Protein AF-0000000086902675 (afdb_homodimer)

Foldseek 3Di:
DDPPPPDVPDDPPPPPPPPPDDPDDPPPPPPPPPPPPPDPPPDDDDDDDDDDDDDDDDDPCPPPPVPPPCPDPFDDDDLVVVCVVLVCLHVAAFAADPLLLVCLVQQDFDWDDPDVQWIWTGQLALWIKIWGAAQQAIEIEFQAQFLVSSLVVVVRVCVVCPPPPDGAHQEYEYQAQDRRRFQNQQNRDDPPRYAYEFAPVRLVVVQLLADLCNFLLLLLVCLLQLVPFDPSHARGNLLHRGHDDDLPTGRHGDHGPHHDHDQKDWDATNNAIKMWGQQFDLHNRGIKIARLVQLEIELEALFGLEADPLDARSDDARGDLVSSLVSLVVNLVSQGQWYHYTRGDIDGGSVVSNVRSVLNSCVSVQLLVQLVVVVVVVDFLVVSLVPDDDPPVSCPDSRHHHAAHDSSSSSNNSCCNVPNDGRNDPQPPDDDDLLVVLVVQQVVLPHLSSLLVVLVVCVVVLVLVVSLSSLVSSCVNPVPDPSSLSSNLSSLSSVLSHDNHSSSNSNSNVVSCVSVVNDDRDRDLVRVLVSLVPHDPVSVQQNQFSFFQQVLLQPAFFWEWEQAPPPSAIWIWTRDRRGIDIDSDTPDDGQKYKYAHPVLVSCCLSVVDPPVRCVVVVRIDMDHDPVSVNSVVVRGHSPPD/DDDPVPDVPDDPVPPPPPPPPDPDDPPPPPPPPPPPPPPPDDDDDDDDDDDDDDDDCCPPDPPPPPPPPCPPPFFDDDLVVVCVVLVCLHVAANAADPLLLVCLVQQPFDWDDPDVQWIWTGQLALWIKIWGAAQQAIEIEFQAQFLVSSLVVVVRVCVVVPPPPDGAHQEYEYQAQDRRRFQNQQNRDDPPRYAYEFAPVRLVVVQLLADLCNFLLLLLVCLLQLVPFDPSHARGNLLHRGHDDDLPTGRHGDHGPHHDHDQKDWDATNNAIKMWGQQFDLHNRGIKIARLVQLEIELEALFGLEADPLDARSDDARGDLVSSLVSLVVNLVSQGQWYHYTRGDIDGGSVVSNVRSVLNSCVSVQLLVQLVVVVVVVDFLVRSLVVDDDPPVSDPDSRHHHAAHDSSSSSNNSCCNVPNDGRNDPVPPDDDPLLVVLVVQQVVLPHLSSLLVVLVVCVVVLVLVVSLSSLVSSCVNPVPDPSSLSSNLSSLSSVLNHDNHSSSNSNSNVVSCVSVVNDDRDRDLVRVLVSLVPHDPVSVQQNQFSFFQLVLLQPAFFWEWEQAPPPSAIWIWTRDRRGIDIDSDTPDDGQKYKYAHPVLVSCCLSVVDPPVRCVVVVRIDMDHDPVSVNSVVVRGHSRPD

Solvent-accessible surface area (backbone atoms only — not comparable to full-atom values): 68294 Å² total; per-residue (Å²): 142,90,72,91,89,64,80,89,76,72,75,88,78,65,73,77,65,69,81,72,71,86,89,76,81,78,77,77,75,73,78,76,70,82,72,77,68,75,77,79,76,71,83,70,86,75,86,81,88,82,87,88,78,79,85,76,86,72,78,75,83,61,71,74,68,76,69,71,72,76,54,58,104,79,56,79,76,52,62,70,54,49,45,60,76,46,24,68,45,64,76,44,65,47,57,67,37,65,70,46,61,57,54,53,65,70,29,58,66,47,78,42,76,79,48,94,48,30,34,37,38,33,34,74,29,38,28,27,30,36,42,36,54,40,84,69,18,24,34,35,39,26,25,20,52,12,24,61,52,26,42,52,52,49,47,53,50,52,60,70,42,61,85,56,71,91,71,48,44,33,25,36,35,39,34,36,59,55,52,42,27,35,15,5,34,50,58,63,59,40,88,95,56,36,44,27,36,28,35,47,56,21,47,58,57,54,68,42,81,67,54,83,50,43,41,31,38,48,38,30,41,43,24,29,37,28,61,82,46,54,73,73,63,50,86,45,28,48,49,25,45,34,58,73,76,50,99,77,55,44,80,22,65,64,78,62,75,39,73,42,85,64,60,64,45,78,46,78,47,22,81,37,69,36,32,42,30,60,39,29,26,75,38,82,35,17,30,28,41,40,28,71,96,71,30,33,31,36,50,29,66,68,51,50,75,16,22,66,57,43,40,50,83,35,39,31,56,56,42,52,59,66,49,26,36,52,31,38,53,51,56,42,71,66,58,32,42,32,42,37,35,29,50,31,68,72,43,68,40,37,68,56,48,38,51,50,40,49,52,54,31,47,51,52,49,34,51,50,24,52,46,40,31,40,35,20,67,65,50,36,53,67,58,46,33,71,64,64,68,70,57,68,81,52,52,70,30,77,47,40,34,48,30,52,10,45,65,44,56,34,34,45,28,53,47,31,56,57,30,26,83,59,54,74,51,71,70,65,70,66,68,71,47,73,64,55,47,27,51,49,48,24,58,42,33,69,29,67,70,46,32,53,50,52,22,51,50,26,46,74,69,64,38,27,61,60,14,23,46,42,17,45,30,48,22,67,77,37,72,81,39,63,55,32,46,50,48,27,33,41,22,27,34,47,43,23,31,70,35,44,21,24,27,58,21,22,30,25,44,37,48,25,36,42,74,73,63,76,52,76,80,68,76,50,71,65,57,48,50,55,53,56,71,69,49,50,72,69,56,55,56,68,45,47,39,41,26,52,38,48,80,66,22,46,84,40,72,48,32,38,33,38,38,30,68,90,70,76,41,55,43,17,38,36,35,54,49,44,37,47,52,70,35,72,62,62,93,56,84,56,58,29,39,38,39,35,40,71,68,49,50,47,34,40,61,71,59,75,37,50,68,66,57,33,40,74,71,57,48,33,44,73,49,64,56,64,65,58,51,52,52,55,54,69,15,38,57,61,65,80,80,143,80,75,87,79,68,73,81,76,64,68,82,77,66,68,74,65,68,77,75,68,85,89,75,80,78,76,78,76,72,78,77,73,80,72,79,71,78,78,80,79,79,83,76,85,83,85,90,81,92,80,78,90,85,86,93,79,78,67,78,74,64,73,73,69,77,65,68,69,73,53,61,103,80,61,80,76,52,61,67,53,49,46,60,76,46,25,68,43,64,77,44,64,48,57,66,37,66,70,46,60,59,53,54,66,71,29,56,66,47,77,42,76,79,48,94,48,32,34,36,37,33,34,74,28,37,27,27,30,36,41,36,55,39,85,68,18,23,34,35,38,28,25,20,52,11,24,62,50,27,40,53,53,49,48,53,51,50,59,70,41,59,85,55,71,92,70,48,46,32,24,37,36,39,34,35,58,54,53,42,28,35,15,5,35,50,59,63,59,39,89,94,56,37,43,26,36,28,33,47,57,19,48,58,58,55,67,42,82,65,54,84,50,44,38,30,38,50,40,32,41,40,23,29,35,28,62,82,46,54,74,73,60,50,85,46,27,49,49,25,45,35,58,73,75,50,98,75,54,43,80,22,65,64,78,62,76,41,73,43,83,64,60,64,46,79,45,77,47,21,80,37,69,36,32,41,29,60,38,28,26,76,38,80,35,18,30,27,41,39,28,72,95,70,31,33,31,36,50,28,65,67,52,50,74,17,24,67,56,43,41,51,84,34,39,30,55,58,42,53,58,67,49,26,38,52,32,36,53,50,54,42,71,67,57,31,42,32,41,37,36,30,48,30,71,74,44,68,41,37,69,56,48,38,51,50,39,47,52,54,33,47,51,52,50,35,50,50,23,52,46,39,31,43,34,20,69,65,49,38,51,68,56,45,32,72,62,63,67,71,56,68,80,52,50,69,31,77,46,40,34,46,30,53,11,45,65,44,56,34,34,46,27,53,48,31,56,56,29,27,83,59,54,76,49,69,69,65,70,66,69,71,48,74,65,54,47,26,50,48,49,23,59,43,32,70,30,67,69,45,32,51,50,52,22,52,50,27,47,75,70,64,37,27,62,60,14,24,46,43,16,45,30,47,21,66,77,38,72,82,38,65,54,32,46,49,47,26,33,41,21,27,32,47,43,22,31,70,36,45,19,23,26,59,21,21,30,24,45,37,49,24,35,42,76,74,62,76,53,77,81,66,80,50,72,66,55,47,50,56,53,55,70,67,48,50,72,69,55,53,58,68,46,47,39,42,26,51,38,48,79,67,20,46,84,41,71,48,34,38,33,37,37,29,68,89,69,77,40,54,44,17,39,37,35,54,48,43,38,46,51,72,36,72,63,63,94,55,87,56,58,28,39,37,39,33,39,71,68,50,49,48,33,40,61,71,60,75,37,51,70,67,58,32,39,74,70,57,46,33,45,72,49,65,57,64,65,57,50,52,52,57,54,68,16,38,57,63,63,82,82

pLDDT: mean 85.51, std 23.43, range [15.74, 98.88]

Radius of gyration: 34.94 Å; Cα contacts (8 Å, |Δi|>4): 2402; chains: 2; bounding box: 115×110×99 Å

Structure (mmCIF, N/CA/C/O backbone):
data_AF-0000000086902675-model_v1
#
loop_
_entity.id
_entity.type
_entity.pdbx_description
1 polymer 'Alkyl/aryl-sulfatase BDS1'
#
loop_
_atom_site.group_PDB
_atom_site.id
_atom_site.type_symbol
_atom_site.label_atom_id
_atom_site.label_alt_id
_atom_site.label_comp_id
_atom_site.label_asym_id
_atom_site.label_entity_id
_atom_site.label_seq_id
_atom_site.pdbx_PDB_ins_code
_atom_site.Cartn_x
_atom_site.Cartn_y
_atom_site.Cartn_z
_atom_site.occupancy
_atom_site.B_iso_or_equiv
_atom_site.auth_seq_id
_atom_site.auth_comp_id
_atom_site.auth_asym_id
_atom_site.auth_atom_id
_atom_site.pdbx_PDB_model_num
ATOM 1 N N . MET A 1 1 ? -70.5 -9.328 -27.344 1 18.97 1 MET A N 1
ATOM 2 C CA . MET A 1 1 ? -69.812 -8.055 -27.469 1 18.97 1 MET A CA 1
ATOM 3 C C . MET A 1 1 ? -69 -7.707 -26.203 1 18.97 1 MET A C 1
ATOM 5 O O . MET A 1 1 ? -69.5 -8.023 -25.094 1 18.97 1 MET A O 1
ATOM 9 N N . TRP A 1 2 ? -67.562 -6.906 -26.312 1 21.91 2 TRP A N 1
ATOM 10 C CA . TRP A 1 2 ? -66.188 -7.176 -25.969 1 21.91 2 TRP A CA 1
ATOM 11 C C . TRP A 1 2 ? -65.75 -6.418 -24.703 1 21.91 2 TRP A C 1
ATOM 13 O O . TRP A 1 2 ? -65.812 -5.188 -24.672 1 21.91 2 TRP A O 1
ATOM 23 N N . GLY A 1 3 ? -66.062 -6.621 -23.516 1 25.75 3 GLY A N 1
ATOM 24 C CA . GLY A 1 3 ? -65.938 -5.984 -22.219 1 25.75 3 GLY A CA 1
ATOM 25 C C . GLY A 1 3 ? -64.5 -5.652 -21.828 1 25.75 3 GLY A C 1
ATOM 26 O O . GLY A 1 3 ? -63.594 -6.23 -22.375 1 25.75 3 GLY A O 1
ATOM 27 N N . PRO A 1 4 ? -64.125 -4.465 -21.203 1 28.08 4 PRO A N 1
ATOM 28 C CA . PRO A 1 4 ? -62.906 -3.623 -21.234 1 28.08 4 PRO A CA 1
ATOM 29 C C . PRO A 1 4 ? -61.656 -4.355 -20.734 1 28.08 4 PRO A C 1
ATOM 31 O O . PRO A 1 4 ? -60.656 -3.721 -20.406 1 28.08 4 PRO A O 1
ATOM 34 N N . THR A 1 5 ? -61.406 -5.656 -20.578 1 27.52 5 THR A N 1
ATOM 35 C CA . THR A 1 5 ? -60.531 -6.672 -20.016 1 27.52 5 THR A CA 1
ATOM 36 C C . THR A 1 5 ? -59.125 -6.598 -20.625 1 27.52 5 THR A C 1
ATOM 38 O O . THR A 1 5 ? -58.312 -7.477 -20.406 1 27.52 5 THR A O 1
ATOM 41 N N . LEU A 1 6 ? -58.688 -5.469 -21.672 1 25.8 6 LEU A N 1
ATOM 42 C CA . LEU A 1 6 ? -57.781 -5.5 -22.812 1 25.8 6 LEU A CA 1
ATOM 43 C C . LEU A 1 6 ? -56.406 -4.938 -22.438 1 25.8 6 LEU A C 1
ATOM 45 O O . LEU A 1 6 ? -55.469 -5.004 -23.234 1 25.8 6 LEU A O 1
ATOM 49 N N . TYR A 1 7 ? -56.25 -3.936 -21.609 1 28.42 7 TYR A N 1
ATOM 50 C CA . TYR A 1 7 ? -55.062 -3.084 -21.703 1 28.42 7 TYR A CA 1
ATOM 51 C C . TYR A 1 7 ? -53.812 -3.814 -21.203 1 28.42 7 TYR A C 1
ATOM 53 O O . TYR A 1 7 ? -52.719 -3.275 -21.25 1 28.42 7 TYR A O 1
ATOM 61 N N . THR A 1 8 ? -53.719 -4.875 -20.453 1 29.58 8 THR A N 1
ATOM 62 C CA . THR A 1 8 ? -52.656 -5.68 -19.891 1 29.58 8 THR A CA 1
ATOM 63 C C . THR A 1 8 ? -51.75 -6.234 -20.984 1 29.58 8 THR A C 1
ATOM 65 O O . THR A 1 8 ? -50.812 -6.977 -20.719 1 29.58 8 THR A O 1
ATOM 68 N N . ARG A 1 9 ? -52.188 -6.391 -22.359 1 28.28 9 ARG A N 1
ATOM 69 C CA . ARG A 1 9 ? -51.75 -7.18 -23.516 1 28.28 9 ARG A CA 1
ATOM 70 C C . ARG A 1 9 ? -50.75 -6.418 -24.359 1 28.28 9 ARG A C 1
ATOM 72 O O . ARG A 1 9 ? -50.438 -6.816 -25.484 1 28.28 9 ARG A O 1
ATOM 79 N N . LEU A 1 10 ? -50.5 -4.914 -24.188 1 27.81 10 LEU A N 1
ATOM 80 C CA . LEU A 1 10 ? -49.562 -4.309 -25.125 1 27.81 10 LEU A CA 1
ATOM 81 C C . LEU A 1 10 ? -48.125 -4.531 -24.672 1 27.81 10 LEU A C 1
ATOM 83 O O . LEU A 1 10 ? -47.844 -4.672 -23.484 1 27.81 10 LEU A O 1
ATOM 87 N N . PRO A 1 11 ? -47 -4.785 -25.578 1 33.06 11 PRO A N 1
ATOM 88 C CA . PRO A 1 11 ? -45.594 -5.203 -25.422 1 33.06 11 PRO A CA 1
ATOM 89 C C . PRO A 1 11 ? -44.75 -4.172 -24.688 1 33.06 11 PRO A C 1
ATOM 91 O O . PRO A 1 11 ? -45.094 -2.984 -24.672 1 33.06 11 PRO A O 1
ATOM 94 N N . PRO A 1 12 ? -43.844 -4.438 -23.625 1 30.53 12 PRO A N 1
ATOM 95 C CA . PRO A 1 12 ? -43.156 -3.699 -22.578 1 30.53 12 PRO A CA 1
ATOM 96 C C . PRO A 1 12 ? -42.406 -2.482 -23.109 1 30.53 12 PRO A C 1
ATOM 98 O O . PRO A 1 12 ? -41.75 -1.76 -22.344 1 30.53 12 PRO A O 1
ATOM 101 N N . THR A 1 13 ? -42.312 -2.219 -24.469 1 30.75 13 THR A N 1
ATOM 102 C CA . THR A 1 13 ? -41.562 -1.153 -25.125 1 30.75 13 THR A CA 1
ATOM 103 C C . THR A 1 13 ? -42.094 0.217 -24.719 1 30.75 13 THR A C 1
ATOM 105 O O . THR A 1 13 ? -41.375 1.214 -24.781 1 30.75 13 THR A O 1
ATOM 108 N N . LEU A 1 14 ? -43.406 0.31 -24.594 1 28.14 14 LEU A N 1
ATOM 109 C CA . LEU A 1 14 ? -44.031 1.62 -24.75 1 28.14 14 LEU A CA 1
ATOM 110 C C . LEU A 1 14 ? -43.938 2.42 -23.453 1 28.14 14 LEU A C 1
ATOM 112 O O . LEU A 1 14 ? -44.406 3.559 -23.391 1 28.14 14 LEU A O 1
ATOM 116 N N . ARG A 1 15 ? -43.875 1.756 -22.359 1 30.16 15 ARG A N 1
ATOM 117 C CA . ARG A 1 15 ? -44.125 2.527 -21.141 1 30.16 15 ARG A CA 1
ATOM 118 C C . ARG A 1 15 ? -43.062 3.572 -20.906 1 30.16 15 ARG A C 1
ATOM 120 O O . ARG A 1 15 ? -43.219 4.469 -20.078 1 30.16 15 ARG A O 1
ATOM 127 N N . GLN A 1 16 ? -41.844 3.393 -21.375 1 27.77 16 GLN A N 1
ATOM 128 C CA . GLN A 1 16 ? -40.688 4.176 -20.969 1 27.77 16 GLN A CA 1
ATOM 129 C C . GLN A 1 16 ? -40.719 5.578 -21.562 1 27.77 16 GLN A C 1
ATOM 131 O O . GLN A 1 16 ? -39.812 6.375 -21.344 1 27.77 16 GLN A O 1
ATOM 136 N N . LEU A 1 17 ? -41.719 5.832 -22.453 1 25.52 17 LEU A N 1
ATOM 137 C CA . LEU A 1 17 ? -41.531 7.035 -23.266 1 25.52 17 LEU A CA 1
ATOM 138 C C . LEU A 1 17 ? -41.844 8.281 -22.453 1 25.52 17 LEU A C 1
ATOM 140 O O . LEU A 1 17 ? -41.656 9.406 -22.922 1 25.52 17 LEU A O 1
ATOM 144 N N . SER A 1 18 ? -42.75 8.117 -21.422 1 25.17 18 SER A N 1
ATOM 145 C CA . SER A 1 18 ? -43.531 9.344 -21.203 1 25.17 18 SER A CA 1
ATOM 146 C C . SER A 1 18 ? -42.688 10.375 -20.438 1 25.17 18 SER A C 1
ATOM 148 O O . SER A 1 18 ? -43.219 11.422 -20.031 1 25.17 18 SER A O 1
ATOM 150 N N . LEU A 1 19 ? -41.594 10.023 -19.797 1 27.08 19 LEU A N 1
ATOM 151 C CA . LEU A 1 19 ? -41.094 10.852 -18.703 1 27.08 19 LEU A CA 1
ATOM 152 C C . LEU A 1 19 ? -40.531 12.164 -19.234 1 27.08 19 LEU A C 1
ATOM 154 O O . LEU A 1 19 ? -39.906 12.922 -18.5 1 27.08 19 LEU A O 1
ATOM 158 N N . PHE A 1 20 ? -40.625 12.414 -20.578 1 25 20 PHE A N 1
ATOM 159 C CA . PHE A 1 20 ? -39.75 13.508 -21.031 1 25 20 PHE A CA 1
ATOM 160 C C . PHE A 1 20 ? -40.375 14.859 -20.672 1 25 20 PHE A C 1
ATOM 162 O O . PHE A 1 20 ? -39.844 15.906 -21.047 1 25 20 PHE A O 1
ATOM 169 N N . ALA A 1 21 ? -41.75 14.914 -20.422 1 22.11 21 ALA A N 1
ATOM 170 C CA . ALA A 1 21 ? -42.188 16.281 -20.688 1 22.11 21 ALA A CA 1
ATOM 171 C C . ALA A 1 21 ? -41.656 17.234 -19.594 1 22.11 21 ALA A C 1
ATOM 173 O O . ALA A 1 21 ? -41.156 18.312 -19.906 1 22.11 21 ALA A O 1
ATOM 174 N N . PHE A 1 22 ? -42.469 17.391 -18.359 1 24.23 22 PHE A N 1
ATOM 175 C CA . PHE A 1 22 ? -42.5 18.625 -17.562 1 24.23 22 PHE A CA 1
ATOM 176 C C . PHE A 1 22 ? -41.375 18.641 -16.562 1 24.23 22 PHE A C 1
ATOM 178 O O . PHE A 1 22 ? -41.156 17.672 -15.82 1 24.23 22 PHE A O 1
ATOM 185 N N . PRO A 1 23 ? -40.344 19.672 -16.562 1 23.61 23 PRO A N 1
ATOM 186 C CA . PRO A 1 23 ? -39 19.703 -15.984 1 23.61 23 PRO A CA 1
ATOM 187 C C . PRO A 1 23 ? -39.031 19.609 -14.461 1 23.61 23 PRO A C 1
ATOM 189 O O . PRO A 1 23 ? -38.125 18.984 -13.875 1 23.61 23 PRO A O 1
ATOM 192 N N . GLY A 1 24 ? -39.719 20.516 -13.711 1 24.84 24 GLY A N 1
ATOM 193 C CA . GLY A 1 24 ? -39.25 21.141 -12.5 1 24.84 24 GLY A CA 1
ATOM 194 C C . GLY A 1 24 ? -39.406 20.266 -11.266 1 24.84 24 GLY A C 1
ATOM 195 O O . GLY A 1 24 ? -38.75 20.516 -10.242 1 24.84 24 GLY A O 1
ATOM 196 N N . LEU A 1 25 ? -40.562 19.625 -11 1 23.2 25 LEU A N 1
ATOM 197 C CA . LEU A 1 25 ? -41 19.391 -9.633 1 23.2 25 LEU A CA 1
ATOM 198 C C . LEU A 1 25 ? -40.281 18.172 -9.047 1 23.2 25 LEU A C 1
ATOM 200 O O . LEU A 1 25 ? -40.469 17.047 -9.523 1 23.2 25 LEU A O 1
ATOM 204 N N . ARG A 1 26 ? -39.125 18.359 -8.414 1 23.3 26 ARG A N 1
ATOM 205 C CA . ARG A 1 26 ? -38.281 17.328 -7.793 1 23.3 26 ARG A CA 1
ATOM 206 C C . ARG A 1 26 ? -39.031 16.625 -6.672 1 23.3 26 ARG A C 1
ATOM 208 O O . ARG A 1 26 ? -39.406 17.25 -5.664 1 23.3 26 ARG A O 1
ATOM 215 N N . VAL A 1 27 ? -40.094 15.789 -6.938 1 23.06 27 VAL A N 1
ATOM 216 C CA . VAL A 1 27 ? -40.812 15.234 -5.797 1 23.06 27 VAL A CA 1
ATOM 217 C C . VAL A 1 27 ? -39.906 14.289 -5.02 1 23.06 27 VAL A C 1
ATOM 219 O O . VAL A 1 27 ? -39.375 13.312 -5.578 1 23.06 27 VAL A O 1
ATOM 222 N N . PHE A 1 28 ? -39.25 14.805 -3.943 1 22.06 28 PHE A N 1
ATOM 223 C CA . PHE A 1 28 ? -38.438 14.07 -2.967 1 22.06 28 PHE A CA 1
ATOM 224 C C . PHE A 1 28 ? -39.281 12.984 -2.295 1 22.06 28 PHE A C 1
ATOM 226 O O . PHE A 1 28 ? -40.312 13.273 -1.7 1 22.06 28 PHE A O 1
ATOM 233 N N . ILE A 1 29 ? -39.5 11.867 -2.947 1 22.81 29 ILE A N 1
ATOM 234 C CA . ILE A 1 29 ? -40.344 10.859 -2.297 1 22.81 29 ILE A CA 1
ATOM 235 C C . ILE A 1 29 ? -39.594 10.273 -1.1 1 22.81 29 ILE A C 1
ATOM 237 O O . ILE A 1 29 ? -38.531 9.641 -1.261 1 22.81 29 ILE A O 1
ATOM 241 N N . PRO A 1 30 ? -39.688 10.922 0.057 1 23.75 30 PRO A N 1
ATOM 242 C CA . PRO A 1 30 ? -39.062 10.438 1.289 1 23.75 30 PRO A CA 1
ATOM 243 C C . PRO A 1 30 ? -39.469 9 1.629 1 23.75 30 PRO A C 1
ATOM 245 O O . PRO A 1 30 ? -40.562 8.578 1.314 1 23.75 30 PRO A O 1
ATOM 248 N N . LEU A 1 31 ? -38.531 8.125 1.389 1 21.66 31 LEU A N 1
ATOM 249 C CA . LEU A 1 31 ? -38.781 6.715 1.675 1 21.66 31 LEU A CA 1
ATOM 250 C C . LEU A 1 31 ? -39.25 6.52 3.107 1 21.66 31 LEU A C 1
ATOM 252 O O . LEU A 1 31 ? -38.656 7.062 4.047 1 21.66 31 LEU A O 1
ATOM 256 N N . PRO A 1 32 ? -40.531 6.25 3.299 1 22.83 32 PRO A N 1
ATOM 257 C CA . PRO A 1 32 ? -41.25 6.172 4.57 1 22.83 32 PRO A CA 1
ATOM 258 C C . PRO A 1 32 ? -40.688 5.117 5.512 1 22.83 32 PRO A C 1
ATOM 260 O O . PRO A 1 32 ? -40.375 3.994 5.086 1 22.83 32 PRO A O 1
ATOM 263 N N . PHE A 1 33 ? -39.594 5.445 6.262 1 20.42 33 PHE A N 1
ATOM 264 C CA . PHE A 1 33 ? -39.125 4.496 7.254 1 20.42 33 PHE A CA 1
ATOM 265 C C . PHE A 1 33 ? -40.25 4.023 8.156 1 20.42 33 PHE A C 1
ATOM 267 O O . PHE A 1 33 ? -41.094 4.824 8.586 1 20.42 33 PHE A O 1
ATOM 274 N N . PRO A 1 34 ? -40.719 2.83 7.93 1 19.61 34 PRO A N 1
ATOM 275 C CA . PRO A 1 34 ? -41.875 2.326 8.664 1 19.61 34 PRO A CA 1
ATOM 276 C C . PRO A 1 34 ? -41.688 2.396 10.18 1 19.61 34 PRO A C 1
ATOM 278 O O . PRO A 1 34 ? -40.625 1.987 10.695 1 19.61 34 PRO A O 1
ATOM 281 N N . ALA A 1 35 ? -42.062 3.502 10.734 1 19.97 35 ALA A N 1
ATOM 282 C CA . ALA A 1 35 ? -42.062 3.811 12.156 1 19.97 35 ALA A CA 1
ATOM 283 C C . ALA A 1 35 ? -42.781 2.729 12.961 1 19.97 35 ALA A C 1
ATOM 285 O O . ALA A 1 35 ? -43.969 2.49 12.75 1 19.97 35 ALA A O 1
ATOM 286 N N . ARG A 1 36 ? -42.062 1.574 13.203 1 18.42 36 ARG A N 1
ATOM 287 C CA . ARG A 1 36 ? -42.781 0.591 14.016 1 18.42 36 ARG A CA 1
ATOM 288 C C . ARG A 1 36 ? -43.344 1.228 15.281 1 18.42 36 ARG A C 1
ATOM 290 O O . ARG A 1 36 ? -42.625 1.969 15.969 1 18.42 36 ARG A O 1
ATOM 297 N N . SER A 1 37 ? -44.562 1.528 15.328 1 18.53 37 SER A N 1
ATOM 298 C CA . SER A 1 37 ? -45.438 2.123 16.344 1 18.53 37 SER A CA 1
ATOM 299 C C . SER A 1 37 ? -45.375 1.349 17.656 1 18.53 37 SER A C 1
ATOM 301 O O . SER A 1 37 ? -46.188 1.553 18.547 1 18.53 37 SER A O 1
ATOM 303 N N . HIS A 1 38 ? -44.125 0.997 18.078 1 18.36 38 HIS A N 1
ATOM 304 C CA . HIS A 1 38 ? -44.406 0.145 19.234 1 18.36 38 HIS A CA 1
ATOM 305 C C . HIS A 1 38 ? -45.188 0.891 20.312 1 18.36 38 HIS A C 1
ATOM 307 O O . HIS A 1 38 ? -44.969 2.09 20.516 1 18.36 38 HIS A O 1
ATOM 313 N N . PRO A 1 39 ? -46.281 0.366 20.719 1 18.16 39 PRO A N 1
ATOM 314 C CA . PRO A 1 39 ? -47.312 0.862 21.625 1 18.16 39 PRO A CA 1
ATOM 315 C C . PRO A 1 39 ? -46.781 1.092 23.047 1 18.16 39 PRO A C 1
ATOM 317 O O . PRO A 1 39 ? -45.969 0.316 23.531 1 18.16 39 PRO A O 1
ATOM 320 N N . LEU A 1 40 ? -46.5 2.346 23.344 1 18.42 40 LEU A N 1
ATOM 321 C CA . LEU A 1 40 ? -46.094 2.906 24.625 1 18.42 40 LEU A CA 1
ATOM 322 C C . LEU A 1 40 ? -47.031 2.504 25.734 1 18.42 40 LEU A C 1
ATOM 324 O O . LEU A 1 40 ? -48.219 2.906 25.734 1 18.42 40 LEU A O 1
ATOM 328 N N . SER A 1 41 ? -47 1.204 26.156 1 16.7 41 SER A N 1
ATOM 329 C CA . SER A 1 41 ? -47.969 0.889 27.203 1 16.7 41 SER A CA 1
ATOM 330 C C . SER A 1 41 ? -47.75 1.76 28.438 1 16.7 41 SER A C 1
ATOM 332 O O . SER A 1 41 ? -46.625 2.088 28.766 1 16.7 41 SER A O 1
ATOM 334 N N . LEU A 1 42 ? -48.75 2.396 28.906 1 18.03 42 LEU A N 1
ATOM 335 C CA . LEU A 1 42 ? -49.125 3.42 29.891 1 18.03 42 LEU A CA 1
ATOM 336 C C . LEU A 1 42 ? -48.906 2.904 31.312 1 18.03 42 LEU A C 1
ATOM 338 O O . LEU A 1 42 ? -49.219 3.602 32.281 1 18.03 42 LEU A O 1
ATOM 342 N N . CYS A 1 43 ? -47.875 2.021 31.562 1 16.7 43 CYS A N 1
ATOM 343 C CA . CYS A 1 43 ? -48.219 1.467 32.844 1 16.7 43 CYS A CA 1
ATOM 344 C C . CYS A 1 43 ? -48.25 2.553 33.938 1 16.7 43 CYS A C 1
ATOM 346 O O . CYS A 1 43 ? -47.406 3.451 33.938 1 16.7 43 CYS A O 1
ATOM 348 N N . THR A 1 44 ? -49.312 2.613 34.719 1 17.19 44 THR A N 1
ATOM 349 C CA . THR A 1 44 ? -50 3.451 35.688 1 17.19 44 THR A CA 1
ATOM 350 C C . THR A 1 44 ? -49.281 3.463 37 1 17.19 44 THR A C 1
ATOM 352 O O . THR A 1 44 ? -49.469 4.359 37.844 1 17.19 44 THR A O 1
ATOM 355 N N . GLY A 1 45 ? -48.312 2.578 37.344 1 16.52 45 GLY A N 1
ATOM 356 C CA . GLY A 1 45 ? -48.562 2.24 38.719 1 16.52 45 GLY A CA 1
ATOM 357 C C . GLY A 1 45 ? -48.281 3.383 39.688 1 16.52 45 GLY A C 1
ATOM 358 O O . GLY A 1 45 ? -47.5 4.289 39.344 1 16.52 45 GLY A O 1
ATOM 359 N N . THR A 1 46 ? -49 3.467 40.844 1 16.62 46 THR A N 1
ATOM 360 C CA . THR A 1 46 ? -49.531 4.324 41.906 1 16.62 46 THR A CA 1
ATOM 361 C C . THR A 1 46 ? -48.469 4.551 43 1 16.62 46 THR A C 1
ATOM 363 O O . THR A 1 46 ? -48.406 5.629 43.594 1 16.62 46 THR A O 1
ATOM 366 N N . GLN A 1 47 ? -47.5 3.666 43.312 1 16.28 47 GLN A N 1
ATOM 367 C CA . GLN A 1 47 ? -47.656 3.486 44.75 1 16.28 47 GLN A CA 1
ATOM 368 C C . GLN A 1 47 ? -47.156 4.715 45.5 1 16.28 47 GLN A C 1
ATOM 370 O O . GLN A 1 47 ? -46.344 5.488 45 1 16.28 47 GLN A O 1
ATOM 375 N N . PRO A 1 48 ? -47.312 4.719 46.938 1 17.53 48 PRO A N 1
ATOM 376 C CA . PRO A 1 48 ? -47.656 5.539 48.125 1 17.53 48 PRO A CA 1
ATOM 377 C C . PRO A 1 48 ? -46.406 6.098 48.812 1 17.53 48 PRO A C 1
ATOM 379 O O . PRO A 1 48 ? -46.438 7.219 49.312 1 17.53 48 PRO A O 1
ATOM 382 N N . GLY A 1 49 ? -45.219 5.41 48.906 1 15.98 49 GLY A N 1
ATOM 383 C CA . GLY A 1 49 ? -44.875 5.242 50.312 1 15.98 49 GLY A CA 1
ATOM 384 C C . GLY A 1 49 ? -44.344 6.512 50.969 1 15.98 49 GLY A C 1
ATOM 385 O O . GLY A 1 49 ? -43.969 7.461 50.25 1 15.98 49 GLY A O 1
ATOM 386 N N . PHE A 1 50 ? -43.938 6.402 52.312 1 16.78 50 PHE A N 1
ATOM 387 C CA . PHE A 1 50 ? -43.938 6.984 53.656 1 16.78 50 PHE A CA 1
ATOM 388 C C . PHE A 1 50 ? -42.688 7.848 53.875 1 16.78 50 PHE A C 1
ATOM 390 O O . PHE A 1 50 ? -42.781 8.945 54.438 1 16.78 50 PHE A O 1
ATOM 397 N N . PHE A 1 51 ? -41.438 7.297 53.875 1 16.12 51 PHE A N 1
ATOM 398 C CA . PHE A 1 51 ? -40.719 7.332 55.125 1 16.12 51 PHE A CA 1
ATOM 399 C C . PHE A 1 51 ? -40.156 8.719 55.375 1 16.12 51 PHE A C 1
ATOM 401 O O . PHE A 1 51 ? -39.938 9.484 54.438 1 16.12 51 PHE A O 1
ATOM 408 N N . GLU A 1 52 ? -39.469 8.867 56.719 1 16.58 52 GLU A N 1
ATOM 409 C CA . GLU A 1 52 ? -39.219 9.555 57.969 1 16.58 52 GLU A CA 1
ATOM 410 C C . GLU A 1 52 ? -38.094 10.578 57.812 1 16.58 52 GLU A C 1
ATOM 412 O O . GLU A 1 52 ? -37.25 10.461 56.906 1 16.58 52 GLU A O 1
ATOM 417 N N . ALA A 1 53 ? -37.906 11.406 58.906 1 17.59 53 ALA A N 1
ATOM 418 C CA . ALA A 1 53 ? -37.562 12.719 59.438 1 17.59 53 ALA A CA 1
ATOM 419 C C . ALA A 1 53 ? -36.062 12.891 59.562 1 17.59 53 ALA A C 1
ATOM 421 O O . ALA A 1 53 ? -35.562 13.961 59.938 1 17.59 53 ALA A O 1
ATOM 422 N N . LEU A 1 54 ? -35.281 11.797 59.656 1 16.42 54 LEU A N 1
ATOM 423 C CA . LEU A 1 54 ? -34.375 12.039 60.75 1 16.42 54 LEU A CA 1
ATOM 424 C C . LEU A 1 54 ? -33.5 13.258 60.5 1 16.42 54 LEU A C 1
ATOM 426 O O . LEU A 1 54 ? -33.562 13.836 59.406 1 16.42 54 LEU A O 1
ATOM 430 N N . PHE A 1 55 ? -32.156 13.148 60.781 1 19.16 55 PHE A N 1
ATOM 431 C CA . PHE A 1 55 ? -31.156 13.75 61.656 1 19.16 55 PHE A CA 1
ATOM 432 C C . PHE A 1 55 ? -30.469 14.914 60.938 1 19.16 55 PHE A C 1
ATOM 434 O O . PHE A 1 55 ? -30.281 14.891 59.719 1 19.16 55 PHE A O 1
ATOM 441 N N . SER A 1 56 ? -30.234 16.094 61.719 1 17.58 56 SER A N 1
ATOM 442 C CA . SER A 1 56 ? -29.906 17.5 61.625 1 17.58 56 SER A CA 1
ATOM 443 C C . SER A 1 56 ? -28.5 17.719 61.062 1 17.58 56 SER A C 1
ATOM 445 O O . SER A 1 56 ? -28.031 18.859 61 1 17.58 56 SER A O 1
ATOM 447 N N . LEU A 1 57 ? -27.578 16.875 61.469 1 22.62 57 LEU A N 1
ATOM 448 C CA . LEU A 1 57 ? -26.234 17.375 61.75 1 22.62 57 LEU A CA 1
ATOM 449 C C . LEU A 1 57 ? -25.656 18.078 60.531 1 22.62 57 LEU A C 1
ATOM 451 O O . LEU A 1 57 ? -25.438 17.453 59.5 1 22.62 57 LEU A O 1
ATOM 455 N N . HIS A 1 58 ? -25.766 19.297 60.531 1 19 58 HIS A N 1
ATOM 456 C CA . HIS A 1 58 ? -25.422 20.297 59.531 1 19 58 HIS A CA 1
ATOM 457 C C . HIS A 1 58 ? -23.969 20.141 59.062 1 19 58 HIS A C 1
ATOM 459 O O . HIS A 1 58 ? -23.156 19.531 59.781 1 19 58 HIS A O 1
ATOM 465 N N . LYS A 1 59 ? -22.875 21.266 58.5 1 22.88 59 LYS A N 1
ATOM 466 C CA . LYS A 1 59 ? -23.469 21.797 57.281 1 22.88 59 LYS A CA 1
ATOM 467 C C . LYS A 1 59 ? -22.719 21.312 56.062 1 22.88 59 LYS A C 1
ATOM 469 O O . LYS A 1 59 ? -22.875 21.859 54.969 1 22.88 59 LYS A O 1
ATOM 474 N N . GLY A 1 60 ? -21.547 20.641 56.25 1 23.94 60 GLY A N 1
ATOM 475 C CA . GLY A 1 60 ? -20.359 20.969 55.469 1 23.94 60 GLY A CA 1
ATOM 476 C C . GLY A 1 60 ? -20.594 20.906 53.969 1 23.94 60 GLY A C 1
ATOM 477 O O . GLY A 1 60 ? -21.312 20.016 53.469 1 23.94 60 GLY A O 1
ATOM 478 N N . GLU A 1 61 ? -20.438 22.031 53.281 1 22.72 61 GLU A N 1
ATOM 479 C CA . GLU A 1 61 ? -20.938 22.188 51.906 1 22.72 61 GLU A CA 1
ATOM 480 C C . GLU A 1 61 ? -20.281 21.172 50.969 1 22.72 61 GLU A C 1
ATOM 482 O O . GLU A 1 61 ? -19.094 21.266 50.688 1 22.72 61 GLU A O 1
ATOM 487 N N . GLU A 1 62 ? -20.406 19.891 51.156 1 24.56 62 GLU A N 1
ATOM 488 C CA . GLU A 1 62 ? -19.969 18.891 50.188 1 24.56 62 GLU A CA 1
ATOM 489 C C . GLU A 1 62 ? -20.422 19.25 48.781 1 24.56 62 GLU A C 1
ATOM 491 O O . GLU A 1 62 ? -21.594 19.516 48.562 1 24.56 62 GLU A O 1
ATOM 496 N N . ALA A 1 63 ? -19.484 19.859 47.969 1 26.03 63 ALA A N 1
ATOM 497 C CA . ALA A 1 63 ? -20.047 20.125 46.656 1 26.03 63 ALA A CA 1
ATOM 498 C C . ALA A 1 63 ? -21.031 19.047 46.219 1 26.03 63 ALA A C 1
ATOM 500 O O . ALA A 1 63 ? -20.844 17.875 46.562 1 26.03 63 ALA A O 1
ATOM 501 N N . PRO A 1 64 ? -22.281 19.25 45.969 1 23.7 64 PRO A N 1
ATOM 502 C CA . PRO A 1 64 ? -23.156 18.156 45.594 1 23.7 64 PRO A CA 1
ATOM 503 C C . PRO A 1 64 ? -22.5 17.172 44.625 1 23.7 64 PRO A C 1
ATOM 505 O O . PRO A 1 64 ? -21.828 17.594 43.688 1 23.7 64 PRO A O 1
ATOM 508 N N . LEU A 1 65 ? -21.828 16.109 45.25 1 25.75 65 LEU A N 1
ATOM 509 C CA . LEU A 1 65 ? -21.766 14.992 44.312 1 25.75 65 LEU A CA 1
ATOM 510 C C . LEU A 1 65 ? -23.062 14.875 43.5 1 25.75 65 LEU A C 1
ATOM 512 O O . LEU A 1 65 ? -24.141 14.711 44.094 1 25.75 65 LEU A O 1
ATOM 516 N N . SER A 1 66 ? -23.109 15.656 42.438 1 26.03 66 SER A N 1
ATOM 517 C CA . SER A 1 66 ? -24.328 15.43 41.656 1 26.03 66 SER A CA 1
ATOM 518 C C . SER A 1 66 ? -24.844 14.008 41.844 1 26.03 66 SER A C 1
ATOM 520 O O . SER A 1 66 ? -24.109 13.039 41.625 1 26.03 66 SER A O 1
ATOM 522 N N . ARG A 1 67 ? -25.594 13.766 42.844 1 28.27 67 ARG A N 1
ATOM 523 C CA . ARG A 1 67 ? -26.438 12.586 43 1 28.27 67 ARG A CA 1
ATOM 524 C C . ARG A 1 67 ? -26.984 12.102 41.688 1 28.27 67 ARG A C 1
ATOM 526 O O . ARG A 1 67 ? -27.875 12.727 41.094 1 28.27 67 ARG A O 1
ATOM 533 N N . ARG A 1 68 ? -26.125 11.32 41.094 1 31.75 68 ARG A N 1
ATOM 534 C CA . ARG A 1 68 ? -26.75 10.492 40.062 1 31.75 68 ARG A CA 1
ATOM 535 C C . ARG A 1 68 ? -28.062 9.898 40.562 1 31.75 68 ARG A C 1
ATOM 537 O O . ARG A 1 68 ? -28.094 9.195 41.562 1 31.75 68 ARG A O 1
ATOM 544 N N . THR A 1 69 ? -29.109 10.602 40.594 1 30.22 69 THR A N 1
ATOM 545 C CA . THR A 1 69 ? -30.422 9.961 40.719 1 30.22 69 THR A CA 1
ATOM 546 C C . THR A 1 69 ? -30.359 8.508 40.281 1 30.22 69 THR A C 1
ATOM 548 O O . THR A 1 69 ? -29.719 8.195 39.25 1 30.22 69 THR A O 1
ATOM 551 N N . GLY A 1 70 ? -30.469 7.57 41.281 1 29.45 70 GLY A N 1
ATOM 552 C CA . GLY A 1 70 ? -30.5 6.117 41.188 1 29.45 70 GLY A CA 1
ATOM 553 C C . GLY A 1 70 ? -31.234 5.625 39.969 1 29.45 70 GLY A C 1
ATOM 554 O O . GLY A 1 70 ? -32.438 5.355 40 1 29.45 70 GLY A O 1
ATOM 555 N N . ALA A 1 71 ? -31 6.156 38.906 1 33.38 71 ALA A N 1
ATOM 556 C CA . ALA A 1 71 ? -31.625 5.312 37.875 1 33.38 71 ALA A CA 1
ATOM 557 C C . ALA A 1 71 ? -31.438 3.834 38.219 1 33.38 71 ALA A C 1
ATOM 559 O O . ALA A 1 71 ? -30.375 3.426 38.688 1 33.38 71 ALA A O 1
ATOM 560 N N . GLY A 1 72 ? -32.312 3.137 38.625 1 33.94 72 GLY A N 1
ATOM 561 C CA . GLY A 1 72 ? -32.281 1.701 38.875 1 33.94 72 GLY A CA 1
ATOM 562 C C . GLY A 1 72 ? -31.188 1.003 38.094 1 33.94 72 GLY A C 1
ATOM 563 O O . GLY A 1 72 ? -30.781 1.455 37.031 1 33.94 72 GLY A O 1
ATOM 564 N N . ALA A 1 73 ? -30.203 0.214 38.781 1 43.72 73 ALA A N 1
ATOM 565 C CA . ALA A 1 73 ? -28.969 -0.508 38.469 1 43.72 73 ALA A CA 1
ATOM 566 C C . ALA A 1 73 ? -28.953 -0.92 37 1 43.72 73 ALA A C 1
ATOM 568 O O . ALA A 1 73 ? -27.906 -1.287 36.438 1 43.72 73 ALA A O 1
ATOM 569 N N . GLY A 1 74 ? -30.078 -0.688 36.219 1 57.47 74 GLY A N 1
ATOM 570 C CA . GLY A 1 74 ? -30.266 -1.239 34.875 1 57.47 74 GLY A CA 1
ATOM 571 C C . GLY A 1 74 ? -30.578 -0.186 33.844 1 57.47 74 GLY A C 1
ATOM 572 O O . GLY A 1 74 ? -30.641 -0.487 32.656 1 57.47 74 GLY A O 1
ATOM 573 N N . GLU A 1 75 ? -30.828 1.093 34.25 1 78.12 75 GLU A N 1
ATOM 574 C CA . GLU A 1 75 ? -31.344 1.963 33.188 1 78.12 75 GLU A CA 1
ATOM 575 C C . GLU A 1 75 ? -30.281 2.941 32.688 1 78.12 75 GLU A C 1
ATOM 577 O O . GLU A 1 75 ? -29.547 3.514 33.5 1 78.12 75 GLU A O 1
ATOM 582 N N . LEU A 1 76 ? -30.031 3.148 31.516 1 89.88 76 LEU A N 1
ATOM 583 C CA . LEU A 1 76 ? -29.125 4.109 30.875 1 89.88 76 LEU A CA 1
ATOM 584 C C . LEU A 1 76 ? -29.547 5.539 31.203 1 89.88 76 LEU A C 1
ATOM 586 O O . LEU A 1 76 ? -30.75 5.84 31.281 1 89.88 76 LEU A O 1
ATOM 590 N N . PRO A 1 77 ? -28.594 6.402 31.5 1 94.19 77 PRO A N 1
ATOM 591 C CA . PRO A 1 77 ? -28.953 7.816 31.672 1 94.19 77 PRO A CA 1
ATOM 592 C C . PRO A 1 77 ? -29.578 8.422 30.422 1 94.19 77 PRO A C 1
ATOM 594 O O . PRO A 1 77 ? -29.516 7.832 29.344 1 94.19 77 PRO A O 1
ATOM 597 N N . THR A 1 78 ? -30.219 9.586 30.656 1 95 78 THR A N 1
ATOM 598 C CA . THR A 1 78 ? -30.734 10.328 29.516 1 95 78 THR A CA 1
ATOM 599 C C . THR A 1 78 ? -29.594 10.938 28.703 1 95 78 THR A C 1
ATOM 601 O O . THR A 1 78 ? -28.469 11.039 29.188 1 95 78 THR A O 1
ATOM 604 N N . VAL A 1 79 ? -29.891 11.289 27.516 1 96.06 79 VAL A N 1
ATOM 605 C CA . VAL A 1 79 ? -28.891 11.906 26.656 1 96.06 79 VAL A CA 1
ATOM 606 C C . VAL A 1 79 ? -28.391 13.203 27.281 1 96.06 79 VAL A C 1
ATOM 608 O O . VAL A 1 79 ? -27.188 13.484 27.25 1 96.06 79 VAL A O 1
ATOM 611 N N . ASP A 1 80 ? -29.297 13.992 27.906 1 95.12 80 ASP A N 1
ATOM 612 C CA . ASP A 1 80 ? -28.922 15.242 28.562 1 95.12 80 ASP A CA 1
ATOM 613 C C . ASP A 1 80 ? -28 14.977 29.75 1 95.12 80 ASP A C 1
ATOM 615 O O . ASP A 1 80 ? -27.031 15.727 29.969 1 95.12 80 ASP A O 1
ATOM 619 N N . ALA A 1 81 ? -28.297 13.961 30.453 1 94.75 81 ALA A N 1
ATOM 620 C CA . ALA A 1 81 ? -27.453 13.586 31.594 1 94.75 81 ALA A CA 1
ATOM 621 C C . ALA A 1 81 ? -26.062 13.148 31.109 1 94.75 81 ALA A C 1
ATOM 623 O O . ALA A 1 81 ? -25.062 13.422 31.781 1 94.75 81 ALA A O 1
ATOM 624 N N . LEU A 1 82 ? -26.109 12.445 30.031 1 95 82 LEU A N 1
ATOM 625 C CA . LEU A 1 82 ? -24.859 12.016 29.422 1 95 82 LEU A CA 1
ATOM 626 C C . LEU A 1 82 ? -24 13.219 29.031 1 95 82 LEU A C 1
ATOM 628 O O . LEU A 1 82 ? -22.797 13.25 29.312 1 95 82 LEU A O 1
ATOM 632 N N . ARG A 1 83 ? -24.562 14.219 28.438 1 94.69 83 ARG A N 1
ATOM 633 C CA . ARG A 1 83 ? -23.859 15.438 28.016 1 94.69 83 ARG A CA 1
ATOM 634 C C . ARG A 1 83 ? -23.297 16.188 29.219 1 94.69 83 ARG A C 1
ATOM 636 O O . ARG A 1 83 ? -22.172 16.703 29.156 1 94.69 83 ARG A O 1
ATOM 643 N N . ALA A 1 84 ? -24.078 16.172 30.219 1 93.88 84 ALA A N 1
ATOM 644 C CA . ALA A 1 84 ? -23.656 16.875 31.422 1 93.88 84 ALA A CA 1
ATOM 645 C C . ALA A 1 84 ? -22.5 16.156 32.094 1 93.88 84 ALA A C 1
ATOM 647 O O . ALA A 1 84 ? -21.547 16.781 32.562 1 93.88 84 ALA A O 1
ATOM 648 N N . GLU A 1 85 ? -22.609 14.867 32.188 1 93.88 85 GLU A N 1
ATOM 649 C CA . GLU A 1 85 ? -21.578 14.055 32.812 1 93.88 85 GLU A CA 1
ATOM 650 C C . GLU A 1 85 ? -20.234 14.211 32.125 1 93.88 85 GLU A C 1
ATOM 652 O O . GLU A 1 85 ? -19.188 14.258 32.781 1 93.88 85 GLU A O 1
ATOM 657 N N . PHE A 1 86 ? -20.297 14.305 30.875 1 96.19 86 PHE A N 1
ATOM 658 C CA . PHE A 1 86 ? -19.062 14.43 30.094 1 96.19 86 PHE A CA 1
ATOM 659 C C . PHE A 1 86 ? -18.969 15.805 29.438 1 96.19 86 PHE A C 1
ATOM 661 O O . PHE A 1 86 ? -18.531 15.922 28.297 1 96.19 86 PHE A O 1
ATOM 668 N N . GLY A 1 87 ? -19.312 16.797 30.109 1 93.44 87 GLY A N 1
ATOM 669 C CA . GLY A 1 87 ? -19.328 18.172 29.625 1 93.44 87 GLY A CA 1
ATOM 670 C C . GLY A 1 87 ? -17.969 18.672 29.188 1 93.44 87 GLY A C 1
ATOM 671 O O . GLY A 1 87 ? -17.875 19.562 28.344 1 93.44 87 GLY A O 1
ATOM 672 N N . GLU A 1 88 ? -16.922 18.141 29.719 1 93.81 88 GLU A N 1
ATOM 673 C CA . GLU A 1 88 ? -15.57 18.547 29.312 1 93.81 88 GLU A CA 1
ATOM 674 C C . GLU A 1 88 ? -15.32 18.25 27.844 1 93.81 88 GLU A C 1
ATOM 676 O O . GLU A 1 88 ? -14.484 18.906 27.203 1 93.81 88 GLU A O 1
ATOM 681 N N . PHE A 1 89 ? -16.109 17.344 27.281 1 94.75 89 PHE A N 1
ATOM 682 C CA . PHE A 1 89 ? -15.938 16.984 25.875 1 94.75 89 PHE A CA 1
ATOM 683 C C . PHE A 1 89 ? -17.078 17.547 25.031 1 94.75 89 PHE A C 1
ATOM 685 O O . PHE A 1 89 ? -17.047 17.453 23.812 1 94.75 89 PHE A O 1
ATOM 692 N N . ARG A 1 90 ? -18.031 18.125 25.625 1 88.12 90 ARG A N 1
ATOM 693 C CA . ARG A 1 90 ? -19.234 18.469 24.859 1 88.12 90 ARG A CA 1
ATOM 694 C C . ARG A 1 90 ? -19.594 19.938 25.047 1 88.12 90 ARG A C 1
ATOM 696 O O . ARG A 1 90 ? -19.984 20.609 24.078 1 88.12 90 ARG A O 1
ATOM 703 N N . GLU A 1 91 ? -19.547 20.484 26.172 1 80.81 91 GLU A N 1
ATOM 704 C CA . GLU A 1 91 ? -20.109 21.797 26.5 1 80.81 91 GLU A CA 1
ATOM 705 C C . GLU A 1 91 ? -19.031 22.875 26.453 1 80.81 91 GLU A C 1
ATOM 707 O O . GLU A 1 91 ? -19.344 24.062 26.375 1 80.81 91 GLU A O 1
ATOM 712 N N . ARG A 1 92 ? -17.844 22.531 26.453 1 79.75 92 ARG A N 1
ATOM 713 C CA . ARG A 1 92 ? -16.734 23.469 26.453 1 79.75 92 ARG A CA 1
ATOM 714 C C . ARG A 1 92 ? -15.797 23.188 25.281 1 79.75 92 ARG A C 1
ATOM 716 O O . ARG A 1 92 ? -15.93 22.172 24.594 1 79.75 92 ARG A O 1
ATOM 723 N N . ALA A 1 93 ? -14.93 24.188 25.062 1 89.88 93 ALA A N 1
ATOM 724 C CA . ALA A 1 93 ? -13.852 23.969 24.109 1 89.88 93 ALA A CA 1
ATOM 725 C C . ALA A 1 93 ? -13.008 22.75 24.516 1 89.88 93 ALA A C 1
ATOM 727 O O . ALA A 1 93 ? -12.703 22.562 25.688 1 89.88 93 ALA A O 1
ATOM 728 N N . ILE A 1 94 ? -12.789 21.969 23.641 1 94 94 ILE A N 1
ATOM 729 C CA . ILE A 1 94 ? -12.086 20.719 23.922 1 94 94 ILE A CA 1
ATOM 730 C C . ILE A 1 94 ? -10.617 21.016 24.219 1 94 94 ILE A C 1
ATOM 732 O O . ILE A 1 94 ? -9.984 21.812 23.531 1 94 94 ILE A O 1
ATOM 736 N N . GLU A 1 95 ? -10.086 20.438 25.25 1 94.88 95 GLU A N 1
ATOM 737 C CA . GLU A 1 95 ? -8.695 20.625 25.641 1 94.88 95 GLU A CA 1
ATOM 738 C C . GLU A 1 95 ? -7.746 20 24.625 1 94.88 95 GLU A C 1
ATOM 740 O O . GLU A 1 95 ? -8.148 19.109 23.859 1 94.88 95 GLU A O 1
ATOM 745 N N . ALA A 1 96 ? -6.531 20.516 24.594 1 96.25 96 ALA A N 1
ATOM 746 C CA . ALA A 1 96 ? -5.469 20 23.734 1 96.25 96 ALA A CA 1
ATOM 747 C C . ALA A 1 96 ? -4.176 19.797 24.516 1 96.25 96 ALA A C 1
ATOM 749 O O . ALA A 1 96 ? -3.9 20.547 25.469 1 96.25 96 ALA A O 1
ATOM 750 N N . PRO A 1 97 ? -3.408 18.812 24.188 1 97.31 97 PRO A N 1
ATOM 751 C CA . PRO A 1 97 ? -2.115 18.625 24.844 1 97.31 97 PRO A CA 1
ATOM 752 C C . PRO A 1 97 ? -1.2 19.844 24.703 1 97.31 97 PRO A C 1
ATOM 754 O O . PRO A 1 97 ? -1.179 20.484 23.656 1 97.31 97 PRO A O 1
ATOM 757 N N . PRO A 1 98 ? -0.377 20.094 25.719 1 97.12 98 PRO A N 1
ATOM 758 C CA . PRO A 1 98 ? 0.49 21.266 25.719 1 97.12 98 PRO A CA 1
ATOM 759 C C . PRO A 1 98 ? 1.451 21.297 24.531 1 97.12 98 PRO A C 1
ATOM 761 O O . PRO A 1 98 ? 1.704 22.359 23.969 1 97.12 98 PRO A O 1
ATOM 764 N N . LEU A 1 99 ? 1.929 20.172 24.203 1 96.81 99 LEU A N 1
ATOM 765 C CA . LEU A 1 99 ? 2.881 20.109 23.094 1 96.81 99 LEU A CA 1
ATOM 766 C C . LEU A 1 99 ? 2.256 20.625 21.812 1 96.81 99 LEU A C 1
ATOM 768 O O . LEU A 1 99 ? 2.912 21.312 21.031 1 96.81 99 LEU A O 1
ATOM 772 N N . LEU A 1 100 ? 1.06 20.234 21.594 1 97.25 100 LEU A N 1
ATOM 773 C CA . LEU A 1 100 ? 0.339 20.672 20.406 1 97.25 100 LEU A CA 1
ATOM 774 C C . LEU A 1 100 ? 0.09 22.172 20.438 1 97.25 100 LEU A C 1
ATOM 776 O O . LEU A 1 100 ? 0.235 22.859 19.422 1 97.25 100 LEU A O 1
ATOM 780 N N . LEU A 1 101 ? -0.262 22.703 21.562 1 96.94 101 LEU A N 1
ATOM 781 C CA . LEU A 1 101 ? -0.514 24.141 21.734 1 96.94 101 LEU A CA 1
ATOM 782 C C . LEU A 1 101 ? 0.764 24.938 21.516 1 96.94 101 LEU A C 1
ATOM 784 O O . LEU A 1 101 ? 0.738 26 20.875 1 96.94 101 LEU A O 1
ATOM 788 N N . GLN A 1 102 ? 1.812 24.406 22.016 1 97.19 102 GLN A N 1
ATOM 789 C CA . GLN A 1 102 ? 3.096 25.094 21.875 1 97.19 102 GLN A CA 1
ATOM 790 C C . GLN A 1 102 ? 3.518 25.188 20.406 1 97.19 102 GLN A C 1
ATOM 792 O O . GLN A 1 102 ? 4.145 26.172 20 1 97.19 102 GLN A O 1
ATOM 797 N N . HIS A 1 103 ? 3.166 24.219 19.672 1 97.19 103 HIS A N 1
ATOM 798 C CA . HIS A 1 103 ? 3.57 24.156 18.281 1 97.19 103 HIS A CA 1
ATOM 799 C C . HIS A 1 103 ? 2.924 25.266 17.453 1 97.19 103 HIS A C 1
ATOM 801 O O . HIS A 1 103 ? 3.387 25.594 16.359 1 97.19 103 HIS A O 1
ATOM 807 N N . LYS A 1 104 ? 1.933 25.922 17.953 1 95.06 104 LYS A N 1
ATOM 808 C CA . LYS A 1 104 ? 1.268 27.047 17.281 1 95.06 104 LYS A CA 1
ATOM 809 C C . LYS A 1 104 ? 2.24 28.188 17.031 1 95.06 104 LYS A C 1
ATOM 811 O O . LYS A 1 104 ? 2.08 28.953 16.078 1 95.06 104 LYS A O 1
ATOM 816 N N . GLU A 1 105 ? 3.197 28.25 17.875 1 95.62 105 GLU A N 1
ATOM 817 C CA . GLU A 1 105 ? 4.172 29.328 17.797 1 95.62 105 GLU A CA 1
ATOM 818 C C . GLU A 1 105 ? 4.965 29.25 16.5 1 95.62 105 GLU A C 1
ATOM 820 O O . GLU A 1 105 ? 5.457 30.266 16 1 95.62 105 GLU A O 1
ATOM 825 N N . GLU A 1 106 ? 5.051 28.109 15.961 1 96.38 106 GLU A N 1
ATOM 826 C CA . GLU A 1 106 ? 5.793 27.906 14.719 1 96.38 106 GLU A CA 1
ATOM 827 C C . GLU A 1 106 ? 5.098 28.578 13.539 1 96.38 106 GLU A C 1
ATOM 829 O O . GLU A 1 106 ? 5.715 28.812 12.5 1 96.38 106 GLU A O 1
ATOM 834 N N . PHE A 1 107 ? 3.789 28.984 13.742 1 97.12 107 PHE A N 1
ATOM 835 C CA . PHE A 1 107 ? 2.996 29.422 12.602 1 97.12 107 PHE A CA 1
ATOM 836 C C . PHE A 1 107 ? 2.629 30.891 12.727 1 97.12 107 PHE A C 1
ATOM 838 O O . PHE A 1 107 ? 1.691 31.359 12.078 1 97.12 107 PHE A O 1
ATOM 845 N N . LYS A 1 108 ? 3.311 31.578 13.562 1 96.81 108 LYS A N 1
ATOM 846 C CA . LYS A 1 108 ? 3.084 33.031 13.656 1 96.81 108 LYS A CA 1
ATOM 847 C C . LYS A 1 108 ? 3.244 33.688 12.297 1 96.81 108 LYS A C 1
ATOM 849 O O . LYS A 1 108 ? 4.262 33.531 11.625 1 96.81 108 LYS A O 1
ATOM 854 N N . LYS A 1 109 ? 2.268 34.438 11.938 1 97.25 109 LYS A N 1
ATOM 855 C CA . LYS A 1 109 ? 2.186 35.062 10.617 1 97.25 109 LYS A CA 1
ATOM 856 C C . LYS A 1 109 ? 3.182 36.188 10.477 1 97.25 109 LYS A C 1
ATOM 858 O O . LYS A 1 109 ? 3.322 37.031 11.383 1 97.25 109 LYS A O 1
ATOM 863 N N . GLY A 1 110 ? 3.883 36.25 9.227 1 97.31 110 GLY A N 1
ATOM 864 C CA . GLY A 1 110 ? 4.75 37.375 8.93 1 97.31 110 GLY A CA 1
ATOM 865 C C . GLY A 1 110 ? 5.656 37.125 7.734 1 97.31 110 GLY A C 1
ATOM 866 O O . GLY A 1 110 ? 5.855 35.969 7.328 1 97.31 110 GLY A O 1
ATOM 867 N N . LEU A 1 111 ? 6.078 38.156 7.109 1 97.88 111 LEU A N 1
ATOM 868 C CA . LEU A 1 111 ? 7.152 38.125 6.121 1 97.88 111 LEU A CA 1
ATOM 869 C C . LEU A 1 111 ? 8.508 38.312 6.785 1 97.88 111 LEU A C 1
ATOM 871 O O . LEU A 1 111 ? 8.789 39.406 7.328 1 97.88 111 LEU A O 1
ATOM 875 N N . VAL A 1 112 ? 9.336 37.344 6.703 1 97.38 112 VAL A N 1
ATOM 876 C CA . VAL A 1 112 ? 10.586 37.375 7.445 1 97.38 112 VAL A CA 1
ATOM 877 C C . VAL A 1 112 ? 11.766 37.5 6.477 1 97.38 112 VAL A C 1
ATOM 879 O O . VAL A 1 112 ? 11.891 36.688 5.539 1 97.38 112 VAL A O 1
ATOM 882 N N . LYS A 1 113 ? 12.578 38.469 6.672 1 97.5 113 LYS A N 1
ATOM 883 C CA . LYS A 1 113 ? 13.844 38.562 5.949 1 97.5 113 LYS A CA 1
ATOM 884 C C . LYS A 1 113 ? 14.898 37.656 6.582 1 97.5 113 LYS A C 1
ATOM 886 O O . LYS A 1 113 ? 15.359 37.906 7.691 1 97.5 113 LYS A O 1
ATOM 891 N N . VAL A 1 114 ? 15.336 36.688 5.898 1 97.5 114 VAL A N 1
ATOM 892 C CA . VAL A 1 114 ? 16.219 35.688 6.449 1 97.5 114 VAL A CA 1
ATOM 893 C C . VAL A 1 114 ? 17.672 36 6.102 1 97.5 114 VAL A C 1
ATOM 895 O O . VAL A 1 114 ? 18.594 35.688 6.855 1 97.5 114 VAL A O 1
ATOM 898 N N . ASP A 1 115 ? 17.859 36.531 4.945 1 95.94 115 ASP A N 1
ATOM 899 C CA . ASP A 1 115 ? 19.141 36.938 4.391 1 95.94 115 ASP A CA 1
ATOM 900 C C . ASP A 1 115 ? 18.953 38.062 3.361 1 95.94 115 ASP A C 1
ATOM 902 O O . ASP A 1 115 ? 17.828 38.469 3.072 1 95.94 115 ASP A O 1
ATOM 906 N N . GLU A 1 116 ? 20.109 38.594 2.943 1 95 116 GLU A N 1
ATOM 907 C CA . GLU A 1 116 ? 20 39.625 1.911 1 95 116 GLU A CA 1
ATOM 908 C C . GLU A 1 116 ? 19.281 39.094 0.679 1 95 116 GLU A C 1
ATOM 910 O O . GLU A 1 116 ? 19.719 38.125 0.063 1 95 116 GLU A O 1
ATOM 915 N N . GLY A 1 117 ? 18.125 39.688 0.424 1 95.56 117 GLY A N 1
ATOM 916 C CA . GLY A 1 117 ? 17.359 39.312 -0.755 1 95.56 117 GLY A CA 1
ATOM 917 C C . GLY A 1 117 ? 16.578 38.031 -0.592 1 95.56 117 GLY A C 1
ATOM 918 O O . GLY A 1 117 ? 16.109 37.469 -1.576 1 95.56 117 GLY A O 1
ATOM 919 N N . VAL A 1 118 ? 16.531 37.531 0.647 1 98.06 118 VAL A N 1
ATOM 920 C CA . VAL A 1 118 ? 15.852 36.281 0.895 1 98.06 118 VAL A CA 1
ATOM 921 C C . VAL A 1 118 ? 14.75 36.5 1.93 1 98.06 118 VAL A C 1
ATOM 923 O O . VAL A 1 118 ? 15.023 36.844 3.08 1 98.06 118 VAL A O 1
ATOM 926 N N . PHE A 1 119 ? 13.523 36.219 1.485 1 98.12 119 PHE A N 1
ATOM 927 C CA . PHE A 1 119 ? 12.367 36.406 2.348 1 98.12 119 PHE A CA 1
ATOM 928 C C . PHE A 1 119 ? 11.508 35.156 2.391 1 98.12 119 PHE A C 1
ATOM 930 O O . PHE A 1 119 ? 11.422 34.438 1.405 1 98.12 119 PHE A O 1
ATOM 937 N N . VAL A 1 120 ? 10.891 34.938 3.527 1 98.62 120 VAL A N 1
ATOM 938 C CA . VAL A 1 120 ? 9.969 33.812 3.686 1 98.62 120 VAL A CA 1
ATOM 939 C C . VAL A 1 120 ? 8.648 34.312 4.266 1 98.62 120 VAL A C 1
ATOM 941 O O . VAL A 1 120 ? 8.633 35 5.289 1 98.62 120 VAL A O 1
ATOM 944 N N . ALA A 1 121 ? 7.562 34.031 3.561 1 98.62 121 ALA A N 1
ATOM 945 C CA . ALA A 1 121 ? 6.223 34.281 4.09 1 98.62 121 ALA A CA 1
ATOM 946 C C . ALA A 1 121 ? 5.742 33.125 4.934 1 98.62 121 ALA A C 1
ATOM 948 O O . ALA A 1 121 ? 5.535 32 4.418 1 98.62 121 ALA A O 1
ATOM 949 N N . LEU A 1 122 ? 5.516 33.344 6.227 1 97.94 122 LEU A N 1
ATOM 950 C CA . LEU A 1 122 ? 5.129 32.344 7.195 1 97.94 122 LEU A CA 1
ATOM 951 C C . LEU A 1 122 ? 3.705 32.562 7.691 1 97.94 122 LEU A C 1
ATOM 953 O O . LEU A 1 122 ? 3.299 33.719 7.906 1 97.94 122 LEU A O 1
ATOM 957 N N . GLY A 1 123 ? 2.961 31.484 7.809 1 97.25 123 GLY A N 1
ATOM 958 C CA . GLY A 1 123 ? 1.716 31.547 8.555 1 97.25 123 GLY A CA 1
ATOM 959 C C . GLY A 1 123 ? 0.555 32.094 7.75 1 97.25 123 GLY A C 1
ATOM 960 O O . GLY A 1 123 ? -0.536 32.312 8.281 1 97.25 123 GLY A O 1
ATOM 961 N N . PHE A 1 124 ? 0.748 32.406 6.496 1 96.75 124 PHE A N 1
ATOM 962 C CA . PHE A 1 124 ? -0.33 32.938 5.664 1 96.75 124 PHE A CA 1
ATOM 963 C C . PHE A 1 124 ? -1.298 31.828 5.273 1 96.75 124 PHE A C 1
ATOM 965 O O . PHE A 1 124 ? -2.488 32.062 5.078 1 96.75 124 PHE A O 1
ATOM 972 N N . GLY A 1 125 ? -0.859 30.719 5.148 1 95.81 125 GLY A N 1
ATOM 973 C CA . GLY A 1 125 ? -1.582 29.5 4.812 1 95.81 125 GLY A CA 1
ATOM 974 C C . GLY A 1 125 ? -0.923 28.234 5.352 1 95.81 125 GLY A C 1
ATOM 975 O O . GLY A 1 125 ? -0.284 28.281 6.406 1 95.81 125 GLY A O 1
ATOM 976 N N . LEU A 1 126 ? -1.2 27.156 4.66 1 96.62 126 LEU A N 1
ATOM 977 C CA . LEU A 1 126 ? -0.66 25.891 5.133 1 96.62 126 LEU A CA 1
ATOM 978 C C . LEU A 1 126 ? 0.849 25.828 4.918 1 96.62 126 LEU A C 1
ATOM 980 O O . LEU A 1 126 ? 1.586 25.375 5.797 1 96.62 126 LEU A O 1
ATOM 984 N N . ALA A 1 127 ? 1.268 26.281 3.746 1 97.81 127 ALA A N 1
ATOM 985 C CA . ALA A 1 127 ? 2.678 26.188 3.379 1 97.81 127 ALA A CA 1
ATOM 986 C C . ALA A 1 127 ? 3.359 27.547 3.479 1 97.81 127 ALA A C 1
ATOM 988 O O . ALA A 1 127 ? 2.697 28.562 3.699 1 97.81 127 ALA A O 1
ATOM 989 N N . ASN A 1 128 ? 4.66 27.547 3.389 1 98.5 128 ASN A N 1
ATOM 990 C CA . ASN A 1 128 ? 5.457 28.75 3.244 1 98.5 128 ASN A CA 1
ATOM 991 C C . ASN A 1 128 ? 5.629 29.141 1.779 1 98.5 128 ASN A C 1
ATOM 993 O O . ASN A 1 128 ? 5.43 28.328 0.886 1 98.5 128 ASN A O 1
ATOM 997 N N . CYS A 1 129 ? 5.891 30.344 1.584 1 98.75 129 CYS A N 1
ATOM 998 C CA . CYS A 1 129 ? 6.289 30.906 0.297 1 98.75 129 CYS A CA 1
ATOM 999 C C . CYS A 1 129 ? 7.609 31.641 0.411 1 98.75 129 CYS A C 1
ATOM 1001 O O . CYS A 1 129 ? 7.793 32.469 1.316 1 98.75 129 CYS A O 1
ATOM 1003 N N . ILE A 1 130 ? 8.547 31.344 -0.473 1 98.88 130 ILE A N 1
ATOM 1004 C CA . ILE A 1 130 ? 9.867 31.953 -0.416 1 98.88 130 ILE A CA 1
ATOM 1005 C C . ILE A 1 130 ? 10.031 32.938 -1.572 1 98.88 130 ILE A C 1
ATOM 1007 O O . ILE A 1 130 ? 9.711 32.625 -2.719 1 98.88 130 ILE A O 1
ATOM 1011 N N . ILE A 1 131 ? 10.508 34.156 -1.285 1 98.38 131 ILE A N 1
ATOM 1012 C CA . ILE A 1 131 ? 10.75 35.188 -2.277 1 98.38 131 ILE A CA 1
ATOM 1013 C C . ILE A 1 131 ? 12.234 35.531 -2.314 1 98.38 131 ILE A C 1
ATOM 1015 O O . ILE A 1 131 ? 12.812 35.906 -1.298 1 98.38 131 ILE A O 1
ATOM 1019 N N . LEU A 1 132 ? 12.805 35.344 -3.455 1 98.06 132 LEU A N 1
ATOM 1020 C CA . LEU A 1 132 ? 14.203 35.656 -3.697 1 98.06 132 LEU A CA 1
ATOM 1021 C C . LEU A 1 132 ? 14.336 36.906 -4.562 1 98.06 132 LEU A C 1
ATOM 1023 O O . LEU A 1 132 ? 13.938 36.906 -5.73 1 98.06 132 LEU A O 1
ATOM 1027 N N . GLU A 1 133 ? 14.914 37.906 -4.027 1 96 133 GLU A N 1
ATOM 1028 C CA . GLU A 1 133 ? 15.109 39.156 -4.746 1 96 133 GLU A CA 1
ATOM 1029 C C . GLU A 1 133 ? 16.422 39.156 -5.527 1 96 133 GLU A C 1
ATOM 1031 O O . GLU A 1 133 ? 17.5 38.969 -4.945 1 96 133 GLU A O 1
ATOM 1036 N N . GLY A 1 134 ? 16.281 39.281 -6.824 1 94.25 134 GLY A N 1
ATOM 1037 C CA . GLY A 1 134 ? 17.438 39.406 -7.688 1 94.25 134 GLY A CA 1
ATOM 1038 C C . GLY A 1 134 ? 17.609 40.812 -8.242 1 94.25 134 GLY A C 1
ATOM 1039 O O . GLY A 1 134 ? 16.984 41.75 -7.762 1 94.25 134 GLY A O 1
ATOM 1040 N N . THR A 1 135 ? 18.516 40.938 -9.25 1 92.62 135 THR A N 1
ATOM 1041 C CA . THR A 1 135 ? 18.828 42.25 -9.828 1 92.62 135 THR A CA 1
ATOM 1042 C C . THR A 1 135 ? 17.797 42.625 -10.883 1 92.62 135 THR A C 1
ATOM 1044 O O . THR A 1 135 ? 17.656 43.812 -11.211 1 92.62 135 THR A O 1
ATOM 1047 N N . GLU A 1 136 ? 17.031 41.688 -11.328 1 93.38 136 GLU A N 1
ATOM 1048 C CA . GLU A 1 136 ? 16.125 41.969 -12.453 1 93.38 136 GLU A CA 1
ATOM 1049 C C . GLU A 1 136 ? 14.68 41.688 -12.07 1 93.38 136 GLU A C 1
ATOM 1051 O O . GLU A 1 136 ? 13.797 41.625 -12.938 1 93.38 136 GLU A O 1
ATOM 1056 N N . GLY A 1 137 ? 14.477 41.406 -10.844 1 95.06 137 GLY A N 1
ATOM 1057 C CA . GLY A 1 137 ? 13.164 41 -10.367 1 95.06 137 GLY A CA 1
ATOM 1058 C C . GLY A 1 137 ? 13.227 40 -9.227 1 95.06 137 GLY A C 1
ATOM 1059 O O . GLY A 1 137 ? 14.172 40.031 -8.438 1 95.06 137 GLY A O 1
ATOM 1060 N N . VAL A 1 138 ? 12.094 39.219 -9.148 1 97 138 VAL A N 1
ATOM 1061 C CA . VAL A 1 138 ? 12.078 38.281 -8.031 1 97 138 VAL A CA 1
ATOM 1062 C C . VAL A 1 138 ? 11.773 36.875 -8.539 1 97 138 VAL A C 1
ATOM 1064 O O . VAL A 1 138 ? 11.227 36.719 -9.633 1 97 138 VAL A O 1
ATOM 1067 N N . VAL A 1 139 ? 12.227 35.906 -7.773 1 98.38 139 VAL A N 1
ATOM 1068 C CA . VAL A 1 139 ? 11.859 34.5 -7.941 1 98.38 139 VAL A CA 1
ATOM 1069 C C . VAL A 1 139 ? 11.031 34.031 -6.746 1 98.38 139 VAL A C 1
ATOM 1071 O O . VAL A 1 139 ? 11.391 34.312 -5.598 1 98.38 139 VAL A O 1
ATOM 1074 N N . VAL A 1 140 ? 9.938 33.406 -7.055 1 98.75 140 VAL A N 1
ATOM 1075 C CA . VAL A 1 140 ? 9.062 32.906 -5.996 1 98.75 140 VAL A CA 1
ATOM 1076 C C . VAL A 1 140 ? 9.109 31.375 -5.977 1 98.75 140 VAL A C 1
ATOM 1078 O O . VAL A 1 140 ? 8.938 30.734 -7.016 1 98.75 140 VAL A O 1
ATOM 1081 N N . VAL A 1 141 ? 9.375 30.797 -4.801 1 98.88 141 VAL A N 1
ATOM 1082 C CA . VAL A 1 141 ? 9.352 29.344 -4.637 1 98.88 141 VAL A CA 1
ATOM 1083 C C . VAL A 1 141 ? 8.086 28.922 -3.895 1 98.88 141 VAL A C 1
ATOM 1085 O O . VAL A 1 141 ? 7.91 29.25 -2.721 1 98.88 141 VAL A O 1
ATOM 1088 N N . ASP A 1 142 ? 7.18 28.172 -4.602 1 98.62 142 ASP A N 1
ATOM 1089 C CA . ASP A 1 142 ? 5.887 27.672 -4.137 1 98.62 142 ASP A CA 1
ATOM 1090 C C . ASP A 1 142 ? 4.91 28.828 -3.92 1 98.62 142 ASP A C 1
ATOM 1092 O O . ASP A 1 142 ? 5.312 29.922 -3.525 1 98.62 142 ASP A O 1
ATOM 1096 N N . THR A 1 143 ? 3.684 28.641 -4.156 1 98 143 THR A N 1
ATOM 1097 C CA . THR A 1 143 ? 2.752 29.734 -4.355 1 98 143 THR A CA 1
ATOM 1098 C C . THR A 1 143 ? 1.488 29.531 -3.525 1 98 143 THR A C 1
ATOM 1100 O O . THR A 1 143 ? 0.39 29.891 -3.961 1 98 143 THR A O 1
ATOM 1103 N N . MET A 1 144 ? 1.568 28.859 -2.459 1 96.38 144 MET A N 1
ATOM 1104 C CA . MET A 1 144 ? 0.484 28.75 -1.488 1 96.38 144 MET A CA 1
ATOM 1105 C C . MET A 1 144 ? -0.67 27.922 -2.061 1 96.38 144 MET A C 1
ATOM 1107 O O . MET A 1 144 ? -0.529 27.297 -3.107 1 96.38 144 MET A O 1
ATOM 1111 N N . GLU A 1 145 ? -1.861 27.828 -1.289 1 93.5 145 GLU A N 1
ATOM 1112 C CA . GLU A 1 145 ? -2.936 26.891 -1.58 1 93.5 145 GLU A CA 1
ATOM 1113 C C . GLU A 1 145 ? -4.059 27.547 -2.367 1 93.5 145 GLU A C 1
ATOM 1115 O O . GLU A 1 145 ? -5.016 26.891 -2.775 1 93.5 145 GLU A O 1
ATOM 1120 N N . SER A 1 146 ? -3.992 28.875 -2.578 1 91.38 146 SER A N 1
ATOM 1121 C CA . SER A 1 146 ? -5.035 29.578 -3.322 1 91.38 146 SER A CA 1
ATOM 1122 C C . SER A 1 146 ? -4.547 30.922 -3.832 1 91.38 146 SER A C 1
ATOM 1124 O O . SER A 1 146 ? -3.547 31.453 -3.346 1 91.38 146 SER A O 1
ATOM 1126 N N . THR A 1 147 ? -5.309 31.469 -4.809 1 92.88 147 THR A N 1
ATOM 1127 C CA . THR A 1 147 ? -4.969 32.781 -5.32 1 92.88 147 THR A CA 1
ATOM 1128 C C . THR A 1 147 ? -5.172 33.875 -4.246 1 92.88 147 THR A C 1
ATOM 1130 O O . THR A 1 147 ? -4.434 34.844 -4.195 1 92.88 147 THR A O 1
ATOM 1133 N N . GLU A 1 148 ? -6.105 33.656 -3.395 1 93.12 148 GLU A N 1
ATOM 1134 C CA . GLU A 1 148 ? -6.367 34.594 -2.312 1 93.12 148 GLU A CA 1
ATOM 1135 C C . GLU A 1 148 ? -5.199 34.656 -1.331 1 93.12 148 GLU A C 1
ATOM 1137 O O . GLU A 1 148 ? -4.715 35.719 -0.995 1 93.12 148 GLU A O 1
ATOM 1142 N N . THR A 1 149 ? -4.777 33.469 -0.914 1 95.12 149 THR A N 1
ATOM 1143 C CA . THR A 1 149 ? -3.674 33.438 0.037 1 95.12 149 THR A CA 1
ATOM 1144 C C . THR A 1 149 ? -2.4 34 -0.58 1 95.12 149 THR A C 1
ATOM 1146 O O . THR A 1 149 ? -1.668 34.75 0.073 1 95.12 149 THR A O 1
ATOM 1149 N N . MET A 1 150 ? -2.166 33.656 -1.827 1 96.69 150 MET A N 1
ATOM 1150 C CA . MET A 1 150 ? -0.96 34.156 -2.488 1 96.69 150 MET A CA 1
ATOM 1151 C C . MET A 1 150 ? -1.017 35.688 -2.664 1 96.69 150 MET A C 1
ATOM 1153 O O . MET A 1 150 ? 0.008 36.344 -2.564 1 96.69 150 MET A O 1
ATOM 1157 N N . SER A 1 151 ? -2.152 36.156 -2.973 1 95.94 151 SER A N 1
ATOM 1158 C CA . SER A 1 151 ? -2.318 37.594 -3.098 1 95.94 151 SER A CA 1
ATOM 1159 C C . SER A 1 151 ? -1.985 38.312 -1.79 1 95.94 151 SER A C 1
ATOM 1161 O O . SER A 1 151 ? -1.437 39.438 -1.8 1 95.94 151 SER A O 1
ATOM 1163 N N . GLU A 1 152 ? -2.363 37.719 -0.677 1 96.44 152 GLU A N 1
ATOM 1164 C CA . GLU A 1 152 ? -2.02 38.281 0.621 1 96.44 152 GLU A CA 1
ATOM 1165 C C . GLU A 1 152 ? -0.507 38.312 0.83 1 96.44 152 GLU A C 1
ATOM 1167 O O . GLU A 1 152 ? 0.039 39.281 1.331 1 96.44 152 GLU A O 1
ATOM 1172 N N . VAL A 1 153 ? 0.144 37.25 0.483 1 97.56 153 VAL A N 1
ATOM 1173 C CA . VAL A 1 153 ? 1.599 37.188 0.576 1 97.56 153 VAL A CA 1
ATOM 1174 C C . VAL A 1 153 ? 2.227 38.25 -0.299 1 97.56 153 VAL A C 1
ATOM 1176 O O . VAL A 1 153 ? 3.145 38.969 0.133 1 97.56 153 VAL A O 1
ATOM 1179 N N . TRP A 1 154 ? 1.732 38.344 -1.489 1 96.69 154 TRP A N 1
ATOM 1180 C CA . TRP A 1 154 ? 2.283 39.312 -2.438 1 96.69 154 TRP A CA 1
ATOM 1181 C C . TRP A 1 154 ? 2.076 40.75 -1.943 1 96.69 154 TRP A C 1
ATOM 1183 O O . TRP A 1 154 ? 2.949 41.594 -2.115 1 96.69 154 TRP A O 1
ATOM 1193 N N . LYS A 1 155 ? 0.946 40.969 -1.389 1 96 155 LYS A N 1
ATOM 1194 C CA . LYS A 1 155 ? 0.688 42.281 -0.801 1 96 155 LYS A CA 1
ATOM 1195 C C . LYS A 1 155 ? 1.685 42.594 0.312 1 96 155 LYS A C 1
ATOM 1197 O O . LYS A 1 155 ? 2.197 43.719 0.401 1 96 155 LYS A O 1
ATOM 1202 N N . ALA A 1 156 ? 1.896 41.625 1.16 1 96.5 156 ALA A N 1
ATOM 1203 C CA . ALA A 1 156 ? 2.883 41.812 2.223 1 96.5 156 ALA A CA 1
ATOM 1204 C C . ALA A 1 156 ? 4.254 42.156 1.644 1 96.5 156 ALA A C 1
ATOM 1206 O O . ALA A 1 156 ? 4.961 43.031 2.176 1 96.5 156 ALA A O 1
ATOM 1207 N N . TRP A 1 157 ? 4.648 41.531 0.602 1 96.25 157 TRP A N 1
ATOM 1208 C CA . TRP A 1 157 ? 5.918 41.781 -0.071 1 96.25 157 TRP A CA 1
ATOM 1209 C C . TRP A 1 157 ? 5.953 43.188 -0.657 1 96.25 157 TRP A C 1
ATOM 1211 O O . TRP A 1 157 ? 6.93 43.938 -0.47 1 96.25 157 TRP A O 1
ATOM 1221 N N . THR A 1 158 ? 4.906 43.562 -1.398 1 94 158 THR A N 1
ATOM 1222 C CA . THR A 1 158 ? 4.852 44.875 -2.021 1 94 158 THR A CA 1
ATOM 1223 C C . THR A 1 158 ? 4.871 45.969 -0.963 1 94 158 THR A C 1
ATOM 1225 O O . THR A 1 158 ? 5.469 47.031 -1.172 1 94 158 THR A O 1
ATOM 1228 N N . ASP A 1 159 ? 4.176 45.688 0.126 1 93.75 159 ASP A N 1
ATOM 1229 C CA . ASP A 1 159 ? 4.191 46.656 1.224 1 93.75 159 ASP A CA 1
ATOM 1230 C C . ASP A 1 159 ? 5.594 46.812 1.802 1 93.75 159 ASP A C 1
ATOM 1232 O O . ASP A 1 159 ? 6.012 47.906 2.152 1 93.75 159 ASP A O 1
ATOM 1236 N N . TYR A 1 160 ? 6.234 45.75 1.977 1 92.12 160 TYR A N 1
ATOM 1237 C CA . TYR A 1 160 ? 7.598 45.75 2.49 1 92.12 160 TYR A CA 1
ATOM 1238 C C . TYR A 1 160 ? 8.531 46.531 1.551 1 92.12 160 TYR A C 1
ATOM 1240 O O . TYR A 1 160 ? 9.43 47.219 2 1 92.12 160 TYR A O 1
ATOM 1248 N N . ASN A 1 161 ? 8.352 46.375 0.347 1 87.69 161 ASN A N 1
ATOM 1249 C CA . ASN A 1 161 ? 9.25 46.938 -0.647 1 87.69 161 ASN A CA 1
ATOM 1250 C C . ASN A 1 161 ? 8.695 48.25 -1.189 1 87.69 161 ASN A C 1
ATOM 1252 O O . ASN A 1 161 ? 9.023 48.656 -2.312 1 87.69 161 ASN A O 1
ATOM 1256 N N . GLN A 1 162 ? 7.855 48.781 -0.396 1 79.75 162 GLN A N 1
ATOM 1257 C CA . GLN A 1 162 ? 7.258 50.062 -0.813 1 79.75 162 GLN A CA 1
ATOM 1258 C C . GLN A 1 162 ? 8.328 51.094 -1.178 1 79.75 162 GLN A C 1
ATOM 1260 O O . GLN A 1 162 ? 9.328 51.219 -0.467 1 79.75 162 GLN A O 1
ATOM 1265 N N . GLY A 1 163 ? 8.336 51.5 -2.291 1 70.81 163 GLY A N 1
ATOM 1266 C CA . GLY A 1 163 ? 9.305 52.5 -2.754 1 70.81 163 GLY A CA 1
ATOM 1267 C C . GLY A 1 163 ? 10.195 51.969 -3.865 1 70.81 163 GLY A C 1
ATOM 1268 O O . GLY A 1 163 ? 10.859 52.75 -4.547 1 70.81 163 GLY A O 1
ATOM 1269 N N . GLN A 1 164 ? 10.203 50.656 -3.701 1 69 164 GLN A N 1
ATOM 1270 C CA . GLN A 1 164 ? 10.953 50.062 -4.812 1 69 164 GLN A CA 1
ATOM 1271 C C . GLN A 1 164 ? 10.047 49.781 -6.004 1 69 164 GLN A C 1
ATOM 1273 O O . GLN A 1 164 ? 8.852 49.562 -5.836 1 69 164 GLN A O 1
ATOM 1278 N N . GLY A 1 165 ? 10.102 50.469 -7.105 1 67.19 165 GLY A N 1
ATOM 1279 C CA . GLY A 1 165 ? 9.352 50.25 -8.328 1 67.19 165 GLY A CA 1
ATOM 1280 C C . GLY A 1 165 ? 8.781 48.844 -8.43 1 67.19 165 GLY A C 1
ATOM 1281 O O . GLY A 1 165 ? 9.078 47.969 -7.594 1 67.19 165 GLY A O 1
ATOM 1282 N N . LYS A 1 166 ? 7.93 48.594 -9.266 1 71.5 166 LYS A N 1
ATOM 1283 C CA . LYS A 1 166 ? 7.277 47.312 -9.516 1 71.5 166 LYS A CA 1
ATOM 1284 C C . LYS A 1 166 ? 8.305 46.219 -9.836 1 71.5 166 LYS A C 1
ATOM 1286 O O . LYS A 1 166 ? 9.125 46.406 -10.742 1 71.5 166 LYS A O 1
ATOM 1291 N N . GLN A 1 167 ? 8.289 45.219 -8.93 1 86.19 167 GLN A N 1
ATOM 1292 C CA . GLN A 1 167 ? 9.172 44.094 -9.211 1 86.19 167 GLN A CA 1
ATOM 1293 C C . GLN A 1 167 ? 8.414 42.969 -9.906 1 86.19 167 GLN A C 1
ATOM 1295 O O . GLN A 1 167 ? 7.375 42.5 -9.422 1 86.19 167 GLN A O 1
ATOM 1300 N N . HIS A 1 168 ? 8.953 42.594 -11.023 1 92.06 168 HIS A N 1
ATOM 1301 C CA . HIS A 1 168 ? 8.336 41.531 -11.789 1 92.06 168 HIS A CA 1
ATOM 1302 C C . HIS A 1 168 ? 8.758 40.156 -11.266 1 92.06 168 HIS A C 1
ATOM 1304 O O . HIS A 1 168 ? 9.914 39.969 -10.875 1 92.06 168 HIS A O 1
ATOM 1310 N N . VAL A 1 169 ? 7.824 39.312 -11.258 1 97.69 169 VAL A N 1
ATOM 1311 C CA . VAL A 1 169 ? 8.156 37.906 -10.984 1 97.69 169 VAL A CA 1
ATOM 1312 C C . VAL A 1 169 ? 8.75 37.25 -12.234 1 97.69 169 VAL A C 1
ATOM 1314 O O . VAL A 1 169 ? 8.016 36.938 -13.172 1 97.69 169 VAL A O 1
ATOM 1317 N N . LYS A 1 170 ? 10 37.062 -12.188 1 97.75 170 LYS A N 1
ATOM 1318 C CA . LYS A 1 170 ? 10.688 36.531 -13.352 1 97.75 170 LYS A CA 1
ATOM 1319 C C . LYS A 1 170 ? 10.617 35 -13.367 1 97.75 170 LYS A C 1
ATOM 1321 O O . LYS A 1 170 ? 10.734 34.375 -14.43 1 97.75 170 LYS A O 1
ATOM 1326 N N . GLY A 1 171 ? 10.43 34.469 -12.141 1 98.31 171 GLY A N 1
ATOM 1327 C CA . GLY A 1 171 ? 10.375 33.031 -12.055 1 98.31 171 GLY A CA 1
ATOM 1328 C C . GLY A 1 171 ? 9.516 32.531 -10.906 1 98.31 171 GLY A C 1
ATOM 1329 O O . GLY A 1 171 ? 9.5 33.125 -9.828 1 98.31 171 GLY A O 1
ATOM 1330 N N . ILE A 1 172 ? 8.844 31.438 -11.156 1 98.75 172 ILE A N 1
ATOM 1331 C CA . ILE A 1 172 ? 8.203 30.609 -10.141 1 98.75 172 ILE A CA 1
ATOM 1332 C C . ILE A 1 172 ? 8.82 29.203 -10.148 1 98.75 172 ILE A C 1
ATOM 1334 O O . ILE A 1 172 ? 9.055 28.625 -11.211 1 98.75 172 ILE A O 1
ATOM 1338 N N . ILE A 1 173 ? 9.195 28.719 -9.016 1 98.81 173 ILE A N 1
ATOM 1339 C CA . ILE A 1 173 ? 9.68 27.344 -8.883 1 98.81 173 ILE A CA 1
ATOM 1340 C C . ILE A 1 173 ? 8.719 26.547 -8.016 1 98.81 173 ILE A C 1
ATOM 1342 O O . ILE A 1 173 ? 8.484 26.891 -6.859 1 98.81 173 ILE A O 1
ATOM 1346 N N . TYR A 1 174 ? 8.133 25.438 -8.602 1 98.69 174 TYR A N 1
ATOM 1347 C CA . TYR A 1 174 ? 7.41 24.453 -7.805 1 98.69 174 TYR A CA 1
ATOM 1348 C C . TYR A 1 174 ? 8.352 23.391 -7.254 1 98.69 174 TYR A C 1
ATOM 1350 O O . TYR A 1 174 ? 9.031 22.703 -8.016 1 98.69 174 TYR A O 1
ATOM 1358 N N . THR A 1 175 ? 8.297 23.312 -6.008 1 98.62 175 THR A N 1
ATOM 1359 C CA . THR A 1 175 ? 9.109 22.25 -5.43 1 98.62 175 THR A CA 1
ATOM 1360 C C . THR A 1 175 ? 8.477 20.891 -5.695 1 98.62 175 THR A C 1
ATOM 1362 O O . THR A 1 175 ? 9.188 19.906 -5.945 1 98.62 175 THR A O 1
ATOM 1365 N N . HIS A 1 176 ? 7.195 20.797 -5.559 1 97.81 176 HIS A N 1
ATOM 1366 C CA . HIS A 1 176 ? 6.449 19.578 -5.879 1 97.81 176 HIS A CA 1
ATOM 1367 C C . HIS A 1 176 ? 4.977 19.891 -6.133 1 97.81 176 HIS A C 1
ATOM 1369 O O . HIS A 1 176 ? 4.547 21.031 -5.98 1 97.81 176 HIS A O 1
ATOM 1375 N N . PHE A 1 177 ? 4.16 18.922 -6.43 1 95.38 177 PHE A N 1
ATOM 1376 C CA . PHE A 1 177 ? 2.885 19.156 -7.094 1 95.38 177 PHE A CA 1
ATOM 1377 C C . PHE A 1 177 ? 1.792 19.453 -6.074 1 95.38 177 PHE A C 1
ATOM 1379 O O . PHE A 1 177 ? 0.696 19.891 -6.438 1 95.38 177 PHE A O 1
ATOM 1386 N N . HIS A 1 178 ? 1.97 19.25 -4.828 1 93.75 178 HIS A N 1
ATOM 1387 C CA . HIS A 1 178 ? 0.902 19.422 -3.85 1 93.75 178 HIS A CA 1
ATOM 1388 C C . HIS A 1 178 ? 0.212 20.766 -4.023 1 93.75 178 HIS A C 1
ATOM 1390 O O . HIS A 1 178 ? 0.862 21.766 -4.348 1 93.75 178 HIS A O 1
ATOM 1396 N N . THR A 1 179 ? -1.001 20.828 -3.709 1 89.88 179 THR A N 1
ATOM 1397 C CA . THR A 1 179 ? -1.853 21.969 -4.016 1 89.88 179 THR A CA 1
ATOM 1398 C C . THR A 1 179 ? -1.467 23.172 -3.16 1 89.88 179 THR A C 1
ATOM 1400 O O . THR A 1 179 ? -1.594 24.312 -3.598 1 89.88 179 THR A O 1
ATOM 1403 N N . ASP A 1 180 ? -0.999 22.969 -2.002 1 94.19 180 ASP A N 1
ATOM 1404 C CA . ASP A 1 180 ? -0.636 24.078 -1.122 1 94.19 180 ASP A CA 1
ATOM 1405 C C . ASP A 1 180 ? 0.667 24.734 -1.574 1 94.19 180 ASP A C 1
ATOM 1407 O O . ASP A 1 180 ? 1.1 25.734 -0.994 1 94.19 180 ASP A O 1
ATOM 1411 N N . HIS A 1 181 ? 1.237 24.25 -2.65 1 96.81 181 HIS A N 1
ATOM 1412 C CA . HIS A 1 181 ? 2.451 24.844 -3.203 1 96.81 181 HIS A CA 1
ATOM 1413 C C . HIS A 1 181 ? 2.209 25.391 -4.605 1 96.81 181 HIS A C 1
ATOM 1415 O O . HIS A 1 181 ? 3.037 26.141 -5.137 1 96.81 181 HIS A O 1
ATOM 1421 N N . THR A 1 182 ? 1.087 25.047 -5.148 1 95.75 182 THR A N 1
ATOM 1422 C CA . THR A 1 182 ? 1 25.297 -6.582 1 95.75 182 THR A CA 1
ATOM 1423 C C . THR A 1 182 ? -0.262 26.094 -6.91 1 95.75 182 THR A C 1
ATOM 1425 O O . THR A 1 182 ? -0.346 26.719 -7.969 1 95.75 182 THR A O 1
ATOM 1428 N N . PHE A 1 183 ? -1.24 26.172 -6.109 1 91.75 183 PHE A N 1
ATOM 1429 C CA . PHE A 1 183 ? -2.574 26.609 -6.5 1 91.75 183 PHE A CA 1
ATOM 1430 C C . PHE A 1 183 ? -2.656 28.141 -6.512 1 91.75 183 PHE A C 1
ATOM 1432 O O . PHE A 1 183 ? -3.594 28.703 -7.074 1 91.75 183 PHE A O 1
ATOM 1439 N N . GLY A 1 184 ? -1.745 28.859 -6 1 95 184 GLY A N 1
ATOM 1440 C CA . GLY A 1 184 ? -1.829 30.312 -5.918 1 95 184 GLY A CA 1
ATOM 1441 C C . GLY A 1 184 ? -1.059 31.016 -7.016 1 95 184 GLY A C 1
ATOM 1442 O O . GLY A 1 184 ? -1.015 32.25 -7.059 1 95 184 GLY A O 1
ATOM 1443 N N . ALA A 1 185 ? -0.52 30.297 -7.938 1 97.19 185 ALA A N 1
ATOM 1444 C CA . ALA A 1 185 ? 0.466 30.812 -8.883 1 97.19 185 ALA A CA 1
ATOM 1445 C C . ALA A 1 185 ? -0.142 31.906 -9.766 1 97.19 185 ALA A C 1
ATOM 1447 O O . ALA A 1 185 ? 0.521 32.875 -10.094 1 97.19 185 ALA A O 1
ATOM 1448 N N . ALA A 1 186 ? -1.353 31.812 -10.125 1 94.81 186 ALA A N 1
ATOM 1449 C CA . ALA A 1 186 ? -1.995 32.719 -11.055 1 94.81 186 ALA A CA 1
ATOM 1450 C C . ALA A 1 186 ? -2.043 34.156 -10.477 1 94.81 186 ALA A C 1
ATOM 1452 O O . ALA A 1 186 ? -2.133 35.125 -11.227 1 94.81 186 ALA A O 1
ATOM 1453 N N . ALA A 1 187 ? -1.986 34.25 -9.203 1 95.38 187 ALA A N 1
ATOM 1454 C CA . ALA A 1 187 ? -2.066 35.531 -8.539 1 95.38 187 ALA A CA 1
ATOM 1455 C C . ALA A 1 187 ? -0.849 36.406 -8.867 1 95.38 187 ALA A C 1
ATOM 1457 O O . ALA A 1 187 ? -0.897 37.625 -8.75 1 95.38 187 ALA A O 1
ATOM 1458 N N . ILE A 1 188 ? 0.23 35.781 -9.352 1 97 188 ILE A N 1
ATOM 1459 C CA . ILE A 1 188 ? 1.454 36.562 -9.523 1 97 188 ILE A CA 1
ATOM 1460 C C . ILE A 1 188 ? 2.08 36.219 -10.875 1 97 188 ILE A C 1
ATOM 1462 O O . ILE A 1 188 ? 3.164 36.719 -11.195 1 97 188 ILE A O 1
ATOM 1466 N N . TYR A 1 189 ? 1.476 35.406 -11.633 1 97.44 189 TYR A N 1
ATOM 1467 C CA . TYR A 1 189 ? 1.981 34.969 -12.938 1 97.44 189 TYR A CA 1
ATOM 1468 C C . TYR A 1 189 ? 1.73 36.062 -13.984 1 97.44 189 TYR A C 1
ATOM 1470 O O . TYR A 1 189 ? 0.64 36.625 -14.047 1 97.44 189 TYR A O 1
ATOM 1478 N N . GLU A 1 190 ? 2.697 36.344 -14.766 1 95.44 190 GLU A N 1
ATOM 1479 C CA . GLU A 1 190 ? 2.604 37.25 -15.906 1 95.44 190 GLU A CA 1
ATOM 1480 C C . GLU A 1 190 ? 3.016 36.531 -17.203 1 95.44 190 GLU A C 1
ATOM 1482 O O . GLU A 1 190 ? 4.18 36.156 -17.359 1 95.44 190 GLU A O 1
ATOM 1487 N N . GLU A 1 191 ? 2.133 36.438 -18.109 1 94.5 191 GLU A N 1
ATOM 1488 C CA . GLU A 1 191 ? 2.402 35.781 -19.375 1 94.5 191 GLU A CA 1
ATOM 1489 C C . GLU A 1 191 ? 3.551 36.438 -20.125 1 94.5 191 GLU A C 1
ATOM 1491 O O . GLU A 1 191 ? 3.584 37.688 -20.25 1 94.5 191 GLU A O 1
ATOM 1496 N N . GLY A 1 192 ? 4.426 35.719 -20.578 1 94.38 192 GLY A N 1
ATOM 1497 C CA . GLY A 1 192 ? 5.547 36.219 -21.344 1 94.38 192 GLY A CA 1
ATOM 1498 C C . GLY A 1 192 ? 6.688 36.719 -20.484 1 94.38 192 GLY A C 1
ATOM 1499 O O . GLY A 1 192 ? 7.781 36.969 -20.984 1 94.38 192 GLY A O 1
ATOM 1500 N N . ILE A 1 193 ? 6.469 36.844 -19.266 1 96.12 193 ILE A N 1
ATOM 1501 C CA . ILE A 1 193 ? 7.488 37.406 -18.375 1 96.12 193 ILE A CA 1
ATOM 1502 C C . ILE A 1 193 ? 7.914 36.312 -17.375 1 96.12 193 ILE A C 1
ATOM 1504 O O . ILE A 1 193 ? 9.109 36.062 -17.203 1 96.12 193 ILE A O 1
ATOM 1508 N N . THR A 1 194 ? 6.953 35.688 -16.75 1 98.19 194 THR A N 1
ATOM 1509 C CA . THR A 1 194 ? 7.223 34.75 -15.672 1 98.19 194 THR A CA 1
ATOM 1510 C C . THR A 1 194 ? 7.508 33.375 -16.219 1 98.19 194 THR A C 1
ATOM 1512 O O . THR A 1 194 ? 6.684 32.781 -16.938 1 98.19 194 THR A O 1
ATOM 1515 N N . GLU A 1 195 ? 8.641 32.812 -15.914 1 98.06 195 GLU A N 1
ATOM 1516 C CA . GLU A 1 195 ? 8.938 31.406 -16.156 1 98.06 195 GLU A CA 1
ATOM 1517 C C . GLU A 1 195 ? 8.531 30.547 -14.977 1 98.06 195 GLU A C 1
ATOM 1519 O O . GLU A 1 195 ? 8.711 30.938 -13.82 1 98.06 195 GLU A O 1
ATOM 1524 N N . VAL A 1 196 ? 7.941 29.406 -15.25 1 98.62 196 VAL A N 1
ATOM 1525 C CA . VAL A 1 196 ? 7.562 28.484 -14.188 1 98.62 196 VAL A CA 1
ATOM 1526 C C . VAL A 1 196 ? 8.367 27.188 -14.312 1 98.62 196 VAL A C 1
ATOM 1528 O O . VAL A 1 196 ? 8.234 26.453 -15.289 1 98.62 196 VAL A O 1
ATOM 1531 N N . HIS A 1 197 ? 9.18 26.891 -13.266 1 98.56 197 HIS A N 1
ATOM 1532 C CA . HIS A 1 197 ? 10.109 25.766 -13.289 1 98.56 197 HIS A CA 1
ATOM 1533 C C . HIS A 1 197 ? 9.656 24.656 -12.336 1 98.56 197 HIS A C 1
ATOM 1535 O O . HIS A 1 197 ? 9.18 24.938 -11.234 1 98.56 197 HIS A O 1
ATOM 1541 N N . ALA A 1 198 ? 9.75 23.406 -12.766 1 98.38 198 ALA A N 1
ATOM 1542 C CA . ALA A 1 198 ? 9.453 22.234 -11.93 1 98.38 198 ALA A CA 1
ATOM 1543 C C . ALA A 1 198 ? 10.062 20.969 -12.523 1 98.38 198 ALA A C 1
ATOM 1545 O O . ALA A 1 198 ? 10.641 21 -13.609 1 98.38 198 ALA A O 1
ATOM 1546 N N . HIS A 1 199 ? 10.07 19.969 -11.773 1 98.25 199 HIS A N 1
ATOM 1547 C CA . HIS A 1 199 ? 10.422 18.656 -12.305 1 98.25 199 HIS A CA 1
ATOM 1548 C C . HIS A 1 199 ? 9.375 18.156 -13.289 1 98.25 199 HIS A C 1
ATOM 1550 O O . HIS A 1 199 ? 8.195 18.5 -13.172 1 98.25 199 HIS A O 1
ATOM 1556 N N . VAL A 1 200 ? 9.727 17.281 -14.18 1 97.81 200 VAL A N 1
ATOM 1557 C CA . VAL A 1 200 ? 8.812 16.719 -15.164 1 97.81 200 VAL A CA 1
ATOM 1558 C C . VAL A 1 200 ? 7.715 15.93 -14.453 1 97.81 200 VAL A C 1
ATOM 1560 O O . VAL A 1 200 ? 6.555 15.945 -14.875 1 97.81 200 VAL A O 1
ATOM 1563 N N . LEU A 1 201 ? 8.047 15.25 -13.406 1 96.25 201 LEU A N 1
ATOM 1564 C CA . LEU A 1 201 ? 7.078 14.469 -12.641 1 96.25 201 LEU A CA 1
ATOM 1565 C C . LEU A 1 201 ? 6.016 15.375 -12.023 1 96.25 201 LEU A C 1
ATOM 1567 O O . LEU A 1 201 ? 4.871 14.961 -11.844 1 96.25 201 LEU A O 1
ATOM 1571 N N . THR A 1 202 ? 6.406 16.594 -11.656 1 97.19 202 THR A N 1
ATOM 1572 C CA . THR A 1 202 ? 5.449 17.562 -11.133 1 97.19 202 THR A CA 1
ATOM 1573 C C . THR A 1 202 ? 4.379 17.891 -12.172 1 97.19 202 THR A C 1
ATOM 1575 O O . THR A 1 202 ? 3.186 17.875 -11.867 1 97.19 202 THR A O 1
ATOM 1578 N N . LYS A 1 203 ? 4.805 18.125 -13.344 1 95.31 203 LYS A N 1
ATOM 1579 C CA . LYS A 1 203 ? 3.865 18.422 -14.422 1 95.31 203 LYS A CA 1
ATOM 1580 C C . LYS A 1 203 ? 2.918 17.25 -14.664 1 95.31 203 LYS A C 1
ATOM 1582 O O . LYS A 1 203 ? 1.713 17.453 -14.844 1 95.31 203 LYS A O 1
ATOM 1587 N N . ILE A 1 204 ? 3.469 16.094 -14.648 1 91 204 ILE A N 1
ATOM 1588 C CA . ILE A 1 204 ? 2.678 14.898 -14.883 1 91 204 ILE A CA 1
ATOM 1589 C C . ILE A 1 204 ? 1.579 14.789 -13.828 1 91 204 ILE A C 1
ATOM 1591 O O . ILE A 1 204 ? 0.42 14.523 -14.148 1 91 204 ILE A O 1
ATOM 1595 N N . GLU A 1 205 ? 1.919 15.031 -12.625 1 89.69 205 GLU A N 1
ATOM 1596 C CA . GLU A 1 205 ? 0.943 14.969 -11.547 1 89.69 205 GLU A CA 1
ATOM 1597 C C . GLU A 1 205 ? -0.081 16.094 -11.656 1 89.69 205 GLU A C 1
ATOM 1599 O O . GLU A 1 205 ? -1.276 15.875 -11.453 1 89.69 205 GLU A O 1
ATOM 1604 N N . MET A 1 206 ? 0.358 17.25 -11.953 1 88.31 206 MET A N 1
ATOM 1605 C CA . MET A 1 206 ? -0.518 18.422 -12.039 1 88.31 206 MET A CA 1
ATOM 1606 C C . MET A 1 206 ? -1.5 18.266 -13.195 1 88.31 206 MET A C 1
ATOM 1608 O O . MET A 1 206 ? -2.617 18.797 -13.141 1 88.31 206 MET A O 1
ATOM 1612 N N . GLU A 1 207 ? -1.106 17.547 -14.156 1 84.31 207 GLU A N 1
ATOM 1613 C CA . GLU A 1 207 ? -1.944 17.375 -15.336 1 84.31 207 GLU A CA 1
ATOM 1614 C C . GLU A 1 207 ? -3.096 16.406 -15.055 1 84.31 207 GLU A C 1
ATOM 1616 O O . GLU A 1 207 ? -4.07 16.359 -15.812 1 84.31 207 GLU A O 1
ATOM 1621 N N . LYS A 1 208 ? -2.943 15.602 -13.969 1 75.69 208 LYS A N 1
ATOM 1622 C CA . LYS A 1 208 ? -4.043 14.719 -13.586 1 75.69 208 LYS A CA 1
ATOM 1623 C C . LYS A 1 208 ? -5.207 15.516 -13 1 75.69 208 LYS A C 1
ATOM 1625 O O . LYS A 1 208 ? -6.277 14.953 -12.742 1 75.69 208 LYS A O 1
ATOM 1630 N N . VAL A 1 209 ? -5.336 16.797 -13.172 1 60.44 209 VAL A N 1
ATOM 1631 C CA . VAL A 1 209 ? -6.285 17.781 -12.672 1 60.44 209 VAL A CA 1
ATOM 1632 C C . VAL A 1 209 ? -7.23 17.125 -11.672 1 60.44 209 VAL A C 1
ATOM 1634 O O . VAL A 1 209 ? -7.438 17.641 -10.562 1 60.44 209 VAL A O 1
ATOM 1637 N N . LEU A 1 210 ? -7.809 15.977 -12.062 1 69.62 210 LEU A N 1
ATOM 1638 C CA . LEU A 1 210 ? -8.68 15.156 -11.227 1 69.62 210 LEU A CA 1
ATOM 1639 C C . LEU A 1 210 ? -8.266 13.695 -11.289 1 69.62 210 LEU A C 1
ATOM 1641 O O . LEU A 1 210 ? -8.297 13.078 -12.352 1 69.62 210 LEU A O 1
ATOM 1645 N N . THR A 1 211 ? -7.863 13.297 -10.164 1 75.25 211 THR A N 1
ATOM 1646 C CA . THR A 1 211 ? -7.504 11.883 -10.109 1 75.25 211 THR A CA 1
ATOM 1647 C C . THR A 1 211 ? -8.75 11.016 -10 1 75.25 211 THR A C 1
ATOM 1649 O O . THR A 1 211 ? -9.836 11.516 -9.703 1 75.25 211 THR A O 1
ATOM 1652 N N . VAL A 1 212 ? -8.555 9.797 -10.188 1 83.88 212 VAL A N 1
ATOM 1653 C CA . VAL A 1 212 ? -9.672 8.859 -10.133 1 83.88 212 VAL A CA 1
ATOM 1654 C C . VAL A 1 212 ? -10.172 8.75 -8.695 1 83.88 212 VAL A C 1
ATOM 1656 O O . VAL A 1 212 ? -11.289 8.281 -8.453 1 83.88 212 VAL A O 1
ATOM 1659 N N . THR A 1 213 ? -9.383 9.203 -7.734 1 88.19 213 THR A N 1
ATOM 1660 C CA . THR A 1 213 ? -9.773 9.117 -6.332 1 88.19 213 THR A CA 1
ATOM 1661 C C . THR A 1 213 ? -10.078 10.508 -5.77 1 88.19 213 THR A C 1
ATOM 1663 O O . THR A 1 213 ? -10 10.719 -4.559 1 88.19 213 THR A O 1
ATOM 1666 N N . ALA A 1 214 ? -10.383 11.453 -6.555 1 84.81 214 ALA A N 1
ATOM 1667 C CA . ALA A 1 214 ? -10.516 12.852 -6.156 1 84.81 214 ALA A CA 1
ATOM 1668 C C . ALA A 1 214 ? -11.562 13.023 -5.059 1 84.81 214 ALA A C 1
ATOM 1670 O O . ALA A 1 214 ? -11.359 13.781 -4.113 1 84.81 214 ALA A O 1
ATOM 1671 N N . GLY A 1 215 ? -12.703 12.32 -5.156 1 84.62 215 GLY A N 1
ATOM 1672 C CA . GLY A 1 215 ? -13.758 12.445 -4.16 1 84.62 215 GLY A CA 1
ATOM 1673 C C . GLY A 1 215 ? -13.305 12.055 -2.766 1 84.62 215 GLY A C 1
ATOM 1674 O O . GLY A 1 215 ? -13.5 12.805 -1.811 1 84.62 215 GLY A O 1
ATOM 1675 N N . THR A 1 216 ? -12.711 10.945 -2.67 1 91.62 216 THR A N 1
ATOM 1676 C CA . THR A 1 216 ? -12.266 10.453 -1.37 1 91.62 216 THR A CA 1
ATOM 1677 C C . THR A 1 216 ? -11.094 11.273 -0.853 1 91.62 216 THR A C 1
ATOM 1679 O O . THR A 1 216 ? -11.008 11.57 0.342 1 91.62 216 THR A O 1
ATOM 1682 N N . THR A 1 217 ? -10.203 11.672 -1.69 1 89.31 217 THR A N 1
ATOM 1683 C CA . THR A 1 217 ? -9.055 12.469 -1.279 1 89.31 217 THR A CA 1
ATOM 1684 C C . THR A 1 217 ? -9.508 13.82 -0.729 1 89.31 217 THR A C 1
ATOM 1686 O O . THR A 1 217 ? -8.938 14.32 0.243 1 89.31 217 THR A O 1
ATOM 1689 N N . TYR A 1 218 ? -10.477 14.398 -1.338 1 86.56 218 TYR A N 1
ATOM 1690 C CA . TYR A 1 218 ? -11.023 15.664 -0.859 1 86.56 218 TYR A CA 1
ATOM 1691 C C . TYR A 1 218 ? -11.586 15.516 0.548 1 86.56 218 TYR A C 1
ATOM 1693 O O . TYR A 1 218 ? -11.211 16.266 1.455 1 86.56 218 TYR A O 1
ATOM 1701 N N . ARG A 1 219 ? -12.453 14.562 0.708 1 91.75 219 ARG A N 1
ATOM 1702 C CA . ARG A 1 219 ? -13.102 14.367 2 1 91.75 219 ARG A CA 1
ATOM 1703 C C . ARG A 1 219 ? -12.07 14.102 3.094 1 91.75 219 ARG A C 1
ATOM 1705 O O . ARG A 1 219 ? -12.141 14.688 4.176 1 91.75 219 ARG A O 1
ATOM 1712 N N . ARG A 1 220 ? -11.172 13.266 2.812 1 94.88 220 ARG A N 1
ATOM 1713 C CA . ARG A 1 220 ? -10.172 12.891 3.811 1 94.88 220 ARG A CA 1
ATOM 1714 C C . ARG A 1 220 ? -9.203 14.039 4.078 1 94.88 220 ARG A C 1
ATOM 1716 O O . ARG A 1 220 ? -8.719 14.203 5.199 1 94.88 220 ARG A O 1
ATOM 1723 N N . GLY A 1 221 ? -8.938 14.805 3 1 92.81 221 GLY A N 1
ATOM 1724 C CA . GLY A 1 221 ? -8.148 16.016 3.207 1 92.81 221 GLY A CA 1
ATOM 1725 C C . GLY A 1 221 ? -8.805 17 4.141 1 92.81 221 GLY A C 1
ATOM 1726 O O . GLY A 1 221 ? -8.148 17.578 5.016 1 92.81 221 GLY A O 1
ATOM 1727 N N . MET A 1 222 ? -10.117 17.219 4 1 92.25 222 MET A N 1
ATOM 1728 C CA . MET A 1 222 ? -10.875 18.109 4.863 1 92.25 222 MET A CA 1
ATOM 1729 C C . MET A 1 222 ? -10.852 17.625 6.309 1 92.25 222 MET A C 1
ATOM 1731 O O . MET A 1 222 ? -10.789 18.438 7.238 1 92.25 222 MET A O 1
ATOM 1735 N N . ARG A 1 223 ? -10.875 16.312 6.469 1 96.19 223 ARG A N 1
ATOM 1736 C CA . ARG A 1 223 ? -10.805 15.758 7.812 1 96.19 223 ARG A CA 1
ATOM 1737 C C . ARG A 1 223 ? -9.422 15.961 8.422 1 96.19 223 ARG A C 1
ATOM 1739 O O . ARG A 1 223 ? -9.297 16.453 9.547 1 96.19 223 ARG A O 1
ATOM 1746 N N . GLN A 1 224 ? -8.422 15.664 7.691 1 97 224 GLN A N 1
ATOM 1747 C CA . GLN A 1 224 ? -7.047 15.711 8.18 1 97 224 GLN A CA 1
ATOM 1748 C C . GLN A 1 224 ? -6.664 17.125 8.617 1 97 224 GLN A C 1
ATOM 1750 O O . GLN A 1 224 ? -6.012 17.312 9.641 1 97 224 GLN A O 1
ATOM 1755 N N . PHE A 1 225 ? -7.141 18.078 7.84 1 95.88 225 PHE A N 1
ATOM 1756 C CA . PHE A 1 225 ? -6.68 19.438 8.102 1 95.88 225 PHE A CA 1
ATOM 1757 C C . PHE A 1 225 ? -7.73 20.219 8.875 1 95.88 225 PHE A C 1
ATOM 1759 O O . PHE A 1 225 ? -7.523 21.391 9.195 1 95.88 225 PHE A O 1
ATOM 1766 N N . GLY A 1 226 ? -8.859 19.625 9.203 1 95.19 226 GLY A N 1
ATOM 1767 C CA . GLY A 1 226 ? -9.844 20.203 10.102 1 95.19 226 GLY A CA 1
ATOM 1768 C C . GLY A 1 226 ? -10.492 21.469 9.555 1 95.19 226 GLY A C 1
ATOM 1769 O O . GLY A 1 226 ? -10.656 22.453 10.273 1 95.19 226 GLY A O 1
ATOM 1770 N N . VAL A 1 227 ? -10.766 21.438 8.328 1 90.94 227 VAL A N 1
ATOM 1771 C CA . VAL A 1 227 ? -11.219 22.625 7.613 1 90.94 227 VAL A CA 1
ATOM 1772 C C . VAL A 1 227 ? -12.547 23.094 8.188 1 90.94 227 VAL A C 1
ATOM 1774 O O . VAL A 1 227 ? -12.828 24.297 8.227 1 90.94 227 VAL A O 1
ATOM 1777 N N . TYR A 1 228 ? -13.383 22.203 8.734 1 91.06 228 TYR A N 1
ATOM 1778 C CA . TYR A 1 228 ? -14.742 22.547 9.133 1 91.06 228 TYR A CA 1
ATOM 1779 C C . TYR A 1 228 ? -14.859 22.641 10.656 1 91.06 228 TYR A C 1
ATOM 1781 O O . TYR A 1 228 ? -15.953 22.844 11.188 1 91.06 228 TYR A O 1
ATOM 1789 N N . ILE A 1 229 ? -13.781 22.422 11.305 1 94.94 229 ILE A N 1
ATOM 1790 C CA . ILE A 1 229 ? -13.812 22.469 12.766 1 94.94 229 ILE A CA 1
ATOM 1791 C C . ILE A 1 229 ? -14.016 23.906 13.242 1 94.94 229 ILE A C 1
ATOM 1793 O O . ILE A 1 229 ? -13.422 24.828 12.688 1 94.94 229 ILE A O 1
ATOM 1797 N N . HIS A 1 230 ? -14.836 24.094 14.227 1 92.62 230 HIS A N 1
ATOM 1798 C CA . HIS A 1 230 ? -15.062 25.406 14.82 1 92.62 230 HIS A CA 1
ATOM 1799 C C . HIS A 1 230 ? -13.781 25.969 15.43 1 92.62 230 HIS A C 1
ATOM 1801 O O . HIS A 1 230 ? -12.984 25.219 16 1 92.62 230 HIS A O 1
ATOM 1807 N N . SER A 1 231 ? -13.641 27.25 15.398 1 92.12 231 SER A N 1
ATOM 1808 C CA . SER A 1 231 ? -12.422 27.938 15.82 1 92.12 231 SER A CA 1
ATOM 1809 C C . SER A 1 231 ? -12.109 27.641 17.281 1 92.12 231 SER A C 1
ATOM 1811 O O . SER A 1 231 ? -10.945 27.609 17.688 1 92.12 231 SER A O 1
ATOM 1813 N N . ASN A 1 232 ? -13.141 27.391 18.078 1 92.38 232 ASN A N 1
ATOM 1814 C CA . ASN A 1 232 ? -12.938 27.141 19.5 1 92.38 232 ASN A CA 1
ATOM 1815 C C . ASN A 1 232 ? -12.227 25.812 19.734 1 92.38 232 ASN A C 1
ATOM 1817 O O . ASN A 1 232 ? -11.555 25.641 20.766 1 92.38 232 ASN A O 1
ATOM 1821 N N . ASP A 1 233 ? -12.43 24.859 18.812 1 95.62 233 ASP A N 1
ATOM 1822 C CA . ASP A 1 233 ? -11.883 23.516 19 1 95.62 233 ASP A CA 1
ATOM 1823 C C . ASP A 1 233 ? -10.656 23.312 18.109 1 95.62 233 ASP A C 1
ATOM 1825 O O . ASP A 1 233 ? -9.875 22.375 18.328 1 95.62 233 ASP A O 1
ATOM 1829 N N . PHE A 1 234 ? -10.484 24.156 17.141 1 96.5 234 PHE A N 1
ATOM 1830 C CA . PHE A 1 234 ? -9.406 24 16.172 1 96.5 234 PHE A CA 1
ATOM 1831 C C . PHE A 1 234 ? -8.102 24.578 16.703 1 96.5 234 PHE A C 1
ATOM 1833 O O . PHE A 1 234 ? -8.086 25.719 17.188 1 96.5 234 PHE A O 1
ATOM 1840 N N . VAL A 1 235 ? -7 23.875 16.688 1 96.75 235 VAL A N 1
ATOM 1841 C CA . VAL A 1 235 ? -5.707 24.375 17.141 1 96.75 235 VAL A CA 1
ATOM 1842 C C . VAL A 1 235 ? -4.859 24.797 15.945 1 96.75 235 VAL A C 1
ATOM 1844 O O . VAL A 1 235 ? -4.605 25.984 15.742 1 96.75 235 VAL A O 1
ATOM 1847 N N . HIS A 1 236 ? -4.512 23.891 15.109 1 97.19 236 HIS A N 1
ATOM 1848 C CA . HIS A 1 236 ? -3.828 24.094 13.836 1 97.19 236 HIS A CA 1
ATOM 1849 C C . HIS A 1 236 ? -3.84 22.828 12.992 1 97.19 236 HIS A C 1
ATOM 1851 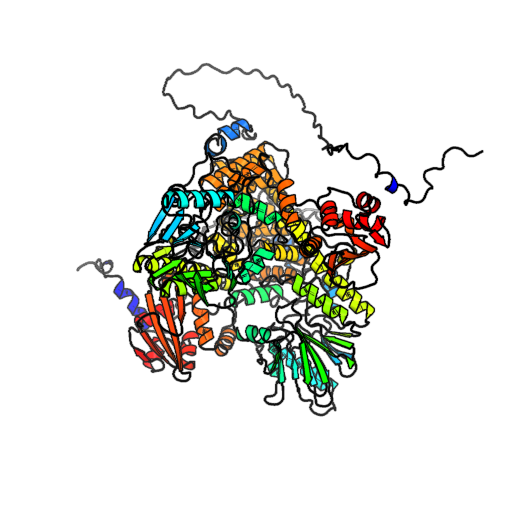O O . HIS A 1 236 ? -4.387 21.797 13.406 1 97.19 236 HIS A O 1
ATOM 1857 N N . ALA A 1 237 ? -3.195 22.859 11.812 1 96.56 237 ALA A N 1
ATOM 1858 C CA . ALA A 1 237 ? -3.258 21.766 10.852 1 96.56 237 ALA A CA 1
ATOM 1859 C C . ALA A 1 237 ? -2.031 20.859 10.961 1 96.56 237 ALA A C 1
ATOM 1861 O O . ALA A 1 237 ? -1.875 19.922 10.188 1 96.56 237 ALA A O 1
ATOM 1862 N N . GLY A 1 238 ? -1.181 21.062 11.914 1 96 238 GLY A N 1
ATOM 1863 C CA . GLY A 1 238 ? 0.006 20.25 12.117 1 96 238 GLY A CA 1
ATOM 1864 C C . GLY A 1 238 ? 1.241 20.812 11.438 1 96 238 GLY A C 1
ATOM 1865 O O . GLY A 1 238 ? 2.289 20.953 12.07 1 96 238 GLY A O 1
ATOM 1866 N N . ILE A 1 239 ? 1.071 21.266 10.148 1 96.69 239 ILE A N 1
ATOM 1867 C CA . ILE A 1 239 ? 2.221 21.734 9.383 1 96.69 239 ILE A CA 1
ATOM 1868 C C . ILE A 1 239 ? 1.987 23.172 8.938 1 96.69 239 ILE A C 1
ATOM 1870 O O . ILE A 1 239 ? 2.68 23.672 8.047 1 96.69 239 ILE A O 1
ATOM 1874 N N . GLY A 1 240 ? 1.095 23.812 9.422 1 97.31 240 GLY A N 1
ATOM 1875 C CA . GLY A 1 240 ? 0.687 25.203 9.203 1 97.31 240 GLY A CA 1
ATOM 1876 C C . GLY A 1 240 ? -0.506 25.609 10.047 1 97.31 240 GLY A C 1
ATOM 1877 O O . GLY A 1 240 ? -1.081 24.781 10.758 1 97.31 240 GLY A O 1
ATOM 1878 N N . PRO A 1 241 ? -0.845 26.859 10 1 96.38 241 PRO A N 1
ATOM 1879 C CA . PRO A 1 241 ? -1.968 27.297 10.828 1 96.38 241 PRO A CA 1
ATOM 1880 C C . PRO A 1 241 ? -3.299 26.688 10.391 1 96.38 241 PRO A C 1
ATOM 1882 O O . PRO A 1 241 ? -4.082 26.25 11.234 1 96.38 241 PRO A O 1
ATOM 1885 N N . ALA A 1 242 ? -3.568 26.656 9.164 1 94.06 242 ALA A N 1
ATOM 1886 C CA . ALA A 1 242 ? -4.809 26.109 8.625 1 94.06 242 ALA A CA 1
ATOM 1887 C C . ALA A 1 242 ? -4.734 25.969 7.109 1 94.06 242 ALA A C 1
ATOM 1889 O O . ALA A 1 242 ? -3.977 26.688 6.453 1 94.06 242 ALA A O 1
ATOM 1890 N N . LEU A 1 243 ? -5.414 24.984 6.613 1 90.56 243 LEU A N 1
ATOM 1891 C CA . LEU A 1 243 ? -5.684 24.938 5.184 1 90.56 243 LEU A CA 1
ATOM 1892 C C . LEU A 1 243 ? -6.855 25.844 4.816 1 90.56 243 LEU A C 1
ATOM 1894 O O . LEU A 1 243 ? -7.992 25.578 5.203 1 90.56 243 LEU A O 1
ATOM 1898 N N . ARG A 1 244 ? -6.512 26.812 4.082 1 82.31 244 ARG A N 1
ATOM 1899 C CA . ARG A 1 244 ? -7.527 27.797 3.744 1 82.31 244 ARG A CA 1
ATOM 1900 C C . ARG A 1 244 ? -8.203 27.469 2.42 1 82.31 244 ARG A C 1
ATOM 1902 O O . ARG A 1 244 ? -7.648 27.719 1.35 1 82.31 244 ARG A O 1
ATOM 1909 N N . TYR A 1 245 ? -9.219 26.688 2.574 1 72.56 245 TYR A N 1
ATOM 1910 C CA . TYR A 1 245 ? -10.023 26.281 1.421 1 72.56 245 TYR A CA 1
ATOM 1911 C C . TYR A 1 245 ? -11.438 26.828 1.535 1 72.56 245 TYR A C 1
ATOM 1913 O O . TYR A 1 245 ? -12.188 26.438 2.432 1 72.56 245 TYR A O 1
ATOM 1921 N N . SER A 1 246 ? -11.688 27.969 1.136 1 62.69 246 SER A N 1
ATOM 1922 C CA . SER A 1 246 ? -13.039 28.516 1.222 1 62.69 246 SER A CA 1
ATOM 1923 C C . SER A 1 246 ? -13.781 28.359 -0.098 1 62.69 246 SER A C 1
ATOM 1925 O O . SER A 1 246 ? -13.172 28.109 -1.139 1 62.69 246 SER A O 1
ATOM 1927 N N . LYS A 1 247 ? -15.039 28.219 -0.005 1 57.78 247 LYS A N 1
ATOM 1928 C CA . LYS A 1 247 ? -15.977 28.062 -1.117 1 57.78 247 LYS A CA 1
ATOM 1929 C C . LYS A 1 247 ? -15.641 29.031 -2.248 1 57.78 247 LYS A C 1
ATOM 1931 O O . LYS A 1 247 ? -15.883 28.734 -3.42 1 57.78 247 LYS A O 1
ATOM 1936 N N . GLY A 1 248 ? -14.922 29.953 -1.941 1 59.25 248 GLY A N 1
ATOM 1937 C CA . GLY A 1 248 ? -14.633 30.953 -2.941 1 59.25 248 GLY A CA 1
ATOM 1938 C C . GLY A 1 248 ? -13.164 31.016 -3.316 1 59.25 248 GLY A C 1
ATOM 1939 O O . GLY A 1 248 ? -12.766 31.844 -4.148 1 59.25 248 GLY A O 1
ATOM 1940 N N . SER A 1 249 ? -12.523 30.141 -2.826 1 65.12 249 SER A N 1
ATOM 1941 C CA . SER A 1 249 ? -11.094 30.203 -3.113 1 65.12 249 SER A CA 1
ATOM 1942 C C . SER A 1 249 ? -10.797 29.719 -4.527 1 65.12 249 SER A C 1
ATOM 1944 O O . SER A 1 249 ? -11.352 28.719 -4.977 1 65.12 249 SER A O 1
ATOM 1946 N N . GLY A 1 250 ? -10.07 30.531 -5.172 1 66.94 250 GLY A N 1
ATOM 1947 C CA . GLY A 1 250 ? -9.75 30.25 -6.562 1 66.94 250 GLY A CA 1
ATOM 1948 C C . GLY A 1 250 ? -8.586 29.281 -6.723 1 66.94 250 GLY A C 1
ATOM 1949 O O . GLY A 1 250 ? -7.617 29.344 -5.965 1 66.94 250 GLY A O 1
ATOM 1950 N N . ILE A 1 251 ? -8.789 28.328 -7.457 1 75.69 251 ILE A N 1
ATOM 1951 C CA . ILE A 1 251 ? -7.695 27.484 -7.91 1 75.69 251 ILE A CA 1
ATOM 1952 C C . ILE A 1 251 ? -6.996 28.141 -9.102 1 75.69 251 ILE A C 1
ATOM 1954 O O . ILE A 1 251 ? -7.57 28.234 -10.188 1 75.69 251 ILE A O 1
ATOM 1958 N N . GLY A 1 252 ? -5.801 28.688 -8.789 1 85.19 252 GLY A N 1
ATOM 1959 C CA . GLY A 1 252 ? -5.043 29.391 -9.812 1 85.19 252 GLY A CA 1
ATOM 1960 C C . GLY A 1 252 ? -3.732 28.719 -10.156 1 85.19 252 GLY A C 1
ATOM 1961 O O . GLY A 1 252 ? -2.668 29.328 -10.078 1 85.19 252 GLY A O 1
ATOM 1962 N N . THR A 1 253 ? -3.822 27.469 -10.625 1 87.06 253 THR A N 1
ATOM 1963 C CA . THR A 1 253 ? -2.607 26.75 -10.984 1 87.06 253 THR A CA 1
ATOM 1964 C C . THR A 1 253 ? -2.078 27.219 -12.336 1 87.06 253 THR A C 1
ATOM 1966 O O . THR A 1 253 ? -2.857 27.531 -13.242 1 87.06 253 THR A O 1
ATOM 1969 N N . VAL A 1 254 ? -0.799 27.359 -12.477 1 93.75 254 VAL A N 1
ATOM 1970 C CA . VAL A 1 254 ? -0.103 27.594 -13.734 1 93.75 254 VAL A CA 1
ATOM 1971 C C . VAL A 1 254 ? 0.842 26.438 -14.023 1 93.75 254 VAL A C 1
ATOM 1973 O O . VAL A 1 254 ? 1.7 26.109 -13.203 1 93.75 254 VAL A O 1
ATOM 1976 N N . LEU A 1 255 ? 0.669 25.797 -15.18 1 93.5 255 LEU A N 1
ATOM 1977 C CA . LEU A 1 255 ? 1.522 24.656 -15.508 1 93.5 255 LEU A CA 1
ATOM 1978 C C . LEU A 1 255 ? 2.963 25.109 -15.727 1 93.5 255 LEU A C 1
ATOM 1980 O O . LEU A 1 255 ? 3.207 26.203 -16.234 1 93.5 255 LEU A O 1
ATOM 1984 N N . PRO A 1 256 ? 3.84 24.219 -15.375 1 97.12 256 PRO A N 1
ATOM 1985 C CA . PRO A 1 256 ? 5.246 24.562 -15.594 1 97.12 256 PRO A CA 1
ATOM 1986 C C . PRO A 1 256 ? 5.566 24.828 -17.062 1 97.12 256 PRO A C 1
ATOM 1988 O O . PRO A 1 256 ? 5.121 24.094 -17.938 1 97.12 256 PRO A O 1
ATOM 1991 N N . THR A 1 257 ? 6.309 25.844 -17.312 1 97.06 257 THR A N 1
ATOM 1992 C CA . THR A 1 257 ? 6.75 26.188 -18.656 1 97.06 257 THR A CA 1
ATOM 1993 C C . THR A 1 257 ? 8.141 25.625 -18.938 1 97.06 257 THR A C 1
ATOM 1995 O O . THR A 1 257 ? 8.531 25.469 -20.094 1 97.06 257 THR A O 1
ATOM 1998 N N . HIS A 1 258 ? 8.945 25.453 -17.922 1 97.62 258 HIS A N 1
ATOM 1999 C CA . HIS A 1 258 ? 10.297 24.906 -17.984 1 97.62 258 HIS A CA 1
ATOM 2000 C C . HIS A 1 258 ? 10.445 23.672 -17.109 1 97.62 258 HIS A C 1
ATOM 2002 O O . HIS A 1 258 ? 10.195 23.734 -15.898 1 97.62 258 HIS A O 1
ATOM 2008 N N . LEU A 1 259 ? 10.945 22.562 -17.688 1 97.44 259 LEU A N 1
ATOM 2009 C CA . LEU A 1 259 ? 10.953 21.297 -16.969 1 97.44 259 LEU A CA 1
ATOM 2010 C C . LEU A 1 259 ? 12.383 20.797 -16.766 1 97.44 259 LEU A C 1
ATOM 2012 O O . LEU A 1 259 ? 13.219 20.922 -17.672 1 97.44 259 LEU A O 1
ATOM 2016 N N . MET A 1 260 ? 12.547 20.297 -15.594 1 96.81 260 MET A N 1
ATOM 2017 C CA . MET A 1 260 ? 13.75 19.531 -15.312 1 96.81 260 MET A CA 1
ATOM 2018 C C . MET A 1 260 ? 13.484 18.031 -15.453 1 96.81 260 MET A C 1
ATOM 2020 O O . MET A 1 260 ? 12.469 17.531 -14.969 1 96.81 260 MET A O 1
ATOM 2024 N N . ARG A 1 261 ? 14.336 17.156 -16.062 1 92.56 261 ARG A N 1
ATOM 2025 C CA . ARG A 1 261 ? 14.172 15.727 -16.234 1 92.56 261 ARG A CA 1
ATOM 2026 C C . ARG A 1 261 ? 15.273 14.953 -15.516 1 92.56 261 ARG A C 1
ATOM 2028 O O . ARG A 1 261 ? 15.055 13.836 -15.055 1 92.56 261 ARG A O 1
ATOM 2035 N N . GLY A 1 262 ? 16.359 15.539 -15.258 1 91.44 262 GLY A N 1
ATOM 2036 C CA . GLY A 1 262 ? 17.469 14.844 -14.625 1 91.44 262 GLY A CA 1
ATOM 2037 C C . GLY A 1 262 ? 17.594 15.133 -13.141 1 91.44 262 GLY A C 1
ATOM 2038 O O . GLY A 1 262 ? 16.609 15.523 -12.5 1 91.44 262 GLY A O 1
ATOM 2039 N N . LYS A 1 263 ? 18.672 14.789 -12.641 1 95.44 263 LYS A N 1
ATOM 2040 C CA . LYS A 1 263 ? 18.906 14.883 -11.203 1 95.44 263 LYS A CA 1
ATOM 2041 C C . LYS A 1 263 ? 19.25 16.312 -10.797 1 95.44 263 LYS A C 1
ATOM 2043 O O . LYS A 1 263 ? 19 16.719 -9.656 1 95.44 263 LYS A O 1
ATOM 2048 N N . ARG A 1 264 ? 19.844 17.094 -11.711 1 96.88 264 ARG A N 1
ATOM 2049 C CA . ARG A 1 264 ? 20.266 18.453 -11.406 1 96.88 264 ARG A CA 1
ATOM 2050 C C . ARG A 1 264 ? 20.125 19.359 -12.625 1 96.88 264 ARG A C 1
ATOM 2052 O O . ARG A 1 264 ? 20.281 18.906 -13.758 1 96.88 264 ARG A O 1
ATOM 2059 N N . LYS A 1 265 ? 19.766 20.594 -12.352 1 97.62 265 LYS A N 1
ATOM 2060 C CA . LYS A 1 265 ? 19.656 21.609 -13.398 1 97.62 265 LYS A CA 1
ATOM 2061 C C . LYS A 1 265 ? 20 23 -12.859 1 97.62 265 LYS A C 1
ATOM 2063 O O . LYS A 1 265 ? 19.422 23.438 -11.867 1 97.62 265 LYS A O 1
ATOM 2068 N N . THR A 1 266 ? 20.938 23.656 -13.469 1 97.69 266 THR A N 1
ATOM 2069 C CA . THR A 1 266 ? 21.234 25.047 -13.133 1 97.69 266 THR A CA 1
ATOM 2070 C C . THR A 1 266 ? 20.297 25.984 -13.867 1 97.69 266 THR A C 1
ATOM 2072 O O . THR A 1 266 ? 20.094 25.859 -15.078 1 97.69 266 THR A O 1
ATOM 2075 N N . VAL A 1 267 ? 19.734 26.922 -13.141 1 97.5 267 VAL A N 1
ATOM 2076 C CA . VAL A 1 267 ? 18.844 27.906 -13.758 1 97.5 267 VAL A CA 1
ATOM 2077 C C . VAL A 1 267 ? 19.281 29.312 -13.367 1 97.5 267 VAL A C 1
ATOM 2079 O O . VAL A 1 267 ? 19.859 29.516 -12.289 1 97.5 267 VAL A O 1
ATOM 2082 N N . ARG A 1 268 ? 19.094 30.219 -14.25 1 97.06 268 ARG A N 1
ATOM 2083 C CA . ARG A 1 268 ? 19.328 31.625 -14.008 1 97.06 268 ARG A CA 1
ATOM 2084 C C . ARG A 1 268 ? 18.047 32.438 -14.156 1 97.06 268 ARG A C 1
ATOM 2086 O O . ARG A 1 268 ? 17.516 32.594 -15.266 1 97.06 268 ARG A O 1
ATOM 2093 N N . LEU A 1 269 ? 17.547 32.906 -13.062 1 97.06 269 LEU A N 1
ATOM 2094 C CA . LEU A 1 269 ? 16.312 33.656 -12.992 1 97.06 269 LEU A CA 1
ATOM 2095 C C . LEU A 1 269 ? 16.5 34.938 -12.211 1 97.06 269 LEU A C 1
ATOM 2097 O O . LEU A 1 269 ? 17.109 34.938 -11.141 1 97.06 269 LEU A O 1
ATOM 2101 N N . ALA A 1 270 ? 16.016 36.062 -12.688 1 96.81 270 ALA A N 1
ATOM 2102 C CA . ALA A 1 270 ? 16.062 37.375 -12.023 1 96.81 270 ALA A CA 1
ATOM 2103 C C . ALA A 1 270 ? 17.5 37.75 -11.633 1 96.81 270 ALA A C 1
ATOM 2105 O O . ALA A 1 270 ? 17.734 38.344 -10.586 1 96.81 270 ALA A O 1
ATOM 2106 N N . GLY A 1 271 ? 18.469 37.219 -12.383 1 95.44 271 GLY A N 1
ATOM 2107 C CA . GLY A 1 271 ? 19.875 37.5 -12.109 1 95.44 271 GLY A CA 1
ATOM 2108 C C . GLY A 1 271 ? 20.484 36.594 -11.062 1 95.44 271 GLY A C 1
ATOM 2109 O O . GLY A 1 271 ? 21.641 36.75 -10.695 1 95.44 271 GLY A O 1
ATOM 2110 N N . LEU A 1 272 ? 19.766 35.656 -10.578 1 96.75 272 LEU A N 1
ATOM 2111 C CA . LEU A 1 272 ? 20.234 34.688 -9.578 1 96.75 272 LEU A CA 1
ATOM 2112 C C . LEU A 1 272 ? 20.547 33.344 -10.211 1 96.75 272 LEU A C 1
ATOM 2114 O O . LEU A 1 272 ? 19.781 32.844 -11.023 1 96.75 272 LEU A O 1
ATOM 2118 N N . GLU A 1 273 ? 21.719 32.812 -9.875 1 97.56 273 GLU A N 1
ATOM 2119 C CA . GLU A 1 273 ? 22.062 31.453 -10.266 1 97.56 273 GLU A CA 1
ATOM 2120 C C . GLU A 1 273 ? 21.672 30.469 -9.18 1 97.56 273 GLU A C 1
ATOM 2122 O O . GLU A 1 273 ? 22.062 30.609 -8.023 1 97.56 273 GLU A O 1
ATOM 2127 N N . MET A 1 274 ? 20.906 29.5 -9.547 1 97.62 274 MET A N 1
ATOM 2128 C CA . MET A 1 274 ? 20.422 28.5 -8.609 1 97.62 274 MET A CA 1
ATOM 2129 C C . MET A 1 274 ? 20.5 27.109 -9.219 1 97.62 274 MET A C 1
ATOM 2131 O O . MET A 1 274 ? 20.484 26.953 -10.438 1 97.62 274 MET A O 1
ATOM 2135 N N . GLU A 1 275 ? 20.625 26.172 -8.352 1 98.38 275 GLU A N 1
ATOM 2136 C CA . GLU A 1 275 ? 20.594 24.781 -8.781 1 98.38 275 GLU A CA 1
ATOM 2137 C C . GLU A 1 275 ? 19.344 24.078 -8.289 1 98.38 275 GLU A C 1
ATOM 2139 O O . GLU A 1 275 ? 19.031 24.094 -7.098 1 98.38 275 GLU A O 1
ATOM 2144 N N . LEU A 1 276 ? 18.578 23.531 -9.234 1 98.56 276 LEU A N 1
ATOM 2145 C CA . LEU A 1 276 ? 17.469 22.656 -8.914 1 98.56 276 LEU A CA 1
ATOM 2146 C C . LEU A 1 276 ? 17.922 21.203 -8.836 1 98.56 276 LEU A C 1
ATOM 2148 O O . LEU A 1 276 ? 18.609 20.719 -9.742 1 98.56 276 LEU A O 1
ATOM 2152 N N . ILE A 1 277 ? 17.578 20.531 -7.781 1 98.69 277 ILE A N 1
ATOM 2153 C CA . ILE A 1 277 ? 18.047 19.172 -7.559 1 98.69 277 ILE A CA 1
ATOM 2154 C C . ILE A 1 277 ? 16.875 18.266 -7.195 1 98.69 277 ILE A C 1
ATOM 2156 O O . ILE A 1 277 ? 16.109 18.578 -6.27 1 98.69 277 ILE A O 1
ATOM 2160 N N . HIS A 1 278 ? 16.688 17.172 -7.969 1 98.56 278 HIS A N 1
ATOM 2161 C CA . HIS A 1 278 ? 15.648 16.188 -7.648 1 98.56 278 HIS A CA 1
ATOM 2162 C C . HIS A 1 278 ? 15.922 15.523 -6.305 1 98.56 278 HIS A C 1
ATOM 2164 O O . HIS A 1 278 ? 17 14.953 -6.094 1 98.56 278 HIS A O 1
ATOM 2170 N N . ALA A 1 279 ? 15.008 15.609 -5.375 1 98.38 279 ALA A N 1
ATOM 2171 C CA . ALA A 1 279 ? 15.172 15.094 -4.016 1 98.38 279 ALA A CA 1
ATOM 2172 C C . ALA A 1 279 ? 13.875 14.477 -3.506 1 98.38 279 ALA A C 1
ATOM 2174 O O . ALA A 1 279 ? 13.258 15 -2.58 1 98.38 279 ALA A O 1
ATOM 2175 N N . PRO A 1 280 ? 13.531 13.266 -4.027 1 97.69 280 PRO A N 1
ATOM 2176 C CA . PRO A 1 280 ? 12.289 12.625 -3.584 1 97.69 280 PRO A CA 1
ATOM 2177 C C . PRO A 1 280 ? 12.273 12.344 -2.084 1 97.69 280 PRO A C 1
ATOM 2179 O O . PRO A 1 280 ? 13.312 12.023 -1.5 1 97.69 280 PRO A O 1
ATOM 2182 N N . GLY A 1 281 ? 11.188 12.453 -1.417 1 96.69 281 GLY A N 1
ATOM 2183 C CA . GLY A 1 281 ? 10.906 12.234 -0.008 1 96.69 281 GLY A CA 1
ATOM 2184 C C . GLY A 1 281 ? 9.43 12.367 0.33 1 96.69 281 GLY A C 1
ATOM 2185 O O . GLY A 1 281 ? 8.656 11.43 0.129 1 96.69 281 GLY A O 1
ATOM 2186 N N . GLU A 1 282 ? 9.07 13.562 0.709 1 94.69 282 GLU A N 1
ATOM 2187 C CA . GLU A 1 282 ? 7.66 13.867 0.918 1 94.69 282 GLU A CA 1
ATOM 2188 C C . GLU A 1 282 ? 6.84 13.57 -0.333 1 94.69 282 GLU A C 1
ATOM 2190 O O . GLU A 1 282 ? 5.684 13.148 -0.239 1 94.69 282 GLU A O 1
ATOM 2195 N N . SER A 1 283 ? 7.477 13.773 -1.384 1 95.06 283 SER A N 1
ATOM 2196 C CA . SER A 1 283 ? 6.871 13.477 -2.678 1 95.06 283 SER A CA 1
ATOM 2197 C C . SER A 1 283 ? 7.91 12.984 -3.68 1 95.06 283 SER A C 1
ATOM 2199 O O . SER A 1 283 ? 9.086 13.344 -3.586 1 95.06 283 SER A O 1
ATOM 2201 N N . ARG A 1 284 ? 7.473 12.234 -4.652 1 94.38 284 ARG A N 1
ATOM 2202 C CA . ARG A 1 284 ? 8.375 11.633 -5.625 1 94.38 284 ARG A CA 1
ATOM 2203 C C . ARG A 1 284 ? 8.953 12.688 -6.566 1 94.38 284 ARG A C 1
ATOM 2205 O O . ARG A 1 284 ? 10.078 12.555 -7.043 1 94.38 284 ARG A O 1
ATOM 2212 N N . ASP A 1 285 ? 8.195 13.742 -6.781 1 96.75 285 ASP A N 1
ATOM 2213 C CA . ASP A 1 285 ? 8.57 14.75 -7.77 1 96.75 285 ASP A CA 1
ATOM 2214 C C . ASP A 1 285 ? 9.359 15.891 -7.117 1 96.75 285 ASP A C 1
ATOM 2216 O O . ASP A 1 285 ? 9.742 16.844 -7.789 1 96.75 285 ASP A O 1
ATOM 2220 N N . GLN A 1 286 ? 9.664 15.812 -5.977 1 98.12 286 GLN A N 1
ATOM 2221 C CA . GLN A 1 286 ? 10.156 16.938 -5.203 1 98.12 286 GLN A CA 1
ATOM 2222 C C . GLN A 1 286 ? 11.539 17.375 -5.68 1 98.12 286 GLN A C 1
ATOM 2224 O O . GLN A 1 286 ? 12.414 16.547 -5.91 1 98.12 286 GLN A O 1
ATOM 2229 N N . VAL A 1 287 ? 11.672 18.688 -5.746 1 98.44 287 VAL A N 1
ATOM 2230 C CA . VAL A 1 287 ? 12.953 19.312 -6.039 1 98.44 287 VAL A CA 1
ATOM 2231 C C . VAL A 1 287 ? 13.352 20.234 -4.895 1 98.44 287 VAL A C 1
ATOM 2233 O O . VAL A 1 287 ? 12.484 20.844 -4.258 1 98.44 287 VAL A O 1
ATOM 2236 N N . ILE A 1 288 ? 14.625 20.281 -4.645 1 98.81 288 ILE A N 1
ATOM 2237 C CA . ILE A 1 288 ? 15.172 21.281 -3.725 1 98.81 288 ILE A CA 1
ATOM 2238 C C . ILE A 1 288 ? 15.984 22.312 -4.508 1 98.81 288 ILE A C 1
ATOM 2240 O O . ILE A 1 288 ? 16.375 22.062 -5.652 1 98.81 288 ILE A O 1
ATOM 2244 N N . VAL A 1 289 ? 16.188 23.5 -3.889 1 98.81 289 VAL A N 1
ATOM 2245 C CA . VAL A 1 289 ? 16.875 24.594 -4.547 1 98.81 289 VAL A CA 1
ATOM 2246 C C . VAL A 1 289 ? 18.125 24.953 -3.758 1 98.81 289 VAL A C 1
ATOM 2248 O O . VAL A 1 289 ? 18.047 25.266 -2.564 1 98.81 289 VAL A O 1
ATOM 2251 N N . TRP A 1 290 ? 19.297 24.922 -4.422 1 98.75 290 TRP A N 1
ATOM 2252 C CA . TRP A 1 290 ? 20.594 25.219 -3.799 1 98.75 290 TRP A CA 1
ATOM 2253 C C . TRP A 1 290 ? 21.203 26.484 -4.395 1 98.75 290 TRP A C 1
ATOM 2255 O O . TRP A 1 290 ? 21.375 26.578 -5.613 1 98.75 290 TRP A O 1
ATOM 2265 N N . ILE A 1 291 ? 21.391 27.484 -3.564 1 98.19 291 ILE A N 1
ATOM 2266 C CA . ILE A 1 291 ? 22.109 28.703 -3.939 1 98.19 291 ILE A CA 1
ATOM 2267 C C . ILE A 1 291 ? 23.484 28.703 -3.281 1 98.19 291 ILE A C 1
ATOM 2269 O O . ILE A 1 291 ? 23.656 29.219 -2.172 1 98.19 291 ILE A O 1
ATOM 2273 N N . GLN A 1 292 ? 24.453 28.297 -4.031 1 96.94 292 GLN A N 1
ATOM 2274 C CA . GLN A 1 292 ? 25.797 28.016 -3.516 1 96.94 292 GLN A CA 1
ATOM 2275 C C . GLN A 1 292 ? 26.438 29.281 -2.943 1 96.94 292 GLN A C 1
ATOM 2277 O O . GLN A 1 292 ? 27.016 29.25 -1.858 1 96.94 292 GLN A O 1
ATOM 2282 N N . LYS A 1 293 ? 26.297 30.406 -3.645 1 95.12 293 LYS A N 1
ATOM 2283 C CA . LYS A 1 293 ? 26.953 31.656 -3.25 1 95.12 293 LYS A CA 1
ATOM 2284 C C . LYS A 1 293 ? 26.5 32.094 -1.859 1 95.12 293 LYS A C 1
ATOM 2286 O O . LYS A 1 293 ? 27.266 32.719 -1.124 1 95.12 293 LYS A O 1
ATOM 2291 N N . LYS A 1 294 ? 25.312 31.719 -1.538 1 96.12 294 LYS A N 1
ATOM 2292 C CA . LYS A 1 294 ? 24.75 32.125 -0.246 1 96.12 294 LYS A CA 1
ATOM 2293 C C . LYS A 1 294 ? 24.781 30.953 0.745 1 96.12 294 LYS A C 1
ATOM 2295 O O . LYS A 1 294 ? 24.438 31.125 1.914 1 96.12 294 LYS A O 1
ATOM 2300 N N . ARG A 1 295 ? 25.203 29.75 0.271 1 98.06 295 ARG A N 1
ATOM 2301 C CA . ARG A 1 295 ? 25.078 28.531 1.049 1 98.06 295 ARG A CA 1
ATOM 2302 C C . ARG A 1 295 ? 23.672 28.375 1.626 1 98.06 295 ARG A C 1
ATOM 2304 O O . ARG A 1 295 ? 23.516 28.141 2.824 1 98.06 295 ARG A O 1
ATOM 2311 N N . LEU A 1 296 ? 22.719 28.656 0.779 1 98.56 296 LEU A N 1
ATOM 2312 C CA . LEU A 1 296 ? 21.281 28.625 1.102 1 98.56 296 LEU A CA 1
ATOM 2313 C C . LEU A 1 296 ? 20.594 27.453 0.419 1 98.56 296 LEU A C 1
ATOM 2315 O O . LEU A 1 296 ? 20.75 27.25 -0.79 1 98.56 296 LEU A O 1
ATOM 2319 N N . LEU A 1 297 ? 19.938 26.641 1.271 1 98.88 297 LEU A N 1
ATOM 2320 C CA . LEU A 1 297 ? 19.172 25.5 0.756 1 98.88 297 LEU A CA 1
ATOM 2321 C C . LEU A 1 297 ? 17.688 25.672 1.026 1 98.88 297 LEU A C 1
ATOM 2323 O O . LEU A 1 297 ? 17.281 25.938 2.16 1 98.88 297 LEU A O 1
ATOM 2327 N N . ILE A 1 298 ? 16.891 25.641 -0.012 1 98.88 298 ILE A N 1
ATOM 2328 C CA . ILE A 1 298 ? 15.461 25.453 0.135 1 98.88 298 ILE A CA 1
ATOM 2329 C C . ILE A 1 298 ? 15.133 23.953 0.034 1 98.88 298 ILE A C 1
ATOM 2331 O O . ILE A 1 298 ? 15.188 23.375 -1.051 1 98.88 298 ILE A O 1
ATOM 2335 N N . GLY A 1 299 ? 14.758 23.359 1.124 1 98.69 299 GLY A N 1
ATOM 2336 C CA . GLY A 1 299 ? 14.664 21.922 1.253 1 98.69 299 GLY A CA 1
ATOM 2337 C C . GLY A 1 299 ? 13.258 21.391 1.033 1 98.69 299 GLY A C 1
ATOM 2338 O O . GLY A 1 299 ? 13.008 20.188 1.212 1 98.69 299 GLY A O 1
ATOM 2339 N N . ALA A 1 300 ? 12.32 22.281 0.623 1 98.31 300 ALA A N 1
ATOM 2340 C CA . ALA A 1 300 ? 10.938 21.891 0.361 1 98.31 300 ALA A CA 1
ATOM 2341 C C . ALA A 1 300 ? 10.312 21.234 1.584 1 98.31 300 ALA A C 1
ATOM 2343 O O . ALA A 1 300 ? 10.383 21.766 2.693 1 98.31 300 ALA A O 1
ATOM 2344 N N . ASP A 1 301 ? 9.641 20.031 1.362 1 98.25 301 ASP A N 1
ATOM 2345 C CA . ASP A 1 301 ? 8.914 19.391 2.449 1 98.25 301 ASP A CA 1
ATOM 2346 C C . ASP A 1 301 ? 9.672 18.172 2.971 1 98.25 301 ASP A C 1
ATOM 2348 O O . ASP A 1 301 ? 9.07 17.281 3.57 1 98.25 301 ASP A O 1
ATOM 2352 N N . ASN A 1 302 ? 10.969 18.125 2.785 1 98.5 302 ASN A N 1
ATOM 2353 C CA . ASN A 1 302 ? 11.727 16.953 3.221 1 98.5 302 ASN A CA 1
ATOM 2354 C C . ASN A 1 302 ? 12.102 17.047 4.695 1 98.5 302 ASN A C 1
ATOM 2356 O O . ASN A 1 302 ? 12.695 16.125 5.246 1 98.5 302 ASN A O 1
ATOM 2360 N N . LEU A 1 303 ? 11.727 18.156 5.316 1 98.5 303 LEU A N 1
ATOM 2361 C CA . LEU A 1 303 ? 11.867 18.312 6.762 1 98.5 303 LEU A CA 1
ATOM 2362 C C . LEU A 1 303 ? 10.734 19.156 7.336 1 98.5 303 LEU A C 1
ATOM 2364 O O . LEU A 1 303 ? 10.453 20.25 6.832 1 98.5 303 LEU A O 1
ATOM 2368 N N . TYR A 1 304 ? 10.102 18.641 8.273 1 97.56 304 TYR A N 1
ATOM 2369 C CA . TYR A 1 304 ? 9.125 19.328 9.117 1 97.56 304 TYR A CA 1
ATOM 2370 C C . TYR A 1 304 ? 9.633 19.453 10.547 1 97.56 304 TYR A C 1
ATOM 2372 O O . TYR A 1 304 ? 10.461 18.641 10.992 1 97.56 304 TYR A O 1
ATOM 2380 N N . LYS A 1 305 ? 9.188 20.438 11.266 1 97.81 305 LYS A N 1
ATOM 2381 C CA . LYS A 1 305 ? 9.398 20.375 12.711 1 97.81 305 LYS A CA 1
ATOM 2382 C C . LYS A 1 305 ? 8.383 19.453 13.375 1 97.81 305 LYS A C 1
ATOM 2384 O O . LYS A 1 305 ? 7.535 19.906 14.148 1 97.81 305 LYS A O 1
ATOM 2389 N N . SER A 1 306 ? 8.398 18.25 13.062 1 98 306 SER A N 1
ATOM 2390 C CA . SER A 1 306 ? 7.586 17.109 13.492 1 98 306 SER A CA 1
ATOM 2391 C C . SER A 1 306 ? 8.094 15.805 12.891 1 98 306 SER A C 1
ATOM 2393 O O . SER A 1 306 ? 8.836 15.82 11.906 1 98 306 SER A O 1
ATOM 2395 N N . LEU A 1 307 ? 7.684 14.734 13.523 1 98.06 307 LEU A N 1
ATOM 2396 C CA . LEU A 1 307 ? 7.871 13.461 12.836 1 98.06 307 LEU A CA 1
ATOM 2397 C C . LEU A 1 307 ? 7.164 13.461 11.484 1 98.06 307 LEU A C 1
ATOM 2399 O O . LEU A 1 307 ? 6.027 13.93 11.375 1 98.06 307 LEU A O 1
ATOM 2403 N N . PRO A 1 308 ? 7.844 12.977 10.438 1 96.12 308 PRO A N 1
ATOM 2404 C CA . PRO A 1 308 ? 7.238 13.039 9.102 1 96.12 308 PRO A CA 1
ATOM 2405 C C . PRO A 1 308 ? 6.07 12.078 8.938 1 96.12 308 PRO A C 1
ATOM 2407 O O . PRO A 1 308 ? 5.973 11.086 9.664 1 96.12 308 PRO A O 1
ATOM 2410 N N . ASN A 1 309 ? 5.242 12.391 8.031 1 95.88 309 ASN A N 1
ATOM 2411 C CA . ASN A 1 309 ? 4.258 11.43 7.555 1 95.88 309 ASN A CA 1
ATOM 2412 C C . ASN A 1 309 ? 4.836 10.531 6.461 1 95.88 309 ASN A C 1
ATOM 2414 O O . ASN A 1 309 ? 4.828 10.898 5.285 1 95.88 309 ASN A O 1
ATOM 2418 N N . ILE A 1 310 ? 5.207 9.391 6.859 1 96.06 310 ILE A N 1
ATOM 2419 C CA . ILE A 1 310 ? 5.605 8.422 5.848 1 96.06 310 ILE A CA 1
ATOM 2420 C C . ILE A 1 310 ? 4.391 8 5.023 1 96.06 310 ILE A C 1
ATOM 2422 O O . ILE A 1 310 ? 4.527 7.582 3.873 1 96.06 310 ILE A O 1
ATOM 2426 N N . TYR A 1 311 ? 3.314 8.219 5.586 1 94.25 311 TYR A N 1
ATOM 2427 C CA . TYR A 1 311 ? 1.972 8.062 5.035 1 94.25 311 TYR A CA 1
ATOM 2428 C C . TYR A 1 311 ? 1.016 9.094 5.629 1 94.25 311 TYR A C 1
ATOM 2430 O O . TYR A 1 311 ? 0.958 9.258 6.852 1 94.25 311 TYR A O 1
ATOM 2438 N N . ALA A 1 312 ? 0.298 9.766 4.773 1 95.06 312 ALA A N 1
ATOM 2439 C CA . ALA A 1 312 ? -0.696 10.711 5.277 1 95.06 312 ALA A CA 1
ATOM 2440 C C . ALA A 1 312 ? -2.076 10.062 5.363 1 95.06 312 ALA A C 1
ATOM 2442 O O . ALA A 1 312 ? -2.52 9.406 4.414 1 95.06 312 ALA A O 1
ATOM 2443 N N . ILE A 1 313 ? -2.836 10.266 6.426 1 96.44 313 ILE A N 1
ATOM 2444 C CA . ILE A 1 313 ? -4.074 9.539 6.684 1 96.44 313 ILE A CA 1
ATOM 2445 C C . ILE A 1 313 ? -5.172 10.047 5.75 1 96.44 313 ILE A C 1
ATOM 2447 O O . ILE A 1 313 ? -6.234 9.43 5.641 1 96.44 313 ILE A O 1
ATOM 2451 N N . ARG A 1 314 ? -4.926 11.133 5.035 1 94.44 314 ARG A N 1
ATOM 2452 C CA . ARG A 1 314 ? -5.852 11.547 3.99 1 94.44 314 ARG A CA 1
ATOM 2453 C C . ARG A 1 314 ? -5.824 10.578 2.814 1 94.44 314 ARG A C 1
ATOM 2455 O O . ARG A 1 314 ? -6.695 10.625 1.946 1 94.44 314 ARG A O 1
ATOM 2462 N N . GLY A 1 315 ? -4.891 9.75 2.812 1 91.75 315 GLY A N 1
ATOM 2463 C CA . GLY A 1 315 ? -4.805 8.742 1.771 1 91.75 315 GLY A CA 1
ATOM 2464 C C . GLY A 1 315 ? -3.777 9.062 0.704 1 91.75 315 GLY A C 1
ATOM 2465 O O . GLY A 1 315 ? -3.977 9.977 -0.099 1 91.75 315 GLY A O 1
ATOM 2466 N N . THR A 1 316 ? -2.719 8.414 0.668 1 85.44 316 THR A N 1
ATOM 2467 C CA . THR A 1 316 ? -1.643 8.477 -0.314 1 85.44 316 THR A CA 1
ATOM 2468 C C . THR A 1 316 ? -0.936 7.129 -0.426 1 85.44 316 THR A C 1
ATOM 2470 O O . THR A 1 316 ? -1.152 6.234 0.397 1 85.44 316 THR A O 1
ATOM 2473 N N . GLU A 1 317 ? -0.245 7.027 -1.46 1 85 317 GLU A N 1
ATOM 2474 C CA . GLU A 1 317 ? 0.699 5.914 -1.466 1 85 317 GLU A CA 1
ATOM 2475 C C . GLU A 1 317 ? 1.761 6.082 -0.383 1 85 317 GLU A C 1
ATOM 2477 O O . GLU A 1 317 ? 2.053 7.203 0.037 1 85 317 GLU A O 1
ATOM 2482 N N . THR A 1 318 ? 2.262 5 0.123 1 89.5 318 THR A N 1
ATOM 2483 C CA . THR A 1 318 ? 3.369 5.059 1.069 1 89.5 318 THR A CA 1
ATOM 2484 C C . THR A 1 318 ? 4.598 5.691 0.422 1 89.5 318 THR A C 1
ATOM 2486 O O . THR A 1 318 ? 4.969 5.336 -0.698 1 89.5 318 THR A O 1
ATOM 2489 N N . ARG A 1 319 ? 5.07 6.625 1.143 1 93.88 319 ARG A N 1
ATOM 2490 C CA . ARG A 1 319 ? 6.281 7.289 0.671 1 93.88 319 ARG A CA 1
ATOM 2491 C C . ARG A 1 319 ? 7.504 6.395 0.856 1 93.88 319 ARG A C 1
ATOM 2493 O O . ARG A 1 319 ? 7.621 5.699 1.866 1 93.88 319 ARG A O 1
ATOM 2500 N N . ASP A 1 320 ? 8.422 6.418 -0.041 1 94.44 320 ASP A N 1
ATOM 2501 C CA . ASP A 1 320 ? 9.594 5.551 0.015 1 94.44 320 ASP A CA 1
ATOM 2502 C C . ASP A 1 320 ? 10.617 6.074 1.021 1 94.44 320 ASP A C 1
ATOM 2504 O O . ASP A 1 320 ? 11.258 7.094 0.781 1 94.44 320 ASP A O 1
ATOM 2508 N N . CYS A 1 321 ? 10.789 5.344 2.066 1 96.94 321 CYS A N 1
ATOM 2509 C CA . CYS A 1 321 ? 11.703 5.754 3.127 1 96.94 321 CYS A CA 1
ATOM 2510 C C . CYS A 1 321 ? 13.133 5.844 2.613 1 96.94 321 CYS A C 1
ATOM 2512 O O . CYS A 1 321 ? 13.883 6.746 3 1 96.94 321 CYS A O 1
ATOM 2514 N N . ASN A 1 322 ? 13.539 4.977 1.774 1 95.44 322 ASN A N 1
ATOM 2515 C CA . ASN A 1 322 ? 14.914 4.953 1.287 1 95.44 322 ASN A CA 1
ATOM 2516 C C . ASN A 1 322 ? 15.219 6.168 0.413 1 95.44 322 ASN A C 1
ATOM 2518 O O . ASN A 1 322 ? 16.297 6.754 0.512 1 95.44 322 ASN A O 1
ATOM 2522 N N . ASP A 1 323 ? 14.266 6.504 -0.43 1 96.62 323 ASP A N 1
ATOM 2523 C CA . ASP A 1 323 ? 14.43 7.715 -1.227 1 96.62 323 ASP A CA 1
ATOM 2524 C C . ASP A 1 323 ? 14.555 8.945 -0.333 1 96.62 323 ASP A C 1
ATOM 2526 O O . ASP A 1 323 ? 15.375 9.828 -0.589 1 96.62 323 ASP A O 1
ATOM 2530 N N . TRP A 1 324 ? 13.703 9.008 0.665 1 98.31 324 TRP A N 1
ATOM 2531 C CA . TRP A 1 324 ? 13.711 10.141 1.58 1 98.31 324 TRP A CA 1
ATOM 2532 C C . TRP A 1 324 ? 15.039 10.234 2.332 1 98.31 324 TRP A C 1
ATOM 2534 O O . TRP A 1 324 ? 15.648 11.305 2.408 1 98.31 324 TRP A O 1
ATOM 2544 N N . VAL A 1 325 ? 15.508 9.117 2.812 1 98.12 325 VAL A N 1
ATOM 2545 C CA . VAL A 1 325 ? 16.781 9.047 3.535 1 98.12 325 VAL A CA 1
ATOM 2546 C C . VAL A 1 325 ? 17.922 9.492 2.625 1 98.12 325 VAL A C 1
ATOM 2548 O O . VAL A 1 325 ? 18.766 10.281 3.033 1 98.12 325 VAL A O 1
ATOM 2551 N N . ALA A 1 326 ? 17.922 9.047 1.419 1 97.31 326 ALA A N 1
ATOM 2552 C CA . ALA A 1 326 ? 18.953 9.414 0.461 1 97.31 326 ALA A CA 1
ATOM 2553 C C . ALA A 1 326 ? 18.953 10.914 0.195 1 97.31 326 ALA A C 1
ATOM 2555 O O . ALA A 1 326 ? 20.016 11.539 0.103 1 97.31 326 ALA A O 1
ATOM 2556 N N . SER A 1 327 ? 17.766 11.438 0.049 1 98.56 327 SER A N 1
ATOM 2557 C CA . SER A 1 327 ? 17.656 12.875 -0.185 1 98.56 327 SER A CA 1
ATOM 2558 C C . SER A 1 327 ? 18.156 13.672 1.011 1 98.56 327 SER A C 1
ATOM 2560 O O . SER A 1 327 ? 18.812 14.703 0.844 1 98.56 327 SER A O 1
ATOM 2562 N N . LEU A 1 328 ? 17.828 13.219 2.189 1 98.62 328 LEU A N 1
ATOM 2563 C CA . LEU A 1 328 ? 18.312 13.891 3.395 1 98.62 328 LEU A CA 1
ATOM 2564 C C . LEU A 1 328 ? 19.828 13.797 3.508 1 98.62 328 LEU A C 1
ATOM 2566 O O . LEU A 1 328 ? 20.484 14.734 3.955 1 98.62 328 LEU A O 1
ATOM 2570 N N . ASP A 1 329 ? 20.375 12.68 3.115 1 97.5 329 ASP A N 1
ATOM 2571 C CA . ASP A 1 329 ? 21.828 12.531 3.068 1 97.5 329 ASP A CA 1
ATOM 2572 C C . ASP A 1 329 ? 22.453 13.555 2.131 1 97.5 329 ASP A C 1
ATOM 2574 O O . ASP A 1 329 ? 23.469 14.164 2.465 1 97.5 329 ASP A O 1
ATOM 2578 N N . PHE A 1 330 ? 21.844 13.688 1.061 1 97.44 330 PHE A N 1
ATOM 2579 C CA . PHE A 1 330 ? 22.359 14.656 0.096 1 97.44 330 PHE A CA 1
ATOM 2580 C C . PHE A 1 330 ? 22.266 16.078 0.646 1 97.44 330 PHE A C 1
ATOM 2582 O O . PHE A 1 330 ? 23.219 16.828 0.573 1 97.44 330 PHE A O 1
ATOM 2589 N N . MET A 1 331 ? 21.141 16.453 1.162 1 98.62 331 MET A N 1
ATOM 2590 C CA . MET A 1 331 ? 20.906 17.797 1.717 1 98.62 331 MET A CA 1
ATOM 2591 C C . MET A 1 331 ? 21.953 18.125 2.781 1 98.62 331 MET A C 1
ATOM 2593 O O . MET A 1 331 ? 22.531 19.203 2.773 1 98.62 331 MET A O 1
ATOM 2597 N N . ARG A 1 332 ? 22.172 17.203 3.697 1 97.5 332 ARG A N 1
ATOM 2598 C CA . ARG A 1 332 ? 23.109 17.5 4.77 1 97.5 332 ARG A CA 1
ATOM 2599 C C . ARG A 1 332 ? 24.547 17.594 4.238 1 97.5 332 ARG A C 1
ATOM 2601 O O . ARG A 1 332 ? 25.375 18.312 4.789 1 97.5 332 ARG A O 1
ATOM 2608 N N . SER A 1 333 ? 24.828 16.875 3.133 1 96.31 333 SER A N 1
ATOM 2609 C CA . SER A 1 333 ? 26.172 16.906 2.549 1 96.31 333 SER A CA 1
ATOM 2610 C C . SER A 1 333 ? 26.484 18.266 1.948 1 96.31 333 SER A C 1
ATOM 2612 O O . SER A 1 333 ? 27.656 18.609 1.771 1 96.31 333 SER A O 1
ATOM 2614 N N . LEU A 1 334 ? 25.469 19.047 1.628 1 97.62 334 LEU A N 1
ATOM 2615 C CA . LEU A 1 334 ? 25.656 20.359 1.054 1 97.62 334 LEU A CA 1
ATOM 2616 C C . LEU A 1 334 ? 26.172 21.344 2.105 1 97.62 334 LEU A C 1
ATOM 2618 O O . LEU A 1 334 ? 26.688 22.422 1.769 1 97.62 334 LEU A O 1
ATOM 2622 N N . ARG A 1 335 ? 26.016 21.094 3.371 1 97.94 335 ARG A N 1
ATOM 2623 C CA . ARG A 1 335 ? 26.469 21.891 4.504 1 97.94 335 ARG A CA 1
ATOM 2624 C C . ARG A 1 335 ? 25.953 23.328 4.398 1 97.94 335 ARG A C 1
ATOM 2626 O O . ARG A 1 335 ? 26.734 24.281 4.477 1 97.94 335 ARG A O 1
ATOM 2633 N N . PRO A 1 336 ? 24.641 23.469 4.293 1 98.69 336 PRO A N 1
ATOM 2634 C CA . PRO A 1 336 ? 24.109 24.828 4.18 1 98.69 336 PRO A CA 1
ATOM 2635 C C . PRO A 1 336 ? 24.234 25.625 5.477 1 98.69 336 PRO A C 1
ATOM 2637 O O . PRO A 1 336 ? 24.234 25.047 6.566 1 98.69 336 PRO A O 1
ATOM 2640 N N . GLU A 1 337 ? 24.297 26.969 5.332 1 98.56 337 GLU A N 1
ATOM 2641 C CA . GLU A 1 337 ? 24.281 27.891 6.469 1 98.56 337 GLU A CA 1
ATOM 2642 C C . GLU A 1 337 ? 22.844 28.297 6.812 1 98.56 337 GLU A C 1
ATOM 2644 O O . GLU A 1 337 ? 22.562 28.656 7.957 1 98.56 337 GLU A O 1
ATOM 2649 N N . VAL A 1 338 ? 22.016 28.312 5.805 1 98.69 338 VAL A N 1
ATOM 2650 C CA . VAL A 1 338 ? 20.594 28.641 5.957 1 98.69 338 VAL A CA 1
ATOM 2651 C C . VAL A 1 338 ? 19.75 27.578 5.277 1 98.69 338 VAL A C 1
ATOM 2653 O O . VAL A 1 338 ? 20.047 27.156 4.156 1 98.69 338 VAL A O 1
ATOM 2656 N N . LEU A 1 339 ? 18.75 27.047 5.984 1 98.81 339 LEU A N 1
ATOM 2657 C CA . LEU A 1 339 ? 17.797 26.078 5.449 1 98.81 339 LEU A CA 1
ATOM 2658 C C . LEU A 1 339 ? 16.375 26.609 5.527 1 98.81 339 LEU A C 1
ATOM 2660 O O . LEU A 1 339 ? 15.883 26.922 6.613 1 98.81 339 LEU A O 1
ATOM 2664 N N . LEU A 1 340 ? 15.789 26.797 4.371 1 98.81 340 LEU A N 1
ATOM 2665 C CA . LEU A 1 340 ? 14.383 27.172 4.277 1 98.81 340 LEU A CA 1
ATOM 2666 C C . LEU A 1 340 ? 13.523 25.984 3.895 1 98.81 340 LEU A C 1
ATOM 2668 O O . LEU A 1 340 ? 13.984 25.078 3.193 1 98.81 340 LEU A O 1
ATOM 2672 N N . LEU A 1 341 ? 12.289 25.969 4.422 1 98.56 341 LEU A N 1
ATOM 2673 C CA . LEU A 1 341 ? 11.438 24.781 4.27 1 98.56 341 LEU A CA 1
ATOM 2674 C C . LEU A 1 341 ? 10.008 25.188 3.928 1 98.56 341 LEU A C 1
ATOM 2676 O O . LEU A 1 341 ? 9.641 26.359 4.043 1 98.56 341 LEU A O 1
ATOM 2680 N N . GLY A 1 342 ? 9.258 24.203 3.475 1 98.25 342 GLY A N 1
ATOM 2681 C CA . GLY A 1 342 ? 7.918 24.453 2.973 1 98.25 342 GLY A CA 1
ATOM 2682 C C . GLY A 1 342 ? 6.898 24.656 4.078 1 98.25 342 GLY A C 1
ATOM 2683 O O . GLY A 1 342 ? 5.828 25.234 3.846 1 98.25 342 GLY A O 1
ATOM 2684 N N . HIS A 1 343 ? 7.223 24.203 5.301 1 98.19 343 HIS A N 1
ATOM 2685 C CA . HIS A 1 343 ? 6.219 24.266 6.359 1 98.19 343 HIS A CA 1
ATOM 2686 C C . HIS A 1 343 ? 6.855 24.594 7.707 1 98.19 343 HIS A C 1
ATOM 2688 O O . HIS A 1 343 ? 6.191 24.531 8.742 1 98.19 343 HIS A O 1
ATOM 2694 N N . THR A 1 344 ? 8.141 24.812 7.723 1 97.19 344 THR A N 1
ATOM 2695 C CA . THR A 1 344 ? 8.906 25 8.945 1 97.19 344 THR A CA 1
ATOM 2696 C C . THR A 1 344 ? 9.641 26.328 8.922 1 97.19 344 THR A C 1
ATOM 2698 O O . THR A 1 344 ? 10.055 26.797 7.859 1 97.19 344 THR A O 1
ATOM 2701 N N . ARG A 1 345 ? 9.828 26.969 10.039 1 97.81 345 ARG A N 1
ATOM 2702 C CA . ARG A 1 345 ? 10.586 28.219 10.141 1 97.81 345 ARG A CA 1
ATOM 2703 C C . ARG A 1 345 ? 12.031 28.016 9.688 1 97.81 345 ARG A C 1
ATOM 2705 O O . ARG A 1 345 ? 12.57 26.922 9.789 1 97.81 345 ARG A O 1
ATOM 2712 N N . PRO A 1 346 ? 12.648 29.062 9.234 1 98.25 346 PRO A N 1
ATOM 2713 C CA . PRO A 1 346 ? 14.031 28.969 8.773 1 98.25 346 PRO A CA 1
ATOM 2714 C C . PRO A 1 346 ? 14.984 28.469 9.859 1 98.25 346 PRO A C 1
ATOM 2716 O O . PRO A 1 346 ? 14.828 28.844 11.031 1 98.25 346 PRO A O 1
ATOM 2719 N N . LEU A 1 347 ? 15.898 27.672 9.453 1 98.38 347 LEU A N 1
ATOM 2720 C CA . LEU A 1 347 ? 16.984 27.266 10.328 1 98.38 347 LEU A CA 1
ATOM 2721 C C . LEU A 1 347 ? 18.297 27.938 9.922 1 98.38 347 LEU A C 1
ATOM 2723 O O . LEU A 1 347 ? 18.547 28.141 8.734 1 98.38 347 LEU A O 1
ATOM 2727 N N . ARG A 1 348 ? 19.109 28.203 10.93 1 97.94 348 ARG A N 1
ATOM 2728 C CA . ARG A 1 348 ? 20.406 28.844 10.688 1 97.94 348 ARG A CA 1
ATOM 2729 C C . ARG A 1 348 ? 21.516 28.109 11.438 1 97.94 348 ARG A C 1
ATOM 2731 O O . ARG A 1 348 ? 21.297 27.594 12.531 1 97.94 348 ARG A O 1
ATOM 2738 N N . GLY A 1 349 ? 22.688 28.156 10.828 1 98.38 349 GLY A N 1
ATOM 2739 C CA . GLY A 1 349 ? 23.875 27.547 11.406 1 98.38 349 GLY A CA 1
ATOM 2740 C C . GLY A 1 349 ? 24.156 26.172 10.852 1 98.38 349 GLY A C 1
ATOM 2741 O O . GLY A 1 349 ? 23.344 25.25 10.992 1 98.38 349 GLY A O 1
ATOM 2742 N N . GLU A 1 350 ? 25.25 26.078 10.25 1 98.31 350 GLU A N 1
ATOM 2743 C CA . GLU A 1 350 ? 25.641 24.859 9.539 1 98.31 350 GLU A CA 1
ATOM 2744 C C . GLU A 1 350 ? 25.578 23.641 10.453 1 98.31 350 GLU A C 1
ATOM 2746 O O . GLU A 1 350 ? 25 22.609 10.094 1 98.31 350 GLU A O 1
ATOM 2751 N N . ALA A 1 351 ? 26.125 23.719 11.656 1 98.19 351 ALA A N 1
ATOM 2752 C CA . ALA A 1 351 ? 26.203 22.578 12.578 1 98.19 351 ALA A CA 1
ATOM 2753 C C . ALA A 1 351 ? 24.797 22.156 13.039 1 98.19 351 ALA A C 1
ATOM 2755 O O . ALA A 1 351 ? 24.5 20.969 13.109 1 98.19 351 ALA A O 1
ATOM 2756 N N . HIS A 1 352 ? 24.016 23.141 13.344 1 98.31 352 HIS A N 1
ATOM 2757 C CA . HIS A 1 352 ? 22.641 22.875 13.781 1 98.31 352 HIS A CA 1
ATOM 2758 C C . HIS A 1 352 ? 21.844 22.203 12.672 1 98.31 352 HIS A C 1
ATOM 2760 O O . HIS A 1 352 ? 21.125 21.234 12.922 1 98.31 352 HIS A O 1
ATOM 2766 N N . ILE A 1 353 ? 21.969 22.75 11.484 1 98.69 353 ILE A N 1
ATOM 2767 C CA . ILE A 1 353 ? 21.25 22.219 10.336 1 98.69 353 ILE A CA 1
ATOM 2768 C C . ILE A 1 353 ? 21.703 20.781 10.062 1 98.69 353 ILE A C 1
ATOM 2770 O O . ILE A 1 353 ? 20.875 19.891 9.852 1 98.69 353 ILE A O 1
ATOM 2774 N N . TYR A 1 354 ? 23 20.578 10.102 1 98.38 354 TYR A N 1
ATOM 2775 C CA . TYR A 1 354 ? 23.547 19.25 9.875 1 98.38 354 TYR A CA 1
ATOM 2776 C C . TYR A 1 354 ? 23 18.25 10.898 1 98.38 354 TYR A C 1
ATOM 2778 O O . TYR A 1 354 ? 22.578 17.156 10.531 1 98.38 354 TYR A O 1
ATOM 2786 N N . ALA A 1 355 ? 22.969 18.625 12.125 1 98.12 355 ALA A N 1
ATOM 2787 C CA . ALA A 1 355 ? 22.5 17.75 13.203 1 98.12 355 ALA A CA 1
ATOM 2788 C C . ALA A 1 355 ? 21.016 17.453 13.055 1 98.12 355 ALA A C 1
ATOM 2790 O O . ALA A 1 355 ? 20.562 16.328 13.266 1 98.12 355 ALA A O 1
ATOM 2791 N N . THR A 1 356 ? 20.281 18.469 12.719 1 98.69 356 THR A N 1
ATOM 2792 C CA . THR A 1 356 ? 18.828 18.328 12.57 1 98.69 356 THR A CA 1
ATOM 2793 C C . THR A 1 356 ? 18.5 17.391 11.422 1 98.69 356 THR A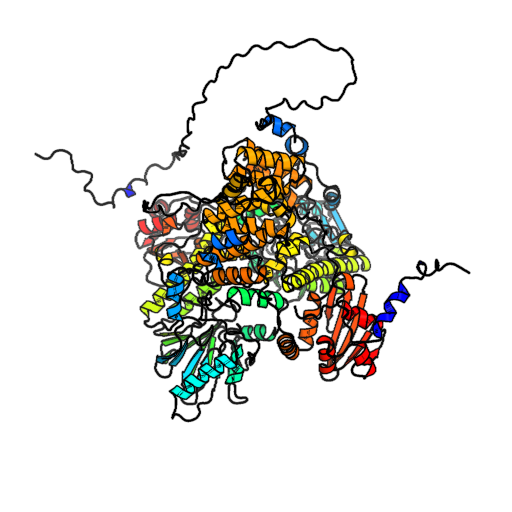 C 1
ATOM 2795 O O . THR A 1 356 ? 17.688 16.469 11.57 1 98.69 356 THR A O 1
ATOM 2798 N N . LEU A 1 357 ? 19.141 17.578 10.281 1 98.75 357 LEU A N 1
ATOM 2799 C CA . LEU A 1 357 ? 18.938 16.719 9.125 1 98.75 357 LEU A CA 1
ATOM 2800 C C . LEU A 1 357 ? 19.359 15.289 9.43 1 98.75 357 LEU A C 1
ATOM 2802 O O . LEU A 1 357 ? 18.734 14.336 8.969 1 98.75 357 LEU A O 1
ATOM 2806 N N . THR A 1 358 ? 20.406 15.133 10.195 1 98.06 358 THR A N 1
ATOM 2807 C CA . THR A 1 358 ? 20.906 13.805 10.555 1 98.06 358 THR A CA 1
ATOM 2808 C C . THR A 1 358 ? 19.891 13.07 11.438 1 98.06 358 THR A C 1
ATOM 2810 O O . THR A 1 358 ? 19.594 11.898 11.195 1 98.06 358 THR A O 1
ATOM 2813 N N . ALA A 1 359 ? 19.391 13.766 12.445 1 98.44 359 ALA A N 1
ATOM 2814 C CA . ALA A 1 359 ? 18.391 13.156 13.328 1 98.44 359 ALA A CA 1
ATOM 2815 C C . ALA A 1 359 ? 17.141 12.742 12.562 1 98.44 359 ALA A C 1
ATOM 2817 O O . ALA A 1 359 ? 16.609 11.656 12.766 1 98.44 359 ALA A O 1
ATOM 2818 N N . TYR A 1 360 ? 16.75 13.648 11.703 1 98.69 360 TYR A N 1
ATOM 2819 C CA . TYR A 1 360 ? 15.562 13.406 10.906 1 98.69 360 TYR A CA 1
ATOM 2820 C C . TYR A 1 360 ? 15.742 12.195 10 1 98.69 360 TYR A C 1
ATOM 2822 O O . TYR A 1 360 ? 14.867 11.328 9.93 1 98.69 360 TYR A O 1
ATOM 2830 N N . ARG A 1 361 ? 16.844 12.148 9.367 1 98.31 361 ARG A N 1
ATOM 2831 C CA . ARG A 1 361 ? 17.266 11.031 8.523 1 98.31 361 ARG A CA 1
ATOM 2832 C C . ARG A 1 361 ? 17.281 9.727 9.32 1 98.31 361 ARG A C 1
ATOM 2834 O O . ARG A 1 361 ? 16.734 8.711 8.867 1 98.31 361 ARG A O 1
ATOM 2841 N N . ASP A 1 362 ? 17.859 9.711 10.414 1 98.19 362 ASP A N 1
ATOM 2842 C CA . ASP A 1 362 ? 18.031 8.516 11.242 1 98.19 362 ASP A CA 1
ATOM 2843 C C . ASP A 1 362 ? 16.672 8.008 11.75 1 98.19 362 ASP A C 1
ATOM 2845 O O . ASP A 1 362 ? 16.469 6.801 11.852 1 98.19 362 ASP A O 1
ATOM 2849 N N . ALA A 1 363 ? 15.828 8.875 12.086 1 98.69 363 ALA A N 1
ATOM 2850 C CA . ALA A 1 363 ? 14.5 8.477 12.562 1 98.69 363 ALA A CA 1
ATOM 2851 C C . ALA A 1 363 ? 13.742 7.715 11.484 1 98.69 363 ALA A C 1
ATOM 2853 O O . ALA A 1 363 ? 13.156 6.664 11.75 1 98.69 363 ALA A O 1
ATOM 2854 N N . ILE A 1 364 ? 13.75 8.258 10.258 1 98.62 364 ILE A N 1
ATOM 2855 C CA . ILE A 1 364 ? 13.055 7.617 9.148 1 98.62 364 ILE A CA 1
ATOM 2856 C C . ILE A 1 364 ? 13.641 6.23 8.898 1 98.62 364 ILE A C 1
ATOM 2858 O O . ILE A 1 364 ? 12.906 5.246 8.797 1 98.62 364 ILE A O 1
ATOM 2862 N N . GLN A 1 365 ? 14.93 6.148 8.859 1 98.25 365 GLN A N 1
ATOM 2863 C CA . GLN A 1 365 ? 15.578 4.863 8.617 1 98.25 365 GLN A CA 1
ATOM 2864 C C . GLN A 1 365 ? 15.297 3.887 9.758 1 98.25 365 GLN A C 1
ATOM 2866 O O . GLN A 1 365 ? 15.055 2.701 9.523 1 98.25 365 GLN A O 1
ATOM 2871 N N . TYR A 1 366 ? 15.398 4.371 10.992 1 98.25 366 TYR A N 1
ATOM 2872 C CA . TYR A 1 366 ? 15.164 3.529 12.164 1 98.25 366 TYR A CA 1
ATOM 2873 C C . TYR A 1 366 ? 13.789 2.877 12.102 1 98.25 366 TYR A C 1
ATOM 2875 O O . TYR A 1 366 ? 13.664 1.666 12.297 1 98.25 366 TYR A O 1
ATOM 2883 N N . ILE A 1 367 ? 12.789 3.662 11.867 1 98.62 367 ILE A N 1
ATOM 2884 C CA . ILE A 1 367 ? 11.43 3.146 11.805 1 98.62 367 ILE A CA 1
ATOM 2885 C C . ILE A 1 367 ? 11.328 2.098 10.695 1 98.62 367 ILE A C 1
ATOM 2887 O O . ILE A 1 367 ? 10.773 1.015 10.914 1 98.62 367 ILE A O 1
ATOM 2891 N N . HIS A 1 368 ? 11.852 2.445 9.516 1 98.25 368 HIS A N 1
ATOM 2892 C CA . HIS A 1 368 ? 11.852 1.502 8.406 1 98.25 368 HIS A CA 1
ATOM 2893 C C . HIS A 1 368 ? 12.523 0.19 8.797 1 98.25 368 HIS A C 1
ATOM 2895 O O . HIS A 1 368 ? 11.922 -0.881 8.656 1 98.25 368 HIS A O 1
ATOM 2901 N N . ASP A 1 369 ? 13.727 0.31 9.305 1 97.56 369 ASP A N 1
ATOM 2902 C CA . ASP A 1 369 ? 14.562 -0.864 9.523 1 97.56 369 ASP A CA 1
ATOM 2903 C C . ASP A 1 369 ? 13.984 -1.754 10.617 1 97.56 369 ASP A C 1
ATOM 2905 O O . ASP A 1 369 ? 13.969 -2.979 10.484 1 97.56 369 ASP A O 1
ATOM 2909 N N . GLN A 1 370 ? 13.547 -1.161 11.672 1 97.94 370 GLN A N 1
ATOM 2910 C CA . GLN A 1 370 ? 13.016 -1.937 12.789 1 97.94 370 GLN A CA 1
ATOM 2911 C C . GLN A 1 370 ? 11.68 -2.584 12.422 1 97.94 370 GLN A C 1
ATOM 2913 O O . GLN A 1 370 ? 11.375 -3.684 12.883 1 97.94 370 GLN A O 1
ATOM 2918 N N . THR A 1 371 ? 10.883 -1.914 11.641 1 98.12 371 THR A N 1
ATOM 2919 C CA . THR A 1 371 ? 9.648 -2.525 11.148 1 98.12 371 THR A CA 1
ATOM 2920 C C . THR A 1 371 ? 9.961 -3.775 10.328 1 98.12 371 THR A C 1
ATOM 2922 O O . THR A 1 371 ? 9.383 -4.836 10.57 1 98.12 371 THR A O 1
ATOM 2925 N N . VAL A 1 372 ? 10.883 -3.65 9.398 1 96.56 372 VAL A N 1
ATOM 2926 C CA . VAL A 1 372 ? 11.25 -4.766 8.531 1 96.56 372 VAL A CA 1
ATOM 2927 C C . VAL A 1 372 ? 11.859 -5.895 9.367 1 96.56 372 VAL A C 1
ATOM 2929 O O . VAL A 1 372 ? 11.539 -7.066 9.156 1 96.56 372 VAL A O 1
ATOM 2932 N N . ARG A 1 373 ? 12.688 -5.562 10.289 1 95.88 373 ARG A N 1
ATOM 2933 C CA . ARG A 1 373 ? 13.312 -6.551 11.164 1 95.88 373 ARG A CA 1
ATOM 2934 C C . ARG A 1 373 ? 12.25 -7.379 11.891 1 95.88 373 ARG A C 1
ATOM 2936 O O . ARG A 1 373 ? 12.312 -8.609 11.883 1 95.88 373 ARG A O 1
ATOM 2943 N N . LEU A 1 374 ? 11.312 -6.672 12.484 1 96.38 374 LEU A N 1
ATOM 2944 C CA . LEU A 1 374 ? 10.305 -7.355 13.289 1 96.38 374 LEU A CA 1
ATOM 2945 C C . LEU A 1 374 ? 9.336 -8.133 12.406 1 96.38 374 LEU A C 1
ATOM 2947 O O . LEU A 1 374 ? 8.844 -9.195 12.805 1 96.38 374 LEU A O 1
ATOM 2951 N N . MET A 1 375 ? 9.039 -7.637 11.234 1 94.69 375 MET A N 1
ATOM 2952 C CA . MET A 1 375 ? 8.281 -8.406 10.25 1 94.69 375 MET A CA 1
ATOM 2953 C C . MET A 1 375 ? 8.969 -9.734 9.961 1 94.69 375 MET A C 1
ATOM 2955 O O . MET A 1 375 ? 8.312 -10.781 9.891 1 94.69 375 MET A O 1
ATOM 2959 N N . ASN A 1 376 ? 10.234 -9.648 9.758 1 92.25 376 ASN A N 1
ATOM 2960 C CA . ASN A 1 376 ? 11.023 -10.828 9.43 1 92.25 376 ASN A CA 1
ATOM 2961 C C . ASN A 1 376 ? 11.07 -11.82 10.594 1 92.25 376 ASN A C 1
ATOM 2963 O O . ASN A 1 376 ? 11.359 -13 10.398 1 92.25 376 ASN A O 1
ATOM 2967 N N . LYS A 1 377 ? 10.773 -11.344 11.719 1 91.88 377 LYS A N 1
ATOM 2968 C CA . LYS A 1 377 ? 10.727 -12.211 12.898 1 91.88 377 LYS A CA 1
ATOM 2969 C C . LYS A 1 377 ? 9.336 -12.805 13.086 1 91.88 377 LYS A C 1
ATOM 2971 O O . LYS A 1 377 ? 9.094 -13.523 14.055 1 91.88 377 LYS A O 1
ATOM 2976 N N . GLY A 1 378 ? 8.422 -12.438 12.25 1 91.12 378 GLY A N 1
ATOM 2977 C CA . GLY A 1 378 ? 7.117 -13.07 12.25 1 91.12 378 GLY A CA 1
ATOM 2978 C C . GLY A 1 378 ? 6.082 -12.312 13.055 1 91.12 378 GLY A C 1
ATOM 2979 O O . GLY A 1 378 ? 4.965 -12.789 13.258 1 91.12 378 GLY A O 1
ATOM 2980 N N . MET A 1 379 ? 6.402 -11.133 13.523 1 93.44 379 MET A N 1
ATOM 2981 C CA . MET A 1 379 ? 5.449 -10.336 14.297 1 93.44 379 MET A CA 1
ATOM 2982 C C . MET A 1 379 ? 4.352 -9.773 13.398 1 93.44 379 MET A C 1
ATOM 2984 O O . MET A 1 379 ? 4.594 -9.469 12.234 1 93.44 379 MET A O 1
ATOM 2988 N N . THR A 1 380 ? 3.156 -9.633 13.961 1 93.06 380 THR A N 1
ATOM 2989 C CA . THR A 1 380 ? 2.027 -9.102 13.211 1 93.06 380 THR A CA 1
ATOM 2990 C C . THR A 1 380 ? 2.086 -7.574 13.156 1 93.06 380 THR A C 1
ATOM 2992 O O . THR A 1 380 ? 2.803 -6.949 13.945 1 93.06 380 THR A O 1
ATOM 2995 N N . LEU A 1 381 ? 1.363 -7.008 12.25 1 96.19 381 LEU A N 1
ATOM 2996 C CA . LEU A 1 381 ? 1.389 -5.57 12 1 96.19 381 LEU A CA 1
ATOM 2997 C C . LEU A 1 381 ? 1.07 -4.785 13.266 1 96.19 381 LEU A C 1
ATOM 2999 O O . LEU A 1 381 ? 1.811 -3.873 13.641 1 96.19 381 LEU A O 1
ATOM 3003 N N . ASN A 1 382 ? -0.033 -5.137 13.938 1 95.69 382 ASN A N 1
ATOM 3004 C CA . ASN A 1 382 ? -0.431 -4.383 15.125 1 95.69 382 ASN A CA 1
ATOM 3005 C C . ASN A 1 382 ? 0.599 -4.516 16.234 1 95.69 382 ASN A C 1
ATOM 3007 O O . ASN A 1 382 ? 0.879 -3.549 16.953 1 95.69 382 ASN A O 1
ATOM 3011 N N . ASP A 1 383 ? 1.184 -5.68 16.359 1 95.5 383 ASP A N 1
ATOM 3012 C CA . ASP A 1 383 ? 2.205 -5.891 17.391 1 95.5 383 ASP A CA 1
ATOM 3013 C C . ASP A 1 383 ? 3.461 -5.078 17.078 1 95.5 383 ASP A C 1
ATOM 3015 O O . ASP A 1 383 ? 4.074 -4.508 17.984 1 95.5 383 ASP A O 1
ATOM 3019 N N . ILE A 1 384 ? 3.834 -5.012 15.859 1 97.81 384 ILE A N 1
ATOM 3020 C CA . ILE A 1 384 ? 4.992 -4.219 15.461 1 97.81 384 ILE A CA 1
ATOM 3021 C C . ILE A 1 384 ? 4.738 -2.746 15.766 1 97.81 384 ILE A C 1
ATOM 3023 O O . ILE A 1 384 ? 5.594 -2.061 16.328 1 97.81 384 ILE A O 1
ATOM 3027 N N . ALA A 1 385 ? 3.51 -2.252 15.391 1 97.5 385 ALA A N 1
ATOM 3028 C CA . ALA A 1 385 ? 3.15 -0.851 15.578 1 97.5 385 ALA A CA 1
ATOM 3029 C C . ALA A 1 385 ? 3.203 -0.47 17.062 1 97.5 385 ALA A C 1
ATOM 3031 O O . ALA A 1 385 ? 3.498 0.677 17.406 1 97.5 385 ALA A O 1
ATOM 3032 N N . GLN A 1 386 ? 2.969 -1.44 17.938 1 95.75 386 GLN A N 1
ATOM 3033 C CA . GLN A 1 386 ? 3 -1.2 19.391 1 95.75 386 GLN A CA 1
ATOM 3034 C C . GLN A 1 386 ? 4.418 -1.322 19.938 1 95.75 386 GLN A C 1
ATOM 3036 O O . GLN A 1 386 ? 4.742 -0.742 20.969 1 95.75 386 GLN A O 1
ATOM 3041 N N . THR A 1 387 ? 5.254 -2.014 19.219 1 96.44 387 THR A N 1
ATOM 3042 C CA . THR A 1 387 ? 6.578 -2.365 19.719 1 96.44 387 THR A CA 1
ATOM 3043 C C . THR A 1 387 ? 7.609 -1.322 19.312 1 96.44 387 THR A C 1
ATOM 3045 O O . THR A 1 387 ? 8.469 -0.937 20.109 1 96.44 387 THR A O 1
ATOM 3048 N N . VAL A 1 388 ? 7.574 -0.833 18.109 1 98 388 VAL A N 1
ATOM 3049 C CA . VAL A 1 388 ? 8.594 0.073 17.594 1 98 388 VAL A CA 1
ATOM 3050 C C . VAL A 1 388 ? 8.469 1.437 18.266 1 98 388 VAL A C 1
ATOM 3052 O O . VAL A 1 388 ? 7.395 2.045 18.25 1 98 388 VAL A O 1
ATOM 3055 N N . GLN A 1 389 ? 9.531 1.872 18.844 1 96.69 389 GLN A N 1
ATOM 3056 C CA . GLN A 1 389 ? 9.68 3.195 19.453 1 96.69 389 GLN A CA 1
ATOM 3057 C C . GLN A 1 389 ? 11.031 3.811 19.094 1 96.69 389 GLN A C 1
ATOM 3059 O O . GLN A 1 389 ? 12.039 3.105 19.016 1 96.69 389 GLN A O 1
ATOM 3064 N N . LEU A 1 390 ? 10.977 5.07 18.859 1 97.69 390 LEU A N 1
ATOM 3065 C CA . LEU A 1 390 ? 12.258 5.727 18.625 1 97.69 390 LEU A CA 1
ATOM 3066 C C . LEU A 1 390 ? 13.148 5.637 19.859 1 97.69 390 LEU A C 1
ATOM 3068 O O . LEU A 1 390 ? 12.664 5.691 20.984 1 97.69 390 LEU A O 1
ATOM 3072 N N . PRO A 1 391 ? 14.453 5.461 19.641 1 96.62 391 PRO A N 1
ATOM 3073 C CA . PRO A 1 391 ? 15.344 5.562 20.797 1 96.62 391 PRO A CA 1
ATOM 3074 C C . PRO A 1 391 ? 15.281 6.93 21.469 1 96.62 391 PRO A C 1
ATOM 3076 O O . PRO A 1 391 ? 14.852 7.906 20.859 1 96.62 391 PRO A O 1
ATOM 3079 N N . ARG A 1 392 ? 15.734 7.07 22.656 1 95.44 392 ARG A N 1
ATOM 3080 C CA . ARG A 1 392 ? 15.531 8.242 23.5 1 95.44 392 ARG A CA 1
ATOM 3081 C C . ARG A 1 392 ? 16.062 9.5 22.828 1 95.44 392 ARG A C 1
ATOM 3083 O O . ARG A 1 392 ? 15.398 10.539 22.828 1 95.44 392 ARG A O 1
ATOM 3090 N N . HIS A 1 393 ? 17.25 9.453 22.219 1 95.75 393 HIS A N 1
ATOM 3091 C CA . HIS A 1 393 ? 17.875 10.633 21.656 1 95.75 393 HIS A CA 1
ATOM 3092 C C . HIS A 1 393 ? 17.078 11.164 20.469 1 95.75 393 HIS A C 1
ATOM 3094 O O . HIS A 1 393 ? 17.109 12.359 20.172 1 95.75 393 HIS A O 1
ATOM 3100 N N . LEU A 1 394 ? 16.344 10.32 19.781 1 97.81 394 LEU A N 1
ATOM 3101 C CA . LEU A 1 394 ? 15.492 10.758 18.688 1 97.81 394 LEU A CA 1
ATOM 3102 C C . LEU A 1 394 ? 14.109 11.141 19.188 1 97.81 394 LEU A C 1
ATOM 3104 O O . LEU A 1 394 ? 13.516 12.117 18.719 1 97.81 394 LEU A O 1
ATOM 3108 N N . ARG A 1 395 ? 13.633 10.414 20.141 1 96.94 395 ARG A N 1
ATOM 3109 C CA . ARG A 1 395 ? 12.297 10.648 20.703 1 96.94 395 ARG A CA 1
ATOM 3110 C C . ARG A 1 395 ? 12.211 12.023 21.344 1 96.94 395 ARG A C 1
ATOM 3112 O O . ARG A 1 395 ? 11.156 12.664 21.312 1 96.94 395 ARG A O 1
ATOM 3119 N N . GLU A 1 396 ? 13.289 12.516 21.875 1 97 396 GLU A N 1
ATOM 3120 C CA . GLU A 1 396 ? 13.305 13.781 22.594 1 97 396 GLU A CA 1
ATOM 3121 C C . GLU A 1 396 ? 13.672 14.938 21.672 1 97 396 GLU A C 1
ATOM 3123 O O . GLU A 1 396 ? 13.617 16.109 22.078 1 97 396 GLU A O 1
ATOM 3128 N N . ASP A 1 397 ? 13.992 14.625 20.453 1 97.88 397 ASP A N 1
ATOM 3129 C CA . ASP A 1 397 ? 14.352 15.664 19.5 1 97.88 397 ASP A CA 1
ATOM 3130 C C . ASP A 1 397 ? 13.141 16.531 19.156 1 97.88 397 ASP A C 1
ATOM 3132 O O . ASP A 1 397 ? 12.078 16.016 18.828 1 97.88 397 ASP A O 1
ATOM 3136 N N . PRO A 1 398 ? 13.297 17.844 19.188 1 96.81 398 PRO A N 1
ATOM 3137 C CA . PRO A 1 398 ? 12.164 18.734 18.906 1 96.81 398 PRO A CA 1
ATOM 3138 C C . PRO A 1 398 ? 11.609 18.578 17.5 1 96.81 398 PRO A C 1
ATOM 3140 O O . PRO A 1 398 ? 10.453 18.906 17.234 1 96.81 398 PRO A O 1
ATOM 3143 N N . PHE A 1 399 ? 12.406 18.047 16.578 1 98.19 399 PHE A N 1
ATOM 3144 C CA . PHE A 1 399 ? 11.992 17.922 15.18 1 98.19 399 PHE A CA 1
ATOM 3145 C C . PHE A 1 399 ? 11.383 16.547 14.93 1 98.19 399 PHE A C 1
ATOM 3147 O O . PHE A 1 399 ? 11.062 16.203 13.789 1 98.19 399 PHE A O 1
ATOM 3154 N N . LEU A 1 400 ? 11.211 15.781 15.984 1 98.56 400 LEU A N 1
ATOM 3155 C CA . LEU A 1 400 ? 10.711 14.422 15.781 1 98.56 400 LEU A CA 1
ATOM 3156 C C . LEU A 1 400 ? 9.531 14.133 16.703 1 98.56 400 LEU A C 1
ATOM 3158 O O . LEU A 1 400 ? 9.203 12.969 16.938 1 98.56 400 LEU A O 1
ATOM 3162 N N . GLN A 1 401 ? 8.945 15.227 17.234 1 98.06 401 GLN A N 1
ATOM 3163 C CA . GLN A 1 401 ? 7.738 15.055 18.031 1 98.06 401 GLN A CA 1
ATOM 3164 C C . GLN A 1 401 ? 6.551 14.656 17.172 1 98.06 401 GLN A C 1
ATOM 3166 O O . GLN A 1 401 ? 6.465 15.062 16 1 98.06 401 GLN A O 1
ATOM 3171 N N . PRO A 1 402 ? 5.641 13.844 17.656 1 97.5 402 PRO A N 1
ATOM 3172 C CA . PRO A 1 402 ? 4.52 13.344 16.859 1 97.5 402 PRO A CA 1
ATOM 3173 C C . PRO A 1 402 ? 3.402 14.375 16.703 1 97.5 402 PRO A C 1
ATOM 3175 O O . PRO A 1 402 ? 2.289 14.156 17.188 1 97.5 402 PRO A O 1
ATOM 3178 N N . LEU A 1 403 ? 3.602 15.406 15.977 1 98 403 LEU A N 1
ATOM 3179 C CA . LEU A 1 403 ? 2.678 16.531 15.82 1 98 403 LEU A CA 1
ATOM 3180 C C . LEU A 1 403 ? 1.959 16.453 14.477 1 98 403 LEU A C 1
ATOM 3182 O O . LEU A 1 403 ? 0.886 17.047 14.312 1 98 403 LEU A O 1
ATOM 3186 N N . TYR A 1 404 ? 2.598 15.812 13.508 1 97.31 404 TYR A N 1
ATOM 3187 C CA . TYR A 1 404 ? 2.076 15.602 12.164 1 97.31 404 TYR A CA 1
ATOM 3188 C C . TYR A 1 404 ? 1.987 14.117 11.836 1 97.31 404 TYR A C 1
ATOM 3190 O O . TYR A 1 404 ? 0.891 13.57 11.688 1 97.31 404 TYR A O 1
ATOM 3198 N N . GLY A 1 405 ? 3.129 13.445 11.828 1 96.75 405 GLY A N 1
ATOM 3199 C CA . GLY A 1 405 ? 3.182 12 11.734 1 96.75 405 GLY A CA 1
ATOM 3200 C C . GLY A 1 405 ? 3.424 11.32 13.07 1 96.75 405 GLY A C 1
ATOM 3201 O O . GLY A 1 405 ? 3.77 11.984 14.055 1 96.75 405 GLY A O 1
ATOM 3202 N N . THR A 1 406 ? 3.109 10.047 13.125 1 97.62 406 THR A N 1
ATOM 3203 C CA . THR A 1 406 ? 3.381 9.258 14.32 1 97.62 406 THR A CA 1
ATOM 3204 C C . THR A 1 406 ? 4.113 7.969 13.961 1 97.62 406 THR A C 1
ATOM 3206 O O . THR A 1 406 ? 4.039 7.504 12.82 1 97.62 406 THR A O 1
ATOM 3209 N N . VAL A 1 407 ? 4.812 7.41 14.961 1 98.19 407 VAL A N 1
ATOM 3210 C CA . VAL A 1 407 ? 5.594 6.199 14.727 1 98.19 407 VAL A CA 1
ATOM 3211 C C . VAL A 1 407 ? 4.664 5.047 14.359 1 98.19 407 VAL A C 1
ATOM 3213 O O . VAL A 1 407 ? 4.898 4.348 13.367 1 98.19 407 VAL A O 1
ATOM 3216 N N . PRO A 1 408 ? 3.498 4.844 15.023 1 97.94 408 PRO A N 1
ATOM 3217 C CA . PRO A 1 408 ? 2.629 3.729 14.633 1 97.94 408 PRO A CA 1
ATOM 3218 C C . PRO A 1 408 ? 2.105 3.863 13.211 1 97.94 408 PRO A C 1
ATOM 3220 O O . PRO A 1 408 ? 1.988 2.863 12.492 1 97.94 408 PRO A O 1
ATOM 3223 N N . TRP A 1 409 ? 1.776 5.094 12.812 1 97.56 409 TRP A N 1
ATOM 3224 C CA . TRP A 1 409 ? 1.335 5.293 11.438 1 97.56 409 TRP A CA 1
ATOM 3225 C C . TRP A 1 409 ? 2.441 4.93 10.453 1 97.56 409 TRP A C 1
ATOM 3227 O O . TRP A 1 409 ? 2.186 4.281 9.438 1 97.56 409 TRP A O 1
ATOM 3237 N N . ALA A 1 410 ? 3.645 5.352 10.789 1 98.12 410 ALA A N 1
ATOM 3238 C CA . ALA A 1 410 ? 4.789 5.078 9.922 1 98.12 410 ALA A CA 1
ATOM 3239 C C . ALA A 1 410 ? 5.051 3.58 9.812 1 98.12 410 ALA A C 1
ATOM 3241 O O . ALA A 1 410 ? 5.324 3.07 8.719 1 98.12 410 ALA A O 1
ATOM 3242 N N . VAL A 1 411 ? 4.945 2.92 10.93 1 98.38 411 VAL A N 1
ATOM 3243 C CA . VAL A 1 411 ? 5.156 1.477 10.961 1 98.38 411 VAL A CA 1
ATOM 3244 C C . VAL A 1 411 ? 4.133 0.787 10.055 1 98.38 411 VAL A C 1
ATOM 3246 O O . VAL A 1 411 ? 4.492 -0.07 9.242 1 98.38 411 VAL A O 1
ATOM 3249 N N . ARG A 1 412 ? 2.902 1.128 10.188 1 97.56 412 ARG A N 1
ATOM 3250 C CA . ARG A 1 412 ? 1.852 0.524 9.375 1 97.56 412 ARG A CA 1
ATOM 3251 C C . ARG A 1 412 ? 2.07 0.81 7.895 1 97.56 412 ARG A C 1
ATOM 3253 O O . ARG A 1 412 ? 1.806 -0.045 7.047 1 97.56 412 ARG A O 1
ATOM 3260 N N . ALA A 1 413 ? 2.535 1.994 7.609 1 97.19 413 ALA A N 1
ATOM 3261 C CA . ALA A 1 413 ? 2.822 2.367 6.23 1 97.19 413 ALA A CA 1
ATOM 3262 C C . ALA A 1 413 ? 3.938 1.504 5.648 1 97.19 413 ALA A C 1
ATOM 3264 O O . ALA A 1 413 ? 3.811 0.976 4.539 1 97.19 413 ALA A O 1
ATOM 3265 N N . VAL A 1 414 ? 5.027 1.357 6.406 1 97.12 414 VAL A N 1
ATOM 3266 C CA . VAL A 1 414 ? 6.16 0.559 5.957 1 97.12 414 VAL A CA 1
ATOM 3267 C C . VAL A 1 414 ? 5.727 -0.893 5.766 1 97.12 414 VAL A C 1
ATOM 3269 O O . VAL A 1 414 ? 6.055 -1.518 4.754 1 97.12 414 VAL A O 1
ATOM 3272 N N . PHE A 1 415 ? 4.996 -1.422 6.688 1 96.81 415 PHE A N 1
ATOM 3273 C CA . PHE A 1 415 ? 4.52 -2.797 6.598 1 96.81 415 PHE A CA 1
ATOM 3274 C C . PHE A 1 415 ? 3.676 -2.996 5.344 1 96.81 415 PHE A C 1
ATOM 3276 O O . PHE A 1 415 ? 3.912 -3.928 4.57 1 96.81 415 PHE A O 1
ATOM 3283 N N . THR A 1 416 ? 2.725 -2.121 5.164 1 95.25 416 THR A N 1
ATOM 3284 C CA . THR A 1 416 ? 1.796 -2.252 4.047 1 95.25 416 THR A CA 1
ATOM 3285 C C . THR A 1 416 ? 2.523 -2.078 2.717 1 95.25 416 THR A C 1
ATOM 3287 O O . THR A 1 416 ? 2.168 -2.715 1.722 1 95.25 416 THR A O 1
ATOM 3290 N N . HIS A 1 417 ? 3.508 -1.298 2.764 1 94.06 417 HIS A N 1
ATOM 3291 C CA . HIS A 1 417 ? 4.32 -1.123 1.563 1 94.06 417 HIS A CA 1
ATOM 3292 C C . HIS A 1 417 ? 4.918 -2.447 1.104 1 94.06 417 HIS A C 1
ATOM 3294 O O . HIS A 1 417 ? 4.887 -2.768 -0.086 1 94.06 417 HIS A O 1
ATOM 3300 N N . TYR A 1 418 ? 5.348 -3.229 2.006 1 93.5 418 TYR A N 1
ATOM 3301 C CA . TYR A 1 418 ? 6.07 -4.449 1.658 1 93.5 418 TYR A CA 1
ATOM 3302 C C . TYR A 1 418 ? 5.121 -5.641 1.593 1 93.5 418 TYR A C 1
ATOM 3304 O O . TYR A 1 418 ? 5.32 -6.555 0.789 1 93.5 418 TYR A O 1
ATOM 3312 N N . MET A 1 419 ? 4.07 -5.598 2.457 1 95 419 MET A N 1
ATOM 3313 C CA . MET A 1 419 ? 3.334 -6.84 2.664 1 95 419 MET A CA 1
ATOM 3314 C C . MET A 1 419 ? 1.882 -6.695 2.219 1 95 419 MET A C 1
ATOM 3316 O O . MET A 1 419 ? 1.151 -7.684 2.137 1 95 419 MET A O 1
ATOM 3320 N N . GLY A 1 420 ? 1.445 -5.473 1.956 1 94.25 420 GLY A N 1
ATOM 3321 C CA . GLY A 1 420 ? 0.056 -5.262 1.585 1 94.25 420 GLY A 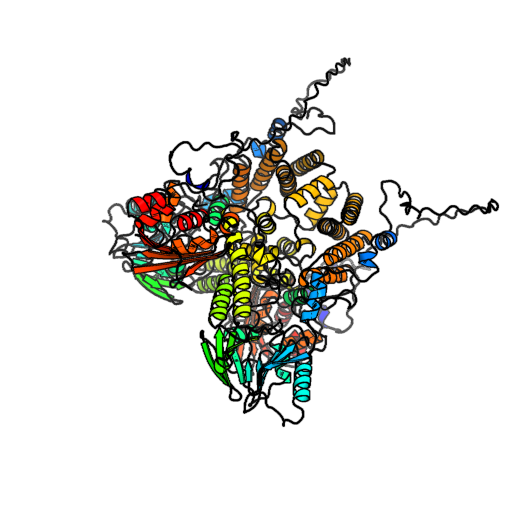CA 1
ATOM 3322 C C . GLY A 1 420 ? -0.872 -5.156 2.781 1 94.25 420 GLY A C 1
ATOM 3323 O O . GLY A 1 420 ? -0.431 -4.855 3.893 1 94.25 420 GLY A O 1
ATOM 3324 N N . TRP A 1 421 ? -2.174 -5.352 2.525 1 95.25 421 TRP A N 1
ATOM 3325 C CA . TRP A 1 421 ? -3.201 -5.027 3.51 1 95.25 421 TRP A CA 1
ATOM 3326 C C . TRP A 1 421 ? -3.236 -6.07 4.625 1 95.25 421 TRP A C 1
ATOM 3328 O O . TRP A 1 421 ? -3.611 -5.762 5.758 1 95.25 421 TRP A O 1
ATOM 3338 N N . PHE A 1 422 ? -2.854 -7.34 4.324 1 97 422 PHE A N 1
ATOM 3339 C CA . PHE A 1 422 ? -3.039 -8.438 5.266 1 97 422 PHE A CA 1
ATOM 3340 C C . PHE A 1 422 ? -1.907 -8.477 6.285 1 97 422 PHE A C 1
ATOM 3342 O O . PHE A 1 422 ? -0.734 -8.562 5.914 1 97 422 PHE A O 1
ATOM 3349 N N . SER A 1 423 ? -2.252 -8.523 7.52 1 95.31 423 SER A N 1
ATOM 3350 C CA . SER A 1 423 ? -1.276 -8.414 8.602 1 95.31 423 SER A CA 1
ATOM 3351 C C . SER A 1 423 ? -0.503 -9.711 8.781 1 95.31 423 SER A C 1
ATOM 3353 O O . SER A 1 423 ? 0.562 -9.727 9.406 1 95.31 423 SER A O 1
ATOM 3355 N N . GLY A 1 424 ? -1.077 -10.797 8.328 1 94.69 424 GLY A N 1
ATOM 3356 C CA . GLY A 1 424 ? -0.501 -12.109 8.57 1 94.69 424 GLY A CA 1
ATOM 3357 C C . GLY A 1 424 ? -1.212 -12.883 9.664 1 94.69 424 GLY A C 1
ATOM 3358 O O . GLY A 1 424 ? -1.019 -14.094 9.797 1 94.69 424 GLY A O 1
ATOM 3359 N N . ALA A 1 425 ? -2.033 -12.18 10.422 1 95.69 425 ALA A N 1
ATOM 3360 C CA . ALA A 1 425 ? -2.816 -12.852 11.453 1 95.69 425 ALA A CA 1
ATOM 3361 C C . ALA A 1 425 ? -4.031 -13.555 10.852 1 95.69 425 ALA A C 1
ATOM 3363 O O . ALA A 1 425 ? -4.875 -12.914 10.219 1 95.69 425 ALA A O 1
ATOM 3364 N N . ALA A 1 426 ? -4.184 -14.797 11.125 1 97.19 426 ALA A N 1
ATOM 3365 C CA . ALA A 1 426 ? -5.199 -15.617 10.477 1 97.19 426 ALA A CA 1
ATOM 3366 C C . ALA A 1 426 ? -6.602 -15.078 10.75 1 97.19 426 ALA A C 1
ATOM 3368 O O . ALA A 1 426 ? -7.473 -15.125 9.875 1 97.19 426 ALA A O 1
ATOM 3369 N N . GLU A 1 427 ? -6.863 -14.547 11.945 1 96.75 427 GLU A N 1
ATOM 3370 C CA . GLU A 1 427 ? -8.195 -14.086 12.336 1 96.75 427 GLU A CA 1
ATOM 3371 C C . GLU A 1 427 ? -8.586 -12.82 11.578 1 96.75 427 GLU A C 1
ATOM 3373 O O . GLU A 1 427 ? -9.742 -12.406 11.609 1 96.75 427 GLU A O 1
ATOM 3378 N N . GLU A 1 428 ? -7.676 -12.25 10.836 1 95.75 428 GLU A N 1
ATOM 3379 C CA . GLU A 1 428 ? -7.945 -11.016 10.109 1 95.75 428 GLU A CA 1
ATOM 3380 C C . GLU A 1 428 ? -8.117 -11.281 8.617 1 95.75 428 GLU A C 1
ATOM 3382 O O . GLU A 1 428 ? -8.328 -10.352 7.832 1 95.75 428 GLU A O 1
ATOM 3387 N N . LEU A 1 429 ? -8.023 -12.508 8.172 1 96.75 429 LEU A N 1
ATOM 3388 C CA . LEU A 1 429 ? -8.047 -12.828 6.746 1 96.75 429 LEU A CA 1
ATOM 3389 C C . LEU A 1 429 ? -9.469 -12.711 6.191 1 96.75 429 LEU A C 1
ATOM 3391 O O . LEU A 1 429 ? -9.688 -12.062 5.172 1 96.75 429 LEU A O 1
ATOM 3395 N N . THR A 1 430 ? -10.383 -13.414 6.887 1 93.38 430 THR A N 1
ATOM 3396 C CA . THR A 1 430 ? -11.805 -13.289 6.566 1 93.38 430 THR A CA 1
ATOM 3397 C C . THR A 1 430 ? -12.492 -12.328 7.527 1 93.38 430 THR A C 1
ATOM 3399 O O . THR A 1 430 ? -12.703 -12.648 8.695 1 93.38 430 THR A O 1
ATOM 3402 N N . GLN A 1 431 ? -12.703 -11.133 7.184 1 91.94 431 GLN A N 1
ATOM 3403 C CA . GLN A 1 431 ? -13.211 -10.117 8.102 1 91.94 431 GLN A CA 1
ATOM 3404 C C . GLN A 1 431 ? -14.742 -10.117 8.125 1 91.94 431 GLN A C 1
ATOM 3406 O O . GLN A 1 431 ? -15.383 -10.273 7.086 1 91.94 431 GLN A O 1
ATOM 3411 N N . LEU A 1 432 ? -15.234 -10.016 9.336 1 95.06 432 LEU A N 1
ATOM 3412 C CA . LEU A 1 432 ? -16.672 -9.812 9.5 1 95.06 432 LEU A CA 1
ATOM 3413 C C . LEU A 1 432 ? -17.094 -8.469 8.922 1 95.06 432 LEU A C 1
ATOM 3415 O O . LEU A 1 432 ? -16.328 -7.512 8.93 1 95.06 432 LEU A O 1
ATOM 3419 N N . SER A 1 433 ? -18.328 -8.445 8.414 1 94.5 433 SER A N 1
ATOM 3420 C CA . SER A 1 433 ? -18.891 -7.141 8.078 1 94.5 433 SER A CA 1
ATOM 3421 C C . SER A 1 433 ? -19.016 -6.258 9.312 1 94.5 433 SER A C 1
ATOM 3423 O O . SER A 1 433 ? -18.969 -6.75 10.438 1 94.5 433 SER A O 1
ATOM 3425 N N . THR A 1 434 ? -19.125 -5.004 9.047 1 94.44 434 THR A N 1
ATOM 3426 C CA . THR A 1 434 ? -19.297 -4.047 10.133 1 94.44 434 THR A CA 1
ATOM 3427 C C . THR A 1 434 ? -20.516 -4.391 10.969 1 94.44 434 THR A C 1
ATOM 3429 O O . THR A 1 434 ? -20.484 -4.324 12.195 1 94.44 434 THR A O 1
ATOM 3432 N N . ASP A 1 435 ? -21.594 -4.816 10.336 1 95.31 435 ASP A N 1
ATOM 3433 C CA . ASP A 1 435 ? -22.812 -5.191 11.023 1 95.31 435 ASP A CA 1
ATOM 3434 C C . ASP A 1 435 ? -22.625 -6.473 11.828 1 95.31 435 ASP A C 1
ATOM 3436 O O . ASP A 1 435 ? -23.062 -6.559 12.977 1 95.31 435 ASP A O 1
ATOM 3440 N N . GLU A 1 436 ? -21.969 -7.438 11.234 1 95.62 436 GLU A N 1
ATOM 3441 C CA . GLU A 1 436 ? -21.734 -8.703 11.93 1 95.62 436 GLU A CA 1
ATOM 3442 C C . GLU A 1 436 ? -20.859 -8.508 13.164 1 95.62 436 GLU A C 1
ATOM 3444 O O . GLU A 1 436 ? -21.109 -9.117 14.203 1 95.62 436 GLU A O 1
ATOM 3449 N N . LYS A 1 437 ? -19.859 -7.691 13.016 1 96.19 437 LYS A N 1
ATOM 3450 C CA . LYS A 1 437 ? -19 -7.395 14.156 1 96.19 437 LYS A CA 1
ATOM 3451 C C . LYS A 1 437 ? -19.781 -6.703 15.273 1 96.19 437 LYS A C 1
ATOM 3453 O O . LYS A 1 437 ? -19.625 -7.043 16.453 1 96.19 437 LYS A O 1
ATOM 3458 N N . ALA A 1 438 ? -20.547 -5.711 14.867 1 97.31 438 ALA A N 1
ATOM 3459 C CA . ALA A 1 438 ? -21.375 -5.004 15.844 1 97.31 438 ALA A CA 1
ATOM 3460 C C . ALA A 1 438 ? -22.328 -5.961 16.547 1 97.31 438 ALA A C 1
ATOM 3462 O O . ALA A 1 438 ? -22.484 -5.895 17.781 1 97.31 438 ALA A O 1
ATOM 3463 N N . GLU A 1 439 ? -22.953 -6.867 15.82 1 97.06 439 GLU A N 1
ATOM 3464 C CA . GLU A 1 439 ? -23.844 -7.867 16.406 1 97.06 439 GLU A CA 1
ATOM 3465 C C . GLU A 1 439 ? -23.109 -8.781 17.359 1 97.06 439 GLU A C 1
ATOM 3467 O O . GLU A 1 439 ? -23.641 -9.172 18.406 1 97.06 439 GLU A O 1
ATOM 3472 N N . GLY A 1 440 ? -21.922 -9.133 16.984 1 96.56 440 GLY A N 1
ATOM 3473 C CA . GLY A 1 440 ? -21.078 -9.93 17.875 1 96.56 440 GLY A CA 1
ATOM 3474 C C . GLY A 1 440 ? -20.812 -9.25 19.203 1 96.56 440 GLY A C 1
ATOM 3475 O O . GLY A 1 440 ? -20.875 -9.883 20.25 1 96.56 440 GLY A O 1
ATOM 3476 N N . LEU A 1 441 ? -20.531 -7.988 19.156 1 97.5 441 LEU A N 1
ATOM 3477 C CA . LEU A 1 441 ? -20.25 -7.242 20.375 1 97.5 441 LEU A CA 1
ATOM 3478 C C . LEU A 1 441 ? -21.5 -7.133 21.25 1 97.5 441 LEU A C 1
ATOM 3480 O O . LEU A 1 441 ? -21.422 -7.238 22.484 1 97.5 441 LEU A O 1
ATOM 3484 N N . VAL A 1 442 ? -22.609 -6.945 20.594 1 96.56 442 VAL A N 1
ATOM 3485 C CA . VAL A 1 442 ? -23.875 -6.895 21.328 1 96.56 442 VAL A CA 1
ATOM 3486 C C . VAL A 1 442 ? -24.125 -8.234 22.016 1 96.56 442 VAL A C 1
ATOM 3488 O O . VAL A 1 442 ? -24.516 -8.273 23.188 1 96.56 442 VAL A O 1
ATOM 3491 N N . SER A 1 443 ? -23.875 -9.242 21.266 1 94.88 443 SER A N 1
ATOM 3492 C CA . SER A 1 443 ? -24.047 -10.578 21.812 1 94.88 443 SER A CA 1
ATOM 3493 C C . SER A 1 443 ? -23.109 -10.828 22.984 1 94.88 443 SER A C 1
ATOM 3495 O O . SER A 1 443 ? -23.5 -11.406 24 1 94.88 443 SER A O 1
ATOM 3497 N N . LEU A 1 444 ? -21.938 -10.391 22.891 1 96.06 444 LEU A N 1
ATOM 3498 C CA . LEU A 1 444 ? -20.953 -10.562 23.938 1 96.06 444 LEU A CA 1
ATOM 3499 C C . LEU A 1 444 ? -21.344 -9.797 25.188 1 96.06 444 LEU A C 1
ATOM 3501 O O . LEU A 1 444 ? -21.141 -10.281 26.312 1 96.06 444 LEU A O 1
ATOM 3505 N N . ALA A 1 445 ? -21.859 -8.633 24.984 1 96.19 445 ALA A N 1
ATOM 3506 C CA . ALA A 1 445 ? -22.203 -7.754 26.094 1 96.19 445 ALA A CA 1
ATOM 3507 C C . ALA A 1 445 ? -23.469 -8.234 26.812 1 96.19 445 ALA A C 1
ATOM 3509 O O . ALA A 1 445 ? -23.734 -7.852 27.953 1 96.19 445 ALA A O 1
ATOM 3510 N N . GLY A 1 446 ? -24.25 -9.016 26.125 1 94.38 446 GLY A N 1
ATOM 3511 C CA . GLY A 1 446 ? -25.516 -9.484 26.688 1 94.38 446 GLY A CA 1
ATOM 3512 C C . GLY A 1 446 ? -26.703 -8.633 26.266 1 94.38 446 GLY A C 1
ATOM 3513 O O . GLY A 1 446 ? -27.719 -8.609 26.953 1 94.38 446 GLY A O 1
ATOM 3514 N N . GLY A 1 447 ? -26.531 -7.859 25.188 1 96.06 447 GLY A N 1
ATOM 3515 C CA . GLY A 1 447 ? -27.609 -7.047 24.672 1 96.06 447 GLY A CA 1
ATOM 3516 C C . GLY A 1 447 ? -27.203 -5.629 24.328 1 96.06 447 GLY A C 1
ATOM 3517 O O . GLY A 1 447 ? -26.109 -5.195 24.703 1 96.06 447 GLY A O 1
ATOM 3518 N N . PHE A 1 448 ? -28.125 -4.934 23.656 1 97.25 448 PHE A N 1
ATOM 3519 C CA . PHE A 1 448 ? -27.844 -3.596 23.141 1 97.25 448 PHE A CA 1
ATOM 3520 C C . PHE A 1 448 ? -27.656 -2.611 24.297 1 97.25 448 PHE A C 1
ATOM 3522 O O . PHE A 1 448 ? -26.672 -1.858 24.312 1 97.25 448 PHE A O 1
ATOM 3529 N N . LYS A 1 449 ? -28.516 -2.623 25.266 1 97.06 449 LYS A N 1
ATOM 3530 C CA . LYS A 1 449 ? -28.422 -1.72 26.406 1 97.06 449 LYS A CA 1
ATOM 3531 C C . LYS A 1 449 ? -27.172 -1.993 27.234 1 97.06 449 LYS A C 1
ATOM 3533 O O . LYS A 1 449 ? -26.516 -1.062 27.703 1 97.06 449 LYS A O 1
ATOM 3538 N N . ALA A 1 450 ? -26.906 -3.252 27.344 1 97.06 450 ALA A N 1
ATOM 3539 C CA . ALA A 1 450 ? -25.703 -3.635 28.078 1 97.06 450 ALA A CA 1
ATOM 3540 C C . ALA A 1 450 ? -24.453 -3.123 27.375 1 97.06 450 ALA A C 1
ATOM 3542 O O . ALA A 1 450 ? -23.5 -2.707 28.031 1 97.06 450 ALA A O 1
ATOM 3543 N N . LEU A 1 451 ? -24.438 -3.199 26.078 1 98 451 LEU A N 1
ATOM 3544 C CA . LEU A 1 451 ? -23.312 -2.693 25.312 1 98 451 LEU A CA 1
ATOM 3545 C C . LEU A 1 451 ? -23.125 -1.197 25.547 1 98 451 LEU A C 1
ATOM 3547 O O . LEU A 1 451 ? -22 -0.733 25.734 1 98 451 LEU A O 1
ATOM 3551 N N . LEU A 1 452 ? -24.234 -0.452 25.5 1 98.12 452 LEU A N 1
ATOM 3552 C CA . LEU A 1 452 ? -24.156 0.988 25.719 1 98.12 452 LEU A CA 1
ATOM 3553 C C . LEU A 1 452 ? -23.609 1.294 27.109 1 98.12 452 LEU A C 1
ATOM 3555 O O . LEU A 1 452 ? -22.812 2.221 27.281 1 98.12 452 LEU A O 1
ATOM 3559 N N . GLN A 1 453 ? -24.062 0.512 28.062 1 97.25 453 GLN A N 1
ATOM 3560 C CA . GLN A 1 453 ? -23.562 0.702 29.422 1 97.25 453 GLN A CA 1
ATOM 3561 C C . GLN A 1 453 ? -22.047 0.472 29.484 1 97.25 453 GLN A C 1
ATOM 3563 O O . GLN A 1 453 ? -21.344 1.207 30.172 1 97.25 453 GLN A O 1
ATOM 3568 N N . LYS A 1 454 ? -21.609 -0.539 28.828 1 97.12 454 LYS A N 1
ATOM 3569 C CA . LYS A 1 454 ? -20.172 -0.825 28.797 1 97.12 454 LYS A CA 1
ATOM 3570 C C . LYS A 1 454 ? -19.406 0.305 28.109 1 97.12 454 LYS A C 1
ATOM 3572 O O . LYS A 1 454 ? -18.266 0.593 28.484 1 97.12 454 LYS A O 1
ATOM 3577 N N . GLY A 1 455 ? -20 0.907 27.062 1 97.62 455 GLY A N 1
ATOM 3578 C CA . GLY A 1 455 ? -19.406 2.082 26.453 1 97.62 455 GLY A CA 1
ATOM 3579 C C . GLY A 1 455 ? -19.266 3.252 27.406 1 97.62 455 GLY A C 1
ATOM 3580 O O . GLY A 1 455 ? -18.234 3.922 27.438 1 97.62 455 GLY A O 1
ATOM 3581 N N . LEU A 1 456 ? -20.297 3.455 28.203 1 97.19 456 LEU A N 1
ATOM 3582 C CA . LEU A 1 456 ? -20.297 4.504 29.219 1 97.19 456 LEU A CA 1
ATOM 3583 C C . LEU A 1 456 ? -19.203 4.246 30.25 1 97.19 456 LEU A C 1
ATOM 3585 O O . LEU A 1 456 ? -18.484 5.168 30.656 1 97.19 456 LEU A O 1
ATOM 3589 N N . ASP A 1 457 ? -19.094 3.027 30.641 1 96.62 457 ASP A N 1
ATOM 3590 C CA . ASP A 1 457 ? -18.078 2.648 31.609 1 96.62 457 ASP A CA 1
ATOM 3591 C C . ASP A 1 457 ? -16.672 2.918 31.062 1 96.62 457 ASP A C 1
ATOM 3593 O O . ASP A 1 457 ? -15.812 3.434 31.766 1 96.62 457 ASP A O 1
ATOM 3597 N N . ALA A 1 458 ? -16.484 2.529 29.844 1 97.19 458 ALA A N 1
ATOM 3598 C CA . ALA A 1 458 ? -15.195 2.744 29.203 1 97.19 458 ALA A CA 1
ATOM 3599 C C . ALA A 1 458 ? -14.844 4.23 29.172 1 97.19 458 ALA A C 1
ATOM 3601 O O . ALA A 1 458 ? -13.688 4.605 29.406 1 97.19 458 ALA A O 1
ATOM 3602 N N . LEU A 1 459 ? -15.82 5.059 28.828 1 97.06 459 LEU A N 1
ATOM 3603 C CA . LEU A 1 459 ? -15.602 6.5 28.812 1 97.06 459 LEU A CA 1
ATOM 3604 C C . LEU A 1 459 ? -15.219 7.012 30.203 1 97.06 459 LEU A C 1
ATOM 3606 O O . LEU A 1 459 ? -14.305 7.828 30.328 1 97.06 459 LEU A O 1
ATOM 3610 N N . SER A 1 460 ? -15.883 6.555 31.172 1 96.69 460 SER A N 1
ATOM 3611 C CA . SER A 1 460 ? -15.641 6.977 32.531 1 96.69 460 SER A CA 1
ATOM 3612 C C . SER A 1 460 ? -14.25 6.551 33 1 96.69 460 SER A C 1
ATOM 3614 O O . SER A 1 460 ? -13.617 7.238 33.812 1 96.69 460 SER A O 1
ATOM 3616 N N . GLU A 1 461 ? -13.797 5.453 32.5 1 96.62 461 GLU A N 1
ATOM 3617 C CA . GLU A 1 461 ? -12.477 4.93 32.844 1 96.62 461 GLU A CA 1
ATOM 3618 C C . GLU A 1 461 ? -11.398 5.527 31.922 1 96.62 461 GLU A C 1
ATOM 3620 O O . GLU A 1 461 ? -10.234 5.117 31.984 1 96.62 461 GLU A O 1
ATOM 3625 N N . ARG A 1 462 ? -11.828 6.391 31.031 1 97 462 ARG A N 1
ATOM 3626 C CA . ARG A 1 462 ? -10.984 7.121 30.094 1 97 462 ARG A CA 1
ATOM 3627 C C . ARG A 1 462 ? -10.305 6.172 29.125 1 97 462 ARG A C 1
ATOM 3629 O O . ARG A 1 462 ? -9.156 6.383 28.734 1 97 462 ARG A O 1
ATOM 3636 N N . ARG A 1 463 ? -10.867 5.035 28.906 1 96.44 463 ARG A N 1
ATOM 3637 C CA . ARG A 1 463 ? -10.508 4.152 27.797 1 96.44 463 ARG A CA 1
ATOM 3638 C C . ARG A 1 463 ? -11.203 4.574 26.5 1 96.44 463 ARG A C 1
ATOM 3640 O O . ARG A 1 463 ? -12.039 3.836 25.984 1 96.44 463 ARG A O 1
ATOM 3647 N N . PHE A 1 464 ? -10.82 5.664 25.984 1 98.19 464 PHE A N 1
ATOM 3648 C CA . PHE A 1 464 ? -11.562 6.41 24.984 1 98.19 464 PHE A CA 1
ATOM 3649 C C . PHE A 1 464 ? -11.641 5.629 23.672 1 98.19 464 PHE A C 1
ATOM 3651 O O . PHE A 1 464 ? -12.68 5.613 23.016 1 98.19 464 PHE A O 1
ATOM 3658 N N . GLN A 1 465 ? -10.539 4.98 23.266 1 98.06 465 GLN A N 1
ATOM 3659 C CA . GLN A 1 465 ? -10.547 4.219 22.031 1 98.06 465 GLN A CA 1
ATOM 3660 C C . GLN A 1 465 ? -11.539 3.061 22.094 1 98.06 465 GLN A C 1
ATOM 3662 O O . GLN A 1 465 ? -12.289 2.818 21.141 1 98.06 465 GLN A O 1
ATOM 3667 N N . TRP A 1 466 ? -11.516 2.352 23.188 1 97.75 466 TRP A N 1
ATOM 3668 C CA . TRP A 1 466 ? -12.453 1.25 23.375 1 97.75 466 TRP A CA 1
ATOM 3669 C C . TRP A 1 466 ? -13.891 1.761 23.406 1 97.75 466 TRP A C 1
ATOM 3671 O O . TRP A 1 466 ? -14.789 1.146 22.828 1 97.75 466 TRP A O 1
ATOM 3681 N N . ALA A 1 467 ? -14.125 2.887 24.109 1 98.25 467 ALA A N 1
ATOM 3682 C CA . ALA A 1 467 ? -15.445 3.514 24.141 1 98.25 467 ALA A CA 1
ATOM 3683 C C . ALA A 1 467 ? -15.93 3.834 22.719 1 98.25 467 ALA A C 1
ATOM 3685 O O . ALA A 1 467 ? -17.094 3.602 22.391 1 98.25 467 ALA A O 1
ATOM 3686 N N . LEU A 1 468 ? -15.031 4.375 21.938 1 98.56 468 LEU A N 1
ATOM 3687 C CA . LEU A 1 468 ? -15.406 4.723 20.562 1 98.56 468 LEU A CA 1
ATOM 3688 C C . LEU A 1 468 ? -15.781 3.48 19.766 1 98.56 468 LEU A C 1
ATOM 3690 O O . LEU A 1 468 ? -16.75 3.496 19 1 98.56 468 LEU A O 1
ATOM 3694 N N . GLU A 1 469 ? -14.992 2.4 19.906 1 97.88 469 GLU A N 1
ATOM 3695 C CA . GLU A 1 469 ? -15.305 1.165 19.203 1 97.88 469 GLU A CA 1
ATOM 3696 C C . GLU A 1 469 ? -16.688 0.643 19.578 1 97.88 469 GLU A C 1
ATOM 3698 O O . GLU A 1 469 ? -17.469 0.253 18.703 1 97.88 469 GLU A O 1
ATOM 3703 N N . ILE A 1 470 ? -16.984 0.659 20.875 1 98.12 470 ILE A N 1
ATOM 3704 C CA . ILE A 1 470 ? -18.281 0.187 21.359 1 98.12 470 ILE A CA 1
ATOM 3705 C C . ILE A 1 470 ? -19.391 1.101 20.859 1 98.12 470 ILE A C 1
ATOM 3707 O O . ILE A 1 470 ? -20.406 0.626 20.344 1 98.12 470 ILE A O 1
ATOM 3711 N N . ALA A 1 471 ? -19.219 2.408 21 1 98.56 471 ALA A N 1
ATOM 3712 C CA . ALA A 1 471 ? -20.234 3.375 20.594 1 98.56 471 ALA A CA 1
ATOM 3713 C C . ALA A 1 471 ? -20.5 3.279 19.094 1 98.56 471 ALA A C 1
ATOM 3715 O O . ALA A 1 471 ? -21.656 3.395 18.656 1 98.56 471 ALA A O 1
ATOM 3716 N N . THR A 1 472 ? -19.438 3.092 18.359 1 98.19 472 THR A N 1
ATOM 3717 C CA . THR A 1 472 ? -19.578 2.959 16.906 1 98.19 472 THR A CA 1
ATOM 3718 C C . THR A 1 472 ? -20.391 1.714 16.562 1 98.19 472 THR A C 1
ATOM 3720 O O . THR A 1 472 ? -21.266 1.76 15.688 1 98.19 472 THR A O 1
ATOM 3723 N N . ALA A 1 473 ? -20.078 0.618 17.188 1 98 473 ALA A N 1
ATOM 3724 C CA . ALA A 1 473 ? -20.828 -0.615 16.953 1 98 473 ALA A CA 1
ATOM 3725 C C . ALA A 1 473 ? -22.312 -0.428 17.266 1 98 473 ALA A C 1
ATOM 3727 O O . ALA A 1 473 ? -23.172 -0.83 16.484 1 98 473 ALA A O 1
ATOM 3728 N N . ALA A 1 474 ? -22.609 0.179 18.375 1 98.44 474 ALA A N 1
ATOM 3729 C CA . ALA A 1 474 ? -23.984 0.415 18.781 1 98.44 474 ALA A CA 1
ATOM 3730 C C . ALA A 1 474 ? -24.703 1.314 17.781 1 98.44 474 ALA A C 1
ATOM 3732 O O . ALA A 1 474 ? -25.828 1.021 17.375 1 98.44 474 ALA A O 1
ATOM 3733 N N . HIS A 1 475 ? -24.062 2.379 17.422 1 98.06 475 HIS A N 1
ATOM 3734 C CA . HIS A 1 475 ? -24.656 3.33 16.5 1 98.06 475 HIS A CA 1
ATOM 3735 C C . HIS A 1 475 ? -24.844 2.707 15.117 1 98.06 475 HIS A C 1
ATOM 3737 O O . HIS A 1 475 ? -25.797 3.039 14.406 1 98.06 475 HIS A O 1
ATOM 3743 N N . THR A 1 476 ? -23.984 1.799 14.758 1 96.81 476 THR A N 1
ATOM 3744 C CA . THR A 1 476 ? -24.094 1.081 13.492 1 96.81 476 THR A CA 1
ATOM 3745 C C . THR A 1 476 ? -25.344 0.206 13.477 1 96.81 476 THR A C 1
ATOM 3747 O O . THR A 1 476 ? -26.062 0.181 12.484 1 96.81 476 THR A O 1
ATOM 3750 N N . LEU A 1 477 ? -25.594 -0.441 14.5 1 97 477 LEU A N 1
ATOM 3751 C CA . LEU A 1 477 ? -26.719 -1.378 14.562 1 97 477 LEU A CA 1
ATOM 3752 C C . LEU A 1 477 ? -28.047 -0.636 14.688 1 97 477 LEU A C 1
ATOM 3754 O O . LEU A 1 477 ? -29.062 -1.097 14.18 1 97 477 LEU A O 1
ATOM 3758 N N . GLN A 1 478 ? -28.016 0.507 15.43 1 97.38 478 GLN A N 1
ATOM 3759 C CA . GLN A 1 478 ? -29.203 1.334 15.602 1 97.38 478 GLN A CA 1
ATOM 3760 C C . GLN A 1 478 ? -28.891 2.801 15.312 1 97.38 478 GLN A C 1
ATOM 3762 O O . GLN A 1 478 ? -28.812 3.617 16.234 1 97.38 478 GLN A O 1
ATOM 3767 N N . PRO A 1 479 ? -28.922 3.146 14.125 1 95.62 479 PRO A N 1
ATOM 3768 C CA . PRO A 1 479 ? -28.531 4.508 13.734 1 95.62 479 PRO A CA 1
ATOM 3769 C C . PRO A 1 479 ? -29.516 5.562 14.25 1 95.62 479 PRO A C 1
ATOM 3771 O O . PRO A 1 479 ? -29.156 6.742 14.352 1 95.62 479 PRO A O 1
ATOM 3774 N N . GLN A 1 480 ? -30.703 5.215 14.656 1 96.19 480 GLN A N 1
ATOM 3775 C CA . GLN A 1 480 ? -31.703 6.164 15.125 1 96.19 480 GLN A CA 1
ATOM 3776 C C . GLN A 1 480 ? -31.578 6.402 16.625 1 96.19 480 GLN A C 1
ATOM 3778 O O . GLN A 1 480 ? -32.219 7.316 17.172 1 96.19 480 GLN A O 1
ATOM 3783 N N . SER A 1 481 ? -30.75 5.605 17.281 1 97.25 481 SER A N 1
ATOM 3784 C CA . SER A 1 481 ? -30.562 5.777 18.719 1 97.25 481 SER A CA 1
ATOM 3785 C C . SER A 1 481 ? -29.797 7.066 19.016 1 97.25 481 SER A C 1
ATOM 3787 O O . SER A 1 481 ? -28.594 7.16 18.781 1 97.25 481 SER A O 1
ATOM 3789 N N . GLU A 1 482 ? -30.469 7.961 19.703 1 97.12 482 GLU A N 1
ATOM 3790 C CA . GLU A 1 482 ? -29.844 9.227 20.078 1 97.12 482 GLU A CA 1
ATOM 3791 C C . GLU A 1 482 ? -28.734 9.016 21.094 1 97.12 482 GLU A C 1
ATOM 3793 O O . GLU A 1 482 ? -27.719 9.711 21.078 1 97.12 482 GLU A O 1
ATOM 3798 N N . PHE A 1 483 ? -28.984 8.086 21.953 1 97.38 483 PHE A N 1
ATOM 3799 C CA . PHE A 1 483 ? -28 7.805 22.984 1 97.38 483 PHE A CA 1
ATOM 3800 C C . PHE A 1 483 ? -26.703 7.27 22.359 1 97.38 483 PHE A C 1
ATOM 3802 O O . PHE A 1 483 ? -25.609 7.711 22.703 1 97.38 483 PHE A O 1
ATOM 3809 N N . ALA A 1 484 ? -26.844 6.262 21.469 1 98.19 484 ALA A N 1
ATOM 3810 C CA . ALA A 1 484 ? -25.688 5.691 20.797 1 98.19 484 ALA A CA 1
ATOM 3811 C C . ALA A 1 484 ? -24.922 6.762 20.016 1 98.19 484 ALA A C 1
ATOM 3813 O O . ALA A 1 484 ? -23.688 6.797 20.047 1 98.19 484 ALA A O 1
ATOM 3814 N N . ARG A 1 485 ? -25.641 7.605 19.359 1 98 485 ARG A N 1
ATOM 3815 C CA . ARG A 1 485 ? -25.031 8.688 18.578 1 98 485 ARG A CA 1
ATOM 3816 C C . ARG A 1 485 ? -24.25 9.633 19.484 1 98 485 ARG A C 1
ATOM 3818 O O . ARG A 1 485 ? -23.109 9.977 19.172 1 98 485 ARG A O 1
ATOM 3825 N N . GLU A 1 486 ? -24.906 10.039 20.562 1 97.75 486 GLU A N 1
ATOM 3826 C CA . GLU A 1 486 ? -24.25 10.969 21.484 1 97.75 486 GLU A CA 1
ATOM 3827 C C . GLU A 1 486 ? -23.016 10.344 22.125 1 97.75 486 GLU A C 1
ATOM 3829 O O . GLU A 1 486 ? -22 11.008 22.281 1 97.75 486 GLU A O 1
ATOM 3834 N N . LEU A 1 487 ? -23.141 9.086 22.531 1 98.25 487 LEU A N 1
ATOM 3835 C CA . LEU A 1 487 ? -22 8.367 23.078 1 98.25 487 LEU A CA 1
ATOM 3836 C C . LEU A 1 487 ? -20.828 8.344 22.109 1 98.25 487 LEU A C 1
ATOM 3838 O O . LEU A 1 487 ? -19.672 8.516 22.5 1 98.25 487 LEU A O 1
ATOM 3842 N N . ARG A 1 488 ? -21.125 8.133 20.828 1 98.5 488 ARG A N 1
ATOM 3843 C CA . ARG A 1 488 ? -20.094 8.109 19.781 1 98.5 488 ARG A CA 1
ATOM 3844 C C . ARG A 1 488 ? -19.469 9.484 19.625 1 98.5 488 ARG A C 1
ATOM 3846 O O . ARG A 1 488 ? -18.234 9.602 19.5 1 98.5 488 ARG A O 1
ATOM 3853 N N . VAL A 1 489 ? -20.25 10.539 19.625 1 98.19 489 VAL A N 1
ATOM 3854 C CA . VAL A 1 489 ? -19.75 11.898 19.484 1 98.19 489 VAL A CA 1
ATOM 3855 C C . VAL A 1 489 ? -18.797 12.211 20.656 1 98.19 489 VAL A C 1
ATOM 3857 O O . VAL A 1 489 ? -17.703 12.727 20.438 1 98.19 489 VAL A O 1
ATOM 3860 N N . ILE A 1 490 ? -19.266 11.875 21.859 1 98.19 490 ILE A N 1
ATOM 3861 C CA . ILE A 1 490 ? -18.469 12.156 23.047 1 98.19 490 ILE A CA 1
ATOM 3862 C C . ILE A 1 490 ? -17.156 11.383 23 1 98.19 490 ILE A C 1
ATOM 3864 O O . ILE A 1 490 ? -16.094 11.922 23.297 1 98.19 490 ILE A O 1
ATOM 3868 N N . ALA A 1 491 ? -17.219 10.133 22.594 1 98.56 491 ALA A N 1
ATOM 3869 C CA . ALA A 1 491 ? -16.016 9.312 22.5 1 98.56 491 ALA A CA 1
ATOM 3870 C C . ALA A 1 491 ? -15.039 9.883 21.484 1 98.56 491 ALA A C 1
ATOM 3872 O O . ALA A 1 491 ? -13.828 9.883 21.703 1 98.56 491 ALA A O 1
ATOM 3873 N N . LEU A 1 492 ? -15.516 10.344 20.344 1 98.56 492 LEU A N 1
ATOM 3874 C CA . LEU A 1 492 ? -14.688 10.969 19.312 1 98.56 492 LEU A CA 1
ATOM 3875 C C . LEU A 1 492 ? -13.984 12.211 19.859 1 98.56 492 LEU A C 1
ATOM 3877 O O . LEU A 1 492 ? -12.773 12.375 19.688 1 98.56 492 LEU A O 1
ATOM 3881 N N . ARG A 1 493 ? -14.719 13.047 20.5 1 98.25 493 ARG A N 1
ATOM 3882 C CA . ARG A 1 493 ? -14.172 14.289 21.031 1 98.25 493 ARG A CA 1
ATOM 3883 C C . ARG A 1 493 ? -13.195 14.008 22.172 1 98.25 493 ARG A C 1
ATOM 3885 O O . ARG A 1 493 ? -12.172 14.68 22.297 1 98.25 493 ARG A O 1
ATOM 3892 N N . ALA A 1 494 ? -13.516 12.992 23 1 98.12 494 ALA A N 1
ATOM 3893 C CA . ALA A 1 494 ? -12.602 12.594 24.062 1 98.12 494 ALA A CA 1
ATOM 3894 C C . ALA A 1 494 ? -11.266 12.125 23.484 1 98.12 494 ALA A C 1
ATOM 3896 O O . ALA A 1 494 ? -10.203 12.492 24 1 98.12 494 ALA A O 1
ATOM 3897 N N . LEU A 1 495 ? -11.312 11.352 22.469 1 97.81 495 LEU A N 1
ATOM 3898 C CA . LEU A 1 495 ? -10.094 10.883 21.828 1 97.81 495 LEU A CA 1
ATOM 3899 C C . LEU A 1 495 ? -9.32 12.055 21.234 1 97.81 495 LEU A C 1
ATOM 3901 O O . LEU A 1 495 ? -8.086 12.086 21.281 1 97.81 495 LEU A O 1
ATOM 3905 N N . ALA A 1 496 ? -9.992 12.984 20.625 1 98.19 496 ALA A N 1
ATOM 3906 C CA . ALA A 1 496 ? -9.359 14.18 20.078 1 98.19 496 ALA A CA 1
ATOM 3907 C C . ALA A 1 496 ? -8.578 14.938 21.156 1 98.19 496 ALA A C 1
ATOM 3909 O O . ALA A 1 496 ? -7.496 15.461 20.891 1 98.19 496 ALA A O 1
ATOM 3910 N N . SER A 1 497 ? -9.078 15.008 22.359 1 97.75 497 SER A N 1
ATOM 3911 C CA . SER A 1 497 ? -8.516 15.812 23.438 1 97.75 497 SER A CA 1
ATOM 3912 C C . SER A 1 497 ? -7.137 15.305 23.844 1 97.75 497 SER A C 1
ATOM 3914 O O . SER A 1 497 ? -6.348 16.047 24.438 1 97.75 497 SER A O 1
ATOM 3916 N N . VAL A 1 498 ? -6.82 14.039 23.484 1 97.31 498 VAL A N 1
ATOM 3917 C CA . VAL A 1 498 ? -5.566 13.477 23.969 1 97.31 498 VAL A CA 1
ATOM 3918 C C . VAL A 1 498 ? -4.594 13.297 22.812 1 97.31 498 VAL A C 1
ATOM 3920 O O . VAL A 1 498 ? -3.523 12.703 22.969 1 97.31 498 VAL A O 1
ATOM 3923 N N . GLN A 1 499 ? -4.973 13.766 21.641 1 97.44 499 GLN A N 1
ATOM 3924 C CA . GLN A 1 499 ? -4.113 13.594 20.469 1 97.44 499 GLN A CA 1
ATOM 3925 C C . GLN A 1 499 ? -3.047 14.688 20.406 1 97.44 499 GLN A C 1
ATOM 3927 O O . GLN A 1 499 ? -3.367 15.875 20.453 1 97.44 499 GLN A O 1
ATOM 3932 N N . THR A 1 500 ? -1.82 14.258 20.219 1 96.81 500 THR A N 1
ATOM 3933 C CA . THR A 1 500 ? -0.746 15.219 19.984 1 96.81 500 THR A CA 1
ATOM 3934 C C . THR A 1 500 ? -0.605 15.523 18.484 1 96.81 500 THR A C 1
ATOM 3936 O O . THR A 1 500 ? -0.181 16.609 18.109 1 96.81 500 THR A O 1
ATOM 3939 N N . ALA A 1 501 ? -0.905 14.578 17.688 1 97.81 501 ALA A N 1
ATOM 3940 C CA . ALA A 1 501 ? -0.864 14.797 16.25 1 97.81 501 ALA A CA 1
ATOM 3941 C C . ALA A 1 501 ? -2.072 15.602 15.781 1 97.81 501 ALA A C 1
ATOM 3943 O O . ALA A 1 501 ? -3.215 15.156 15.93 1 97.81 501 ALA A O 1
ATOM 3944 N N . ALA A 1 502 ? -1.836 16.672 15.195 1 98.31 502 ALA A N 1
ATOM 3945 C CA . ALA A 1 502 ? -2.908 17.562 14.75 1 98.31 502 ALA A CA 1
ATOM 3946 C C . ALA A 1 502 ? -3.832 16.844 13.766 1 98.31 502 ALA A C 1
ATOM 3948 O O . ALA A 1 502 ? -5.055 16.922 13.891 1 98.31 502 ALA A O 1
ATOM 3949 N N . PRO A 1 503 ? -3.311 16.125 12.766 1 98.12 503 PRO A N 1
ATOM 3950 C CA . PRO A 1 503 ? -4.203 15.453 11.82 1 98.12 503 PRO A CA 1
ATOM 3951 C C . PRO A 1 503 ? -5.156 14.477 12.508 1 98.12 503 PRO A C 1
ATOM 3953 O O . PRO A 1 503 ? -6.332 14.391 12.133 1 98.12 503 PRO A O 1
ATOM 3956 N N . ALA A 1 504 ? -4.688 13.75 13.516 1 98.44 504 ALA A N 1
ATOM 3957 C CA . ALA A 1 504 ? -5.555 12.828 14.242 1 98.44 504 ALA A CA 1
ATOM 3958 C C . ALA A 1 504 ? -6.66 13.578 14.977 1 98.44 504 ALA A C 1
ATOM 3960 O O . ALA A 1 504 ? -7.832 13.203 14.898 1 98.44 504 ALA A O 1
ATOM 3961 N N . ARG A 1 505 ? -6.238 14.594 15.734 1 98.38 505 ARG A N 1
ATOM 3962 C CA . ARG A 1 505 ? -7.199 15.422 16.453 1 98.38 505 ARG A CA 1
ATOM 3963 C C . ARG A 1 505 ? -8.266 15.969 15.508 1 98.38 505 ARG A C 1
ATOM 3965 O O . ARG A 1 505 ? -9.461 15.852 15.781 1 98.38 505 ARG A O 1
ATOM 3972 N N . ASN A 1 506 ? -7.801 16.531 14.422 1 98.31 506 ASN A N 1
ATOM 3973 C CA . ASN A 1 506 ? -8.703 17.125 13.438 1 98.31 506 ASN A CA 1
ATOM 3974 C C . ASN A 1 506 ? -9.633 16.078 12.836 1 98.31 506 ASN A C 1
ATOM 3976 O O . ASN A 1 506 ? -10.812 16.359 12.602 1 98.31 506 ASN A O 1
ATOM 3980 N N . TRP A 1 507 ? -9.102 14.93 12.578 1 98.44 507 TRP A N 1
ATOM 3981 C CA . TRP A 1 507 ? -9.914 13.844 12.031 1 98.44 507 TRP A CA 1
ATOM 3982 C C . TRP A 1 507 ? -11.047 13.477 12.984 1 98.44 507 TRP A C 1
ATOM 3984 O O . TRP A 1 507 ? -12.203 13.391 12.57 1 98.44 507 TRP A O 1
ATOM 3994 N N . TYR A 1 508 ? -10.75 13.258 14.234 1 98.5 508 TYR A N 1
ATOM 3995 C CA . TYR A 1 508 ? -11.75 12.867 15.227 1 98.5 508 TYR A CA 1
ATOM 3996 C C . TYR A 1 508 ? -12.805 13.953 15.398 1 98.5 508 TYR A C 1
ATOM 3998 O O . TYR A 1 508 ? -14 13.664 15.484 1 98.5 508 TYR A O 1
ATOM 4006 N N . LEU A 1 509 ? -12.383 15.188 15.453 1 98.06 509 LEU A N 1
ATOM 4007 C CA . LEU A 1 509 ? -13.32 16.297 15.641 1 98.06 509 LEU A CA 1
ATOM 4008 C C . LEU A 1 509 ? -14.234 16.438 14.43 1 98.06 509 LEU A C 1
ATOM 4010 O O . LEU A 1 509 ? -15.43 16.688 14.586 1 98.06 509 LEU A O 1
ATOM 4014 N N . THR A 1 510 ? -13.672 16.359 13.234 1 97.38 510 THR A N 1
ATOM 4015 C CA . THR A 1 510 ? -14.492 16.438 12.039 1 97.38 510 THR A CA 1
ATOM 4016 C C . THR A 1 510 ? -15.469 15.258 11.969 1 97.38 510 THR A C 1
ATOM 4018 O O . THR A 1 510 ? -16.641 15.43 11.617 1 97.38 510 THR A O 1
ATOM 4021 N N . ALA A 1 511 ? -14.977 14.078 12.32 1 97.5 511 ALA A N 1
ATOM 4022 C CA . ALA A 1 511 ? -15.852 12.914 12.375 1 97.5 511 ALA A CA 1
ATOM 4023 C C . ALA A 1 511 ? -17 13.133 13.344 1 97.5 511 ALA A C 1
ATOM 4025 O O . ALA A 1 511 ? -18.141 12.727 13.078 1 97.5 511 ALA A O 1
ATOM 4026 N N . ALA A 1 512 ? -16.719 13.719 14.477 1 97.62 512 ALA A N 1
ATOM 4027 C CA . ALA A 1 512 ? -17.766 14.031 15.438 1 97.62 512 ALA A CA 1
ATOM 4028 C C . ALA A 1 512 ? -18.828 14.938 14.82 1 97.62 512 ALA A C 1
ATOM 4030 O O . ALA A 1 512 ? -20.031 14.703 14.992 1 97.62 512 ALA A O 1
ATOM 4031 N N . LEU A 1 513 ? -18.391 15.953 14.078 1 96.5 513 LEU A N 1
ATOM 4032 C CA . LEU A 1 513 ? -19.312 16.859 13.398 1 96.5 513 LEU A CA 1
ATOM 4033 C C . LEU A 1 513 ? -20.188 16.109 12.398 1 96.5 513 LEU A C 1
ATOM 4035 O O . LEU A 1 513 ? -21.375 16.391 12.266 1 96.5 513 LEU A O 1
ATOM 4039 N N . GLU A 1 514 ? -19.594 15.18 11.695 1 95.75 514 GLU A N 1
ATOM 4040 C CA . GLU A 1 514 ? -20.328 14.391 10.719 1 95.75 514 GLU A CA 1
ATOM 4041 C C . GLU A 1 514 ? -21.375 13.5 11.391 1 95.75 514 GLU A C 1
ATOM 4043 O O . GLU A 1 514 ? -22.5 13.367 10.906 1 95.75 514 GLU A O 1
ATOM 4048 N N . VAL A 1 515 ? -20.969 12.852 12.5 1 96.5 515 VAL A N 1
ATOM 4049 C CA . VAL A 1 515 ? -21.891 11.992 13.234 1 96.5 515 VAL A CA 1
ATOM 4050 C C . VAL A 1 515 ? -23.062 12.82 13.766 1 96.5 515 VAL A C 1
ATOM 4052 O O . VAL A 1 515 ? -24.203 12.352 13.789 1 96.5 515 VAL A O 1
ATOM 4055 N N . GLU A 1 516 ? -22.828 14.047 14.133 1 93.94 516 GLU A N 1
ATOM 4056 C CA . GLU A 1 516 ? -23.844 14.961 14.633 1 93.94 516 GLU A CA 1
ATOM 4057 C C . GLU A 1 516 ? -24.75 15.445 13.5 1 93.94 516 GLU A C 1
ATOM 4059 O O . GLU A 1 516 ? -25.859 15.93 13.742 1 93.94 516 GLU A O 1
ATOM 4064 N N . GLY A 1 517 ? -24.25 15.344 12.266 1 90.38 517 GLY A N 1
ATOM 4065 C CA . GLY A 1 517 ? -25 15.82 11.109 1 90.38 517 GLY A CA 1
ATOM 4066 C C . GLY A 1 517 ? -24.812 17.297 10.852 1 90.38 517 GLY A C 1
ATOM 4067 O O . GLY A 1 517 ? -25.578 17.906 10.102 1 90.38 517 GLY A O 1
ATOM 4068 N N . SER A 1 518 ? -23.812 17.875 11.367 1 86.44 518 SER A N 1
ATOM 4069 C CA . SER A 1 518 ? -23.609 19.312 11.273 1 86.44 518 SER A CA 1
ATOM 4070 C C . SER A 1 518 ? -22.75 19.688 10.07 1 86.44 518 SER A C 1
ATOM 4072 O O . SER A 1 518 ? -22.609 20.859 9.734 1 86.44 518 SER A O 1
ATOM 4074 N N . THR A 1 519 ? -22.141 18.734 9.438 1 83.19 519 THR A N 1
ATOM 4075 C CA . THR A 1 519 ? -21.312 19.031 8.273 1 83.19 519 THR A CA 1
ATOM 4076 C C . THR A 1 519 ? -21.375 17.906 7.262 1 83.19 519 THR A C 1
ATOM 4078 O O . THR A 1 519 ? -21.656 16.75 7.621 1 83.19 519 THR A O 1
ATOM 4081 N N . ARG A 1 520 ? -21.266 18.281 6.004 1 78.25 520 ARG A N 1
ATOM 4082 C CA . ARG A 1 520 ? -21.125 17.344 4.898 1 78.25 520 ARG A CA 1
ATOM 4083 C C . ARG A 1 520 ? -19.906 17.688 4.039 1 78.25 520 ARG A C 1
ATOM 4085 O O . ARG A 1 520 ? -19.75 18.828 3.625 1 78.25 520 ARG A O 1
ATOM 4092 N N . LEU A 1 521 ? -19.141 16.688 3.832 1 82.69 521 LEU A N 1
ATOM 4093 C CA . LEU A 1 521 ? -17.891 16.906 3.104 1 82.69 521 LEU A CA 1
ATOM 4094 C C . LEU A 1 521 ? -18.078 16.625 1.615 1 82.69 521 LEU A C 1
ATOM 4096 O O . LEU A 1 521 ? -17.75 15.539 1.135 1 82.69 521 LEU A O 1
ATOM 4100 N N . MET A 1 522 ? -18.609 17.516 0.919 1 75.88 522 MET A N 1
ATOM 4101 C CA . MET A 1 522 ? -18.828 17.406 -0.521 1 75.88 522 MET A CA 1
ATOM 4102 C C . MET A 1 522 ? -18.484 18.719 -1.217 1 75.88 522 MET A C 1
ATOM 4104 O O . MET A 1 522 ? -18.594 19.797 -0.62 1 75.88 522 MET A O 1
ATOM 4108 N N . LEU A 1 523 ? -18.094 18.547 -2.416 1 71.88 523 LEU A N 1
ATOM 4109 C CA . LEU A 1 523 ? -17.859 19.75 -3.221 1 71.88 523 LEU A CA 1
ATOM 4110 C C . LEU A 1 523 ? -19.172 20.453 -3.537 1 71.88 523 LEU A C 1
ATOM 4112 O O . LEU A 1 523 ? -20.203 19.812 -3.771 1 71.88 523 LEU A O 1
ATOM 4116 N N . SER A 1 524 ? -19.094 21.781 -3.568 1 69.88 524 SER A N 1
ATOM 4117 C CA . SER A 1 524 ? -20.25 22.547 -4.039 1 69.88 524 SER A CA 1
ATOM 4118 C C . SER A 1 524 ? -20.438 22.391 -5.543 1 69.88 524 SER A C 1
ATOM 4120 O O . SER A 1 524 ? -19.531 21.953 -6.25 1 69.88 524 SER A O 1
ATOM 4122 N N . GLU A 1 525 ? -21.578 22.625 -6.004 1 71.19 525 GLU A N 1
ATOM 4123 C CA . GLU A 1 525 ? -21.859 22.547 -7.434 1 71.19 525 GLU A CA 1
ATOM 4124 C C . GLU A 1 525 ? -20.938 23.5 -8.211 1 71.19 525 GLU A C 1
ATOM 4126 O O . GLU A 1 525 ? -20.5 23.172 -9.32 1 71.19 525 GLU A O 1
ATOM 4131 N N . SER A 1 526 ? -20.688 24.656 -7.605 1 69.38 526 SER A N 1
ATOM 4132 C CA . SER A 1 526 ? -19.797 25.609 -8.242 1 69.38 526 SER A CA 1
ATOM 4133 C C . SER A 1 526 ? -18.375 25.078 -8.344 1 69.38 526 SER A C 1
ATOM 4135 O O . SER A 1 526 ? -17.719 25.234 -9.367 1 69.38 526 SER A O 1
ATOM 4137 N N . GLN A 1 527 ? -17.906 24.5 -7.332 1 69.31 527 GLN A N 1
ATOM 4138 C CA . GLN A 1 527 ? -16.562 23.922 -7.332 1 69.31 527 GLN A CA 1
ATOM 4139 C C . GLN A 1 527 ? -16.438 22.781 -8.344 1 69.31 527 GLN A C 1
ATOM 4141 O O . GLN A 1 527 ? -15.445 22.688 -9.062 1 69.31 527 GLN A O 1
ATOM 4146 N N . LYS A 1 528 ? -17.469 22.016 -8.406 1 73.25 528 LYS A N 1
ATOM 4147 C CA . LYS A 1 528 ? -17.5 20.922 -9.375 1 73.25 528 LYS A CA 1
ATOM 4148 C C . LYS A 1 528 ? -17.406 21.453 -10.805 1 73.25 528 LYS A C 1
ATOM 4150 O O . LYS A 1 528 ? -16.656 20.906 -11.617 1 73.25 528 LYS A O 1
ATOM 4155 N N . SER A 1 529 ? -18.203 22.469 -11.016 1 72.06 529 SER A N 1
ATOM 4156 C CA . SER A 1 529 ? -18.203 23.062 -12.344 1 72.06 529 SER A CA 1
ATOM 4157 C C . SER A 1 529 ? -16.844 23.625 -12.703 1 72.06 529 SER A C 1
ATOM 4159 O O . SER A 1 529 ? -16.375 23.469 -13.836 1 72.06 529 SER A O 1
ATOM 4161 N N . GLN A 1 530 ? -16.219 24.219 -11.789 1 69.25 530 GLN A N 1
ATOM 4162 C CA . GLN A 1 530 ? -14.906 24.797 -12.023 1 69.25 530 GLN A CA 1
ATOM 4163 C C . GLN A 1 530 ? -13.875 23.719 -12.344 1 69.25 530 GLN A C 1
ATOM 4165 O O . GLN A 1 530 ? -13.031 23.891 -13.219 1 69.25 530 GLN A O 1
ATOM 4170 N N . VAL A 1 531 ? -13.984 22.688 -11.656 1 73.25 531 VAL A N 1
ATOM 4171 C CA . VAL A 1 531 ? -13.047 21.594 -11.875 1 73.25 531 VAL A CA 1
ATOM 4172 C C . VAL A 1 531 ? -13.289 20.969 -13.25 1 73.25 531 VAL A C 1
ATOM 4174 O O . VAL A 1 531 ? -12.344 20.703 -13.992 1 73.25 531 VAL A O 1
ATOM 4177 N N . LEU A 1 532 ? -14.5 20.781 -13.594 1 76.25 532 LEU A N 1
ATOM 4178 C CA . LEU A 1 532 ? -14.852 20.141 -14.867 1 76.25 532 LEU A CA 1
ATOM 4179 C C . LEU A 1 532 ? -14.398 21 -16.047 1 76.25 532 LEU A C 1
ATOM 4181 O O . LEU A 1 532 ? -14 20.469 -17.078 1 76.25 532 LEU A O 1
ATOM 4185 N N . GLN A 1 533 ? -14.477 22.266 -15.844 1 74.38 533 GLN A N 1
ATOM 4186 C CA . GLN A 1 533 ? -14.094 23.188 -16.906 1 74.38 533 GLN A CA 1
ATOM 4187 C C . GLN A 1 533 ? -12.594 23.125 -17.188 1 74.38 533 GLN A C 1
ATOM 4189 O O . GLN A 1 533 ? -12.141 23.5 -18.266 1 74.38 533 GLN A O 1
ATOM 4194 N N . ARG A 1 534 ? -11.945 22.594 -16.281 1 75.62 534 ARG A N 1
ATOM 4195 C CA . ARG A 1 534 ? -10.5 22.547 -16.422 1 75.62 534 ARG A CA 1
ATOM 4196 C C . ARG A 1 534 ? -10.039 21.203 -16.984 1 75.62 534 ARG A C 1
ATOM 4198 O O . ARG A 1 534 ? -8.867 21.047 -17.344 1 75.62 534 ARG A O 1
ATOM 4205 N N . LEU A 1 535 ? -10.922 20.328 -17.109 1 82.06 535 LEU A N 1
ATOM 4206 C CA . LEU A 1 535 ? -10.562 19 -17.609 1 82.06 535 LEU A CA 1
ATOM 4207 C C . LEU A 1 535 ? -10.578 18.969 -19.141 1 82.06 535 LEU A C 1
ATOM 4209 O O . LEU A 1 535 ? -11.445 19.578 -19.766 1 82.06 535 LEU A O 1
ATOM 4213 N N . SER A 1 536 ? -9.586 18.328 -19.672 1 82.38 536 SER A N 1
ATOM 4214 C CA . SER A 1 536 ? -9.617 18.047 -21.094 1 82.38 536 SER A CA 1
ATOM 4215 C C . SER A 1 536 ? -10.648 16.984 -21.422 1 82.38 536 SER A C 1
ATOM 4217 O O . SER A 1 536 ? -11.125 16.266 -20.531 1 82.38 536 SER A O 1
ATOM 4219 N N . VAL A 1 537 ? -10.977 16.922 -22.719 1 84.69 537 VAL A N 1
ATOM 4220 C CA . VAL A 1 537 ? -11.906 15.898 -23.172 1 84.69 537 VAL A CA 1
ATOM 4221 C C . VAL A 1 537 ? -11.367 14.516 -22.828 1 84.69 537 VAL A C 1
ATOM 4223 O O . VAL A 1 537 ? -12.102 13.664 -22.312 1 84.69 537 VAL A O 1
ATOM 4226 N N . GLY A 1 538 ? -10.117 14.312 -23.078 1 86.31 538 GLY A N 1
ATOM 4227 C CA . GLY A 1 538 ? -9.5 13.039 -22.75 1 86.31 538 GLY A CA 1
ATOM 4228 C C . GLY A 1 538 ? -9.586 12.688 -21.281 1 86.31 538 GLY A C 1
ATOM 4229 O O . GLY A 1 538 ? -9.852 11.539 -20.922 1 86.31 538 GLY A O 1
ATOM 4230 N N . GLN A 1 539 ? -9.422 13.625 -20.453 1 86.38 539 GLN A N 1
ATOM 4231 C CA . GLN A 1 539 ? -9.477 13.414 -19.016 1 86.38 539 GLN A CA 1
ATOM 4232 C C . GLN A 1 539 ? -10.891 13.062 -18.562 1 86.38 539 GLN A C 1
ATOM 4234 O O . GLN A 1 539 ? -11.07 12.227 -17.672 1 86.38 539 GLN A O 1
ATOM 4239 N N . ILE A 1 540 ? -11.781 13.727 -19.125 1 87.06 540 ILE A N 1
ATOM 4240 C CA . ILE A 1 540 ? -13.172 13.461 -18.781 1 87.06 540 ILE A CA 1
ATOM 4241 C C . ILE A 1 540 ? -13.508 12 -19.078 1 87.06 540 ILE A C 1
ATOM 4243 O O . ILE A 1 540 ? -14.102 11.305 -18.25 1 87.06 540 ILE A O 1
ATOM 4247 N N . PHE A 1 541 ? -13.109 11.562 -20.234 1 90.81 541 PHE A N 1
ATOM 4248 C CA . PHE A 1 541 ? -13.43 10.203 -20.641 1 90.81 541 PHE A CA 1
ATOM 4249 C C . PHE A 1 541 ? -12.656 9.195 -19.812 1 90.81 541 PHE A C 1
ATOM 4251 O O . PHE A 1 541 ? -13.141 8.086 -19.547 1 90.81 541 PHE A O 1
ATOM 4258 N N . SER A 1 542 ? -11.531 9.578 -19.297 1 89.88 542 SER A N 1
ATOM 4259 C CA . SER A 1 542 ? -10.719 8.68 -18.484 1 89.88 542 SER A CA 1
ATOM 4260 C C . SER A 1 542 ? -11.359 8.438 -17.125 1 89.88 542 SER A C 1
ATOM 4262 O O . SER A 1 542 ? -10.992 7.496 -16.422 1 89.88 542 SER A O 1
ATOM 4264 N N . LEU A 1 543 ? -12.32 9.242 -16.734 1 90.25 543 LEU A N 1
ATOM 4265 C CA . LEU A 1 543 ? -12.977 9.117 -15.438 1 90.25 543 LEU A CA 1
ATOM 4266 C C . LEU A 1 543 ? -14.219 8.25 -15.539 1 90.25 543 LEU A C 1
ATOM 4268 O O . LEU A 1 543 ? -14.773 7.832 -14.523 1 90.25 543 LEU A O 1
ATOM 4272 N N . LEU A 1 544 ? -14.625 7.93 -16.719 1 91.88 544 LEU A N 1
ATOM 4273 C CA . LEU A 1 544 ? -15.891 7.234 -16.938 1 91.88 544 LEU A CA 1
ATOM 4274 C C . LEU A 1 544 ? -15.891 5.879 -16.25 1 91.88 544 LEU A C 1
ATOM 4276 O O . LEU A 1 544 ? -16.875 5.504 -15.602 1 91.88 544 LEU A O 1
ATOM 4280 N N . PRO A 1 545 ? -14.781 5.188 -16.25 1 94.44 545 PRO A N 1
ATOM 4281 C CA . PRO A 1 545 ? -14.812 3.824 -15.719 1 94.44 545 PRO A CA 1
ATOM 4282 C C . PRO A 1 545 ? -15.172 3.779 -14.234 1 94.44 545 PRO A C 1
ATOM 4284 O O . PRO A 1 545 ? -15.867 2.861 -13.789 1 94.44 545 PRO A O 1
ATOM 4287 N N . VAL A 1 546 ? -14.797 4.758 -13.492 1 94.62 546 VAL A N 1
ATOM 4288 C CA . VAL A 1 546 ? -14.984 4.707 -12.047 1 94.62 546 VAL A CA 1
ATOM 4289 C C . VAL A 1 546 ? -16.281 5.418 -11.664 1 94.62 546 VAL A C 1
ATOM 4291 O O . VAL A 1 546 ? -16.484 5.77 -10.5 1 94.62 546 VAL A O 1
ATOM 4294 N N . ARG A 1 547 ? -17.172 5.645 -12.656 1 93.19 547 ARG A N 1
ATOM 4295 C CA . ARG A 1 547 ? -18.438 6.312 -12.43 1 93.19 547 ARG A CA 1
ATOM 4296 C C . ARG A 1 547 ? -19.609 5.465 -12.922 1 93.19 547 ARG A C 1
ATOM 4298 O O . ARG A 1 547 ? -20.734 5.941 -13.008 1 93.19 547 ARG A O 1
ATOM 4305 N N . VAL A 1 548 ? -19.359 4.262 -13.195 1 95.19 548 VAL A N 1
ATOM 4306 C CA . VAL A 1 548 ? -20.359 3.373 -13.766 1 95.19 548 VAL A CA 1
ATOM 4307 C C . VAL A 1 548 ? -21.203 2.756 -12.656 1 95.19 548 VAL A C 1
ATOM 4309 O O . VAL A 1 548 ? -20.672 2.139 -11.734 1 95.19 548 VAL A O 1
ATOM 4312 N N . ASN A 1 549 ? -22.484 2.969 -12.742 1 94.69 549 ASN A N 1
ATOM 4313 C CA . ASN A 1 549 ? -23.422 2.227 -11.898 1 94.69 549 ASN A CA 1
ATOM 4314 C C . ASN A 1 549 ? -23.609 0.796 -12.398 1 94.69 549 ASN A C 1
ATOM 4316 O O . ASN A 1 549 ? -24.188 0.575 -13.461 1 94.69 549 ASN A O 1
ATOM 4320 N N . PRO A 1 550 ? -23.188 -0.134 -11.641 1 92.44 550 PRO A N 1
ATOM 4321 C CA . PRO A 1 550 ? -23.156 -1.501 -12.164 1 92.44 550 PRO A CA 1
ATOM 4322 C C . PRO A 1 550 ? -24.547 -2.055 -12.461 1 92.44 550 PRO A C 1
ATOM 4324 O O . PRO A 1 550 ? -24.719 -2.809 -13.422 1 92.44 550 PRO A O 1
ATOM 4327 N N . GLU A 1 551 ? -25.547 -1.702 -11.68 1 91.81 551 GLU A N 1
ATOM 4328 C CA . GLU A 1 551 ? -26.891 -2.195 -11.906 1 91.81 551 GLU A CA 1
ATOM 4329 C C . GLU A 1 551 ? -27.484 -1.645 -13.203 1 91.81 551 GLU A C 1
ATOM 4331 O O . GLU A 1 551 ? -28.062 -2.391 -13.992 1 91.81 551 GLU A O 1
ATOM 4336 N N . ALA A 1 552 ? -27.25 -0.37 -13.391 1 93.5 552 ALA A N 1
ATOM 4337 C CA . ALA A 1 552 ? -27.766 0.275 -14.594 1 93.5 552 ALA A CA 1
ATOM 4338 C C . ALA A 1 552 ? -27.031 -0.213 -15.836 1 93.5 552 ALA A C 1
ATOM 4340 O O . ALA A 1 552 ? -27.594 -0.234 -16.938 1 93.5 552 ALA A O 1
ATOM 4341 N N . ALA A 1 553 ? -25.812 -0.646 -15.688 1 94.81 553 ALA A N 1
ATOM 4342 C CA . ALA A 1 553 ? -24.969 -1.002 -16.828 1 94.81 553 ALA A CA 1
ATOM 4343 C C . ALA A 1 553 ? -24.984 -2.51 -17.062 1 94.81 553 ALA A C 1
ATOM 4345 O O . ALA A 1 553 ? -24.375 -2.998 -18.016 1 94.81 553 ALA A O 1
ATOM 4346 N N . GLU A 1 554 ? -25.625 -3.258 -16.25 1 93 554 GLU A N 1
ATOM 4347 C CA . GLU A 1 554 ? -25.531 -4.715 -16.234 1 93 554 GLU A CA 1
ATOM 4348 C C . GLU A 1 554 ? -25.906 -5.305 -17.594 1 93 554 GLU A C 1
ATOM 4350 O O . GLU A 1 554 ? -25.281 -6.258 -18.062 1 93 554 GLU A O 1
ATOM 4355 N N . ALA A 1 555 ? -26.922 -4.738 -18.234 1 93.44 555 ALA A N 1
ATOM 4356 C CA . ALA A 1 555 ? -27.422 -5.305 -19.484 1 93.44 555 ALA A CA 1
ATOM 4357 C C . ALA A 1 555 ? -26.922 -4.512 -20.688 1 93.44 555 ALA A C 1
ATOM 4359 O O . ALA A 1 555 ? -27.25 -4.824 -21.828 1 93.44 555 ALA A O 1
ATOM 4360 N N . LEU A 1 556 ? -26.109 -3.559 -20.438 1 95.69 556 LEU A N 1
ATOM 4361 C CA . LEU A 1 556 ? -25.688 -2.668 -21.516 1 95.69 556 LEU A CA 1
ATOM 4362 C C . LEU A 1 556 ? -24.469 -3.225 -22.234 1 95.69 556 LEU A C 1
ATOM 4364 O O . LEU A 1 556 ? -23.531 -3.697 -21.594 1 95.69 556 LEU A O 1
ATOM 4368 N N . ASN A 1 557 ? -24.469 -3.32 -23.5 1 95.81 557 ASN A N 1
ATOM 4369 C CA . ASN A 1 557 ? -23.375 -3.609 -24.422 1 95.81 557 ASN A CA 1
ATOM 4370 C C . ASN A 1 557 ? -23.391 -2.689 -25.641 1 95.81 557 ASN A C 1
ATOM 4372 O O . ASN A 1 557 ? -24.234 -2.854 -26.516 1 95.81 557 ASN A O 1
ATOM 4376 N N . ALA A 1 558 ? -22.516 -1.693 -25.656 1 96.75 558 ALA A N 1
ATOM 4377 C CA . ALA A 1 558 ? -22.562 -0.679 -26.703 1 96.75 558 ALA A CA 1
ATOM 4378 C C . ALA A 1 558 ? -21.172 -0.115 -26.984 1 96.75 558 ALA A C 1
ATOM 4380 O O . ALA A 1 558 ? -20.328 -0.058 -26.078 1 96.75 558 ALA A O 1
ATOM 4381 N N . VAL A 1 559 ? -20.906 0.19 -28.172 1 97.69 559 VAL A N 1
ATOM 4382 C CA . VAL A 1 559 ? -19.734 0.945 -28.609 1 97.69 559 VAL A CA 1
ATOM 4383 C C . VAL A 1 559 ? -20.172 2.305 -29.156 1 97.69 559 VAL A C 1
ATOM 4385 O O . VAL A 1 559 ? -20.938 2.377 -30.109 1 97.69 559 VAL A O 1
ATOM 4388 N N . ILE A 1 560 ? -19.734 3.402 -28.547 1 96.81 560 ILE A N 1
ATOM 4389 C CA . ILE A 1 560 ? -20.125 4.762 -28.906 1 96.81 560 ILE A CA 1
ATOM 4390 C C . ILE A 1 560 ? -18.891 5.559 -29.328 1 96.81 560 ILE A C 1
ATOM 4392 O O . ILE A 1 560 ? -17.969 5.746 -28.531 1 96.81 560 ILE A O 1
ATOM 4396 N N . LEU A 1 561 ? -18.875 6.055 -30.516 1 96.81 561 LEU A N 1
ATOM 4397 C CA . LEU A 1 561 ? -17.766 6.875 -31 1 96.81 561 LEU A CA 1
ATOM 4398 C C . LEU A 1 561 ? -18.109 8.359 -30.906 1 96.81 561 LEU A C 1
ATOM 4400 O O . LEU A 1 561 ? -19.094 8.82 -31.5 1 96.81 561 LEU A O 1
ATOM 4404 N N . PHE A 1 562 ? -17.359 9.102 -30.172 1 95.25 562 PHE A N 1
ATOM 4405 C CA . PHE A 1 562 ? -17.484 10.547 -30.078 1 95.25 562 PHE A CA 1
ATOM 4406 C C . PHE A 1 562 ? -16.453 11.234 -30.984 1 95.25 562 PHE A C 1
ATOM 4408 O O . PHE A 1 562 ? -15.258 10.969 -30.891 1 95.25 562 PHE A O 1
ATOM 4415 N N . ARG A 1 563 ? -16.938 12.039 -31.812 1 94.69 563 ARG A N 1
ATOM 4416 C CA . ARG A 1 563 ? -16.094 12.859 -32.688 1 94.69 563 ARG A CA 1
ATOM 4417 C C . ARG A 1 563 ? -16.203 14.336 -32.281 1 94.69 563 ARG A C 1
ATOM 4419 O O . ARG A 1 563 ? -17.25 14.953 -32.469 1 94.69 563 ARG A O 1
ATOM 4426 N N . PHE A 1 564 ? -15.141 14.805 -31.859 1 91.81 564 PHE A N 1
ATOM 4427 C CA . PHE A 1 564 ? -15.109 16.219 -31.484 1 91.81 564 PHE A CA 1
ATOM 4428 C C . PHE A 1 564 ? -14.531 17.062 -32.625 1 91.81 564 PHE A C 1
ATOM 4430 O O . PHE A 1 564 ? -13.414 16.812 -33.062 1 91.81 564 PHE A O 1
ATOM 4437 N N . GLU A 1 565 ? -15.195 17.875 -33.219 1 76.56 565 GLU A N 1
ATOM 4438 C CA . GLU A 1 565 ? -14.898 18.641 -34.438 1 76.56 565 GLU A CA 1
ATOM 4439 C C . GLU A 1 565 ? -13.617 19.453 -34.281 1 76.56 565 GLU A C 1
ATOM 4441 O O . GLU A 1 565 ? -12.742 19.438 -35.156 1 76.56 565 GLU A O 1
ATOM 4446 N N . SER A 1 566 ? -13.555 20.266 -33.344 1 65.5 566 SER A N 1
ATOM 4447 C CA . SER A 1 566 ? -12.469 21.234 -33.25 1 65.5 566 SER A CA 1
ATOM 4448 C C . SER A 1 566 ? -11.133 20.562 -33 1 65.5 566 SER A C 1
ATOM 4450 O O . SER A 1 566 ? -10.086 21.047 -33.406 1 65.5 566 SER A O 1
ATOM 4452 N N . GLU A 1 567 ? -11.188 19.438 -32.312 1 65.75 567 GLU A N 1
ATOM 4453 C CA . GLU A 1 567 ? -9.922 18.938 -31.797 1 65.75 567 GLU A CA 1
ATOM 4454 C C . GLU A 1 567 ? -9.492 17.672 -32.531 1 65.75 567 GLU A C 1
ATOM 4456 O O . GLU A 1 567 ? -8.43 17.125 -32.281 1 65.75 567 GLU A O 1
ATOM 4461 N N . GLU A 1 568 ? -10.234 17.391 -33.625 1 74.62 568 GLU A N 1
ATOM 4462 C CA . GLU A 1 568 ? -9.961 16.125 -34.312 1 74.62 568 GLU A CA 1
ATOM 4463 C C . GLU A 1 568 ? -9.695 15.008 -33.312 1 74.62 568 GLU A C 1
ATOM 4465 O O . GLU A 1 568 ? -8.742 14.234 -33.5 1 74.62 568 GLU A O 1
ATOM 4470 N N . GLN A 1 569 ? -10.367 15.133 -32.25 1 87.19 569 GLN A N 1
ATOM 4471 C CA . GLN A 1 569 ? -10.203 14.109 -31.219 1 87.19 569 GLN A CA 1
ATOM 4472 C C . GLN A 1 569 ? -11.312 13.062 -31.297 1 87.19 569 GLN A C 1
ATOM 4474 O O . GLN A 1 569 ? -12.477 13.398 -31.531 1 87.19 569 GLN A O 1
ATOM 4479 N N . LEU A 1 570 ? -10.883 11.828 -31.344 1 91.81 570 LEU A N 1
ATOM 4480 C CA . LEU A 1 570 ? -11.805 10.695 -31.344 1 91.81 570 LEU A CA 1
ATOM 4481 C C . LEU A 1 570 ? -11.727 9.945 -30.016 1 91.81 570 LEU A C 1
ATOM 4483 O O . LEU A 1 570 ? -10.641 9.766 -29.453 1 91.81 570 LEU A O 1
ATOM 4487 N N . GLN A 1 571 ? -12.898 9.719 -29.438 1 94.62 571 GLN A N 1
ATOM 4488 C CA . GLN A 1 571 ? -13.016 8.875 -28.266 1 94.62 571 GLN A CA 1
ATOM 4489 C C . GLN A 1 571 ? -14.039 7.766 -28.469 1 94.62 571 GLN A C 1
ATOM 4491 O O . GLN A 1 571 ? -15.227 8.039 -28.656 1 94.62 571 GLN A O 1
ATOM 4496 N N . CYS A 1 572 ? -13.578 6.586 -28.484 1 96.5 572 CYS A N 1
ATOM 4497 C CA . CYS A 1 572 ? -14.484 5.453 -28.594 1 96.5 572 CYS A CA 1
ATOM 4498 C C . CYS A 1 572 ? -14.758 4.824 -27.234 1 96.5 572 CYS A C 1
ATOM 4500 O O . CYS A 1 572 ? -13.867 4.234 -26.625 1 96.5 572 CYS A O 1
ATOM 4502 N N . VAL A 1 573 ? -15.984 4.906 -26.781 1 96.62 573 VAL A N 1
ATOM 4503 C CA . VAL A 1 573 ? -16.391 4.395 -25.469 1 96.62 573 VAL A CA 1
ATOM 4504 C C . VAL A 1 573 ? -17 3.002 -25.625 1 96.62 573 VAL A C 1
ATOM 4506 O O . VAL A 1 573 ? -17.938 2.811 -26.391 1 96.62 573 VAL A O 1
ATOM 4509 N N . HIS A 1 574 ? -16.406 2.072 -24.969 1 97 574 HIS A N 1
ATOM 4510 C CA . HIS A 1 574 ? -16.922 0.708 -24.938 1 97 574 HIS A CA 1
ATOM 4511 C C . HIS A 1 574 ? -17.625 0.432 -23.609 1 97 574 HIS A C 1
ATOM 4513 O O . HIS A 1 574 ? -17.062 0.646 -22.531 1 97 574 HIS A O 1
ATOM 4519 N N . ILE A 1 575 ? -18.844 0.049 -23.703 1 96.75 575 ILE A N 1
ATOM 4520 C CA . ILE A 1 575 ? -19.625 -0.378 -22.547 1 96.75 575 ILE A CA 1
ATOM 4521 C C . ILE A 1 575 ? -19.938 -1.868 -22.656 1 96.75 575 ILE A C 1
ATOM 4523 O O . ILE A 1 575 ? -20.547 -2.311 -23.641 1 96.75 575 ILE A O 1
ATOM 4527 N N . ARG A 1 576 ? -19.469 -2.611 -21.719 1 96.12 576 ARG A N 1
ATOM 4528 C CA . ARG A 1 576 ? -19.688 -4.051 -21.75 1 96.12 576 ARG A CA 1
ATOM 4529 C C . ARG A 1 576 ? -20.141 -4.57 -20.391 1 96.12 576 ARG A C 1
ATOM 4531 O O . ARG A 1 576 ? -19.297 -4.934 -19.547 1 96.12 576 ARG A O 1
ATOM 4538 N N . ARG A 1 577 ? -21.406 -4.652 -20.094 1 94.69 577 ARG A N 1
ATOM 4539 C CA . ARG A 1 577 ? -22.109 -5.262 -18.969 1 94.69 577 ARG A CA 1
ATOM 4540 C C . ARG A 1 577 ? -21.422 -4.918 -17.656 1 94.69 577 ARG A C 1
ATOM 4542 O O . ARG A 1 577 ? -21.031 -5.809 -16.906 1 94.69 577 ARG A O 1
ATOM 4549 N N . GLY A 1 578 ? -21.266 -3.691 -17.375 1 93.88 578 GLY A N 1
ATOM 4550 C CA . GLY A 1 578 ? -20.781 -3.266 -16.078 1 93.88 578 GLY A CA 1
ATOM 4551 C C . GLY A 1 578 ? -19.406 -2.633 -16.125 1 93.88 578 GLY A C 1
ATOM 4552 O O . GLY A 1 578 ? -18.953 -2.059 -15.133 1 93.88 578 GLY A O 1
ATOM 4553 N N . VAL A 1 579 ? -18.672 -2.771 -17.281 1 96 579 VAL A N 1
ATOM 4554 C CA . VAL A 1 579 ? -17.375 -2.105 -17.438 1 96 579 VAL A CA 1
ATOM 4555 C C . VAL A 1 579 ? -17.438 -1.119 -18.594 1 96 579 VAL A C 1
ATOM 4557 O O . VAL A 1 579 ? -18.125 -1.358 -19.594 1 96 579 VAL A O 1
ATOM 4560 N N . VAL A 1 580 ? -16.781 -0.029 -18.422 1 96.25 580 VAL A N 1
ATOM 4561 C CA . VAL A 1 580 ? -16.641 0.99 -19.453 1 96.25 580 VAL A CA 1
ATOM 4562 C C . VAL A 1 580 ? -15.164 1.332 -19.656 1 96.25 580 VAL A C 1
ATOM 4564 O O . VAL A 1 580 ? -14.414 1.43 -18.688 1 96.25 580 VAL A O 1
ATOM 4567 N N . TYR A 1 581 ? -14.711 1.34 -20.828 1 95.06 581 TYR A N 1
ATOM 4568 C CA . TYR A 1 581 ? -13.359 1.789 -21.125 1 95.06 581 TYR A CA 1
ATOM 4569 C C . TYR A 1 581 ? -13.312 2.529 -22.453 1 95.06 581 TYR A C 1
ATOM 4571 O O . TYR A 1 581 ? -14.203 2.369 -23.297 1 95.06 581 TYR A O 1
ATOM 4579 N N . THR A 1 582 ? -12.375 3.41 -22.609 1 94.56 582 THR A N 1
ATOM 4580 C CA . THR A 1 582 ? -12.266 4.273 -23.781 1 94.56 582 THR A CA 1
ATOM 4581 C C . THR A 1 582 ? -10.969 3.99 -24.547 1 94.56 582 THR A C 1
ATOM 4583 O O . THR A 1 582 ? -9.945 3.668 -23.938 1 94.56 582 THR A O 1
ATOM 4586 N N . ARG A 1 583 ? -11.086 4.039 -25.844 1 93.12 583 ARG A N 1
ATOM 4587 C CA . ARG A 1 583 ? -9.961 3.928 -26.766 1 93.12 583 ARG A CA 1
ATOM 4588 C C . ARG A 1 583 ? -10.039 4.98 -27.859 1 93.12 583 ARG A C 1
ATOM 4590 O O . ARG A 1 583 ? -11.07 5.641 -28.031 1 93.12 583 ARG A O 1
ATOM 4597 N N . ASN A 1 584 ? -8.898 5.137 -28.547 1 88.19 584 ASN A N 1
ATOM 4598 C CA . ASN A 1 584 ? -8.898 6.035 -29.703 1 88.19 584 ASN A CA 1
ATOM 4599 C C . ASN A 1 584 ? -9.578 5.402 -30.906 1 88.19 584 ASN A C 1
ATOM 4601 O O . ASN A 1 584 ? -10.156 6.105 -31.734 1 88.19 584 ASN A O 1
ATOM 4605 N N . THR A 1 585 ? -9.43 4.094 -30.953 1 91.06 585 THR A N 1
ATOM 4606 C CA . THR A 1 585 ? -10.062 3.354 -32.031 1 91.06 585 THR A CA 1
ATOM 4607 C C . THR A 1 585 ? -11.055 2.334 -31.484 1 91.06 585 THR A C 1
ATOM 4609 O O . THR A 1 585 ? -10.797 1.685 -30.469 1 91.06 585 THR A O 1
ATOM 4612 N N . CYS A 1 586 ? -12.172 2.297 -32.156 1 94.69 586 CYS A N 1
ATOM 4613 C CA . CYS A 1 586 ? -13.203 1.358 -31.734 1 94.69 586 CYS A CA 1
ATOM 4614 C C . CYS A 1 586 ? -12.797 -0.078 -32.031 1 94.69 586 CYS A C 1
ATOM 4616 O O . CYS A 1 586 ? -12.203 -0.35 -33.062 1 94.69 586 CYS A O 1
ATOM 4618 N N . GLU A 1 587 ? -13.094 -0.96 -31.203 1 92.38 587 GLU A N 1
ATOM 4619 C CA . GLU A 1 587 ? -12.742 -2.367 -31.359 1 92.38 587 GLU A CA 1
ATOM 4620 C C . GLU A 1 587 ? -13.602 -3.027 -32.438 1 92.38 587 GLU A C 1
ATOM 4622 O O . GLU A 1 587 ? -13.234 -4.066 -33 1 92.38 587 GLU A O 1
ATOM 4627 N N . ARG A 1 588 ? -14.742 -2.486 -32.625 1 93.5 588 ARG A N 1
ATOM 4628 C CA . ARG A 1 588 ? -15.68 -2.906 -33.656 1 93.5 588 ARG A CA 1
ATOM 4629 C C . ARG A 1 588 ? -16.484 -1.723 -34.188 1 93.5 588 ARG A C 1
ATOM 4631 O O . ARG A 1 588 ? -16.297 -0.591 -33.719 1 93.5 588 ARG A O 1
ATOM 4638 N N . GLU A 1 589 ? -17.312 -2.041 -35.094 1 96.12 589 GLU A N 1
ATOM 4639 C CA . GLU A 1 589 ? -18.172 -0.979 -35.625 1 96.12 589 GLU A CA 1
ATOM 4640 C C . GLU A 1 589 ? -19.031 -0.36 -34.531 1 96.12 589 GLU A C 1
ATOM 4642 O O . GLU A 1 589 ? -19.719 -1.074 -33.812 1 96.12 589 GLU A O 1
ATOM 4647 N N . PRO A 1 590 ? -18.922 0.925 -34.375 1 97.56 590 PRO A N 1
ATOM 4648 C CA . PRO A 1 590 ? -19.703 1.562 -33.312 1 97.56 590 PRO A CA 1
ATOM 4649 C C . PRO A 1 590 ? -21.203 1.437 -33.531 1 97.56 590 PRO A C 1
ATOM 4651 O O . PRO A 1 590 ? -21.688 1.492 -34.656 1 97.56 590 PRO A O 1
ATOM 4654 N N . ASP A 1 591 ? -21.906 1.331 -32.438 1 97.81 591 ASP A N 1
ATOM 4655 C CA . ASP A 1 591 ? -23.375 1.313 -32.469 1 97.81 591 ASP A CA 1
ATOM 4656 C C . ASP A 1 591 ? -23.938 2.723 -32.625 1 97.81 591 ASP A C 1
ATOM 4658 O O . ASP A 1 591 ? -25.031 2.898 -33.188 1 97.81 591 ASP A O 1
ATOM 4662 N N . ILE A 1 592 ? -23.203 3.691 -32.031 1 96.94 592 ILE A N 1
ATOM 4663 C CA . ILE A 1 592 ? -23.594 5.098 -32.094 1 96.94 592 ILE A CA 1
ATOM 4664 C C . ILE A 1 592 ? -22.375 5.953 -32.469 1 96.94 592 ILE A C 1
ATOM 4666 O O . ILE A 1 592 ? -21.266 5.688 -32 1 96.94 592 ILE A O 1
ATOM 4670 N N . VAL A 1 593 ? -22.562 6.918 -33.281 1 96.62 593 VAL A N 1
ATOM 4671 C CA . VAL A 1 593 ? -21.578 7.953 -33.531 1 96.62 593 VAL A CA 1
ATOM 4672 C C . VAL A 1 593 ? -22.125 9.312 -33.125 1 96.62 593 VAL A C 1
ATOM 4674 O O . VAL A 1 593 ? -23.203 9.719 -33.594 1 96.62 593 VAL A O 1
ATOM 4677 N N . VAL A 1 594 ? -21.453 9.945 -32.312 1 95.5 594 VAL A N 1
ATOM 4678 C CA . VAL A 1 594 ? -21.859 11.258 -31.812 1 95.5 594 VAL A CA 1
ATOM 4679 C C . VAL A 1 594 ? -20.875 12.32 -32.312 1 95.5 594 VAL A C 1
ATOM 4681 O O . VAL A 1 594 ? -19.672 12.234 -32.031 1 95.5 594 VAL A O 1
ATOM 4684 N N . ARG A 1 595 ? -21.297 13.273 -33 1 95.31 595 ARG A N 1
ATOM 4685 C CA . ARG A 1 595 ? -20.531 14.461 -33.344 1 95.31 595 ARG A CA 1
ATOM 4686 C C . ARG A 1 595 ? -20.922 15.648 -32.469 1 95.31 595 ARG A C 1
ATOM 4688 O O . ARG A 1 595 ? -22.094 15.984 -32.375 1 95.31 595 ARG A O 1
ATOM 4695 N N . THR A 1 596 ? -20.016 16.203 -31.875 1 93.31 596 THR A N 1
ATOM 4696 C CA . THR A 1 596 ? -20.312 17.266 -30.938 1 93.31 596 THR A CA 1
ATOM 4697 C C . THR A 1 596 ? -19.078 18.141 -30.703 1 93.31 596 THR A C 1
ATOM 4699 O O . THR A 1 596 ? -18.062 17.984 -31.391 1 93.31 596 THR A O 1
ATOM 4702 N N . THR A 1 597 ? -19.203 19.172 -29.844 1 91.31 597 THR A N 1
ATOM 4703 C CA . THR A 1 597 ? -18.094 20 -29.391 1 91.31 597 THR A CA 1
ATOM 4704 C C . THR A 1 597 ? -17.797 19.766 -27.922 1 91.31 597 THR A C 1
ATOM 4706 O O . THR A 1 597 ? -18.641 19.266 -27.188 1 91.31 597 THR A O 1
ATOM 4709 N N . ALA A 1 598 ? -16.594 20.062 -27.578 1 88.69 598 ALA A N 1
ATOM 4710 C CA . ALA A 1 598 ? -16.203 19.938 -26.188 1 88.69 598 ALA A CA 1
ATOM 4711 C C . ALA A 1 598 ? -17.156 20.734 -25.281 1 88.69 598 ALA A C 1
ATOM 4713 O O . ALA A 1 598 ? -17.547 20.25 -24.219 1 88.69 598 ALA A O 1
ATOM 4714 N N . ALA A 1 599 ? -17.531 21.891 -25.703 1 86.5 599 ALA A N 1
ATOM 4715 C CA . ALA A 1 599 ? -18.406 22.75 -24.922 1 86.5 599 ALA A CA 1
ATOM 4716 C C . ALA A 1 599 ? -19.797 22.141 -24.766 1 86.5 599 ALA A C 1
ATOM 4718 O O . ALA A 1 599 ? -20.359 22.156 -23.672 1 86.5 599 ALA A O 1
ATOM 4719 N N . ALA A 1 600 ? -20.297 21.656 -25.844 1 89.31 600 ALA A N 1
ATOM 4720 C CA . ALA A 1 600 ? -21.625 21.031 -25.797 1 89.31 600 ALA A CA 1
ATOM 4721 C C . ALA A 1 600 ? -21.609 19.797 -24.906 1 89.31 600 ALA A C 1
ATOM 4723 O O . ALA A 1 600 ? -22.547 19.578 -24.125 1 89.31 600 ALA A O 1
ATOM 4724 N N . TRP A 1 601 ? -20.625 19.031 -25.016 1 88.88 601 TRP A N 1
ATOM 4725 C CA . TRP A 1 601 ? -20.5 17.828 -24.219 1 88.88 601 TRP A CA 1
ATOM 4726 C C . TRP A 1 601 ? -20.391 18.156 -22.734 1 88.88 601 TRP A C 1
ATOM 4728 O O . TRP A 1 601 ? -21 17.5 -21.891 1 88.88 601 TRP A O 1
ATOM 4738 N N . LEU A 1 602 ? -19.609 19.156 -22.438 1 83.94 602 LEU A N 1
ATOM 4739 C CA . LEU A 1 602 ? -19.469 19.594 -21.047 1 83.94 602 LEU A CA 1
ATOM 4740 C C . LEU A 1 602 ? -20.812 20 -20.469 1 83.94 602 LEU A C 1
ATOM 4742 O O . LEU A 1 602 ? -21.078 19.75 -19.281 1 83.94 602 LEU A O 1
ATOM 4746 N N . ARG A 1 603 ? -21.609 20.641 -21.203 1 85.25 603 ARG A N 1
ATOM 4747 C CA . ARG A 1 603 ? -22.922 21.062 -20.75 1 85.25 603 ARG A CA 1
ATOM 4748 C C . ARG A 1 603 ? -23.812 19.859 -20.422 1 85.25 603 ARG A C 1
ATOM 4750 O O . ARG A 1 603 ? -24.641 19.922 -19.516 1 85.25 603 ARG A O 1
ATOM 4757 N N . ILE A 1 604 ? -23.625 18.859 -21.156 1 84.88 604 ILE A N 1
ATOM 4758 C CA . ILE A 1 604 ? -24.375 17.625 -20.906 1 84.88 604 ILE A CA 1
ATOM 4759 C C . ILE A 1 604 ? -23.875 16.984 -19.609 1 84.88 604 ILE A C 1
ATOM 4761 O O . ILE A 1 604 ? -24.688 16.578 -18.766 1 84.88 604 ILE A O 1
ATOM 4765 N N . LEU A 1 605 ? -22.594 16.984 -19.438 1 81 605 LEU A N 1
ATOM 4766 C CA . LEU A 1 605 ? -21.984 16.344 -18.266 1 81 605 LEU A CA 1
ATOM 4767 C C . LEU A 1 605 ? -22.312 17.125 -17 1 81 605 LEU A C 1
ATOM 4769 O O . LEU A 1 605 ? -22.453 16.547 -15.914 1 81 605 LEU A O 1
ATOM 4773 N N . THR A 1 606 ? -22.406 18.453 -17.109 1 77.19 606 THR A N 1
ATOM 4774 C CA . THR A 1 606 ? -22.734 19.297 -15.961 1 77.19 606 THR A CA 1
ATOM 4775 C C . THR A 1 606 ? -24.234 19.359 -15.75 1 77.19 606 THR A C 1
ATOM 4777 O O . THR A 1 606 ? -24.719 20.062 -14.867 1 77.19 606 THR A O 1
ATOM 4780 N N . ARG A 1 607 ? -24.969 18.734 -16.688 1 79.38 607 ARG A N 1
ATOM 4781 C CA . ARG A 1 607 ? -26.422 18.609 -16.641 1 79.38 607 ARG A CA 1
ATOM 4782 C C . ARG A 1 607 ? -27.094 19.953 -16.938 1 79.38 607 ARG A C 1
ATOM 4784 O O . ARG A 1 607 ? -28.219 20.188 -16.516 1 79.38 607 ARG A O 1
ATOM 4791 N N . GLU A 1 608 ? -26.359 20.797 -17.438 1 82.31 608 GLU A N 1
ATOM 4792 C CA . GLU A 1 608 ? -26.969 22.031 -17.906 1 82.31 608 GLU A CA 1
ATOM 4793 C C . GLU A 1 608 ? -27.984 21.766 -19 1 82.31 608 GLU A C 1
ATOM 4795 O O . GLU A 1 608 ? -28.969 22.5 -19.141 1 82.31 608 GLU A O 1
ATOM 4800 N N . THR A 1 609 ? -27.688 20.781 -19.812 1 87.69 609 THR A N 1
ATOM 4801 C CA . THR A 1 609 ? -28.609 20.344 -20.844 1 87.69 609 THR A CA 1
ATOM 4802 C C . THR A 1 609 ? -28.656 18.812 -20.922 1 87.69 609 THR A C 1
ATOM 4804 O O . THR A 1 609 ? -27.656 18.141 -20.641 1 87.69 609 THR A O 1
ATOM 4807 N N . GLY A 1 610 ? -29.781 18.266 -21.234 1 86.94 610 GLY A N 1
ATOM 4808 C CA . GLY A 1 610 ? -29.906 16.844 -21.453 1 86.94 610 GLY A CA 1
ATOM 4809 C C . GLY A 1 610 ? -29.5 16.422 -22.859 1 86.94 610 GLY A C 1
ATOM 4810 O O . GLY A 1 610 ? -29.5 17.234 -23.781 1 86.94 610 GLY A O 1
ATOM 4811 N N . PRO A 1 611 ? -29.156 15.164 -22.953 1 87.94 611 PRO A N 1
ATOM 4812 C CA . PRO A 1 611 ? -28.75 14.68 -24.266 1 87.94 611 PRO A CA 1
ATOM 4813 C C . PRO A 1 611 ? -29.844 14.836 -25.328 1 87.94 611 PRO A C 1
ATOM 4815 O O . PRO A 1 611 ? -29.547 15.156 -26.484 1 87.94 611 PRO A O 1
ATOM 4818 N N . VAL A 1 612 ? -31.078 14.672 -24.953 1 91.25 612 VAL A N 1
ATOM 4819 C CA . VAL A 1 612 ? -32.188 14.789 -25.875 1 91.25 612 VAL A CA 1
ATOM 4820 C C . VAL A 1 612 ? -32.344 16.234 -26.344 1 91.25 612 VAL A C 1
ATOM 4822 O O . VAL A 1 612 ? -32.438 16.5 -27.547 1 91.25 612 VAL A O 1
ATOM 4825 N N . ALA A 1 613 ? -32.281 17.078 -25.391 1 93.38 613 ALA A N 1
ATOM 4826 C CA . ALA A 1 613 ? -32.344 18.5 -25.734 1 93.38 613 ALA A CA 1
ATOM 4827 C C . ALA A 1 613 ? -31.172 18.938 -26.594 1 93.38 613 ALA A C 1
ATOM 4829 O O . ALA A 1 613 ? -31.328 19.734 -27.516 1 93.38 613 ALA A O 1
ATOM 4830 N N . ALA A 1 614 ? -30.031 18.484 -26.281 1 93.12 614 ALA A N 1
ATOM 4831 C CA . ALA A 1 614 ? -28.844 18.812 -27.047 1 93.12 614 ALA A CA 1
ATOM 4832 C C . ALA A 1 614 ? -28.953 18.312 -28.484 1 93.12 614 ALA A C 1
ATOM 4834 O O . ALA A 1 614 ? -28.516 18.984 -29.422 1 93.12 614 ALA A O 1
ATOM 4835 N N . ALA A 1 615 ? -29.5 17.141 -28.625 1 91.88 615 ALA A N 1
ATOM 4836 C CA . ALA A 1 615 ? -29.719 16.594 -29.969 1 91.88 615 ALA A CA 1
ATOM 4837 C C . ALA A 1 615 ? -30.719 17.422 -30.75 1 91.88 615 ALA A C 1
ATOM 4839 O O . ALA A 1 615 ? -30.531 17.688 -31.938 1 91.88 615 ALA A O 1
ATOM 4840 N N . ALA A 1 616 ? -31.719 17.828 -30.094 1 91.94 616 ALA A N 1
ATOM 4841 C CA . ALA A 1 616 ? -32.781 18.625 -30.719 1 91.94 616 ALA A CA 1
ATOM 4842 C C . ALA A 1 616 ? -32.219 19.969 -31.188 1 91.94 616 ALA A C 1
ATOM 4844 O O . ALA A 1 616 ? -32.656 20.484 -32.219 1 91.94 616 ALA A O 1
ATOM 4845 N N . ARG A 1 617 ? -31.297 20.5 -30.453 1 93.5 617 ARG A N 1
ATOM 4846 C CA . ARG A 1 617 ? -30.75 21.812 -30.766 1 93.5 617 ARG A CA 1
ATOM 4847 C C . ARG A 1 617 ? -29.609 21.688 -31.766 1 93.5 617 ARG A C 1
ATOM 4849 O O . ARG A 1 617 ? -29.094 22.703 -32.25 1 93.5 617 ARG A O 1
ATOM 4856 N N . GLY A 1 618 ? -29.203 20.453 -32 1 92.25 618 GLY A N 1
ATOM 4857 C CA . GLY A 1 618 ? -28.125 20.25 -32.969 1 92.25 618 GLY A CA 1
ATOM 4858 C C . GLY A 1 618 ? -26.75 20.328 -32.344 1 92.25 618 GLY A C 1
ATOM 4859 O O . GLY A 1 618 ? -25.734 20.297 -33.031 1 92.25 618 GLY A O 1
ATOM 4860 N N . ASP A 1 619 ? -26.719 20.484 -31.047 1 92.69 619 ASP A N 1
ATOM 4861 C CA . ASP A 1 619 ? -25.453 20.5 -30.328 1 92.69 619 ASP A CA 1
ATOM 4862 C C . ASP A 1 619 ? -24.734 19.156 -30.438 1 92.69 619 ASP A C 1
ATOM 4864 O O . ASP A 1 619 ? -23.516 19.094 -30.297 1 92.69 619 ASP A O 1
ATOM 4868 N N . ILE A 1 620 ? -25.578 18.125 -30.547 1 92.94 620 ILE A N 1
ATOM 4869 C CA . ILE A 1 620 ? -25.047 16.797 -30.828 1 92.94 620 ILE A CA 1
ATOM 4870 C C . ILE A 1 620 ? -25.734 16.203 -32.062 1 92.94 620 ILE A C 1
ATOM 4872 O O . ILE A 1 620 ? -26.938 16.375 -32.25 1 92.94 620 ILE A O 1
ATOM 4876 N N . ILE A 1 621 ? -24.984 15.719 -32.969 1 94.19 621 ILE A N 1
ATOM 4877 C CA . ILE A 1 621 ? -25.469 15 -34.125 1 94.19 621 ILE A CA 1
ATOM 4878 C C . ILE A 1 621 ? -25.203 13.508 -33.969 1 94.19 621 ILE A C 1
ATOM 4880 O O . ILE A 1 621 ? -24.062 13.102 -33.719 1 94.19 621 ILE A O 1
ATOM 4884 N N . LEU A 1 622 ? -26.188 12.766 -34.125 1 93.81 622 LEU A N 1
ATOM 4885 C CA . LEU A 1 622 ? -26.078 11.352 -33.781 1 93.81 622 LEU A CA 1
ATOM 4886 C C . LEU A 1 622 ? -26.406 10.461 -34.969 1 93.81 622 LEU A C 1
ATOM 4888 O O . LEU A 1 622 ? -27.328 10.75 -35.719 1 93.81 622 LEU A O 1
ATOM 4892 N N . LYS A 1 623 ? -25.656 9.531 -35.25 1 95.5 623 LYS A N 1
ATOM 4893 C CA . LYS A 1 623 ? -25.984 8.367 -36.062 1 95.5 623 LYS A CA 1
ATOM 4894 C C . LYS A 1 623 ? -26.156 7.125 -35.188 1 95.5 623 LYS A C 1
ATOM 4896 O O . LYS A 1 623 ? -25.219 6.691 -34.5 1 95.5 623 LYS A O 1
ATOM 4901 N N . GLY A 1 624 ? -27.359 6.543 -35.156 1 95.25 624 GLY A N 1
ATOM 4902 C CA . GLY A 1 624 ? -27.672 5.41 -34.281 1 95.25 624 GLY A CA 1
ATOM 4903 C C . GLY A 1 624 ? -28.812 5.684 -33.312 1 95.25 624 GLY A C 1
ATOM 4904 O O . GLY A 1 624 ? -29.594 6.625 -33.531 1 95.25 624 GLY A O 1
ATOM 4905 N N . SER A 1 625 ? -28.953 4.895 -32.281 1 94.62 625 SER A N 1
ATOM 4906 C CA . SER A 1 625 ? -30.094 4.957 -31.375 1 94.62 625 SER A CA 1
ATOM 4907 C C . SER A 1 625 ? -29.859 6.008 -30.297 1 94.62 625 SER A C 1
ATOM 4909 O O . SER A 1 625 ? -28.984 5.848 -29.438 1 94.62 625 SER A O 1
ATOM 4911 N N . LEU A 1 626 ? -30.688 7.02 -30.266 1 93.25 626 LEU A N 1
ATOM 4912 C CA . LEU A 1 626 ? -30.656 8.023 -29.203 1 93.25 626 LEU A CA 1
ATOM 4913 C C . LEU A 1 626 ? -30.969 7.398 -27.859 1 93.25 626 LEU A C 1
ATOM 4915 O O . LEU A 1 626 ? -30.406 7.789 -26.828 1 93.25 626 LEU A O 1
ATOM 4919 N N . MET A 1 627 ? -31.875 6.449 -27.859 1 94.06 627 MET A N 1
ATOM 4920 C CA . MET A 1 627 ? -32.25 5.785 -26.625 1 94.06 627 MET A CA 1
ATOM 4921 C C . MET A 1 627 ? -31.078 5.031 -26.016 1 94.06 627 MET A C 1
ATOM 4923 O O . MET A 1 627 ? -30.891 5.027 -24.797 1 94.06 627 MET A O 1
ATOM 4927 N N . LEU A 1 628 ? -30.344 4.406 -26.844 1 95.31 628 LEU A N 1
ATOM 4928 C CA . LEU A 1 628 ? -29.156 3.701 -26.375 1 95.31 628 LEU A CA 1
ATOM 4929 C C . LEU A 1 628 ? -28.156 4.676 -25.766 1 95.31 628 LEU A C 1
ATOM 4931 O O . LEU A 1 628 ? -27.531 4.371 -24.75 1 95.31 628 LEU A O 1
ATOM 4935 N N . LEU A 1 629 ? -28.016 5.824 -26.406 1 94.31 629 LEU A N 1
ATOM 4936 C CA . LEU A 1 629 ? -27.125 6.844 -25.859 1 94.31 629 LEU A CA 1
ATOM 4937 C C . LEU A 1 629 ? -27.609 7.309 -24.484 1 94.31 629 LEU A C 1
ATOM 4939 O O . LEU A 1 629 ? -26.812 7.418 -23.547 1 94.31 629 LEU A O 1
ATOM 4943 N N . VAL A 1 630 ? -28.859 7.582 -24.375 1 93.25 630 VAL A N 1
ATOM 4944 C CA . VAL A 1 630 ? -29.453 8.062 -23.125 1 93.25 630 VAL A CA 1
ATOM 4945 C C . VAL A 1 630 ? -29.266 7.008 -22.031 1 93.25 630 VAL A C 1
ATOM 4947 O O . VAL A 1 630 ? -28.875 7.332 -20.906 1 93.25 630 VAL A O 1
ATOM 4950 N N . ARG A 1 631 ? -29.547 5.762 -22.344 1 94.06 631 ARG A N 1
ATOM 4951 C CA . ARG A 1 631 ? -29.375 4.68 -21.375 1 94.06 631 ARG A CA 1
ATOM 4952 C C . ARG A 1 631 ? -27.922 4.555 -20.938 1 94.06 631 ARG A C 1
ATOM 4954 O O . ARG A 1 631 ? -27.641 4.309 -19.766 1 94.06 631 ARG A O 1
ATOM 4961 N N . SER A 1 632 ? -27.047 4.652 -21.906 1 94.12 632 SER A N 1
ATOM 4962 C CA . SER A 1 632 ? -25.625 4.566 -21.609 1 94.12 632 SER A CA 1
ATOM 4963 C C . SER A 1 632 ? -25.172 5.691 -20.688 1 94.12 632 SER A C 1
ATOM 4965 O O . SER A 1 632 ? -24.438 5.457 -19.719 1 94.12 632 SER A O 1
ATOM 4967 N N . LEU A 1 633 ? -25.625 6.914 -20.953 1 90.81 633 LEU A N 1
ATOM 4968 C CA . LEU A 1 633 ? -25.25 8.062 -20.125 1 90.81 633 LEU A CA 1
ATOM 4969 C C . LEU A 1 633 ? -25.891 7.969 -18.75 1 90.81 633 LEU A C 1
ATOM 4971 O O . LEU A 1 633 ? -25.312 8.414 -17.766 1 90.81 633 LEU A O 1
ATOM 4975 N N . ALA A 1 634 ? -27.062 7.359 -18.641 1 90.56 634 ALA A N 1
ATOM 4976 C CA . ALA A 1 634 ? -27.766 7.199 -17.375 1 90.56 634 ALA A CA 1
ATOM 4977 C C . ALA A 1 634 ? -27.031 6.223 -16.453 1 90.56 634 ALA A C 1
ATOM 4979 O O . ALA A 1 634 ? -27.219 6.254 -15.234 1 90.56 634 ALA A O 1
ATOM 4980 N N . ALA A 1 635 ? -26.25 5.371 -17.094 1 94.06 635 ALA A N 1
ATOM 4981 C CA . ALA A 1 635 ? -25.5 4.387 -16.328 1 94.06 635 ALA A CA 1
ATOM 4982 C C . ALA A 1 635 ? -24.234 5 -15.727 1 94.06 635 ALA A C 1
ATOM 4984 O O . ALA A 1 635 ? -23.547 4.367 -14.922 1 94.06 635 ALA A O 1
ATOM 4985 N N . ILE A 1 636 ? -23.922 6.168 -16.109 1 91.31 636 ILE A N 1
ATOM 4986 C CA . ILE A 1 636 ? -22.75 6.875 -15.617 1 91.31 636 ILE A CA 1
ATOM 4987 C C . ILE A 1 636 ? -23.172 7.906 -14.57 1 91.31 636 ILE A C 1
ATOM 4989 O O . ILE A 1 636 ? -24 8.773 -14.844 1 91.31 636 ILE A O 1
ATOM 4993 N N . GLU A 1 637 ? -22.641 7.734 -13.422 1 87.06 637 GLU A N 1
ATOM 4994 C CA . GLU A 1 637 ? -22.922 8.703 -12.367 1 87.06 637 GLU A CA 1
ATOM 4995 C C . GLU A 1 637 ? -22.188 10.016 -12.609 1 87.06 637 GLU A C 1
ATOM 4997 O O . GLU A 1 637 ? -20.953 10.039 -12.695 1 87.06 637 GLU A O 1
ATOM 5002 N N . LEU A 1 638 ? -22.891 10.961 -12.945 1 70.5 638 LEU A N 1
ATOM 5003 C CA . LEU A 1 638 ? -22.297 12.25 -13.25 1 70.5 638 LEU A CA 1
ATOM 5004 C C . LEU A 1 638 ? -22.188 13.109 -11.992 1 70.5 638 LEU A C 1
ATOM 5006 O O . LEU A 1 638 ? -21.625 14.211 -12.031 1 70.5 638 LEU A O 1
ATOM 5010 N N . ASP A 1 639 ? -22.781 12.602 -10.867 1 57.97 639 ASP A N 1
ATOM 5011 C CA . ASP A 1 639 ? -22.688 13.438 -9.68 1 57.97 639 ASP A CA 1
ATOM 5012 C C . ASP A 1 639 ? -21.266 13.414 -9.109 1 57.97 639 ASP A C 1
ATOM 5014 O O . ASP A 1 639 ? -20.547 12.43 -9.273 1 57.97 639 ASP A O 1
ATOM 5018 N N . VAL A 1 640 ? -20.625 14.547 -9.227 1 54.16 640 VAL A N 1
ATOM 5019 C CA . VAL A 1 640 ? -19.234 14.734 -8.836 1 54.16 640 VAL A CA 1
ATOM 5020 C C . VAL A 1 640 ? -19.031 14.242 -7.41 1 54.16 640 VAL A C 1
ATOM 5022 O O . VAL A 1 640 ? -18.438 14.945 -6.582 1 54.16 640 VAL A O 1
ATOM 5025 N N . ASP A 1 641 ? -19.812 13.328 -6.871 1 49.91 641 ASP A N 1
ATOM 5026 C CA . ASP A 1 641 ? -19.047 12.852 -5.723 1 49.91 641 ASP A CA 1
ATOM 5027 C C . ASP A 1 641 ? -17.828 12.047 -6.164 1 49.91 641 ASP A C 1
ATOM 5029 O O . ASP A 1 641 ? -17.875 11.336 -7.164 1 49.91 641 ASP A O 1
ATOM 5033 N N . MET B 1 1 ? 38.906 -10.914 60.031 1 19.84 1 MET B N 1
ATOM 5034 C CA . MET B 1 1 ? 37.812 -11.836 59.844 1 19.84 1 MET B CA 1
ATOM 5035 C C . MET B 1 1 ? 36.594 -11.109 59.281 1 19.84 1 MET B C 1
ATOM 5037 O O . MET B 1 1 ? 35.594 -10.883 59.969 1 19.84 1 MET B O 1
ATOM 5041 N N . TRP B 1 2 ? 36.844 -10.234 58.25 1 24.05 2 TRP B N 1
ATOM 5042 C CA . TRP B 1 2 ? 36.531 -9.047 57.469 1 24.05 2 TRP B CA 1
ATOM 5043 C C . TRP B 1 2 ? 35.5 -9.367 56.406 1 24.05 2 TRP B C 1
ATOM 5045 O O . TRP B 1 2 ? 35.719 -10.258 55.562 1 24.05 2 TRP B O 1
ATOM 5055 N N . GLY B 1 3 ? 34.156 -9.414 56.625 1 27.59 3 GLY B N 1
ATOM 5056 C CA . GLY B 1 3 ? 32.938 -9.938 56.031 1 27.59 3 GLY B CA 1
ATOM 5057 C C . GLY B 1 3 ? 32.688 -9.398 54.625 1 27.59 3 GLY B C 1
ATOM 5058 O O . GLY B 1 3 ? 33.188 -8.328 54.281 1 27.59 3 GLY B O 1
ATOM 5059 N N . PRO B 1 4 ? 32.344 -10.258 53.531 1 29.38 4 PRO B N 1
ATOM 5060 C CA . PRO B 1 4 ? 32.469 -10.227 52.062 1 29.38 4 PRO B CA 1
ATOM 5061 C C . PRO B 1 4 ? 31.625 -9.125 51.438 1 29.38 4 PRO B C 1
ATOM 5063 O O . PRO B 1 4 ? 31.312 -9.18 50.25 1 29.38 4 PRO B O 1
ATOM 5066 N N . THR B 1 5 ? 31.375 -7.945 52.062 1 27.5 5 THR B N 1
ATOM 5067 C CA . THR B 1 5 ? 30.641 -6.719 51.75 1 27.5 5 THR B CA 1
ATOM 5068 C C . THR B 1 5 ? 31.125 -6.117 50.438 1 27.5 5 THR B C 1
ATOM 5070 O O . THR B 1 5 ? 30.625 -5.078 50 1 27.5 5 THR B O 1
ATOM 5073 N N . LEU B 1 6 ? 32.375 -6.562 49.906 1 28.23 6 LEU B N 1
ATOM 5074 C CA . LEU B 1 6 ? 33.188 -5.613 49.156 1 28.23 6 LEU B CA 1
ATOM 5075 C C . LEU B 1 6 ? 32.75 -5.594 47.688 1 28.23 6 LEU B C 1
ATOM 5077 O O . LEU B 1 6 ? 33.312 -4.883 46.875 1 28.23 6 LEU B O 1
ATOM 5081 N N . TYR B 1 7 ? 32.125 -6.766 47.25 1 29.44 7 TYR B N 1
ATOM 5082 C CA . TYR B 1 7 ? 32.219 -7.051 45.812 1 29.44 7 TYR B CA 1
ATOM 5083 C C . TYR B 1 7 ? 31.297 -6.117 45 1 29.44 7 TYR B C 1
ATOM 5085 O O . TYR B 1 7 ? 31.297 -6.156 43.781 1 29.44 7 TYR B O 1
ATOM 5093 N N . THR B 1 8 ? 30.266 -5.52 45.594 1 32.22 8 THR B N 1
ATOM 5094 C CA . THR B 1 8 ? 29.188 -4.812 44.906 1 32.22 8 THR B CA 1
ATOM 5095 C C . THR B 1 8 ? 29.703 -3.541 44.25 1 32.22 8 THR B C 1
ATOM 5097 O O . THR B 1 8 ? 28.953 -2.834 43.562 1 32.22 8 THR B O 1
ATOM 5100 N N . ARG B 1 9 ? 30.766 -2.908 44.812 1 33.69 9 ARG B N 1
ATOM 5101 C CA . ARG B 1 9 ? 31.141 -1.526 44.531 1 33.69 9 ARG B CA 1
ATOM 5102 C C . ARG B 1 9 ? 31.953 -1.435 43.219 1 33.69 9 ARG B C 1
ATOM 5104 O O . ARG B 1 9 ? 32.562 -0.403 42.938 1 33.69 9 ARG B O 1
ATOM 5111 N N . LEU B 1 10 ? 32.375 -2.766 42.562 1 29.67 10 LEU B N 1
ATOM 5112 C CA . LEU B 1 10 ? 33.375 -2.51 41.531 1 29.67 10 LEU B CA 1
ATOM 5113 C C . LEU B 1 10 ? 32.688 -2.023 40.25 1 29.67 10 LEU B C 1
ATOM 5115 O O . LEU B 1 10 ? 31.516 -2.369 40 1 29.67 10 LEU B O 1
ATOM 5119 N N . PRO B 1 11 ? 33.219 -1.009 39.469 1 33.94 11 PRO B N 1
ATOM 5120 C CA . PRO B 1 11 ? 32.719 -0.255 38.344 1 33.94 11 PRO B CA 1
ATOM 5121 C C . PRO B 1 11 ? 32.406 -1.147 37.125 1 33.94 11 PRO B C 1
ATOM 5123 O O . PRO B 1 11 ? 33 -2.209 36.969 1 33.94 11 PRO B O 1
ATOM 5126 N N . PRO B 1 12 ? 31.125 -1.143 36.5 1 31.23 12 PRO B N 1
ATOM 5127 C CA . PRO B 1 12 ? 30.484 -2.102 35.594 1 31.23 12 PRO B CA 1
ATOM 5128 C C . PRO B 1 12 ? 31.359 -2.469 34.406 1 31.23 12 PRO B C 1
ATOM 5130 O O . PRO B 1 12 ? 30.984 -3.309 33.594 1 31.23 12 PRO B O 1
ATOM 5133 N N . THR B 1 13 ? 32.531 -1.786 34.188 1 32.5 13 THR B N 1
ATOM 5134 C CA . THR B 1 13 ? 33.406 -2.031 33.031 1 32.5 13 THR B CA 1
ATOM 5135 C C . THR B 1 13 ? 33.906 -3.477 33.031 1 32.5 13 THR B C 1
ATOM 5137 O O . THR B 1 13 ? 34.219 -4.027 31.984 1 32.5 13 THR B O 1
ATOM 5140 N N . LEU B 1 14 ? 34.219 -3.947 34.25 1 29.11 14 LEU B N 1
ATOM 5141 C CA . LEU B 1 14 ? 35.062 -5.141 34.281 1 29.11 14 LEU B CA 1
ATOM 5142 C C . LEU B 1 14 ? 34.25 -6.395 34 1 29.11 14 LEU B C 1
ATOM 5144 O O . LEU B 1 14 ? 34.781 -7.5 34 1 29.11 14 LEU B O 1
ATOM 5148 N N . ARG B 1 15 ? 32.969 -6.305 34.25 1 31.84 15 ARG B N 1
ATOM 5149 C CA . ARG B 1 15 ? 32.281 -7.59 34.25 1 31.84 15 ARG B CA 1
ATOM 5150 C C . ARG B 1 15 ? 32.25 -8.203 32.875 1 31.84 15 ARG B C 1
ATOM 5152 O O . ARG B 1 15 ? 32.094 -9.414 32.719 1 31.84 15 ARG B O 1
ATOM 5159 N N . GLN B 1 16 ? 32.25 -7.426 31.844 1 28.8 16 GLN B N 1
ATOM 5160 C CA . GLN B 1 16 ? 31.922 -7.918 30.5 1 28.8 16 GLN B CA 1
ATOM 5161 C C . GLN B 1 16 ? 33.062 -8.688 29.891 1 28.8 16 GLN B C 1
ATOM 5163 O O . GLN B 1 16 ? 32.969 -9.172 28.75 1 28.8 16 GLN B O 1
ATOM 5168 N N . LEU B 1 17 ? 34.25 -8.656 30.531 1 27.03 17 LEU B N 1
ATOM 5169 C CA . LEU B 1 17 ? 35.406 -9.195 29.797 1 27.03 17 LEU B CA 1
ATOM 5170 C C . LEU B 1 17 ? 35.344 -10.711 29.734 1 27.03 17 LEU B C 1
ATOM 5172 O O . LEU B 1 17 ? 36.188 -11.344 29.094 1 27.03 17 LEU B O 1
ATOM 5176 N N . SER B 1 18 ? 34.625 -11.32 30.781 1 25.92 18 SER B N 1
ATOM 5177 C CA . SER B 1 18 ? 35.094 -12.68 31.031 1 25.92 18 SER B CA 1
ATOM 5178 C C . SER B 1 18 ? 34.625 -13.641 29.938 1 25.92 18 SER B C 1
ATOM 5180 O O . SER B 1 18 ? 34.812 -14.852 30.031 1 25.92 18 SER B O 1
ATOM 5182 N N . LEU B 1 19 ? 33.625 -13.273 29.141 1 27.03 19 LEU B N 1
ATOM 5183 C CA . LEU B 1 19 ? 32.906 -14.32 28.438 1 27.03 19 LEU B CA 1
ATOM 5184 C C . LEU B 1 19 ? 33.75 -14.953 27.344 1 27.03 19 LEU B C 1
ATOM 5186 O O . LEU B 1 19 ? 33.281 -15.773 26.562 1 27.03 19 LEU B O 1
ATOM 5190 N N . PHE B 1 20 ? 34.969 -14.43 27.062 1 26.2 20 PHE B N 1
ATOM 5191 C CA . PHE B 1 20 ? 35.562 -14.906 25.812 1 26.2 20 PHE B CA 1
ATOM 5192 C C . PHE B 1 20 ? 36.125 -16.312 25.984 1 26.2 20 PHE B C 1
ATOM 5194 O O . PHE B 1 20 ? 36.75 -16.859 25.078 1 26.2 20 PHE B O 1
ATOM 5201 N N . ALA B 1 21 ? 36.375 -16.703 27.297 1 21.67 21 ALA B N 1
ATOM 5202 C CA . ALA B 1 21 ? 37.281 -17.844 27.266 1 21.67 21 ALA B CA 1
ATOM 5203 C C . ALA B 1 21 ? 36.625 -19.078 26.656 1 21.67 21 ALA B C 1
ATOM 5205 O O . ALA B 1 21 ? 37.219 -19.75 25.812 1 21.67 21 ALA B O 1
ATOM 5206 N N . PHE B 1 22 ? 35.938 -20.031 27.469 1 23.73 22 PHE B N 1
ATOM 5207 C CA . PHE B 1 22 ? 35.719 -21.438 27.094 1 23.73 22 PHE B CA 1
ATOM 5208 C C . PHE B 1 22 ? 34.469 -21.578 26.266 1 23.73 22 PHE B C 1
ATOM 5210 O O . PHE B 1 22 ? 33.375 -21.109 26.656 1 23.73 22 PHE B O 1
ATOM 5217 N N . PRO B 1 23 ? 34.469 -22.078 24.891 1 24.5 23 PRO B N 1
ATOM 5218 C CA . PRO B 1 23 ? 33.5 -21.984 23.812 1 24.5 23 PRO B CA 1
ATOM 5219 C C . PRO B 1 23 ? 32.156 -22.656 24.156 1 24.5 23 PRO B C 1
ATOM 5221 O O . PRO B 1 23 ? 31.109 -22.219 23.703 1 24.5 23 PRO B O 1
ATOM 5224 N N . GLY B 1 24 ? 32.156 -23.953 24.562 1 25.28 24 GLY B N 1
ATOM 5225 C CA . GLY B 1 24 ? 31.188 -24.922 24.156 1 25.28 24 GLY B CA 1
ATOM 5226 C C . GLY B 1 24 ? 29.859 -24.797 24.906 1 25.28 24 GLY B C 1
ATOM 5227 O O . GLY B 1 24 ? 28.844 -25.312 24.453 1 25.28 24 GLY B O 1
ATOM 5228 N N . LEU B 1 25 ? 29.828 -24.703 26.203 1 22.61 25 LEU B N 1
ATOM 5229 C CA . LEU B 1 25 ? 28.719 -25.234 26.984 1 22.61 25 LEU B CA 1
ATOM 5230 C C . LEU B 1 25 ? 27.547 -24.25 27 1 22.61 25 LEU B C 1
ATOM 5232 O O . LEU B 1 25 ? 27.656 -23.156 27.547 1 22.61 25 LEU B O 1
ATOM 5236 N N . ARG B 1 26 ? 26.688 -24.359 25.953 1 23.58 26 ARG B N 1
ATOM 5237 C CA . ARG B 1 26 ? 25.516 -23.484 25.859 1 23.58 26 ARG B CA 1
ATOM 5238 C C . ARG B 1 26 ? 24.594 -23.688 27.062 1 23.58 26 ARG B C 1
ATOM 5240 O O . ARG B 1 26 ? 24.062 -24.781 27.266 1 23.58 26 ARG B O 1
ATOM 5247 N N . VAL B 1 27 ? 24.938 -23.234 28.297 1 22.97 27 VAL B N 1
ATOM 5248 C CA . VAL B 1 27 ? 24.016 -23.547 29.391 1 22.97 27 VAL B CA 1
ATOM 5249 C C . VAL B 1 27 ? 22.672 -22.859 29.156 1 22.97 27 VAL B C 1
ATOM 5251 O O . VAL B 1 27 ? 22.609 -21.641 29.031 1 22.97 27 VAL B O 1
ATOM 5254 N N . PHE B 1 28 ? 21.703 -23.609 28.531 1 22.03 28 PHE B N 1
ATOM 5255 C CA . PHE B 1 28 ? 20.297 -23.234 28.344 1 22.03 28 PHE B CA 1
ATOM 5256 C C . PHE B 1 28 ? 19.641 -22.953 29.703 1 22.03 28 PHE B C 1
ATOM 5258 O O . PHE B 1 28 ? 19.625 -23.828 30.578 1 22.03 28 PHE B O 1
ATOM 5265 N N . ILE B 1 29 ? 19.922 -21.797 30.281 1 23.66 29 ILE B N 1
ATOM 5266 C CA . ILE B 1 29 ? 19.312 -21.547 31.578 1 23.66 29 ILE B CA 1
ATOM 5267 C C . ILE B 1 29 ? 17.797 -21.422 31.422 1 23.66 29 ILE B C 1
ATOM 5269 O O . ILE B 1 29 ? 17.312 -20.5 30.766 1 23.66 29 ILE B O 1
ATOM 5273 N N . PRO B 1 30 ? 17.062 -22.531 31.453 1 23.77 30 PRO B N 1
ATOM 5274 C CA . PRO B 1 30 ? 15.594 -22.547 31.359 1 23.77 30 PRO B CA 1
ATOM 5275 C C . PRO B 1 30 ? 14.93 -21.672 32.406 1 23.77 30 PRO B C 1
ATOM 5277 O O . PRO B 1 30 ? 15.43 -21.547 33.531 1 23.77 30 PRO B O 1
ATOM 5280 N N . LEU B 1 31 ? 14.453 -20.531 31.953 1 22.09 31 LEU B N 1
ATOM 5281 C CA . LEU B 1 31 ? 13.789 -19.609 32.844 1 22.09 31 LEU B CA 1
ATOM 5282 C C . LEU B 1 31 ? 12.695 -20.297 33.656 1 22.09 31 LEU B C 1
ATOM 5284 O O . LEU B 1 31 ? 11.867 -21.031 33.094 1 22.09 31 LEU B O 1
ATOM 5288 N N . PRO B 1 32 ? 12.898 -20.578 34.906 1 23.22 32 PRO B N 1
ATOM 5289 C CA . PRO B 1 32 ? 12.094 -21.375 35.844 1 23.22 32 PRO B CA 1
ATOM 5290 C C . PRO B 1 32 ? 10.68 -20.844 36.031 1 23.22 32 PRO B C 1
ATOM 5292 O O . PRO B 1 32 ? 10.5 -19.641 36.25 1 23.22 32 PRO B O 1
ATOM 5295 N N . PHE B 1 33 ? 9.758 -21.188 35.062 1 20.95 33 PHE B N 1
ATOM 5296 C CA . PHE B 1 33 ? 8.375 -20.766 35.281 1 20.95 33 PHE B CA 1
ATOM 5297 C C . PHE B 1 33 ? 7.887 -21.234 36.656 1 20.95 33 PHE B C 1
ATOM 5299 O O . PHE B 1 33 ? 8.109 -22.375 37.062 1 20.95 33 PHE B O 1
ATOM 5306 N N . PRO B 1 34 ? 7.777 -20.359 37.594 1 20.17 34 PRO B N 1
ATOM 5307 C CA . PRO B 1 34 ? 7.473 -20.688 39 1 20.17 34 PRO B CA 1
ATOM 5308 C C . PRO B 1 34 ? 6.129 -21.391 39.156 1 20.17 34 PRO B C 1
ATOM 5310 O O . PRO B 1 34 ? 5.094 -20.859 38.75 1 20.17 34 PRO B O 1
ATOM 5313 N N . ALA B 1 35 ? 6.105 -22.641 38.812 1 18.53 35 ALA B N 1
ATOM 5314 C CA . ALA B 1 35 ? 4.898 -23.469 38.906 1 18.53 35 ALA B CA 1
ATOM 5315 C C . ALA B 1 35 ? 4.293 -23.391 40.281 1 18.53 35 ALA B C 1
ATOM 5317 O O . ALA B 1 35 ? 4.98 -23.641 41.281 1 18.53 35 ALA B O 1
ATOM 5318 N N . ARG B 1 36 ? 3.215 -22.562 40.406 1 18.2 36 ARG B N 1
ATOM 5319 C CA . ARG B 1 36 ? 2.514 -22.453 41.688 1 18.2 36 ARG B CA 1
ATOM 5320 C C . ARG B 1 36 ? 2.006 -23.812 42.156 1 18.2 36 ARG B C 1
ATOM 5322 O O . ARG B 1 36 ? 1.38 -24.547 41.375 1 18.2 36 ARG B O 1
ATOM 5329 N N . SER B 1 37 ? 2.623 -24.594 42.969 1 17.56 37 SER B N 1
ATOM 5330 C CA . SER B 1 37 ? 2.484 -25.938 43.531 1 17.56 37 SER B CA 1
ATOM 5331 C C . SER B 1 37 ? 1.163 -26.094 44.25 1 17.56 37 SER B C 1
ATOM 5333 O O . SER B 1 37 ? 0.978 -27.062 45 1 17.56 37 SER B O 1
ATOM 5335 N N . HIS B 1 38 ? -0.017 -25.672 43.562 1 18.05 38 HIS B N 1
ATOM 5336 C CA . HIS B 1 38 ? -1.068 -25.766 44.594 1 18.05 38 HIS B CA 1
ATOM 5337 C C . HIS B 1 38 ? -1.29 -27.203 45.031 1 18.05 38 HIS B C 1
ATOM 5339 O O . HIS B 1 38 ? -1.183 -28.125 44.219 1 18.05 38 HIS B O 1
ATOM 5345 N N . PRO B 1 39 ? -1.313 -27.562 46.219 1 18.28 39 PRO B N 1
ATOM 5346 C CA . PRO B 1 39 ? -1.261 -28.812 46.969 1 18.28 39 PRO B CA 1
ATOM 5347 C C . PRO B 1 39 ? -2.592 -29.562 46.938 1 18.28 39 PRO B C 1
ATOM 5349 O O . PRO B 1 39 ? -3.568 -29.094 47.531 1 18.28 39 PRO B O 1
ATOM 5352 N N . LEU B 1 40 ? -3.172 -29.781 45.688 1 17.3 40 LEU B N 1
ATOM 5353 C CA . LEU B 1 40 ? -4.547 -30.234 45.844 1 17.3 40 LEU B CA 1
ATOM 5354 C C . LEU B 1 40 ? -4.602 -31.547 46.625 1 17.3 40 LEU B C 1
ATOM 5356 O O . LEU B 1 40 ? -3.822 -32.469 46.375 1 17.3 40 LEU B O 1
ATOM 5360 N N . SER B 1 41 ? -5.445 -31.625 47.688 1 16.52 41 SER B N 1
ATOM 5361 C CA . SER B 1 41 ? -5.723 -32.531 48.812 1 16.52 41 SER B CA 1
ATOM 5362 C C . SER B 1 41 ? -6.527 -33.719 48.375 1 16.52 41 SER B C 1
ATOM 5364 O O . SER B 1 41 ? -7.445 -33.594 47.562 1 16.52 41 SER B O 1
ATOM 5366 N N . LEU B 1 42 ? -6.09 -34.969 48.562 1 17.25 42 LEU B N 1
ATOM 5367 C CA . LEU B 1 42 ? -6.297 -36.375 48.156 1 17.25 42 LEU B CA 1
ATOM 5368 C C . LEU B 1 42 ? -7.59 -36.906 48.75 1 17.25 42 LEU B C 1
ATOM 5370 O O . LEU B 1 42 ? -7.559 -37.75 49.656 1 17.25 42 LEU B O 1
ATOM 5374 N N . CYS B 1 43 ? -8.766 -36.156 48.562 1 16.34 43 CYS B N 1
ATOM 5375 C CA . CYS B 1 43 ? -9.727 -36.719 49.5 1 16.34 43 CYS B CA 1
ATOM 5376 C C . CYS B 1 43 ? -10.125 -38.125 49.094 1 16.34 43 CYS B C 1
ATOM 5378 O O . CYS B 1 43 ? -10.312 -38.406 47.906 1 16.34 43 CYS B O 1
ATOM 5380 N N . THR B 1 44 ? -10.281 -39.094 50.031 1 16.06 44 THR B N 1
ATOM 5381 C CA . THR B 1 44 ? -10.195 -40.562 50.188 1 16.06 44 THR B CA 1
ATOM 5382 C C . THR B 1 44 ? -11.539 -41.219 49.875 1 16.06 44 THR B C 1
ATOM 5384 O O . THR B 1 44 ? -11.594 -42.406 49.625 1 16.06 44 THR B O 1
ATOM 5387 N N . GLY B 1 45 ? -12.75 -40.594 49.625 1 16.14 45 GLY B N 1
ATOM 5388 C CA . GLY B 1 45 ? -13.727 -41.375 50.375 1 16.14 45 GLY B CA 1
ATOM 5389 C C . GLY B 1 45 ? -14.156 -42.625 49.656 1 16.14 45 GLY B C 1
ATOM 5390 O O . GLY B 1 45 ? -14.008 -42.75 48.438 1 16.14 45 GLY B O 1
ATOM 5391 N N . THR B 1 46 ? -14.953 -43.531 50.375 1 15.87 46 THR B N 1
ATOM 5392 C CA . THR B 1 46 ? -15.07 -44.969 50.625 1 15.87 46 THR B CA 1
ATOM 5393 C C . THR B 1 46 ? -16.094 -45.594 49.688 1 15.87 46 THR B C 1
ATOM 5395 O O . THR B 1 46 ? -15.789 -46.594 49 1 15.87 46 THR B O 1
ATOM 5398 N N . GLN B 1 47 ? -17.469 -45.688 49.938 1 15.74 47 GLN B N 1
ATOM 5399 C CA . GLN B 1 47 ? -17.953 -47 50.312 1 15.74 47 GLN B CA 1
ATOM 5400 C C . GLN B 1 47 ? -18.641 -47.719 49.156 1 15.74 47 GLN B C 1
ATOM 5402 O O . GLN B 1 47 ? -18.953 -47.094 48.156 1 15.74 47 GLN B O 1
ATOM 5407 N N . PRO B 1 48 ? -20 -48.25 49.281 1 16.98 48 PRO B N 1
ATOM 5408 C CA . PRO B 1 48 ? -20.438 -49.656 49.281 1 16.98 48 PRO B CA 1
ATOM 5409 C C . PRO B 1 48 ? -21.109 -50.062 47.969 1 16.98 48 PRO B C 1
ATOM 5411 O O . PRO B 1 48 ? -21.453 -49.188 47.156 1 16.98 48 PRO B O 1
ATOM 5414 N N . GLY B 1 49 ? -21.906 -51.25 47.844 1 16.34 49 GLY B N 1
ATOM 5415 C CA . GLY B 1 49 ? -22.031 -52.531 47.156 1 16.34 49 GLY B CA 1
ATOM 5416 C C . GLY B 1 49 ? -23.234 -52.594 46.219 1 16.34 49 GLY B C 1
ATOM 5417 O O . GLY B 1 49 ? -23.438 -53.594 45.562 1 16.34 49 GLY B O 1
ATOM 5418 N N . PHE B 1 50 ? -24.297 -51.75 46.219 1 17.47 50 PHE B N 1
ATOM 5419 C CA . PHE B 1 50 ? -25.594 -52.438 46.219 1 17.47 50 PHE B CA 1
ATOM 5420 C C . PHE B 1 50 ? -25.922 -52.969 44.812 1 17.47 50 PHE B C 1
ATOM 5422 O O . PHE B 1 50 ? -25.688 -52.281 43.812 1 17.47 50 PHE B O 1
ATOM 5429 N N . PHE B 1 51 ? -26.484 -54.219 44.656 1 17.06 51 PHE B N 1
ATOM 5430 C CA . PHE B 1 51 ? -26.672 -55.406 43.844 1 17.06 51 PHE B CA 1
ATOM 5431 C C . PHE B 1 51 ? -27.688 -55.125 42.719 1 17.06 51 PHE B C 1
ATOM 5433 O O . PHE B 1 51 ? -27.469 -55.531 41.562 1 17.06 51 PHE B O 1
ATOM 5440 N N . GLU B 1 52 ? -28.953 -54.906 42.938 1 15.95 52 GLU B N 1
ATOM 5441 C CA . GLU B 1 52 ? -29.984 -55.875 42.625 1 15.95 52 GLU B CA 1
ATOM 5442 C C . GLU B 1 52 ? -30.484 -55.719 41.188 1 15.95 52 GLU B C 1
ATOM 5444 O O . GLU B 1 52 ? -30.688 -56.688 40.469 1 15.95 52 GLU B O 1
ATOM 5449 N N . ALA B 1 53 ? -31.047 -54.594 40.844 1 16.06 53 ALA B N 1
ATOM 5450 C CA . ALA B 1 53 ? -32.438 -54.719 40.375 1 16.06 53 ALA B CA 1
ATOM 5451 C C . ALA B 1 53 ? -32.469 -55.25 38.938 1 16.06 53 ALA B C 1
ATOM 5453 O O . ALA B 1 53 ? -31.484 -55.125 38.188 1 16.06 53 ALA B O 1
ATOM 5454 N N . LEU B 1 54 ? -33.688 -55.469 38.281 1 17.19 54 LEU B N 1
ATOM 5455 C CA . LEU B 1 54 ? -34.625 -56.375 37.625 1 17.19 54 LEU B CA 1
ATOM 5456 C C . LEU B 1 54 ? -34.531 -56.25 36.125 1 17.19 54 LEU B C 1
ATOM 5458 O O . LEU B 1 54 ? -34.312 -57.25 35.438 1 17.19 54 LEU B O 1
ATOM 5462 N N . PHE B 1 55 ? -35.594 -56 35.375 1 20.34 55 PHE B N 1
ATOM 5463 C CA . PHE B 1 55 ? -36.375 -56.562 34.312 1 20.34 55 PHE B CA 1
ATOM 5464 C C . PHE B 1 55 ? -35.844 -56.125 32.938 1 20.34 55 PHE B C 1
ATOM 5466 O O . PHE B 1 55 ? -35.188 -55.062 32.844 1 20.34 55 PHE B O 1
ATOM 5473 N N . SER B 1 56 ? -36.094 -56.969 31.766 1 21 56 SER B N 1
ATOM 5474 C CA . SER B 1 56 ? -35.562 -57.562 30.547 1 21 56 SER B CA 1
ATOM 5475 C C . SER B 1 56 ? -35.719 -56.625 29.359 1 21 56 SER B C 1
ATOM 5477 O O . SER B 1 56 ? -35.469 -57 28.219 1 21 56 SER B O 1
ATOM 5479 N N . LEU B 1 57 ? -36.844 -55.688 29.375 1 20.77 57 LEU B N 1
ATOM 5480 C CA . LEU B 1 57 ? -37.812 -54.781 28.75 1 20.77 57 LEU B CA 1
ATOM 5481 C C . LEU B 1 57 ? -37.094 -53.75 27.875 1 20.77 57 LEU B C 1
ATOM 5483 O O . LEU B 1 57 ? -36.438 -52.844 28.391 1 20.77 57 LEU B O 1
ATOM 5487 N N . HIS B 1 58 ? -36.906 -53.969 26.562 1 21.7 58 HIS B N 1
ATOM 5488 C CA . HIS B 1 58 ? -35.906 -53.719 25.547 1 21.7 58 HIS B CA 1
ATOM 5489 C C . HIS B 1 58 ? -36.031 -52.312 24.984 1 21.7 58 HIS B C 1
ATOM 5491 O O . HIS B 1 58 ? -36.781 -52.062 24.031 1 21.7 58 HIS B O 1
ATOM 5497 N N . LYS B 1 59 ? -36.25 -51.281 25.719 1 23.06 59 LYS B N 1
ATOM 5498 C CA . LYS B 1 59 ? -36.812 -50 25.328 1 23.06 59 LYS B CA 1
ATOM 5499 C C . LYS B 1 59 ? -35.969 -49.312 24.281 1 23.06 59 LYS B C 1
ATOM 5501 O O . LYS B 1 59 ? -34.75 -49.125 24.453 1 23.06 59 LYS B O 1
ATOM 5506 N N . GLY B 1 60 ? -36.469 -49.375 23.047 1 23.23 60 GLY B N 1
ATOM 5507 C CA . GLY B 1 60 ? -35.781 -48.875 21.859 1 23.23 60 GLY B CA 1
ATOM 5508 C C . GLY B 1 60 ? -35.031 -47.562 22.109 1 23.23 60 GLY B C 1
ATOM 5509 O O . GLY B 1 60 ? -35.625 -46.594 22.547 1 23.23 60 GLY B O 1
ATOM 5510 N N . GLU B 1 61 ? -33.812 -47.688 22.547 1 23.28 61 GLU B N 1
ATOM 5511 C CA . GLU B 1 61 ? -33.125 -46.531 23.094 1 23.28 61 GLU B CA 1
ATOM 5512 C C . GLU B 1 61 ? -33.062 -45.406 22.094 1 23.28 61 GLU B C 1
ATOM 5514 O O . GLU B 1 61 ? -32.781 -45.625 20.906 1 23.28 61 GLU B O 1
ATOM 5519 N N . GLU B 1 62 ? -34.062 -44.438 22.266 1 24.78 62 GLU B N 1
ATOM 5520 C CA . GLU B 1 62 ? -33.938 -43.031 21.875 1 24.78 62 GLU B CA 1
ATOM 5521 C C . GLU B 1 62 ? -32.5 -42.562 21.922 1 24.78 62 GLU B C 1
ATOM 5523 O O . GLU B 1 62 ? -31.781 -42.844 22.891 1 24.78 62 GLU B O 1
ATOM 5528 N N . ALA B 1 63 ? -31.953 -42.531 20.766 1 24.09 63 ALA B N 1
ATOM 5529 C CA . ALA B 1 63 ? -30.531 -42.156 20.781 1 24.09 63 ALA B CA 1
ATOM 5530 C C . ALA B 1 63 ? -30.25 -41.156 21.891 1 24.09 63 ALA B C 1
ATOM 5532 O O . ALA B 1 63 ? -30.984 -40.156 22.031 1 24.09 63 ALA B O 1
ATOM 5533 N N . PRO B 1 64 ? -29.609 -41.594 23 1 24.34 64 PRO B N 1
ATOM 5534 C CA . PRO B 1 64 ? -29.516 -40.625 24.094 1 24.34 64 PRO B CA 1
ATOM 5535 C C . PRO B 1 64 ? -29.094 -39.219 23.641 1 24.34 64 PRO B C 1
ATOM 5537 O O . PRO B 1 64 ? -28.391 -39.094 22.625 1 24.34 64 PRO B O 1
ATOM 5540 N N . LEU B 1 65 ? -30.109 -38.312 23.656 1 25.38 65 LEU B N 1
ATOM 5541 C CA . LEU B 1 65 ? -29.719 -36.938 23.766 1 25.38 65 LEU B CA 1
ATOM 5542 C C . LEU B 1 65 ? -28.438 -36.781 24.594 1 25.38 65 LEU B C 1
ATOM 5544 O O . LEU B 1 65 ? -28.391 -37.188 25.75 1 25.38 65 LEU B O 1
ATOM 5548 N N . SER B 1 66 ? -27.312 -37.062 23.875 1 23.73 66 SER B N 1
ATOM 5549 C CA . SER B 1 66 ? -26.125 -36.75 24.672 1 23.73 66 SER B CA 1
ATOM 5550 C C . SER B 1 66 ? -26.406 -35.688 25.719 1 23.73 66 SER B C 1
ATOM 5552 O O . SER B 1 66 ? -26.75 -34.562 25.359 1 23.73 66 SER B O 1
ATOM 5554 N N . ARG B 1 67 ? -27.031 -36.188 26.719 1 28.52 67 ARG B N 1
ATOM 5555 C CA . ARG B 1 67 ? -27.125 -35.312 27.891 1 28.52 67 ARG B CA 1
ATOM 5556 C C . ARG B 1 67 ? -25.797 -34.625 28.172 1 28.52 67 ARG B C 1
ATOM 5558 O O . ARG B 1 67 ? -24.797 -35.281 28.484 1 28.52 67 ARG B O 1
ATOM 5565 N N . ARG B 1 68 ? -25.641 -33.5 27.516 1 30.58 68 ARG B N 1
ATOM 5566 C CA . ARG B 1 68 ? -24.719 -32.562 28.156 1 30.58 68 ARG B CA 1
ATOM 5567 C C . ARG B 1 68 ? -24.75 -32.719 29.672 1 30.58 68 ARG B C 1
ATOM 5569 O O . ARG B 1 68 ? -25.797 -32.562 30.297 1 30.58 68 ARG B O 1
ATOM 5576 N N . THR B 1 69 ? -24.234 -33.812 30.203 1 29.66 69 THR B N 1
ATOM 5577 C CA . THR B 1 69 ? -24.078 -33.688 31.656 1 29.66 69 THR B C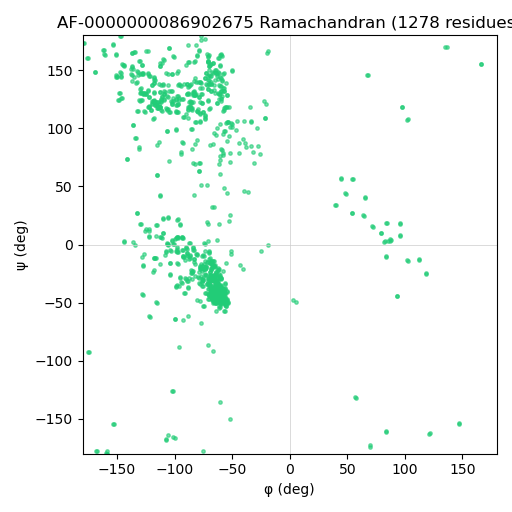A 1
ATOM 5578 C C . THR B 1 69 ? -24.047 -32.25 32.094 1 29.66 69 THR B C 1
ATOM 5580 O O . THR B 1 69 ? -23.391 -31.422 31.453 1 29.66 69 THR B O 1
ATOM 5583 N N . GLY B 1 70 ? -25.141 -31.875 32.75 1 29.23 70 GLY B N 1
ATOM 5584 C CA . GLY B 1 70 ? -25.359 -30.562 33.312 1 29.23 70 GLY B CA 1
ATOM 5585 C C . GLY B 1 70 ? -24.109 -29.969 33.969 1 29.23 70 GLY B C 1
ATOM 5586 O O . GLY B 1 70 ? -23.828 -30.219 35.125 1 29.23 70 GLY B O 1
ATOM 5587 N N . ALA B 1 71 ? -23.016 -30.031 33.344 1 33.03 71 ALA B N 1
ATOM 5588 C CA . ALA B 1 71 ? -22.188 -29.062 34.031 1 33.03 71 ALA B CA 1
ATOM 5589 C C . ALA B 1 71 ? -23.016 -27.875 34.531 1 33.03 71 ALA B C 1
ATOM 5591 O O . ALA B 1 71 ? -23.938 -27.438 33.812 1 33.03 71 ALA B O 1
ATOM 5592 N N . GLY B 1 72 ? -23.297 -27.703 35.656 1 32.78 72 GLY B N 1
ATOM 5593 C CA . GLY B 1 72 ? -23.922 -26.484 36.125 1 32.78 72 GLY B CA 1
ATOM 5594 C C . GLY B 1 72 ? -23.734 -25.312 35.188 1 32.78 72 GLY B C 1
ATOM 5595 O O . GLY B 1 72 ? -22.719 -25.234 34.469 1 32.78 72 GLY B O 1
ATOM 5596 N N . ALA B 1 73 ? -24.859 -24.609 34.594 1 42.5 73 ALA B N 1
ATOM 5597 C CA . ALA B 1 73 ? -25.062 -23.5 33.688 1 42.5 73 ALA B CA 1
ATOM 5598 C C . ALA B 1 73 ? -23.812 -22.625 33.594 1 42.5 73 ALA B C 1
ATOM 5600 O O . ALA B 1 73 ? -23.703 -21.812 32.688 1 42.5 73 ALA B O 1
ATOM 5601 N N . GLY B 1 74 ? -22.656 -22.984 34.375 1 59.19 74 GLY B N 1
ATOM 5602 C CA . GLY B 1 74 ? -21.531 -22.062 34.531 1 59.19 74 GLY B CA 1
ATOM 5603 C C . GLY B 1 74 ? -20.203 -22.703 34.188 1 59.19 74 GLY B C 1
ATOM 5604 O O . GLY B 1 74 ? -19.172 -22.016 34.125 1 59.19 74 GLY B O 1
ATOM 5605 N N . GLU B 1 75 ? -20.094 -24.188 33.969 1 79.12 75 GLU B N 1
ATOM 5606 C CA . GLU B 1 75 ? -18.719 -24.672 33.875 1 79.12 75 GLU B CA 1
ATOM 5607 C C . GLU B 1 75 ? -18.328 -25.016 32.438 1 79.12 75 GLU B C 1
ATOM 5609 O O . GLU B 1 75 ? -19.125 -25.625 31.719 1 79.12 75 GLU B O 1
ATOM 5614 N N . LEU B 1 76 ? -17.266 -24.75 31.859 1 90.81 76 LEU B N 1
ATOM 5615 C CA . LEU B 1 76 ? -16.688 -25.062 30.562 1 90.81 76 LEU B CA 1
ATOM 5616 C C . LEU B 1 76 ? -16.406 -26.562 30.438 1 90.81 76 LEU B C 1
ATOM 5618 O O . LEU B 1 76 ? -16 -27.203 31.406 1 90.81 76 LEU B O 1
ATOM 5622 N N . PRO B 1 77 ? -16.719 -27.172 29.297 1 94.25 77 PRO B N 1
ATOM 5623 C CA . PRO B 1 77 ? -16.344 -28.578 29.094 1 94.25 77 PRO B CA 1
ATOM 5624 C C . PRO B 1 77 ? -14.836 -28.797 29.172 1 94.25 77 PRO B C 1
ATOM 5626 O O . PRO B 1 77 ? -14.062 -27.844 29.141 1 94.25 77 PRO B O 1
ATOM 5629 N N . THR B 1 78 ? -14.5 -30.094 29.359 1 95.06 78 THR B N 1
ATOM 5630 C CA . THR B 1 78 ? -13.086 -30.422 29.297 1 95.06 78 THR B CA 1
ATOM 5631 C C . THR B 1 78 ? -12.555 -30.297 27.875 1 95.06 78 THR B C 1
ATOM 5633 O O . THR B 1 78 ? -13.328 -30.25 26.922 1 95.06 78 THR B O 1
ATOM 5636 N N . VAL B 1 79 ? -11.289 -30.234 27.766 1 96.19 79 VAL B N 1
ATOM 5637 C CA . VAL B 1 79 ? -10.656 -30.141 26.453 1 96.19 79 VAL B CA 1
ATOM 5638 C C . VAL B 1 79 ? -11 -31.359 25.609 1 96.19 79 VAL B C 1
ATOM 5640 O O . VAL B 1 79 ? -11.281 -31.25 24.422 1 96.19 79 VAL B O 1
ATOM 5643 N N . ASP B 1 80 ? -11.047 -32.562 26.25 1 95.19 80 ASP B N 1
ATOM 5644 C CA . ASP B 1 80 ? -11.391 -33.781 25.547 1 95.19 80 ASP B CA 1
ATOM 5645 C C . ASP B 1 80 ? -12.836 -33.75 25.062 1 95.19 80 ASP B C 1
ATOM 5647 O O . ASP B 1 80 ? -13.141 -34.219 23.953 1 95.19 80 ASP B O 1
ATOM 5651 N N . ALA B 1 81 ? -13.672 -33.281 25.859 1 94.81 81 ALA B N 1
ATOM 5652 C CA . ALA B 1 81 ? -15.07 -33.125 25.469 1 94.81 81 ALA B CA 1
ATOM 5653 C C . ALA B 1 81 ? -15.234 -32.156 24.312 1 94.81 81 ALA B C 1
ATOM 5655 O O . ALA B 1 81 ? -16.078 -32.375 23.438 1 94.81 81 ALA B O 1
ATOM 5656 N N . LEU B 1 82 ? -14.469 -31.125 24.406 1 95.06 82 LEU B N 1
ATOM 5657 C CA . LEU B 1 82 ? -14.469 -30.141 23.344 1 95.06 82 LEU B CA 1
ATOM 5658 C C . LEU B 1 82 ? -14.039 -30.781 22.016 1 95.06 82 LEU B C 1
ATOM 5660 O O . LEU B 1 82 ? -14.688 -30.578 20.984 1 95.06 82 LEU B O 1
ATOM 5664 N N . ARG B 1 83 ? -13.016 -31.578 22.031 1 94.81 83 ARG B N 1
ATOM 5665 C CA . ARG B 1 83 ? -12.516 -32.281 20.844 1 94.81 83 ARG B CA 1
ATOM 5666 C C . ARG B 1 83 ? -13.555 -33.219 20.281 1 94.81 83 ARG B C 1
ATOM 5668 O O . ARG B 1 83 ? -13.727 -33.312 19.062 1 94.81 83 ARG B O 1
ATOM 5675 N N . ALA B 1 84 ? -14.188 -33.844 21.172 1 94.12 84 ALA B N 1
ATOM 5676 C CA . ALA B 1 84 ? -15.203 -34.812 20.75 1 94.12 84 ALA B CA 1
ATOM 5677 C C . ALA B 1 84 ? -16.406 -34.094 20.141 1 94.12 84 ALA B C 1
ATOM 5679 O O . ALA B 1 84 ? -16.953 -34.562 19.125 1 94.12 84 ALA B O 1
ATOM 5680 N N . GLU B 1 85 ? -16.828 -33.031 20.766 1 93.94 85 GLU B N 1
ATOM 5681 C CA . GLU B 1 85 ? -17.984 -32.281 20.297 1 93.94 85 GLU B CA 1
ATOM 5682 C C . GLU B 1 85 ? -17.766 -31.766 18.891 1 93.94 85 GLU B C 1
ATOM 5684 O O . GLU B 1 85 ? -18.688 -31.75 18.062 1 93.94 85 GLU B O 1
ATOM 5689 N N . PHE B 1 86 ? -16.594 -31.359 18.641 1 96.25 86 PHE B N 1
ATOM 5690 C CA . PHE B 1 86 ? -16.281 -30.797 17.328 1 96.25 86 PHE B CA 1
ATOM 5691 C C . PHE B 1 86 ? -15.32 -31.703 16.578 1 96.25 86 PHE B C 1
ATOM 5693 O O . PHE B 1 86 ? -14.406 -31.219 15.891 1 96.25 86 PHE B O 1
ATOM 5700 N N . GLY B 1 87 ? -15.523 -32.938 16.625 1 93.56 87 GLY B N 1
ATOM 5701 C CA . GLY B 1 87 ? -14.672 -33.938 16 1 93.56 87 GLY B CA 1
ATOM 5702 C C . GLY B 1 87 ? -14.586 -33.812 14.492 1 93.56 87 GLY B C 1
ATOM 5703 O O . GLY B 1 87 ? -13.602 -34.219 13.883 1 93.56 87 GLY B O 1
ATOM 5704 N N . GLU B 1 88 ? -15.562 -33.25 13.859 1 93.94 88 GLU B N 1
ATOM 5705 C CA . GLU B 1 88 ? -15.539 -33.031 12.414 1 93.94 88 GLU B CA 1
ATOM 5706 C C . GLU B 1 88 ? -14.383 -32.125 12.008 1 93.94 88 GLU B C 1
ATOM 5708 O O . GLU B 1 88 ? -13.906 -32.188 10.875 1 93.94 88 GLU B O 1
ATOM 5713 N N . PHE B 1 89 ? -13.891 -31.359 12.953 1 94.88 89 PHE B N 1
ATOM 5714 C CA . PHE B 1 89 ? -12.797 -30.438 12.656 1 94.88 89 PHE B CA 1
ATOM 5715 C C . PHE B 1 89 ? -11.492 -30.938 13.281 1 94.88 89 PHE B C 1
ATOM 5717 O O . PHE B 1 89 ? -10.43 -30.359 13.039 1 94.88 89 PHE B O 1
ATOM 5724 N N . ARG B 1 90 ? -11.523 -31.953 14.047 1 88.19 90 ARG B N 1
ATOM 5725 C CA . ARG B 1 90 ? -10.336 -32.281 14.828 1 88.19 90 ARG B CA 1
ATOM 5726 C C . ARG B 1 90 ? -9.945 -33.75 14.609 1 88.19 90 ARG B C 1
ATOM 5728 O O . ARG B 1 90 ? -8.766 -34.062 14.5 1 88.19 90 ARG B O 1
ATOM 5735 N N . GLU B 1 91 ? -10.812 -34.656 14.594 1 80.75 91 GLU B N 1
ATOM 5736 C CA . GLU B 1 91 ? -10.531 -36.094 14.641 1 80.75 91 GLU B CA 1
ATOM 5737 C C . GLU B 1 91 ? -10.531 -36.688 13.234 1 80.75 91 GLU B C 1
ATOM 5739 O O . GLU B 1 91 ? -10.016 -37.812 13.031 1 80.75 91 GLU B O 1
ATOM 5744 N N . ARG B 1 92 ? -11.039 -36.062 12.328 1 80.25 92 ARG B N 1
ATOM 5745 C CA . ARG B 1 92 ? -11.125 -36.531 10.953 1 80.25 92 ARG B CA 1
ATOM 5746 C C . ARG B 1 92 ? -10.469 -35.562 9.984 1 80.25 92 ARG B C 1
ATOM 5748 O O . ARG B 1 92 ? -10.109 -34.438 10.367 1 80.25 92 ARG B O 1
ATOM 5755 N N . ALA B 1 93 ? -10.281 -36.125 8.742 1 89.88 93 ALA B N 1
ATOM 5756 C CA . ALA B 1 93 ? -9.852 -35.219 7.676 1 89.88 93 ALA B CA 1
ATOM 5757 C C . ALA B 1 93 ? -10.844 -34.062 7.488 1 89.88 93 ALA B C 1
ATOM 5759 O O . ALA B 1 93 ? -12.062 -34.281 7.527 1 89.88 93 ALA B O 1
ATOM 5760 N N . ILE B 1 94 ? -10.359 -32.969 7.434 1 94 94 ILE B N 1
ATOM 5761 C CA . ILE B 1 94 ? -11.219 -31.797 7.355 1 94 94 ILE B CA 1
ATOM 5762 C C . ILE B 1 94 ? -11.891 -31.734 5.984 1 94 94 ILE B C 1
ATOM 5764 O O . ILE B 1 94 ? -11.242 -31.969 4.961 1 94 94 ILE B O 1
ATOM 5768 N N . GLU B 1 95 ? -13.148 -31.484 5.93 1 94.94 95 GLU B N 1
ATOM 5769 C CA . GLU B 1 95 ? -13.898 -31.391 4.684 1 94.94 95 GLU B CA 1
ATOM 5770 C C . GLU B 1 95 ? -13.492 -30.141 3.885 1 94.94 95 GLU B C 1
ATOM 5772 O O . GLU B 1 95 ? -12.953 -29.188 4.445 1 94.94 95 GLU B O 1
ATOM 5777 N N . ALA B 1 96 ? -13.703 -30.25 2.57 1 96.38 96 ALA B N 1
ATOM 5778 C CA . ALA B 1 96 ? -13.453 -29.141 1.661 1 96.38 96 ALA B CA 1
ATOM 5779 C C . ALA B 1 96 ? -14.648 -28.906 0.741 1 96.38 96 ALA B C 1
ATOM 5781 O O . ALA B 1 96 ? -15.367 -29.844 0.391 1 96.38 96 ALA B O 1
ATOM 5782 N N . PRO B 1 97 ? -14.906 -27.688 0.379 1 97.31 97 PRO B N 1
ATOM 5783 C CA . PRO B 1 97 ? -15.984 -27.406 -0.574 1 97.31 97 PRO B CA 1
ATOM 5784 C C . PRO B 1 97 ? -15.805 -28.141 -1.901 1 97.31 97 PRO B C 1
ATOM 5786 O O . PRO B 1 97 ? -14.672 -28.281 -2.385 1 97.31 97 PRO B O 1
ATOM 5789 N N . PRO B 1 98 ? -16.922 -28.516 -2.525 1 97.12 98 PRO B N 1
ATOM 5790 C CA . PRO B 1 98 ? -16.859 -29.281 -3.768 1 97.12 98 PRO B CA 1
ATOM 5791 C C . PRO B 1 98 ? -16.109 -28.562 -4.879 1 97.12 98 PRO B C 1
ATOM 5793 O O . PRO B 1 98 ? -15.367 -29.188 -5.645 1 97.12 98 PRO B O 1
ATOM 5796 N N . LEU B 1 99 ? -16.312 -27.328 -4.938 1 96.88 99 LEU B N 1
ATOM 5797 C CA . LEU B 1 99 ? -15.656 -26.547 -5.984 1 96.88 99 LEU B CA 1
ATOM 5798 C C . LEU B 1 99 ? -14.141 -26.672 -5.891 1 96.88 99 LEU B C 1
ATOM 5800 O O . LEU B 1 99 ? -13.453 -26.781 -6.914 1 96.88 99 LEU B O 1
ATOM 5804 N N . LEU B 1 100 ? -13.664 -26.609 -4.711 1 97.25 100 LEU B N 1
ATOM 5805 C CA . LEU B 1 100 ? -12.227 -26.734 -4.48 1 97.25 100 LEU B CA 1
ATOM 5806 C C . LEU B 1 100 ? -11.734 -28.125 -4.844 1 97.25 100 LEU B C 1
ATOM 5808 O O . LEU B 1 100 ? -10.672 -28.266 -5.453 1 97.25 100 LEU B O 1
ATOM 5812 N N . LEU B 1 101 ? -12.477 -29.141 -4.5 1 97 101 LEU B N 1
ATOM 5813 C CA . LEU B 1 101 ? -12.117 -30.516 -4.801 1 97 101 LEU B CA 1
ATOM 5814 C C . LEU B 1 101 ? -12.109 -30.75 -6.309 1 97 101 LEU B C 1
ATOM 5816 O O . LEU B 1 101 ? -11.219 -31.438 -6.828 1 97 101 LEU B O 1
ATOM 5820 N N . GLN B 1 102 ? -13.062 -30.188 -6.93 1 97.25 102 GLN B N 1
ATOM 5821 C CA . GLN B 1 102 ? -13.164 -30.344 -8.375 1 97.25 102 GLN B CA 1
ATOM 5822 C C . GLN B 1 102 ? -11.969 -29.734 -9.086 1 97.25 102 GLN B C 1
ATOM 5824 O O . GLN B 1 102 ? -11.516 -30.234 -10.117 1 97.25 102 GLN B O 1
ATOM 5829 N N . HIS B 1 103 ? -11.477 -28.688 -8.555 1 97.25 103 HIS B N 1
ATOM 5830 C CA . HIS B 1 103 ? -10.375 -27.969 -9.18 1 97.25 103 HIS B CA 1
ATOM 5831 C C . HIS B 1 103 ? -9.102 -28.797 -9.203 1 97.25 103 HIS B C 1
ATOM 5833 O O . HIS B 1 103 ? -8.18 -28.516 -9.969 1 97.25 103 HIS B O 1
ATOM 5839 N N . LYS B 1 104 ? -9.016 -29.875 -8.461 1 95.25 104 LYS B N 1
ATOM 5840 C CA . LYS B 1 104 ? -7.871 -30.766 -8.438 1 95.25 104 LYS B CA 1
ATOM 5841 C C . LYS B 1 104 ? -7.633 -31.391 -9.812 1 95.25 104 LYS B C 1
ATOM 5843 O O . LYS B 1 104 ? -6.496 -31.719 -10.164 1 95.25 104 LYS B O 1
ATOM 5848 N N . GLU B 1 105 ? -8.688 -31.484 -10.516 1 95.75 105 GLU B N 1
ATOM 5849 C CA . GLU B 1 105 ? -8.617 -32.125 -11.828 1 95.75 105 GLU B CA 1
ATOM 5850 C C . GLU B 1 105 ? -7.734 -31.297 -12.773 1 95.75 105 GLU B C 1
ATOM 5852 O O . GLU B 1 105 ? -7.152 -31.844 -13.719 1 95.75 105 GLU B O 1
ATOM 5857 N N . GLU B 1 106 ? -7.633 -30.062 -12.523 1 96.56 106 GLU B N 1
ATOM 5858 C CA . GLU B 1 106 ? -6.828 -29.172 -13.359 1 96.56 106 GLU B CA 1
ATOM 5859 C C . GLU B 1 106 ? -5.344 -29.5 -13.242 1 96.56 106 GLU B C 1
ATOM 5861 O O . GLU B 1 106 ? -4.543 -29.109 -14.094 1 96.56 106 GLU B O 1
ATOM 5866 N N . PHE B 1 107 ? -4.965 -30.328 -12.188 1 97.19 107 PHE B N 1
ATOM 5867 C CA . PHE B 1 107 ? -3.549 -30.484 -11.883 1 97.19 107 PHE B CA 1
ATOM 5868 C C . PHE B 1 107 ? -3.104 -31.922 -12.109 1 97.19 107 PHE B C 1
ATOM 5870 O O . PHE B 1 107 ? -2.076 -32.344 -11.586 1 97.19 107 PHE B O 1
ATOM 5877 N N . LYS B 1 108 ? -3.879 -32.656 -12.812 1 96.88 108 LYS B N 1
ATOM 5878 C CA . LYS B 1 108 ? -3.467 -34.031 -13.156 1 96.88 108 LYS B CA 1
ATOM 5879 C C . LYS B 1 108 ? -2.102 -34.031 -13.836 1 96.88 108 LYS B C 1
ATOM 5881 O O . LYS B 1 108 ? -1.892 -33.312 -14.82 1 96.88 108 LYS B O 1
ATOM 5886 N N . LYS B 1 109 ? -1.249 -34.844 -13.312 1 97.31 109 LYS B N 1
ATOM 5887 C CA . LYS B 1 109 ? 0.145 -34.875 -13.75 1 97.31 109 LYS B CA 1
ATOM 5888 C C . LYS B 1 109 ? 0.281 -35.5 -15.125 1 97.31 109 LYS B C 1
ATOM 5890 O O . LYS B 1 109 ? -0.337 -36.531 -15.391 1 97.31 109 LYS B O 1
ATOM 5895 N N . GLY B 1 110 ? 1.184 -34.844 -16.016 1 97.38 110 GLY B N 1
ATOM 5896 C CA . GLY B 1 110 ? 1.498 -35.469 -17.312 1 97.38 110 GLY B CA 1
ATOM 5897 C C . GLY B 1 110 ? 2.193 -34.5 -18.266 1 97.38 110 GLY B C 1
ATOM 5898 O O . GLY B 1 110 ? 2.162 -33.281 -18.062 1 97.38 110 GLY B O 1
ATOM 5899 N N . LEU B 1 111 ? 2.914 -35.031 -19.172 1 97.94 111 LEU B N 1
ATOM 5900 C CA . LEU B 1 111 ? 3.434 -34.312 -20.328 1 97.94 111 LEU B CA 1
ATOM 5901 C C . LEU B 1 111 ? 2.447 -34.344 -21.484 1 97.94 111 LEU B C 1
ATOM 5903 O O . LEU B 1 111 ? 2.189 -35.406 -22.047 1 97.94 111 LEU B O 1
ATOM 5907 N N . VAL B 1 112 ? 1.954 -33.219 -21.859 1 97.38 112 VAL B N 1
ATOM 5908 C CA . VAL B 1 112 ? 0.872 -33.156 -22.844 1 97.38 112 VAL B CA 1
ATOM 5909 C C . VAL B 1 112 ? 1.384 -32.531 -24.141 1 97.38 112 VAL B C 1
ATOM 5911 O O . VAL B 1 112 ? 1.947 -31.438 -24.125 1 97.38 112 VAL B O 1
ATOM 5914 N N . LYS B 1 113 ? 1.231 -33.219 -25.219 1 97.62 113 LYS B N 1
ATOM 5915 C CA . LYS B 1 113 ? 1.481 -32.625 -26.531 1 97.62 113 LYS B CA 1
ATOM 5916 C C . LYS B 1 113 ? 0.296 -31.781 -26.984 1 97.62 113 LYS B C 1
ATOM 5918 O O . LYS B 1 113 ? -0.777 -32.312 -27.281 1 97.62 113 LYS B O 1
ATOM 5923 N N . VAL B 1 114 ? 0.485 -30.562 -27.141 1 97.56 114 VAL B N 1
ATOM 5924 C CA . VAL B 1 114 ? -0.603 -29.641 -27.422 1 97.56 114 VAL B CA 1
ATOM 5925 C C . VAL B 1 114 ? -0.671 -29.359 -28.922 1 97.56 114 VAL B C 1
ATOM 5927 O O . VAL B 1 114 ? -1.749 -29.109 -29.469 1 97.56 114 VAL B O 1
ATOM 5930 N N . ASP B 1 115 ? 0.45 -29.297 -29.547 1 96.06 115 ASP B N 1
ATOM 5931 C CA . ASP B 1 115 ? 0.651 -29.062 -30.969 1 96.06 115 ASP B CA 1
ATOM 5932 C C . ASP B 1 115 ? 1.963 -29.688 -31.438 1 96.06 115 ASP B C 1
ATOM 5934 O O . ASP B 1 115 ? 2.713 -30.25 -30.641 1 96.06 115 ASP B O 1
ATOM 5938 N N . GLU B 1 116 ? 2.113 -29.641 -32.781 1 95.06 116 GLU B N 1
ATOM 5939 C CA . GLU B 1 116 ? 3.377 -30.156 -33.281 1 95.06 116 GLU B CA 1
ATOM 5940 C C . GLU B 1 116 ? 4.566 -29.422 -32.688 1 95.06 116 GLU B C 1
ATOM 5942 O O . GLU B 1 116 ? 4.684 -28.203 -32.812 1 95.06 116 GLU B O 1
ATOM 5947 N N . GLY B 1 117 ? 5.348 -30.172 -31.922 1 95.56 117 GLY B N 1
ATOM 5948 C CA . GLY B 1 117 ? 6.559 -29.609 -31.328 1 95.56 117 GLY B CA 1
ATOM 5949 C C . GLY B 1 117 ? 6.289 -28.781 -30.094 1 95.56 117 GLY B C 1
ATOM 5950 O O . GLY B 1 117 ? 7.152 -28.031 -29.641 1 95.56 117 GLY B O 1
ATOM 5951 N N . VAL B 1 118 ? 5.055 -28.875 -29.641 1 98.12 118 VAL B N 1
ATOM 5952 C CA . VAL B 1 118 ? 4.684 -28.078 -28.469 1 98.12 118 VAL B CA 1
ATOM 5953 C C . VAL B 1 118 ? 4.184 -28.984 -27.359 1 98.12 118 VAL B C 1
ATOM 5955 O O . VAL B 1 118 ? 3.168 -29.672 -27.516 1 98.12 118 VAL B O 1
ATOM 5958 N N . PHE B 1 119 ? 4.91 -28.938 -26.234 1 98.19 119 PHE B N 1
ATOM 5959 C CA . PHE B 1 119 ? 4.582 -29.781 -25.094 1 98.19 119 PHE B CA 1
ATOM 5960 C C . PHE B 1 119 ? 4.457 -28.953 -23.828 1 98.19 119 PHE B C 1
ATOM 5962 O O . PHE B 1 119 ? 5.152 -27.953 -23.656 1 98.19 119 PHE B O 1
ATOM 5969 N N . VAL B 1 120 ? 3.57 -29.391 -22.953 1 98.62 120 VAL B N 1
ATOM 5970 C CA . VAL B 1 120 ? 3.406 -28.75 -21.656 1 98.62 120 VAL B CA 1
ATOM 5971 C C . VAL B 1 120 ? 3.475 -29.812 -20.562 1 98.62 120 VAL B C 1
ATOM 5973 O O . VAL B 1 120 ? 2.77 -30.812 -20.609 1 98.62 120 VAL B O 1
ATOM 5976 N N . ALA B 1 121 ? 4.391 -29.594 -19.625 1 98.62 121 ALA B N 1
ATOM 5977 C CA . ALA B 1 121 ? 4.438 -30.422 -18.406 1 98.62 121 ALA B CA 1
ATOM 5978 C C . ALA B 1 121 ? 3.496 -29.875 -17.344 1 98.62 121 ALA B C 1
ATOM 5980 O O . ALA B 1 121 ? 3.701 -28.766 -16.828 1 98.62 121 ALA B O 1
ATOM 5981 N N . LEU B 1 122 ? 2.488 -30.672 -16.969 1 98 122 LEU B N 1
ATOM 5982 C CA . LEU B 1 122 ? 1.45 -30.281 -16.031 1 98 122 LEU B CA 1
ATOM 5983 C C . LEU B 1 122 ? 1.55 -31.094 -14.742 1 98 122 LEU B C 1
ATOM 5985 O O . LEU B 1 122 ? 1.829 -32.312 -14.789 1 98 122 LEU B O 1
ATOM 5989 N N . GLY B 1 123 ? 1.38 -30.422 -13.633 1 97.38 123 GLY B N 1
ATOM 5990 C CA . GLY B 1 123 ? 1.137 -31.125 -12.383 1 97.38 123 GLY B CA 1
ATOM 5991 C C . GLY B 1 123 ? 2.408 -31.625 -11.719 1 97.38 123 GLY B C 1
ATOM 5992 O O . GLY B 1 123 ? 2.352 -32.344 -10.711 1 97.38 123 GLY B O 1
ATOM 5993 N N . PHE B 1 124 ? 3.547 -31.328 -12.273 1 96.81 124 PHE B N 1
ATOM 5994 C CA . PHE B 1 124 ? 4.801 -31.781 -11.68 1 96.81 124 PHE B CA 1
ATOM 5995 C C . PHE B 1 124 ? 5.148 -30.938 -10.453 1 96.81 124 PHE B C 1
ATOM 5997 O O . PHE B 1 124 ? 5.797 -31.422 -9.523 1 96.81 124 PHE B O 1
ATOM 6004 N N . GLY B 1 125 ? 4.777 -29.797 -10.43 1 95.88 125 GLY B N 1
ATOM 6005 C CA . GLY B 1 125 ? 4.961 -28.812 -9.367 1 95.88 125 GLY B CA 1
ATOM 6006 C C . GLY B 1 125 ? 3.891 -27.734 -9.359 1 95.88 125 GLY B C 1
ATOM 6007 O O . GLY B 1 125 ? 2.746 -28 -9.742 1 95.88 125 GLY B O 1
ATOM 6008 N N . LEU B 1 126 ? 4.285 -26.609 -8.82 1 96.62 126 LEU B N 1
ATOM 6009 C CA . LEU B 1 126 ? 3.311 -25.531 -8.711 1 96.62 126 LEU B CA 1
ATOM 6010 C C . LEU B 1 126 ? 2.984 -24.953 -10.078 1 96.62 126 LEU B C 1
ATOM 6012 O O . LEU B 1 126 ? 1.818 -24.688 -10.383 1 96.62 126 LEU B O 1
ATOM 6016 N N . ALA B 1 127 ? 4.031 -24.766 -10.875 1 97.88 127 ALA B N 1
ATOM 6017 C CA . ALA B 1 127 ? 3.865 -24.125 -12.172 1 97.88 127 ALA B CA 1
ATOM 6018 C C . ALA B 1 127 ? 3.951 -25.156 -13.305 1 97.88 127 ALA B C 1
ATOM 6020 O O . ALA B 1 127 ? 4.277 -26.328 -13.062 1 97.88 127 ALA B O 1
ATOM 6021 N N . ASN B 1 128 ? 3.598 -24.75 -14.484 1 98.5 128 ASN B N 1
ATOM 6022 C CA . ASN B 1 128 ? 3.818 -25.516 -15.711 1 98.5 128 ASN B CA 1
ATOM 6023 C C . ASN B 1 128 ? 5.191 -25.219 -16.312 1 98.5 128 ASN B C 1
ATOM 6025 O O . ASN B 1 128 ? 5.812 -24.203 -15.992 1 98.5 128 ASN B O 1
ATOM 6029 N N . CYS B 1 129 ? 5.625 -26.094 -17.047 1 98.75 129 CYS B N 1
ATOM 6030 C CA . CYS B 1 129 ? 6.809 -25.969 -17.891 1 98.75 129 CYS B CA 1
ATOM 6031 C C . CYS B 1 129 ? 6.488 -26.266 -19.344 1 98.75 129 CYS B C 1
ATOM 6033 O O . CYS B 1 129 ? 5.852 -27.281 -19.641 1 98.75 129 CYS B O 1
ATOM 6035 N N . ILE B 1 130 ? 6.875 -25.391 -20.266 1 98.88 130 ILE B N 1
ATOM 6036 C CA . ILE B 1 130 ? 6.566 -25.547 -21.672 1 98.88 130 ILE B CA 1
ATOM 6037 C C . ILE B 1 130 ? 7.84 -25.906 -22.438 1 98.88 130 ILE B C 1
ATOM 6039 O O . ILE B 1 130 ? 8.883 -25.266 -22.266 1 98.88 130 ILE B O 1
ATOM 6043 N N . ILE B 1 131 ? 7.777 -26.938 -23.281 1 98.44 131 ILE B N 1
ATOM 6044 C CA . ILE B 1 131 ? 8.891 -27.391 -24.094 1 98.44 131 ILE B CA 1
ATOM 6045 C C . ILE B 1 131 ? 8.539 -27.234 -25.578 1 98.44 131 ILE B C 1
ATOM 6047 O O . ILE B 1 131 ? 7.551 -27.812 -26.047 1 98.44 131 ILE B O 1
ATOM 6051 N N . LEU B 1 132 ? 9.32 -26.453 -26.25 1 98.12 132 LEU B N 1
ATOM 6052 C CA . LEU B 1 132 ? 9.164 -26.234 -27.672 1 98.12 132 LEU B CA 1
ATOM 6053 C C . LEU B 1 132 ? 10.266 -26.938 -28.453 1 98.12 132 LEU B C 1
ATOM 6055 O O . LEU B 1 132 ? 11.445 -26.594 -28.344 1 98.12 132 LEU B O 1
ATOM 6059 N N . GLU B 1 133 ? 9.883 -27.828 -29.234 1 96 133 GLU B N 1
ATOM 6060 C CA . GLU B 1 133 ? 10.828 -28.578 -30.062 1 96 133 GLU B CA 1
ATOM 6061 C C . GLU B 1 133 ? 11.094 -27.875 -31.391 1 96 133 GLU B C 1
ATOM 6063 O O . GLU B 1 133 ? 10.164 -27.641 -32.156 1 96 133 GLU B O 1
ATOM 6068 N N . GLY B 1 134 ? 12.336 -27.516 -31.562 1 94.31 134 GLY B N 1
ATOM 6069 C CA . GLY B 1 134 ? 12.758 -26.953 -32.844 1 94.31 134 GLY B CA 1
ATOM 6070 C C . GLY B 1 134 ? 13.609 -27.922 -33.656 1 94.31 134 GLY B C 1
ATOM 6071 O O . GLY B 1 134 ? 13.664 -29.109 -33.375 1 94.31 134 GLY B O 1
ATOM 6072 N N . THR B 1 135 ? 14.242 -27.359 -34.719 1 92.75 135 THR B N 1
ATOM 6073 C CA . THR B 1 135 ? 15.039 -28.172 -35.656 1 92.75 135 THR B CA 1
ATOM 6074 C C . THR B 1 135 ? 16.438 -28.406 -35.094 1 92.75 135 THR B C 1
ATOM 6076 O O . THR B 1 135 ? 17.125 -29.344 -35.5 1 92.75 135 THR B O 1
ATOM 6079 N N . GLU B 1 136 ? 16.828 -27.641 -34.125 1 93.5 136 GLU B N 1
ATOM 6080 C CA . GLU B 1 136 ? 18.203 -27.688 -33.656 1 93.5 136 GLU B CA 1
ATOM 6081 C C . GLU B 1 136 ? 18.266 -28.031 -32.156 1 93.5 136 GLU B C 1
ATOM 6083 O O . GLU B 1 136 ? 19.328 -27.906 -31.531 1 93.5 136 GLU B O 1
ATOM 6088 N N . GLY B 1 137 ? 17.156 -28.328 -31.625 1 95.06 137 GLY B N 1
ATOM 6089 C CA . GLY B 1 137 ? 17.047 -28.562 -30.188 1 95.06 137 GLY B CA 1
ATOM 6090 C C . GLY B 1 137 ? 15.719 -28.125 -29.609 1 95.06 137 GLY B C 1
ATOM 6091 O O . GLY B 1 137 ? 14.695 -28.156 -30.312 1 95.06 137 GLY B O 1
ATOM 6092 N N . VAL B 1 138 ? 15.797 -27.797 -28.281 1 96.94 138 VAL B N 1
ATOM 6093 C CA . VAL B 1 138 ? 14.523 -27.422 -27.672 1 96.94 138 VAL B CA 1
ATOM 6094 C C . VAL B 1 138 ? 14.664 -26.078 -26.953 1 96.94 138 VAL B C 1
ATOM 6096 O O . VAL B 1 138 ? 15.781 -25.656 -26.625 1 96.94 138 VAL B O 1
ATOM 6099 N N . VAL B 1 139 ? 13.547 -25.406 -26.828 1 98.44 139 VAL B N 1
ATOM 6100 C CA . VAL B 1 139 ? 13.406 -24.219 -25.984 1 98.44 139 VAL B CA 1
ATOM 6101 C C . VAL B 1 139 ? 12.469 -24.531 -24.812 1 98.44 139 VAL B C 1
ATOM 6103 O O . VAL B 1 139 ? 11.398 -25.125 -25 1 98.44 139 VAL B O 1
ATOM 6106 N N . VAL B 1 140 ? 12.93 -24.172 -23.641 1 98.75 140 VAL B N 1
ATOM 6107 C CA . VAL B 1 140 ? 12.125 -24.406 -22.438 1 98.75 140 VAL B CA 1
ATOM 6108 C C . VAL B 1 140 ? 11.641 -23.078 -21.875 1 98.75 140 VAL B C 1
ATOM 6110 O O . VAL B 1 140 ? 12.438 -22.156 -21.672 1 98.75 140 VAL B O 1
ATOM 6113 N N . VAL B 1 141 ? 10.328 -22.953 -21.656 1 98.88 141 VAL B N 1
ATOM 6114 C CA . VAL B 1 141 ? 9.766 -21.766 -21.031 1 98.88 141 VAL B CA 1
ATOM 6115 C C . VAL B 1 141 ? 9.398 -22.062 -19.578 1 98.88 141 VAL B C 1
ATOM 6117 O O . VAL B 1 141 ? 8.508 -22.875 -19.312 1 98.88 141 VAL B O 1
ATOM 6120 N N . ASP B 1 142 ? 10.109 -21.391 -18.625 1 98.69 142 ASP B N 1
ATOM 6121 C CA . ASP B 1 142 ? 9.977 -21.531 -17.172 1 98.69 142 ASP B CA 1
ATOM 6122 C C . ASP B 1 142 ? 10.445 -22.906 -16.703 1 98.69 142 ASP B C 1
ATOM 6124 O O . ASP B 1 142 ? 10.273 -23.891 -17.422 1 98.69 142 ASP B O 1
ATOM 6128 N N . THR B 1 143 ? 11.008 -23 -15.586 1 98.06 143 THR B N 1
ATOM 6129 C CA . THR B 1 143 ? 11.82 -24.156 -15.227 1 98.06 143 THR B CA 1
ATOM 6130 C C . THR B 1 143 ? 11.438 -24.672 -13.844 1 98.06 143 THR B C 1
ATOM 6132 O O . THR B 1 143 ? 12.297 -25.125 -13.086 1 98.06 143 THR B O 1
ATOM 6135 N N . MET B 1 144 ? 10.258 -24.469 -13.422 1 96.44 144 MET B N 1
ATOM 6136 C CA . MET B 1 144 ? 9.711 -25.062 -12.211 1 96.44 144 MET B CA 1
ATOM 6137 C C . MET B 1 144 ? 10.367 -24.469 -10.969 1 96.44 144 MET B C 1
ATOM 6139 O O . MET B 1 144 ? 11.055 -23.453 -11.055 1 96.44 144 MET B O 1
ATOM 6143 N N . GLU B 1 145 ? 10.047 -25.062 -9.703 1 93.56 145 GLU B N 1
ATOM 6144 C CA . GLU B 1 145 ? 10.383 -24.438 -8.422 1 93.56 145 GLU B CA 1
ATOM 6145 C C . GLU B 1 145 ? 11.656 -25.047 -7.84 1 93.56 145 GLU B C 1
ATOM 6147 O O . GLU B 1 145 ? 12.141 -24.594 -6.801 1 93.56 145 GLU B O 1
ATOM 6152 N N . SER B 1 146 ? 12.211 -26.094 -8.477 1 91.5 146 SER B N 1
ATOM 6153 C CA . SER B 1 146 ? 13.43 -26.703 -7.961 1 91.5 146 SER B CA 1
ATOM 6154 C C . SER B 1 146 ? 14.125 -27.531 -9.039 1 91.5 146 SER B C 1
ATOM 6156 O O . SER B 1 146 ? 13.508 -27.891 -10.047 1 91.5 146 SER B O 1
ATOM 6158 N N . THR B 1 147 ? 15.414 -27.859 -8.773 1 92.94 147 THR B N 1
ATOM 6159 C CA . THR B 1 147 ? 16.141 -28.703 -9.703 1 92.94 147 THR B CA 1
ATOM 6160 C C . THR B 1 147 ? 15.562 -30.125 -9.719 1 92.94 147 THR B C 1
ATOM 6162 O O . THR B 1 147 ? 15.555 -30.781 -10.766 1 92.94 147 THR B O 1
ATOM 6165 N N . GLU B 1 148 ? 15.039 -30.531 -8.633 1 93.31 148 GLU B N 1
ATOM 6166 C CA . GLU B 1 148 ? 14.43 -31.859 -8.547 1 93.31 148 GLU B CA 1
ATOM 6167 C C . GLU B 1 148 ? 13.18 -31.938 -9.414 1 93.31 148 GLU B C 1
ATOM 6169 O O . GLU B 1 148 ? 13.031 -32.875 -10.211 1 93.31 148 GLU B O 1
ATOM 6174 N N . THR B 1 149 ? 12.328 -30.984 -9.234 1 95.12 149 THR B N 1
ATOM 6175 C CA . THR B 1 149 ? 11.094 -30.984 -10.008 1 95.12 149 THR B CA 1
ATOM 6176 C C . THR B 1 149 ? 11.391 -30.859 -11.5 1 95.12 149 THR B C 1
ATOM 6178 O O . THR B 1 149 ? 10.789 -31.562 -12.32 1 95.12 149 THR B O 1
ATOM 6181 N N . MET B 1 150 ? 12.328 -30.016 -11.836 1 96.69 150 MET B N 1
ATOM 6182 C CA . MET B 1 150 ? 12.664 -29.828 -13.242 1 96.69 150 MET B CA 1
ATOM 6183 C C . MET B 1 150 ? 13.281 -31.094 -13.828 1 96.69 150 MET B C 1
ATOM 6185 O O . MET B 1 150 ? 13.055 -31.422 -14.992 1 96.69 150 MET B O 1
ATOM 6189 N N . SER B 1 151 ? 14.078 -31.734 -13.055 1 96 151 SER B N 1
ATOM 6190 C CA . SER B 1 151 ? 14.672 -33 -13.5 1 96 151 SER B CA 1
ATOM 6191 C C . SER B 1 151 ? 13.594 -34.031 -13.812 1 96 151 SER B C 1
ATOM 6193 O O . SER B 1 151 ? 13.742 -34.812 -14.742 1 96 151 SER B O 1
ATOM 6195 N N . GLU B 1 152 ? 12.555 -34.062 -13.016 1 96.5 152 GLU B N 1
ATOM 6196 C CA . GLU B 1 152 ? 11.445 -34.969 -13.289 1 96.5 152 GLU B CA 1
ATOM 6197 C C . GLU B 1 152 ? 10.766 -34.625 -14.609 1 96.5 152 GLU B C 1
ATOM 6199 O O . GLU B 1 152 ? 10.422 -35.5 -15.391 1 96.5 152 GLU B O 1
ATOM 6204 N N . VAL B 1 153 ? 10.539 -33.375 -14.836 1 97.56 153 VAL B N 1
ATOM 6205 C CA . VAL B 1 153 ? 9.953 -32.906 -16.094 1 97.56 153 VAL B CA 1
ATOM 6206 C C . VAL B 1 153 ? 10.844 -33.312 -17.266 1 97.56 153 VAL B C 1
ATOM 6208 O O . VAL B 1 153 ? 10.359 -33.844 -18.266 1 97.56 153 VAL B O 1
ATOM 6211 N N . TRP B 1 154 ? 12.117 -33.094 -17.094 1 96.75 154 TRP B N 1
ATOM 6212 C CA . TRP B 1 154 ? 13.07 -33.406 -18.172 1 96.75 154 TRP B CA 1
ATOM 6213 C C . TRP B 1 154 ? 13.117 -34.906 -18.453 1 96.75 154 TRP B C 1
ATOM 6215 O O . TRP B 1 154 ? 13.234 -35.312 -19.594 1 96.75 154 TRP B O 1
ATOM 6225 N N . LYS B 1 155 ? 13.055 -35.625 -17.406 1 96.06 155 LYS B N 1
ATOM 6226 C CA . LYS B 1 155 ? 13 -37.094 -17.578 1 96.06 155 LYS B CA 1
ATOM 6227 C C . LYS B 1 155 ? 11.758 -37.5 -18.375 1 96.06 155 LYS B C 1
ATOM 6229 O O . LYS B 1 155 ? 11.844 -38.344 -19.25 1 96.06 155 LYS B O 1
ATOM 6234 N N . ALA B 1 156 ? 10.648 -36.969 -18.016 1 96.5 156 ALA B N 1
ATOM 6235 C CA . ALA B 1 156 ? 9.422 -37.25 -18.75 1 96.5 156 ALA B CA 1
ATOM 6236 C C . ALA B 1 156 ? 9.594 -36.906 -20.234 1 96.5 156 ALA B C 1
ATOM 6238 O O . ALA B 1 156 ? 9.133 -37.656 -21.109 1 96.5 156 ALA B O 1
ATOM 6239 N N . TRP B 1 157 ? 10.203 -35.844 -20.547 1 96.31 157 TRP B N 1
ATOM 6240 C CA . TRP B 1 157 ? 10.461 -35.406 -21.922 1 96.31 157 TRP B CA 1
ATOM 6241 C C . TRP B 1 157 ? 11.383 -36.406 -22.625 1 96.31 157 TRP B C 1
ATOM 6243 O O . TRP B 1 157 ? 11.109 -36.812 -23.75 1 96.31 157 TRP B O 1
ATOM 6253 N N . THR B 1 158 ? 12.5 -36.75 -21.969 1 94.12 158 THR B N 1
ATOM 6254 C CA . THR B 1 158 ? 13.461 -37.656 -22.562 1 94.12 158 THR B CA 1
ATOM 6255 C C . THR B 1 158 ? 12.828 -39.031 -22.797 1 94.12 158 THR B C 1
ATOM 6257 O O . THR B 1 158 ? 13.125 -39.688 -23.797 1 94.12 158 THR B O 1
ATOM 6260 N N . ASP B 1 159 ? 12 -39.406 -21.844 1 93.88 159 ASP B N 1
ATOM 6261 C CA . ASP B 1 159 ? 11.289 -40.688 -22.016 1 93.88 159 ASP B CA 1
ATOM 6262 C C . ASP B 1 159 ? 10.352 -40.625 -23.219 1 93.88 159 ASP B C 1
ATOM 6264 O O . ASP B 1 159 ? 10.227 -41.594 -23.969 1 93.88 159 ASP B O 1
ATOM 6268 N N . TYR B 1 160 ? 9.672 -39.594 -23.344 1 92.25 160 TYR B N 1
ATOM 6269 C CA . TYR B 1 160 ? 8.766 -39.406 -24.469 1 92.25 160 TYR B CA 1
ATOM 6270 C C . TYR B 1 160 ? 9.523 -39.406 -25.781 1 92.25 160 TYR B C 1
ATOM 6272 O O . TYR B 1 160 ? 9.039 -39.938 -26.781 1 92.25 160 TYR B O 1
ATOM 6280 N N . ASN B 1 161 ? 10.617 -38.844 -25.781 1 88 161 ASN B N 1
ATOM 6281 C CA . ASN B 1 161 ? 11.383 -38.688 -27.016 1 88 161 ASN B CA 1
ATOM 6282 C C . ASN B 1 161 ? 12.445 -39.781 -27.156 1 88 161 ASN B C 1
ATOM 6284 O O . ASN B 1 161 ? 13.453 -39.594 -27.828 1 88 161 ASN B O 1
ATOM 6288 N N . GLN B 1 162 ? 12.148 -40.812 -26.453 1 80.25 162 GLN B N 1
ATOM 6289 C CA . GLN B 1 162 ? 13.094 -41.938 -26.5 1 80.25 162 GLN B CA 1
ATOM 6290 C C . GLN B 1 162 ? 13.359 -42.375 -27.938 1 80.25 162 GLN B C 1
ATOM 6292 O O . GLN B 1 162 ? 12.43 -42.469 -28.734 1 80.25 162 GLN B O 1
ATOM 6297 N N . GLY B 1 163 ? 14.469 -42.281 -28.328 1 72.31 163 GLY B N 1
ATOM 6298 C CA . GLY B 1 163 ? 14.844 -42.688 -29.672 1 72.31 163 GLY B CA 1
ATOM 6299 C C . GLY B 1 163 ? 15.391 -41.531 -30.5 1 72.31 163 GLY B C 1
ATOM 6300 O O . GLY B 1 163 ? 16 -41.75 -31.547 1 72.31 163 GLY B O 1
ATOM 6301 N N . GLN B 1 164 ? 14.867 -40.438 -29.938 1 69.81 164 GLN B N 1
ATOM 6302 C CA . GLN B 1 164 ? 15.453 -39.312 -30.625 1 69.81 164 GLN B CA 1
ATOM 6303 C C . GLN B 1 164 ? 16.75 -38.844 -29.938 1 69.81 164 GLN B C 1
ATOM 6305 O O . GLN B 1 164 ? 16.922 -39.062 -28.734 1 69.81 164 GLN B O 1
ATOM 6310 N N . GLY B 1 165 ? 17.906 -38.969 -30.484 1 68 165 GLY B N 1
ATOM 6311 C CA . GLY B 1 165 ? 19.188 -38.5 -29.984 1 68 165 GLY B CA 1
ATOM 6312 C C . GLY B 1 165 ? 19.047 -37.406 -28.938 1 68 165 GLY B C 1
ATOM 6313 O O . GLY B 1 165 ? 17.953 -36.906 -28.688 1 68 165 GLY B O 1
ATOM 6314 N N . LYS B 1 166 ? 20.031 -37.125 -28.234 1 72.19 166 LYS B N 1
ATOM 6315 C CA . LYS B 1 166 ? 20.094 -36.094 -27.203 1 72.19 166 LYS B CA 1
ATOM 6316 C C . LYS B 1 166 ? 19.719 -34.719 -27.766 1 72.19 166 LYS B C 1
ATOM 6318 O O . LYS B 1 166 ? 20.312 -34.281 -28.75 1 72.19 166 LYS B O 1
ATOM 6323 N N . GLN B 1 167 ? 18.625 -34.219 -27.172 1 86.38 167 GLN B N 1
ATOM 6324 C CA . GLN B 1 167 ? 18.234 -32.875 -27.578 1 86.38 167 GLN B CA 1
ATOM 6325 C C . GLN B 1 167 ? 18.781 -31.828 -26.594 1 86.38 167 GLN B C 1
ATOM 6327 O O . GLN B 1 167 ? 18.547 -31.922 -25.391 1 86.38 167 GLN B O 1
ATOM 6332 N N . HIS B 1 168 ? 19.516 -30.906 -27.172 1 92 168 HIS B N 1
ATOM 6333 C CA . HIS B 1 168 ? 20.094 -29.844 -26.359 1 92 168 HIS B CA 1
ATOM 6334 C C . HIS B 1 168 ? 19.078 -28.734 -26.094 1 92 168 HIS B C 1
ATOM 6336 O O . HIS B 1 168 ? 18.297 -28.391 -26.969 1 92 168 HIS B O 1
ATOM 6342 N N . VAL B 1 169 ? 19.125 -28.281 -24.922 1 97.69 169 VAL B N 1
ATOM 6343 C CA . VAL B 1 169 ? 18.359 -27.078 -24.609 1 97.69 169 VAL B CA 1
ATOM 6344 C C . VAL B 1 169 ? 19.094 -25.859 -25.141 1 97.69 169 VAL B C 1
ATOM 6346 O O . VAL B 1 169 ? 20.078 -25.406 -24.547 1 97.69 169 VAL B O 1
ATOM 6349 N N . LYS B 1 170 ? 18.578 -25.328 -26.188 1 97.75 170 LYS B N 1
ATOM 6350 C CA . LYS B 1 170 ? 19.234 -24.188 -26.828 1 97.75 170 LYS B CA 1
ATOM 6351 C C . LYS B 1 170 ? 18.812 -22.875 -26.156 1 97.75 170 LYS B C 1
ATOM 6353 O O . LYS B 1 170 ? 19.547 -21.891 -26.234 1 97.75 170 LYS B O 1
ATOM 6358 N N . GLY B 1 171 ? 17.625 -22.953 -25.547 1 98.31 171 GLY B N 1
ATOM 6359 C CA . GLY B 1 171 ? 17.141 -21.75 -24.906 1 98.31 171 GLY B CA 1
ATOM 6360 C C . GLY B 1 171 ? 16.25 -22.016 -23.703 1 98.31 171 GLY B C 1
ATOM 6361 O O . GLY B 1 171 ? 15.477 -22.969 -23.703 1 98.31 171 GLY B O 1
ATOM 6362 N N . ILE B 1 172 ? 16.391 -21.156 -22.719 1 98.75 172 ILE B N 1
ATOM 6363 C CA . ILE B 1 172 ? 15.445 -21.031 -21.609 1 98.75 172 ILE B CA 1
ATOM 6364 C C . ILE B 1 172 ? 14.836 -19.625 -21.625 1 98.75 172 ILE B C 1
ATOM 6366 O O . ILE B 1 172 ? 15.539 -18.641 -21.828 1 98.75 172 ILE B O 1
ATOM 6370 N N . ILE B 1 173 ? 13.555 -19.547 -21.531 1 98.81 173 ILE B N 1
ATOM 6371 C CA . ILE B 1 173 ? 12.875 -18.266 -21.406 1 98.81 173 ILE B CA 1
ATOM 6372 C C . ILE B 1 173 ? 12.188 -18.172 -20.047 1 98.81 173 ILE B C 1
ATOM 6374 O O . ILE B 1 173 ? 11.328 -19.016 -19.734 1 98.81 173 ILE B O 1
ATOM 6378 N N . TYR B 1 174 ? 12.57 -17.156 -19.219 1 98.69 174 TYR B N 1
ATOM 6379 C CA . TYR B 1 174 ? 11.812 -16.828 -18.016 1 98.69 174 TYR B CA 1
ATOM 6380 C C . TYR B 1 174 ? 10.688 -15.844 -18.328 1 98.69 174 TYR B C 1
ATOM 6382 O O . TYR B 1 174 ? 10.945 -14.742 -18.812 1 98.69 174 TYR B O 1
ATOM 6390 N N . THR B 1 175 ? 9.562 -16.281 -18 1 98.62 175 THR B N 1
ATOM 6391 C CA . THR B 1 175 ? 8.461 -15.344 -18.188 1 98.62 175 THR B CA 1
ATOM 6392 C C . THR B 1 175 ? 8.508 -14.242 -17.141 1 98.62 175 THR B C 1
ATOM 6394 O O . THR B 1 175 ? 8.203 -13.078 -17.438 1 98.62 175 THR B O 1
ATOM 6397 N N . HIS B 1 176 ? 8.797 -14.586 -15.93 1 97.81 176 HIS B N 1
ATOM 6398 C CA . HIS B 1 176 ? 8.977 -13.625 -14.844 1 97.81 176 HIS B CA 1
ATOM 6399 C C . HIS B 1 176 ? 9.789 -14.227 -13.703 1 97.81 176 HIS B C 1
ATOM 6401 O O . HIS B 1 176 ? 10.133 -15.414 -13.742 1 97.81 176 HIS B O 1
ATOM 6407 N N . PHE B 1 177 ? 10.039 -13.492 -12.648 1 95.56 177 PHE B N 1
ATOM 6408 C CA . PHE B 1 177 ? 11.125 -13.812 -11.734 1 95.56 177 PHE B CA 1
ATOM 6409 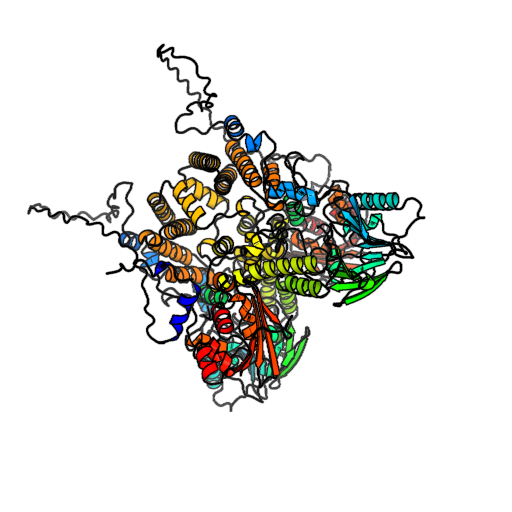C C . PHE B 1 177 ? 10.664 -14.797 -10.664 1 95.56 177 PHE B C 1
ATOM 6411 O O . PHE B 1 177 ? 11.477 -15.359 -9.93 1 95.56 177 PHE B O 1
ATOM 6418 N N . HIS B 1 178 ? 9.422 -15.07 -10.492 1 93.88 178 HIS B N 1
ATOM 6419 C CA . HIS B 1 178 ? 8.953 -15.922 -9.406 1 93.88 178 HIS B CA 1
ATOM 6420 C C . HIS B 1 178 ? 9.734 -17.234 -9.359 1 93.88 178 HIS B C 1
ATOM 6422 O O . HIS B 1 178 ? 10.109 -17.781 -10.398 1 93.88 178 HIS B O 1
ATOM 6428 N N . THR B 1 179 ? 9.867 -17.734 -8.227 1 90.06 179 THR B N 1
ATOM 6429 C CA . THR B 1 179 ? 10.758 -18.859 -7.973 1 90.06 179 THR B CA 1
ATOM 6430 C C . THR B 1 179 ? 10.219 -20.141 -8.617 1 90.06 179 THR B C 1
ATOM 6432 O O . THR B 1 179 ? 10.992 -21 -9.047 1 90.06 179 THR B O 1
ATOM 6435 N N . ASP B 1 180 ? 8.969 -20.297 -8.719 1 94.25 180 ASP B N 1
ATOM 6436 C CA . ASP B 1 180 ? 8.391 -21.5 -9.305 1 94.25 180 ASP B CA 1
ATOM 6437 C C . ASP B 1 180 ? 8.555 -21.516 -10.82 1 94.25 180 ASP B C 1
ATOM 6439 O O . ASP B 1 180 ? 8.195 -22.484 -11.484 1 94.25 180 ASP B O 1
ATOM 6443 N N . HIS B 1 181 ? 9.172 -20.5 -11.367 1 96.81 181 HIS B N 1
ATOM 6444 C CA . HIS B 1 181 ? 9.445 -20.438 -12.797 1 96.81 181 HIS B CA 1
ATOM 6445 C C . HIS B 1 181 ? 10.945 -20.438 -13.078 1 96.81 181 HIS B C 1
ATOM 6447 O O . HIS B 1 181 ? 11.367 -20.625 -14.219 1 96.81 181 HIS B O 1
ATOM 6453 N N . THR B 1 182 ? 11.703 -20.25 -12.039 1 95.81 182 THR B N 1
ATOM 6454 C CA . THR B 1 182 ? 13.094 -19.922 -12.344 1 95.81 182 THR B CA 1
ATOM 6455 C C . THR B 1 182 ? 14.047 -20.844 -11.594 1 95.81 182 THR B C 1
ATOM 6457 O O . THR B 1 182 ? 15.203 -21 -11.977 1 95.81 182 THR B O 1
ATOM 6460 N N . PHE B 1 183 ? 13.664 -21.531 -10.578 1 91.81 183 PHE B N 1
ATOM 6461 C CA . PHE B 1 183 ? 14.586 -22.156 -9.633 1 91.81 183 PHE B CA 1
ATOM 6462 C C . PHE B 1 183 ? 15.078 -23.5 -10.164 1 91.81 183 PHE B C 1
ATOM 6464 O O . PHE B 1 183 ? 16.062 -24.047 -9.664 1 91.81 183 PHE B O 1
ATOM 6471 N N . GLY B 1 184 ? 14.531 -24.062 -11.164 1 95.06 184 GLY B N 1
ATOM 6472 C CA . GLY B 1 184 ? 14.914 -25.375 -11.641 1 95.06 184 GLY B CA 1
ATOM 6473 C C . GLY B 1 184 ? 15.852 -25.328 -12.836 1 95.06 184 GLY B C 1
ATOM 6474 O O . GLY B 1 184 ? 16.234 -26.375 -13.375 1 95.06 184 GLY B O 1
ATOM 6475 N N . ALA B 1 185 ? 16.266 -24.172 -13.227 1 97.19 185 ALA B N 1
ATOM 6476 C CA . ALA B 1 185 ? 16.938 -23.969 -14.508 1 97.19 185 ALA B CA 1
ATOM 6477 C C . ALA B 1 185 ? 18.25 -24.75 -14.57 1 97.19 185 ALA B C 1
ATOM 6479 O O . ALA B 1 185 ? 18.609 -25.281 -15.617 1 97.19 185 ALA B O 1
ATOM 6480 N N . ALA B 1 186 ? 18.953 -24.891 -13.508 1 94.94 186 ALA B N 1
ATOM 6481 C CA . ALA B 1 186 ? 20.266 -25.516 -13.484 1 94.94 186 ALA B CA 1
ATOM 6482 C C . ALA B 1 186 ? 20.172 -26.984 -13.883 1 94.94 186 ALA B C 1
ATOM 6484 O O . ALA B 1 186 ? 21.156 -27.562 -14.344 1 94.94 186 ALA B O 1
ATOM 6485 N N . ALA B 1 187 ? 19.047 -27.562 -13.727 1 95.44 187 ALA B N 1
ATOM 6486 C CA . ALA B 1 187 ? 18.859 -28.984 -14.031 1 95.44 187 ALA B CA 1
ATOM 6487 C C . ALA B 1 187 ? 19 -29.25 -15.531 1 95.44 187 ALA B C 1
ATOM 6489 O O . ALA B 1 187 ? 19.266 -30.375 -15.945 1 95.44 187 ALA B O 1
ATOM 6490 N N . ILE B 1 188 ? 18.891 -28.188 -16.328 1 97 188 ILE B N 1
ATOM 6491 C CA . ILE B 1 188 ? 18.859 -28.422 -17.766 1 97 188 ILE B CA 1
ATOM 6492 C C . ILE B 1 188 ? 19.781 -27.438 -18.484 1 97 188 ILE B C 1
ATOM 6494 O O . ILE B 1 188 ? 19.844 -27.406 -19.719 1 97 188 ILE B O 1
ATOM 6498 N N . TYR B 1 189 ? 20.406 -26.594 -17.766 1 97.5 189 TYR B N 1
ATOM 6499 C CA . TYR B 1 189 ? 21.281 -25.562 -18.312 1 97.5 189 TYR B CA 1
ATOM 6500 C C . TYR B 1 189 ? 22.625 -26.172 -18.734 1 97.5 189 TYR B C 1
ATOM 6502 O O . TYR B 1 189 ? 23.219 -26.953 -18 1 97.5 189 TYR B O 1
ATOM 6510 N N . GLU B 1 190 ? 23.078 -25.828 -19.859 1 95.5 190 GLU B N 1
ATOM 6511 C CA . GLU B 1 190 ? 24.406 -26.188 -20.375 1 95.5 190 GLU B CA 1
ATOM 6512 C C . GLU B 1 190 ? 25.219 -24.953 -20.719 1 95.5 190 GLU B C 1
ATOM 6514 O O . GLU B 1 190 ? 24.859 -24.203 -21.641 1 95.5 190 GLU B O 1
ATOM 6519 N N . GLU B 1 191 ? 26.297 -24.781 -20.078 1 94.56 191 GLU B N 1
ATOM 6520 C CA . GLU B 1 191 ? 27.156 -23.625 -20.312 1 94.56 191 GLU B CA 1
ATOM 6521 C C . GLU B 1 191 ? 27.641 -23.578 -21.766 1 94.56 191 GLU B C 1
ATOM 6523 O O . GLU B 1 191 ? 28.094 -24.594 -22.312 1 94.56 191 GLU B O 1
ATOM 6528 N N . GLY B 1 192 ? 27.531 -22.484 -22.344 1 94.5 192 GLY B N 1
ATOM 6529 C CA . GLY B 1 192 ? 28 -22.281 -23.703 1 94.5 192 GLY B CA 1
ATOM 6530 C C . GLY B 1 192 ? 27 -22.734 -24.75 1 94.5 192 GLY B C 1
ATOM 6531 O O . GLY B 1 192 ? 27.156 -22.422 -25.938 1 94.5 192 GLY B O 1
ATOM 6532 N N . ILE B 1 193 ? 26.031 -23.375 -24.344 1 96.19 193 ILE B N 1
ATOM 6533 C CA . ILE B 1 193 ? 25.047 -23.891 -25.297 1 96.19 193 ILE B CA 1
ATOM 6534 C C . ILE B 1 193 ? 23.703 -23.234 -25.047 1 96.19 193 ILE B C 1
ATOM 6536 O O . ILE B 1 193 ? 23.078 -22.719 -25.984 1 96.19 193 ILE B O 1
ATOM 6540 N N . THR B 1 194 ? 23.266 -23.219 -23.828 1 98.19 194 THR B N 1
ATOM 6541 C CA . THR B 1 194 ? 21.938 -22.75 -23.484 1 98.19 194 THR B CA 1
ATOM 6542 C C . THR B 1 194 ? 21.922 -21.234 -23.297 1 98.19 194 THR B C 1
ATOM 6544 O O . THR B 1 194 ? 22.672 -20.703 -22.469 1 98.19 194 THR B O 1
ATOM 6547 N N . GLU B 1 195 ? 21.125 -20.562 -24.047 1 98.06 195 GLU B N 1
ATOM 6548 C CA . GLU B 1 195 ? 20.828 -19.141 -23.797 1 98.06 195 GLU B CA 1
ATOM 6549 C C . GLU B 1 195 ? 19.641 -18.969 -22.859 1 98.06 195 GLU B C 1
ATOM 6551 O O . GLU B 1 195 ? 18.672 -19.719 -22.938 1 98.06 195 GLU B O 1
ATOM 6556 N N . VAL B 1 196 ? 19.75 -18.047 -21.938 1 98.56 196 VAL B N 1
ATOM 6557 C CA . VAL B 1 196 ? 18.656 -17.781 -21.016 1 98.56 196 VAL B CA 1
ATOM 6558 C C . VAL B 1 196 ? 18.109 -16.359 -21.266 1 98.56 196 VAL B C 1
ATOM 6560 O O . VAL B 1 196 ? 18.812 -15.375 -21.047 1 98.56 196 VAL B O 1
ATOM 6563 N N . HIS B 1 197 ? 16.828 -16.281 -21.672 1 98.56 197 HIS B N 1
ATOM 6564 C CA . HIS B 1 197 ? 16.219 -15.016 -22.062 1 98.56 197 HIS B CA 1
ATOM 6565 C C . HIS B 1 197 ? 15.188 -14.57 -21.031 1 98.56 197 HIS B C 1
ATOM 6567 O O . HIS B 1 197 ? 14.438 -15.383 -20.484 1 98.56 197 HIS B O 1
ATOM 6573 N N . ALA B 1 198 ? 15.164 -13.266 -20.688 1 98.38 198 ALA B N 1
ATOM 6574 C CA . ALA B 1 198 ? 14.172 -12.664 -19.797 1 98.38 198 ALA B CA 1
ATOM 6575 C C . ALA B 1 198 ? 14.133 -11.148 -19.969 1 98.38 198 ALA B C 1
ATOM 6577 O O . ALA B 1 198 ? 14.922 -10.578 -20.719 1 98.38 198 ALA B O 1
ATOM 6578 N N . HIS B 1 199 ? 13.172 -10.57 -19.438 1 98.31 199 HIS B N 1
ATOM 6579 C CA . HIS B 1 199 ? 13.141 -9.117 -19.344 1 98.31 199 HIS B CA 1
ATOM 6580 C C . HIS B 1 199 ? 14.227 -8.602 -18.406 1 98.31 199 HIS B C 1
ATOM 6582 O O . HIS B 1 199 ? 14.609 -9.289 -17.453 1 98.31 199 HIS B O 1
ATOM 6588 N N . VAL B 1 200 ? 14.648 -7.383 -18.562 1 97.88 200 VAL B N 1
ATOM 6589 C CA . VAL B 1 200 ? 15.672 -6.773 -17.719 1 97.88 200 VAL B CA 1
ATOM 6590 C C . VAL B 1 200 ? 15.164 -6.691 -16.281 1 97.88 200 VAL B C 1
ATOM 6592 O O . VAL B 1 200 ? 15.938 -6.887 -15.336 1 97.88 200 VAL B O 1
ATOM 6595 N N . LEU B 1 201 ? 13.922 -6.418 -16.094 1 96.31 201 LEU B N 1
ATOM 6596 C CA . LEU B 1 201 ? 13.336 -6.328 -14.773 1 96.31 201 LEU B CA 1
ATOM 6597 C C . LEU B 1 201 ? 13.398 -7.672 -14.055 1 96.31 201 LEU B C 1
ATOM 6599 O O . LEU B 1 201 ? 13.5 -7.719 -12.828 1 96.31 201 LEU B O 1
ATOM 6603 N N . THR B 1 202 ? 13.305 -8.75 -14.805 1 97.25 202 THR B N 1
ATOM 6604 C CA . THR B 1 202 ? 13.438 -10.086 -14.227 1 97.25 202 THR B CA 1
ATOM 6605 C C . THR B 1 202 ? 14.82 -10.273 -13.609 1 97.25 202 THR B C 1
ATOM 6607 O O . THR B 1 202 ? 14.938 -10.734 -12.477 1 97.25 202 THR B O 1
ATOM 6610 N N . LYS B 1 203 ? 15.797 -9.898 -14.32 1 95.38 203 LYS B N 1
ATOM 6611 C CA . LYS B 1 203 ? 17.156 -10.008 -13.812 1 95.38 203 LYS B CA 1
ATOM 6612 C C . LYS B 1 203 ? 17.344 -9.172 -12.547 1 95.38 203 LYS B C 1
ATOM 6614 O O . LYS B 1 203 ? 17.953 -9.633 -11.578 1 95.38 203 LYS B O 1
ATOM 6619 N N . ILE B 1 204 ? 16.812 -8.008 -12.586 1 91.06 204 ILE B N 1
ATOM 6620 C CA . ILE B 1 204 ? 16.922 -7.105 -11.445 1 91.06 204 ILE B CA 1
ATOM 6621 C C . ILE B 1 204 ? 16.312 -7.754 -10.203 1 91.06 204 ILE B C 1
ATOM 6623 O O . ILE B 1 204 ? 16.906 -7.738 -9.125 1 91.06 204 ILE B O 1
ATOM 6627 N N . GLU B 1 205 ? 15.195 -8.336 -10.367 1 89.94 205 GLU B N 1
ATOM 6628 C CA . GLU B 1 205 ? 14.531 -9 -9.25 1 89.94 205 GLU B CA 1
ATOM 6629 C C . GLU B 1 205 ? 15.305 -10.234 -8.797 1 89.94 205 GLU B C 1
ATOM 6631 O O . GLU B 1 205 ? 15.453 -10.477 -7.598 1 89.94 205 GLU B O 1
ATOM 6636 N N . MET B 1 206 ? 15.758 -10.984 -9.711 1 88.44 206 MET B N 1
ATOM 6637 C CA . MET B 1 206 ? 16.469 -12.227 -9.398 1 88.44 206 MET B CA 1
ATOM 6638 C C . MET B 1 206 ? 17.797 -11.93 -8.703 1 88.44 206 MET B C 1
ATOM 6640 O O . MET B 1 206 ? 18.266 -12.734 -7.895 1 88.44 206 MET B O 1
ATOM 6644 N N . GLU B 1 207 ? 18.312 -10.812 -8.961 1 84.44 207 GLU B N 1
ATOM 6645 C CA . GLU B 1 207 ? 19.594 -10.43 -8.383 1 84.44 207 GLU B CA 1
ATOM 6646 C C . GLU B 1 207 ? 19.453 -10.039 -6.91 1 84.44 207 GLU B C 1
ATOM 6648 O O . GLU B 1 207 ? 20.438 -9.984 -6.172 1 84.44 207 GLU B O 1
ATOM 6653 N N . LYS B 1 208 ? 18.172 -9.734 -6.508 1 75.75 208 LYS B N 1
ATOM 6654 C CA . LYS B 1 208 ? 17.938 -9.445 -5.098 1 75.75 208 LYS B CA 1
ATOM 6655 C C . LYS B 1 208 ? 18.031 -10.711 -4.25 1 75.75 208 LYS B C 1
ATOM 6657 O O . LYS B 1 208 ? 17.969 -10.648 -3.021 1 75.75 208 LYS B O 1
ATOM 6662 N N . VAL B 1 209 ? 18.625 -11.781 -4.672 1 61.09 209 VAL B N 1
ATOM 6663 C CA . VAL B 1 209 ? 18.781 -13.117 -4.109 1 61.09 209 VAL B CA 1
ATOM 6664 C C . VAL B 1 209 ? 18.016 -13.211 -2.795 1 61.09 209 VAL B C 1
ATOM 6666 O O . VAL B 1 209 ? 17.234 -14.156 -2.59 1 61.09 209 VAL B O 1
ATOM 6669 N N . LEU B 1 210 ? 18.203 -12.219 -1.912 1 69.88 210 LEU B N 1
ATOM 6670 C CA . LEU B 1 210 ? 17.5 -12.086 -0.641 1 69.88 210 LEU B CA 1
ATOM 6671 C C . LEU B 1 210 ? 16.984 -10.664 -0.447 1 69.88 210 LEU B C 1
ATOM 6673 O O . LEU B 1 210 ? 17.766 -9.719 -0.392 1 69.88 210 LEU B O 1
ATOM 6677 N N . THR B 1 211 ? 15.742 -10.648 -0.434 1 75.19 211 THR B N 1
ATOM 6678 C CA . THR B 1 211 ? 15.156 -9.336 -0.188 1 75.19 211 THR B CA 1
ATOM 6679 C C . THR B 1 211 ? 15.211 -8.992 1.298 1 75.19 211 THR B C 1
ATOM 6681 O O . THR B 1 211 ? 15.445 -9.867 2.135 1 75.19 211 THR B O 1
ATOM 6684 N N . VAL B 1 212 ? 14.969 -7.785 1.563 1 84.12 212 VAL B N 1
ATOM 6685 C CA . VAL B 1 212 ? 15.008 -7.332 2.949 1 84.12 212 VAL B CA 1
ATOM 6686 C C . VAL B 1 212 ? 13.852 -7.949 3.73 1 84.12 212 VAL B C 1
ATOM 6688 O O . VAL B 1 212 ? 13.867 -7.969 4.965 1 84.12 212 VAL B O 1
ATOM 6691 N N . THR B 1 213 ? 12.859 -8.492 3.037 1 88.44 213 THR B N 1
ATOM 6692 C CA . THR B 1 213 ? 11.703 -9.086 3.703 1 88.44 213 THR B CA 1
ATOM 6693 C C . THR B 1 213 ? 11.711 -10.602 3.535 1 88.44 213 THR B C 1
ATOM 6695 O O . THR B 1 213 ? 10.656 -11.242 3.617 1 88.44 213 THR B O 1
ATOM 6698 N N . ALA B 1 214 ? 12.805 -11.203 3.283 1 85.12 214 ALA B N 1
ATOM 6699 C CA . ALA B 1 214 ? 12.906 -12.617 2.924 1 85.12 214 ALA B CA 1
ATOM 6700 C C . ALA B 1 214 ? 12.312 -13.508 4.016 1 85.12 214 ALA B C 1
ATOM 6702 O O . ALA B 1 214 ? 11.625 -14.484 3.725 1 85.12 214 ALA B O 1
ATOM 6703 N N . GLY B 1 215 ? 12.562 -13.195 5.309 1 85.06 215 GLY B N 1
ATOM 6704 C CA . GLY B 1 215 ? 12.055 -14.008 6.402 1 85.06 215 GLY B CA 1
ATOM 6705 C C . GLY B 1 215 ? 10.539 -14.086 6.434 1 85.06 215 GLY B C 1
ATOM 6706 O O . GLY B 1 215 ? 9.977 -15.18 6.5 1 85.06 215 GLY B O 1
ATOM 6707 N N . THR B 1 216 ? 9.93 -12.992 6.371 1 91.62 216 THR B N 1
ATOM 6708 C CA . THR B 1 216 ? 8.469 -12.945 6.43 1 91.62 216 THR B CA 1
ATOM 6709 C C . THR B 1 216 ? 7.863 -13.523 5.152 1 91.62 216 THR B C 1
ATOM 6711 O O . THR B 1 216 ? 6.852 -14.227 5.203 1 91.62 216 THR B O 1
ATOM 6714 N N . THR B 1 217 ? 8.445 -13.273 4.031 1 89.25 217 THR B N 1
ATOM 6715 C CA . THR B 1 217 ? 7.934 -13.797 2.766 1 89.25 217 THR B CA 1
ATOM 6716 C C . THR B 1 217 ? 7.988 -15.32 2.746 1 89.25 217 THR B C 1
ATOM 6718 O O . THR B 1 217 ? 7.074 -15.969 2.238 1 89.25 217 THR B O 1
ATOM 6721 N N . TYR B 1 218 ? 9.023 -15.852 3.27 1 86.62 218 TYR B N 1
ATOM 6722 C CA . TYR B 1 218 ? 9.148 -17.312 3.354 1 86.62 218 TYR B CA 1
ATOM 6723 C C . TYR B 1 218 ? 8.031 -17.906 4.203 1 86.62 218 TYR B C 1
ATOM 6725 O O . TYR B 1 218 ? 7.316 -18.797 3.758 1 86.62 218 TYR B O 1
ATOM 6733 N N . ARG B 1 219 ? 7.883 -17.406 5.387 1 91.81 219 ARG B N 1
ATOM 6734 C CA . ARG B 1 219 ? 6.883 -17.938 6.309 1 91.81 219 ARG B CA 1
ATOM 6735 C C . ARG B 1 219 ? 5.48 -17.828 5.719 1 91.81 219 ARG B C 1
ATOM 6737 O O . ARG B 1 219 ? 4.707 -18.781 5.766 1 91.81 219 ARG B O 1
ATOM 6744 N N . ARG B 1 220 ? 5.191 -16.719 5.184 1 94.94 220 ARG B N 1
ATOM 6745 C CA . ARG B 1 220 ? 3.855 -16.5 4.641 1 94.94 220 ARG B CA 1
ATOM 6746 C C . ARG B 1 220 ? 3.631 -17.312 3.375 1 94.94 220 ARG B C 1
ATOM 6748 O O . ARG B 1 220 ? 2.514 -17.766 3.107 1 94.94 220 ARG B O 1
ATOM 6755 N N . GLY B 1 221 ? 4.738 -17.484 2.613 1 92.88 221 GLY B N 1
ATOM 6756 C CA . GLY B 1 221 ? 4.641 -18.375 1.471 1 92.88 221 GLY B CA 1
ATOM 6757 C C . GLY B 1 221 ? 4.32 -19.812 1.857 1 92.88 221 GLY B C 1
ATOM 6758 O O . GLY B 1 221 ? 3.484 -20.453 1.222 1 92.88 221 GLY B O 1
ATOM 6759 N N . MET B 1 222 ? 4.941 -20.312 2.934 1 92.38 222 MET B N 1
ATOM 6760 C CA . MET B 1 222 ? 4.688 -21.656 3.428 1 92.38 222 MET B CA 1
ATOM 6761 C C . MET B 1 222 ? 3.244 -21.812 3.891 1 92.38 222 MET B C 1
ATOM 6763 O O . MET B 1 222 ? 2.633 -22.859 3.705 1 92.38 222 MET B O 1
ATOM 6767 N N . ARG B 1 223 ? 2.707 -20.734 4.461 1 96.25 223 ARG B N 1
ATOM 6768 C CA . ARG B 1 223 ? 1.313 -20.766 4.895 1 96.25 223 ARG B CA 1
ATOM 6769 C C . ARG B 1 223 ? 0.368 -20.766 3.695 1 96.25 223 ARG B C 1
ATOM 6771 O O . ARG B 1 223 ? -0.53 -21.609 3.615 1 96.25 223 ARG B O 1
ATOM 6778 N N . GLN B 1 224 ? 0.605 -19.922 2.768 1 97 224 GLN B N 1
ATOM 6779 C CA . GLN B 1 224 ? -0.276 -19.766 1.618 1 97 224 GLN B CA 1
ATOM 6780 C C . GLN B 1 224 ? -0.372 -21.047 0.804 1 97 224 GLN B C 1
ATOM 6782 O O . GLN B 1 224 ? -1.456 -21.422 0.356 1 97 224 GLN B O 1
ATOM 6787 N N . PHE B 1 225 ? 0.758 -21.719 0.689 1 96 225 PHE B N 1
ATOM 6788 C CA . PHE B 1 225 ? 0.777 -22.875 -0.207 1 96 225 PHE B CA 1
ATOM 6789 C C . PHE B 1 225 ? 0.661 -24.172 0.578 1 96 225 PHE B C 1
ATOM 6791 O O . PHE B 1 225 ? 0.661 -25.25 -0.006 1 96 225 PHE B O 1
ATOM 6798 N N . GLY B 1 226 ? 0.56 -24.109 1.895 1 95.25 226 GLY B N 1
ATOM 6799 C CA . GLY B 1 226 ? 0.253 -25.266 2.729 1 95.25 226 GLY B CA 1
ATOM 6800 C C . GLY B 1 226 ? 1.336 -26.328 2.701 1 95.25 226 GLY B C 1
ATOM 6801 O O . GLY B 1 226 ? 1.04 -27.516 2.596 1 95.25 226 GLY B O 1
ATOM 6802 N N . VAL B 1 227 ? 2.521 -25.891 2.725 1 91.12 227 VAL B N 1
ATOM 6803 C CA . VAL B 1 227 ? 3.66 -26.781 2.512 1 91.12 227 VAL B CA 1
ATOM 6804 C C . VAL B 1 227 ? 3.732 -27.797 3.639 1 91.12 227 VAL B C 1
ATOM 6806 O O . VAL B 1 227 ? 4.141 -28.953 3.42 1 91.12 227 VAL B O 1
ATOM 6809 N N . TYR B 1 228 ? 3.238 -27.469 4.855 1 91.25 228 TYR B N 1
ATOM 6810 C CA . TYR B 1 228 ? 3.434 -28.328 6.02 1 91.25 228 TYR B CA 1
ATOM 6811 C C . TYR B 1 228 ? 2.143 -29.047 6.391 1 91.25 228 TYR B C 1
ATOM 6813 O O . TYR B 1 228 ? 2.088 -29.75 7.398 1 91.25 228 TYR B O 1
ATOM 6821 N N . ILE B 1 229 ? 1.136 -28.812 5.645 1 94.88 229 ILE B N 1
ATOM 6822 C CA . ILE B 1 229 ? -0.149 -29.422 5.945 1 94.88 229 ILE B CA 1
ATOM 6823 C C . ILE B 1 229 ? -0.08 -30.922 5.656 1 94.88 229 ILE B C 1
ATOM 6825 O O . ILE B 1 229 ? 0.495 -31.344 4.645 1 94.88 229 ILE B O 1
ATOM 6829 N N . HIS B 1 230 ? -0.643 -31.719 6.523 1 92.62 230 HIS B N 1
ATOM 6830 C CA . HIS B 1 230 ? -0.711 -33.156 6.328 1 92.62 230 HIS B CA 1
ATOM 6831 C C . HIS B 1 230 ? -1.522 -33.5 5.082 1 92.62 230 HIS B C 1
ATOM 6833 O O . HIS B 1 230 ? -2.52 -32.844 4.785 1 92.62 230 HIS B O 1
ATOM 6839 N N . SER B 1 231 ? -1.156 -34.594 4.453 1 92.38 231 SER B N 1
ATOM 6840 C CA . SER B 1 231 ? -1.746 -35 3.182 1 92.38 231 SER B CA 1
ATOM 6841 C C . SER B 1 231 ? -3.246 -35.219 3.316 1 92.38 231 SER B C 1
ATOM 6843 O O . SER B 1 231 ? -4.004 -35 2.367 1 92.38 231 SER B O 1
ATOM 6845 N N . ASN B 1 232 ? -3.668 -35.594 4.484 1 92.62 232 ASN B N 1
ATOM 6846 C CA . ASN B 1 232 ? -5.082 -35.906 4.695 1 92.62 232 ASN B CA 1
ATOM 6847 C C . ASN B 1 232 ? -5.93 -34.625 4.629 1 92.62 232 ASN B C 1
ATOM 6849 O O . ASN B 1 232 ? -7.117 -34.688 4.309 1 92.62 232 ASN B O 1
ATOM 6853 N N . ASP B 1 233 ? -5.324 -33.5 4.996 1 95.69 233 ASP B N 1
ATOM 6854 C CA . ASP B 1 233 ? -6.062 -32.25 5.07 1 95.69 233 ASP B CA 1
ATOM 6855 C C . ASP B 1 233 ? -5.742 -31.344 3.879 1 95.69 233 ASP B C 1
ATOM 6857 O O . ASP B 1 233 ? -6.48 -30.406 3.592 1 95.69 233 ASP B O 1
ATOM 6861 N N . PHE B 1 234 ? -4.676 -31.656 3.203 1 96.56 234 PHE B N 1
ATOM 6862 C CA . PHE B 1 234 ? -4.215 -30.812 2.104 1 96.56 234 PHE B CA 1
ATOM 6863 C C . PHE B 1 234 ? -4.953 -31.156 0.815 1 96.56 234 PHE B C 1
ATOM 6865 O O . PHE B 1 234 ? -5.059 -32.312 0.446 1 96.56 234 PHE B O 1
ATOM 6872 N N . VAL B 1 235 ? -5.527 -30.203 0.101 1 96.81 235 VAL B N 1
ATOM 6873 C CA . VAL B 1 235 ? -6.223 -30.438 -1.162 1 96.81 235 VAL B CA 1
ATOM 6874 C C . VAL B 1 235 ? -5.305 -30.078 -2.328 1 96.81 235 VAL B C 1
ATOM 6876 O O . VAL B 1 235 ? -4.852 -30.953 -3.066 1 96.81 235 VAL B O 1
ATOM 6879 N N . HIS B 1 236 ? -4.93 -28.859 -2.473 1 97.31 236 HIS B N 1
ATOM 6880 C CA . HIS B 1 236 ? -3.957 -28.328 -3.424 1 97.31 236 HIS B CA 1
ATOM 6881 C C . HIS B 1 236 ? -3.566 -26.891 -3.078 1 97.31 236 HIS B C 1
ATOM 6883 O O . HIS B 1 236 ? -4.062 -26.328 -2.1 1 97.31 236 HIS B O 1
ATOM 6889 N N . ALA B 1 237 ? -2.713 -26.281 -3.91 1 96.62 237 ALA B N 1
ATOM 6890 C CA . ALA B 1 237 ? -2.154 -24.953 -3.617 1 96.62 237 ALA B CA 1
ATOM 6891 C C . ALA B 1 237 ? -2.93 -23.859 -4.34 1 96.62 237 ALA B C 1
ATOM 6893 O O . ALA B 1 237 ? -2.57 -22.688 -4.258 1 96.62 237 ALA B O 1
ATOM 6894 N N . GLY B 1 238 ? -4.004 -24.156 -4.977 1 96 238 GLY B N 1
ATOM 6895 C CA . GLY B 1 238 ? -4.824 -23.172 -5.676 1 96 238 GLY B CA 1
ATOM 6896 C C . GLY B 1 238 ? -4.461 -23.031 -7.145 1 96 238 GLY B C 1
ATOM 6897 O O . GLY B 1 238 ? -5.332 -23.109 -8.016 1 96 238 GLY B O 1
ATOM 6898 N N . ILE B 1 239 ? -3.117 -22.969 -7.445 1 96.81 239 ILE B N 1
ATOM 6899 C CA . ILE B 1 239 ? -2.672 -22.734 -8.812 1 96.81 239 ILE B CA 1
ATOM 6900 C C . ILE B 1 239 ? -1.77 -23.891 -9.266 1 96.81 239 ILE B C 1
ATOM 6902 O O . ILE B 1 239 ? -1.062 -23.766 -10.273 1 96.81 239 ILE B O 1
ATOM 6906 N N . GLY B 1 240 ? -1.706 -24.906 -8.609 1 97.44 240 GLY B N 1
ATOM 6907 C CA . GLY B 1 240 ? -0.973 -26.141 -8.828 1 97.44 240 GLY B CA 1
ATOM 6908 C C . GLY B 1 240 ? -1.215 -27.172 -7.75 1 97.44 240 GLY B C 1
ATOM 6909 O O . GLY B 1 240 ? -1.902 -26.906 -6.766 1 97.44 240 GLY B O 1
ATOM 6910 N N . PRO B 1 241 ? -0.691 -28.344 -7.953 1 96.56 241 PRO B N 1
ATOM 6911 C CA . PRO B 1 241 ? -0.933 -29.391 -6.953 1 96.56 241 PRO B CA 1
ATOM 6912 C C . PRO B 1 241 ? -0.276 -29.078 -5.609 1 96.56 241 PRO B C 1
ATOM 6914 O O . PRO B 1 241 ? -0.898 -29.266 -4.559 1 96.56 241 PRO B O 1
ATOM 6917 N N . ALA B 1 242 ? 0.903 -28.656 -5.605 1 94.38 242 ALA B N 1
ATOM 6918 C CA . ALA B 1 242 ? 1.638 -28.328 -4.387 1 94.38 242 ALA B CA 1
ATOM 6919 C C . ALA B 1 242 ? 2.934 -27.594 -4.707 1 94.38 242 ALA B C 1
ATOM 6921 O O . ALA B 1 242 ? 3.482 -27.734 -5.801 1 94.38 242 ALA B O 1
ATOM 6922 N N . LEU B 1 243 ? 3.326 -26.719 -3.812 1 90.69 243 LEU B N 1
ATOM 6923 C CA . LEU B 1 243 ? 4.684 -26.188 -3.846 1 90.69 243 LEU B CA 1
ATOM 6924 C C . LEU B 1 243 ? 5.668 -27.188 -3.229 1 90.69 243 LEU B C 1
ATOM 6926 O O . LEU B 1 243 ? 5.629 -27.438 -2.021 1 90.69 243 LEU B O 1
ATOM 6930 N N . ARG B 1 244 ? 6.477 -27.641 -4.055 1 83.25 244 ARG B N 1
ATOM 6931 C CA . ARG B 1 244 ? 7.406 -28.672 -3.605 1 83.25 244 ARG B CA 1
ATOM 6932 C C . ARG B 1 244 ? 8.719 -28.062 -3.127 1 83.25 244 ARG B C 1
ATOM 6934 O O . ARG B 1 244 ? 9.562 -27.688 -3.939 1 83.25 244 ARG B O 1
ATOM 6941 N N . TYR B 1 245 ? 8.68 -27.734 -1.883 1 72.62 245 TYR B N 1
ATOM 6942 C CA . TYR B 1 245 ? 9.867 -27.188 -1.234 1 72.62 245 TYR B CA 1
ATOM 6943 C C . TYR B 1 245 ? 10.391 -28.141 -0.168 1 72.62 245 TYR B C 1
ATOM 6945 O O . TYR B 1 245 ? 9.703 -28.438 0.809 1 72.62 245 TYR B O 1
ATOM 6953 N N . SER B 1 246 ? 11.195 -29.016 -0.501 1 62.47 246 SER B N 1
ATOM 6954 C CA . SER B 1 246 ? 11.727 -29.938 0.499 1 62.47 246 SER B CA 1
ATOM 6955 C C . SER B 1 246 ? 13.102 -29.484 0.993 1 62.47 246 SER B C 1
ATOM 6957 O O . SER B 1 246 ? 13.766 -28.672 0.344 1 62.47 246 SER B O 1
ATOM 6959 N N . LYS B 1 247 ? 13.352 -29.75 2.17 1 57.38 247 LYS B N 1
ATOM 6960 C CA . LYS B 1 247 ? 14.617 -29.484 2.85 1 57.38 247 LYS B CA 1
ATOM 6961 C C . LYS B 1 247 ? 15.805 -29.781 1.941 1 57.38 247 LYS B C 1
ATOM 6963 O O . LYS B 1 247 ? 16.844 -29.109 2.035 1 57.38 247 LYS B O 1
ATOM 6968 N N . GLY B 1 248 ? 15.578 -30.516 1.034 1 59.5 248 GLY B N 1
ATOM 6969 C CA . GLY B 1 248 ? 16.688 -30.906 0.174 1 59.5 248 GLY B CA 1
ATOM 6970 C C . GLY B 1 248 ? 16.562 -30.359 -1.239 1 59.5 248 GLY B C 1
ATOM 6971 O O . GLY B 1 248 ? 17.406 -30.625 -2.086 1 59.5 248 GLY B O 1
ATOM 6972 N N . SER B 1 249 ? 15.641 -29.594 -1.364 1 65 249 SER B N 1
ATOM 6973 C CA . SER B 1 249 ? 15.445 -29.109 -2.73 1 65 249 SER B CA 1
ATOM 6974 C C . SER B 1 249 ? 16.469 -28.047 -3.096 1 65 249 SER B C 1
ATOM 6976 O O . SER B 1 249 ? 16.766 -27.156 -2.295 1 65 249 SER B O 1
ATOM 6978 N N . GLY B 1 250 ? 17.047 -28.266 -4.188 1 66.69 250 GLY B N 1
ATOM 6979 C CA . GLY B 1 250 ? 18.109 -27.375 -4.648 1 66.69 250 GLY B CA 1
ATOM 6980 C C . GLY B 1 250 ? 17.562 -26.141 -5.34 1 66.69 250 GLY B C 1
ATOM 6981 O O . GLY B 1 250 ? 16.578 -26.203 -6.066 1 66.69 250 GLY B O 1
ATOM 6982 N N . ILE B 1 251 ? 18.031 -25.078 -4.922 1 76.12 251 ILE B N 1
ATOM 6983 C CA . ILE B 1 251 ? 17.812 -23.828 -5.664 1 76.12 251 ILE B CA 1
ATOM 6984 C C . ILE B 1 251 ? 18.844 -23.734 -6.793 1 76.12 251 ILE B C 1
ATOM 6986 O O . ILE B 1 251 ? 20.031 -23.562 -6.543 1 76.12 251 ILE B O 1
ATOM 6990 N N . GLY B 1 252 ? 18.312 -23.984 -8.023 1 85.38 252 GLY B N 1
ATOM 6991 C CA . GLY B 1 252 ? 19.188 -23.984 -9.188 1 85.38 252 GLY B CA 1
ATOM 6992 C C . GLY B 1 252 ? 18.859 -22.859 -10.164 1 85.38 252 GLY B C 1
ATOM 6993 O O . GLY B 1 252 ? 18.625 -23.125 -11.352 1 85.38 252 GLY B O 1
ATOM 6994 N N . THR B 1 253 ? 18.938 -21.641 -9.695 1 87.25 253 THR B N 1
ATOM 6995 C CA . THR B 1 253 ? 18.641 -20.516 -10.57 1 87.25 253 THR B CA 1
ATOM 6996 C C . THR B 1 253 ? 19.828 -20.234 -11.5 1 87.25 253 THR B C 1
ATOM 6998 O O . THR B 1 253 ? 20.984 -20.359 -11.102 1 87.25 253 THR B O 1
ATOM 7001 N N . VAL B 1 254 ? 19.562 -19.922 -12.75 1 93.81 254 VAL B N 1
ATOM 7002 C CA . VAL B 1 254 ? 20.531 -19.422 -13.719 1 93.81 254 VAL B CA 1
ATOM 7003 C C . VAL B 1 254 ? 20.125 -18.016 -14.164 1 93.81 254 VAL B C 1
ATOM 7005 O O . VAL B 1 254 ? 19.016 -17.797 -14.633 1 93.81 254 VAL B O 1
ATOM 7008 N N . LEU B 1 255 ? 21.031 -17.078 -13.984 1 93.5 255 LEU B N 1
ATOM 7009 C CA . LEU B 1 255 ? 20.719 -15.703 -14.367 1 93.5 255 LEU B CA 1
ATOM 7010 C C . LEU B 1 255 ? 20.562 -15.586 -15.875 1 93.5 255 LEU B C 1
ATOM 7012 O O . LEU B 1 255 ? 21.266 -16.266 -16.625 1 93.5 255 LEU B O 1
ATOM 7016 N N . PRO B 1 256 ? 19.703 -14.688 -16.25 1 97.12 256 PRO B N 1
ATOM 7017 C CA . PRO B 1 256 ? 19.531 -14.492 -17.688 1 97.12 256 PRO B CA 1
ATOM 7018 C C . PRO B 1 256 ? 20.812 -14.047 -18.375 1 97.12 256 PRO B C 1
ATOM 7020 O O . PRO B 1 256 ? 21.531 -13.195 -17.859 1 97.12 256 PRO B O 1
ATOM 7023 N N . THR B 1 257 ? 21.094 -14.602 -19.484 1 97 257 THR B N 1
ATOM 7024 C CA . THR B 1 257 ? 22.266 -14.25 -20.297 1 97 257 THR B CA 1
ATOM 7025 C C . THR B 1 257 ? 21.891 -13.242 -21.375 1 97 257 THR B C 1
ATOM 7027 O O . THR B 1 257 ? 22.75 -12.539 -21.906 1 97 257 THR B O 1
ATOM 7030 N N . HIS B 1 258 ? 20.656 -13.258 -21.828 1 97.62 258 HIS B N 1
ATOM 7031 C CA . HIS B 1 258 ? 20.109 -12.359 -22.844 1 97.62 258 HIS B CA 1
ATOM 7032 C C . HIS B 1 258 ? 18.906 -11.594 -22.312 1 97.62 258 HIS B C 1
ATOM 7034 O O . HIS B 1 258 ? 17.922 -12.195 -21.875 1 97.62 258 HIS B O 1
ATOM 7040 N N . LEU B 1 259 ? 18.953 -10.25 -22.438 1 97.5 259 LEU B N 1
ATOM 7041 C CA . LEU B 1 259 ? 17.922 -9.43 -21.797 1 97.5 259 LEU B CA 1
ATOM 7042 C C . LEU B 1 259 ? 17.125 -8.648 -22.844 1 97.5 259 LEU B C 1
ATOM 7044 O O . LEU B 1 259 ? 17.688 -8.156 -23.828 1 97.5 259 LEU B O 1
ATOM 7048 N N . MET B 1 260 ? 15.875 -8.641 -22.562 1 96.81 260 MET B N 1
ATOM 7049 C CA . MET B 1 260 ? 14.992 -7.723 -23.281 1 96.81 260 MET B CA 1
ATOM 7050 C C . MET B 1 260 ? 14.773 -6.445 -22.484 1 96.81 260 MET B C 1
ATOM 7052 O O . MET B 1 260 ? 14.523 -6.496 -21.266 1 96.81 260 MET B O 1
ATOM 7056 N N . ARG B 1 261 ? 14.758 -5.215 -23.016 1 92.69 261 ARG B N 1
ATOM 7057 C CA . ARG B 1 261 ? 14.547 -3.941 -22.344 1 92.69 261 ARG B CA 1
ATOM 7058 C C . ARG B 1 261 ? 13.305 -3.234 -22.875 1 92.69 261 ARG B C 1
ATOM 7060 O O . ARG B 1 261 ? 12.633 -2.506 -22.141 1 92.69 261 ARG B O 1
ATOM 7067 N N . GLY B 1 262 ? 12.883 -3.508 -24.031 1 91.5 262 GLY B N 1
ATOM 7068 C CA . GLY B 1 262 ? 11.742 -2.826 -24.641 1 91.5 262 GLY B CA 1
ATOM 7069 C C . GLY B 1 262 ? 10.461 -3.629 -24.547 1 91.5 262 GLY B C 1
ATOM 7070 O O . GLY B 1 262 ? 10.32 -4.508 -23.703 1 91.5 262 GLY B O 1
ATOM 7071 N N . LYS B 1 263 ? 9.539 -3.201 -25.281 1 95.5 263 LYS B N 1
ATOM 7072 C CA . LYS B 1 263 ? 8.203 -3.785 -25.25 1 95.5 263 LYS B CA 1
ATOM 7073 C C . LYS B 1 263 ? 8.148 -5.094 -26.031 1 95.5 263 LYS B C 1
ATOM 7075 O O . LYS B 1 263 ? 7.332 -5.965 -25.734 1 95.5 263 LYS B O 1
ATOM 7080 N N . ARG B 1 264 ? 9.008 -5.23 -27.047 1 96.88 264 ARG B N 1
ATOM 7081 C CA . ARG B 1 264 ? 9 -6.41 -27.906 1 96.88 264 ARG B CA 1
ATOM 7082 C C . ARG B 1 264 ? 10.406 -6.762 -28.375 1 96.88 264 ARG B C 1
ATOM 7084 O O . ARG B 1 264 ? 11.242 -5.875 -28.578 1 96.88 264 ARG B O 1
ATOM 7091 N N . LYS B 1 265 ? 10.648 -8.055 -28.484 1 97.69 265 LYS B N 1
ATOM 7092 C CA . LYS B 1 265 ? 11.922 -8.547 -29 1 97.69 265 LYS B CA 1
ATOM 7093 C C . LYS B 1 265 ? 11.734 -9.875 -29.734 1 97.69 265 LYS B C 1
ATOM 7095 O O . LYS B 1 265 ? 11.156 -10.82 -29.188 1 97.69 265 LYS B O 1
ATOM 7100 N N . THR B 1 266 ? 12.156 -9.93 -30.969 1 97.69 266 THR B N 1
ATOM 7101 C CA . THR B 1 266 ? 12.164 -11.188 -31.719 1 97.69 266 THR B CA 1
ATOM 7102 C C . THR B 1 266 ? 13.414 -12 -31.391 1 97.69 266 THR B C 1
ATOM 7104 O O . THR B 1 266 ? 14.523 -11.469 -31.391 1 97.69 266 THR B O 1
ATOM 7107 N N . VAL B 1 267 ? 13.219 -13.266 -31.094 1 97.5 267 VAL B N 1
ATOM 7108 C CA . VAL B 1 267 ? 14.344 -14.141 -30.812 1 97.5 267 VAL B CA 1
ATOM 7109 C C . VAL B 1 267 ? 14.266 -15.391 -31.688 1 97.5 267 VAL B C 1
ATOM 7111 O O . VAL B 1 267 ? 13.172 -15.828 -32.062 1 97.5 267 VAL B O 1
ATOM 7114 N N . ARG B 1 268 ? 15.398 -15.867 -32.031 1 97.12 268 ARG B N 1
ATOM 7115 C CA . ARG B 1 268 ? 15.523 -17.125 -32.781 1 97.12 268 ARG B CA 1
ATOM 7116 C C . ARG B 1 268 ? 16.312 -18.156 -31.969 1 97.12 268 ARG B C 1
ATOM 7118 O O . ARG B 1 268 ? 17.531 -18 -31.781 1 97.12 268 ARG B O 1
ATOM 7125 N N . LEU B 1 269 ? 15.617 -19.141 -31.484 1 97.06 269 LEU B N 1
ATOM 7126 C CA . LEU B 1 269 ? 16.203 -20.188 -30.656 1 97.06 269 LEU B CA 1
ATOM 7127 C C . LEU B 1 269 ? 15.812 -21.578 -31.188 1 97.06 269 LEU B C 1
ATOM 7129 O O . LEU B 1 269 ? 14.648 -21.812 -31.516 1 97.06 269 LEU B O 1
ATOM 7133 N N . ALA B 1 270 ? 16.734 -22.5 -31.281 1 96.81 270 ALA B N 1
ATOM 7134 C CA . ALA B 1 270 ? 16.516 -23.891 -31.703 1 96.81 270 ALA B CA 1
ATOM 7135 C C . ALA B 1 270 ? 15.797 -23.938 -33.062 1 96.81 270 ALA B C 1
ATOM 7137 O O . ALA B 1 270 ? 14.953 -24.812 -33.281 1 96.81 270 ALA B O 1
ATOM 7138 N N . GLY B 1 271 ? 15.977 -22.906 -33.844 1 95.5 271 GLY B N 1
ATOM 7139 C CA . GLY B 1 271 ? 15.359 -22.859 -35.156 1 95.5 271 GLY B CA 1
ATOM 7140 C C . GLY B 1 271 ? 13.953 -22.297 -35.156 1 95.5 271 GLY B C 1
ATOM 7141 O O . GLY B 1 271 ? 13.281 -22.234 -36.188 1 95.5 271 GLY B O 1
ATOM 7142 N N . LEU B 1 272 ? 13.477 -21.875 -34.031 1 96.75 272 LEU B N 1
ATOM 7143 C CA . LEU B 1 272 ? 12.141 -21.312 -33.875 1 96.75 272 LEU B CA 1
ATOM 7144 C C . LEU B 1 272 ? 12.203 -19.797 -33.781 1 96.75 272 LEU B C 1
ATOM 7146 O O . LEU B 1 272 ? 13.047 -19.25 -33.031 1 96.75 272 LEU B O 1
ATOM 7150 N N . GLU B 1 273 ? 11.367 -19.125 -34.531 1 97.56 273 GLU B N 1
ATOM 7151 C CA . GLU B 1 273 ? 11.203 -17.688 -34.375 1 97.56 273 GLU B CA 1
ATOM 7152 C C . GLU B 1 273 ? 10.062 -17.359 -33.438 1 97.56 273 GLU B C 1
ATOM 7154 O O . GLU B 1 273 ? 8.938 -17.828 -33.594 1 97.56 273 GLU B O 1
ATOM 7159 N N . MET B 1 274 ? 10.367 -16.594 -32.438 1 97.62 274 MET B N 1
ATOM 7160 C CA . MET B 1 274 ? 9.391 -16.234 -31.422 1 97.62 274 MET B CA 1
ATOM 7161 C C . MET B 1 274 ? 9.5 -14.75 -31.078 1 97.62 274 MET B C 1
ATOM 7163 O O . MET B 1 274 ? 10.555 -14.141 -31.25 1 97.62 274 MET B O 1
ATOM 7167 N N . GLU B 1 275 ? 8.414 -14.25 -30.641 1 98.38 275 GLU B N 1
ATOM 7168 C CA . GLU B 1 275 ? 8.398 -12.867 -30.156 1 98.38 275 GLU B CA 1
ATOM 7169 C C . GLU B 1 275 ? 8.172 -12.82 -28.641 1 98.38 275 GLU B C 1
ATOM 7171 O O . GLU B 1 275 ? 7.207 -13.391 -28.141 1 98.38 275 GLU B O 1
ATOM 7176 N N . LEU B 1 276 ? 9.109 -12.188 -27.938 1 98.62 276 LEU B N 1
ATOM 7177 C CA . LEU B 1 276 ? 8.938 -11.867 -26.531 1 98.62 276 LEU B CA 1
ATOM 7178 C C . LEU B 1 276 ? 8.289 -10.5 -26.359 1 98.62 276 LEU B C 1
ATOM 7180 O O . LEU B 1 276 ? 8.727 -9.523 -26.969 1 98.62 276 LEU B O 1
ATOM 7184 N N . ILE B 1 277 ? 7.258 -10.438 -25.578 1 98.69 277 ILE B N 1
ATOM 7185 C CA . ILE B 1 277 ? 6.5 -9.203 -25.406 1 98.69 277 ILE B CA 1
ATOM 7186 C C . ILE B 1 277 ? 6.305 -8.906 -23.922 1 98.69 277 ILE B C 1
ATOM 7188 O O . ILE B 1 277 ? 5.816 -9.766 -23.188 1 98.69 277 ILE B O 1
ATOM 7192 N N . HIS B 1 278 ? 6.75 -7.703 -23.5 1 98.56 278 HIS B N 1
ATOM 7193 C CA . HIS B 1 278 ? 6.52 -7.281 -22.125 1 98.56 278 HIS B CA 1
ATOM 7194 C C . HIS B 1 278 ? 5.027 -7.152 -21.828 1 98.56 278 HIS B C 1
ATOM 7196 O O . HIS B 1 278 ? 4.316 -6.426 -22.531 1 98.56 278 HIS B O 1
ATOM 7202 N N . ALA B 1 279 ? 4.508 -7.852 -20.859 1 98.44 279 ALA B N 1
ATOM 7203 C CA . ALA B 1 279 ? 3.086 -7.891 -20.516 1 98.44 279 ALA B CA 1
ATOM 7204 C C . ALA B 1 279 ? 2.879 -7.93 -19.016 1 98.44 279 ALA B C 1
ATOM 7206 O O . ALA B 1 279 ? 2.408 -8.93 -18.469 1 98.44 279 ALA B O 1
ATOM 7207 N N . PRO B 1 280 ? 3.121 -6.762 -18.344 1 97.75 280 PRO B N 1
ATOM 7208 C CA . PRO B 1 280 ? 2.953 -6.738 -16.875 1 97.75 280 PRO B CA 1
ATOM 7209 C C . PRO B 1 280 ? 1.531 -7.086 -16.453 1 97.75 280 PRO B C 1
ATOM 7211 O O . PRO B 1 280 ? 0.567 -6.719 -17.125 1 97.75 280 PRO B O 1
ATOM 7214 N N . GLY B 1 281 ? 1.313 -7.773 -15.398 1 96.75 281 GLY B N 1
ATOM 7215 C CA . GLY B 1 281 ? 0.081 -8.219 -14.773 1 96.75 281 GLY B CA 1
ATOM 7216 C C . GLY B 1 281 ? 0.307 -8.906 -13.438 1 96.75 281 GLY B C 1
ATOM 7217 O O . GLY B 1 281 ? 0.477 -8.242 -12.414 1 96.75 281 GLY B O 1
ATOM 7218 N N . GLU B 1 282 ? 0.43 -10.195 -13.508 1 94.94 282 GLU B N 1
ATOM 7219 C CA . GLU B 1 282 ? 0.795 -10.953 -12.32 1 94.94 282 GLU B CA 1
ATOM 7220 C C . GLU B 1 282 ? 2.104 -10.445 -11.719 1 94.94 282 GLU B C 1
ATOM 7222 O O . GLU B 1 282 ? 2.279 -10.469 -10.5 1 94.94 282 GLU B O 1
ATOM 7227 N N . SER B 1 283 ? 2.898 -10.039 -12.578 1 95.25 283 SER B N 1
ATOM 7228 C CA . SER B 1 283 ? 4.176 -9.453 -12.18 1 95.25 283 SER B CA 1
ATOM 7229 C C . SER B 1 283 ? 4.582 -8.32 -13.125 1 95.25 283 SER B C 1
ATOM 7231 O O . SER B 1 283 ? 4.203 -8.32 -14.297 1 95.25 283 SER B O 1
ATOM 7233 N N . ARG B 1 284 ? 5.375 -7.41 -12.625 1 94.44 284 ARG B N 1
ATOM 7234 C CA . ARG B 1 284 ? 5.773 -6.238 -13.398 1 94.44 284 ARG B CA 1
ATOM 7235 C C . ARG B 1 284 ? 6.738 -6.625 -14.523 1 94.44 284 ARG B C 1
ATOM 7237 O O . ARG B 1 284 ? 6.75 -5.992 -15.578 1 94.44 284 ARG B O 1
ATOM 7244 N N . ASP B 1 285 ? 7.496 -7.664 -14.297 1 96.88 285 ASP B N 1
ATOM 7245 C CA . ASP B 1 285 ? 8.555 -8.047 -15.234 1 96.88 285 ASP B CA 1
ATOM 7246 C C . ASP B 1 285 ? 8.039 -9.062 -16.25 1 96.88 285 ASP B C 1
ATOM 7248 O O . ASP B 1 285 ? 8.797 -9.523 -17.109 1 96.88 285 ASP B O 1
ATOM 7252 N N . GLN B 1 286 ? 6.895 -9.359 -16.266 1 98.19 286 GLN B N 1
ATOM 7253 C CA . GLN B 1 286 ? 6.367 -10.508 -17 1 98.19 286 GLN B CA 1
ATOM 7254 C C . GLN B 1 286 ? 6.469 -10.297 -18.5 1 98.19 286 GLN B C 1
ATOM 7256 O O . GLN B 1 286 ? 6.141 -9.227 -19.016 1 98.19 286 GLN B O 1
ATOM 7261 N N . VAL B 1 287 ? 6.859 -11.375 -19.141 1 98.5 287 VAL B N 1
ATOM 7262 C CA . VAL B 1 287 ? 6.879 -11.422 -20.609 1 98.5 287 VAL B CA 1
ATOM 7263 C C . VAL B 1 287 ? 5.996 -12.57 -21.094 1 98.5 287 VAL B C 1
ATOM 7265 O O . VAL B 1 287 ? 5.891 -13.602 -20.438 1 98.5 287 VAL B O 1
ATOM 7268 N N . ILE B 1 288 ? 5.359 -12.344 -22.188 1 98.81 288 ILE B N 1
ATOM 7269 C CA . ILE B 1 288 ? 4.645 -13.406 -22.891 1 98.81 288 ILE B CA 1
ATOM 7270 C C . ILE B 1 288 ? 5.379 -13.758 -24.188 1 98.81 288 ILE B C 1
ATOM 7272 O O . ILE B 1 288 ? 6.199 -12.977 -24.672 1 98.81 288 ILE B O 1
ATOM 7276 N N . VAL B 1 289 ? 5.105 -14.969 -24.703 1 98.88 289 VAL B N 1
ATOM 7277 C CA . VAL B 1 289 ? 5.789 -15.461 -25.891 1 98.88 289 VAL B CA 1
ATOM 7278 C C . VAL B 1 289 ? 4.773 -15.719 -27 1 98.88 289 VAL B C 1
ATOM 7280 O O . VAL B 1 289 ? 3.816 -16.469 -26.812 1 98.88 289 VAL B O 1
ATOM 7283 N N . TRP B 1 290 ? 4.965 -15.078 -28.156 1 98.75 290 TRP B N 1
ATOM 7284 C CA . TRP B 1 290 ? 4.066 -15.211 -29.312 1 98.75 290 TRP B CA 1
ATOM 7285 C C . TRP B 1 290 ? 4.77 -15.898 -30.469 1 98.75 290 TRP B C 1
ATOM 7287 O O . TRP B 1 290 ? 5.828 -15.445 -30.922 1 98.75 290 TRP B O 1
ATOM 7297 N N . ILE B 1 291 ? 4.258 -17.047 -30.875 1 98.19 291 ILE B N 1
ATOM 7298 C CA . ILE B 1 291 ? 4.711 -17.734 -32.062 1 98.19 291 ILE B CA 1
ATOM 7299 C C . ILE B 1 291 ? 3.662 -17.594 -33.188 1 98.19 291 ILE B C 1
ATOM 7301 O O . ILE B 1 291 ? 2.76 -18.438 -33.281 1 98.19 291 ILE B O 1
ATOM 7305 N N . GLN B 1 292 ? 3.898 -16.672 -34.031 1 96.94 292 GLN B N 1
ATOM 7306 C CA . GLN B 1 292 ? 2.912 -16.234 -35 1 96.94 292 GLN B CA 1
ATOM 7307 C C . GLN B 1 292 ? 2.555 -17.359 -35.969 1 96.94 292 GLN B C 1
ATOM 7309 O O . GLN B 1 292 ? 1.379 -17.594 -36.25 1 96.94 292 GLN B O 1
ATOM 7314 N N . LYS B 1 293 ? 3.559 -18.109 -36.438 1 95.25 293 LYS B N 1
ATOM 7315 C CA . LYS B 1 293 ? 3.354 -19.172 -37.438 1 95.25 293 LYS B CA 1
ATOM 7316 C C . LYS B 1 293 ? 2.385 -20.234 -36.906 1 95.25 293 LYS B C 1
ATOM 7318 O O . LYS B 1 293 ? 1.653 -20.844 -37.688 1 95.25 293 LYS B O 1
ATOM 7323 N N . LYS B 1 294 ? 2.379 -20.375 -35.656 1 96.12 294 LYS B N 1
ATOM 7324 C CA . LYS B 1 294 ? 1.521 -21.391 -35.031 1 96.12 294 LYS B CA 1
ATOM 7325 C C . LYS B 1 294 ? 0.283 -20.766 -34.406 1 96.12 294 LYS B C 1
ATOM 7327 O O . LYS B 1 294 ? -0.598 -21.469 -33.906 1 96.12 294 LYS B O 1
ATOM 7332 N N . ARG B 1 295 ? 0.206 -19.406 -34.406 1 98.12 295 ARG B N 1
ATOM 7333 C CA . ARG B 1 295 ? -0.811 -18.672 -33.656 1 98.12 295 ARG B CA 1
ATOM 7334 C C . ARG B 1 295 ? -0.904 -19.188 -32.219 1 98.12 295 ARG B C 1
ATOM 7336 O O . ARG B 1 295 ? -1.995 -19.484 -31.734 1 98.12 295 ARG B O 1
ATOM 7343 N N . LEU B 1 296 ? 0.271 -19.375 -31.641 1 98.56 296 LEU B N 1
ATOM 7344 C CA . LEU B 1 296 ? 0.444 -19.891 -30.281 1 98.56 296 LEU B CA 1
ATOM 7345 C C . LEU B 1 296 ? 0.939 -18.797 -29.344 1 98.56 296 LEU B C 1
ATOM 7347 O O . LEU B 1 296 ? 1.917 -18.109 -29.641 1 98.56 296 LEU B O 1
ATOM 7351 N N . LEU B 1 297 ? 0.165 -18.641 -28.266 1 98.88 297 LEU B N 1
ATOM 7352 C CA . LEU B 1 297 ? 0.545 -17.672 -27.234 1 98.88 297 LEU B CA 1
ATOM 7353 C C . LEU B 1 297 ? 0.846 -18.359 -25.906 1 98.88 297 LEU B C 1
ATOM 7355 O O . LEU B 1 297 ? 0.042 -19.156 -25.438 1 98.88 297 LEU B O 1
ATOM 7359 N N . ILE B 1 298 ? 2.029 -18.141 -25.406 1 98.88 298 ILE B N 1
ATOM 7360 C CA . ILE B 1 298 ? 2.32 -18.453 -24 1 98.88 298 ILE B CA 1
ATOM 7361 C 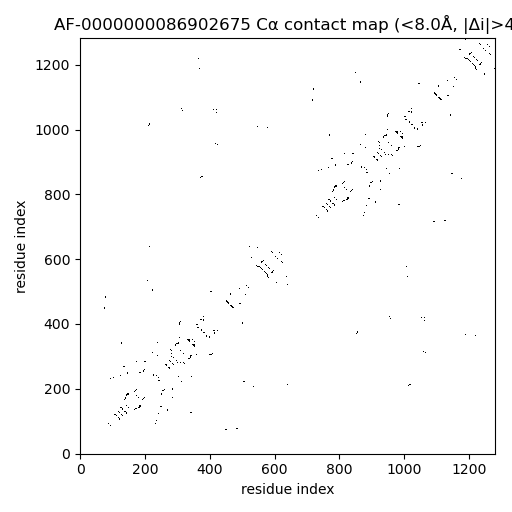C . ILE B 1 298 ? 2.084 -17.219 -23.141 1 98.88 298 ILE B C 1
ATOM 7363 O O . ILE B 1 298 ? 2.865 -16.266 -23.188 1 98.88 298 ILE B O 1
ATOM 7367 N N . GLY B 1 299 ? 1.059 -17.234 -22.344 1 98.75 299 GLY B N 1
ATOM 7368 C CA . GLY B 1 299 ? 0.548 -16.062 -21.672 1 98.75 299 GLY B CA 1
ATOM 7369 C C . GLY B 1 299 ? 1.056 -15.922 -20.25 1 98.75 299 GLY B C 1
ATOM 7370 O O . GLY B 1 299 ? 0.631 -15.031 -19.516 1 98.75 299 GLY B O 1
ATOM 7371 N N . ALA B 1 300 ? 1.998 -16.828 -19.844 1 98.31 300 ALA B N 1
ATOM 7372 C CA . ALA B 1 300 ? 2.576 -16.781 -18.5 1 98.31 300 ALA B CA 1
ATOM 7373 C C . ALA B 1 300 ? 1.489 -16.875 -17.438 1 98.31 300 ALA B C 1
ATOM 7375 O O . ALA B 1 300 ? 0.636 -17.766 -17.484 1 98.31 300 ALA B O 1
ATOM 7376 N N . ASP B 1 301 ? 1.556 -15.938 -16.422 1 98.25 301 ASP B N 1
ATOM 7377 C CA . ASP B 1 301 ? 0.633 -16.016 -15.289 1 98.25 301 ASP B CA 1
ATOM 7378 C C . ASP B 1 301 ? -0.443 -14.938 -15.383 1 98.25 301 ASP B C 1
ATOM 7380 O O . ASP B 1 301 ? -1.045 -14.562 -14.375 1 98.25 301 ASP B O 1
ATOM 7384 N N . ASN B 1 302 ? -0.714 -14.438 -16.547 1 98.5 302 ASN B N 1
ATOM 7385 C CA . ASN B 1 302 ? -1.698 -13.367 -16.688 1 98.5 302 ASN B CA 1
ATOM 7386 C C . ASN B 1 302 ? -3.119 -13.922 -16.766 1 98.5 302 ASN B C 1
ATOM 7388 O O . ASN B 1 302 ? -4.082 -13.156 -16.828 1 98.5 302 ASN B O 1
ATOM 7392 N N . LEU B 1 303 ? -3.225 -15.25 -16.75 1 98.5 303 LEU B N 1
ATOM 7393 C CA . LEU B 1 303 ? -4.52 -15.906 -16.641 1 98.5 303 LEU B CA 1
ATOM 7394 C C . LEU B 1 303 ? -4.406 -17.203 -15.844 1 98.5 303 LEU B C 1
ATOM 7396 O O . LEU B 1 303 ? -3.549 -18.047 -16.141 1 98.5 303 LEU B O 1
ATOM 7400 N N . TYR B 1 304 ? -5.188 -17.312 -14.875 1 97.5 304 TYR B N 1
ATOM 7401 C CA . TYR B 1 304 ? -5.414 -18.531 -14.109 1 97.5 304 TYR B CA 1
ATOM 7402 C C . TYR B 1 304 ? -6.832 -19.047 -14.32 1 97.5 304 TYR B C 1
ATOM 7404 O O . TYR B 1 304 ? -7.738 -18.281 -14.656 1 97.5 304 TYR B O 1
ATOM 7412 N N . LYS B 1 305 ? -7.027 -20.328 -14.164 1 97.88 305 LYS B N 1
ATOM 7413 C CA . LYS B 1 305 ? -8.406 -20.781 -14.039 1 97.88 305 LYS B CA 1
ATOM 7414 C C . LYS B 1 305 ? -8.945 -20.547 -12.633 1 97.88 305 LYS B C 1
ATOM 7416 O O . LYS B 1 305 ? -9.227 -21.484 -11.898 1 97.88 305 LYS B O 1
ATOM 7421 N N . SER B 1 306 ? -9.031 -19.359 -12.242 1 98 306 SER B N 1
ATOM 7422 C CA . SER B 1 306 ? -9.484 -18.781 -10.977 1 98 306 SER B CA 1
ATOM 7423 C C . SER B 1 306 ? -9.492 -17.25 -11.031 1 98 306 SER B C 1
ATOM 7425 O O . SER B 1 306 ? -8.859 -16.656 -11.906 1 98 306 SER B O 1
ATOM 7427 N N . LEU B 1 307 ? -10.242 -16.688 -10.125 1 98.06 307 LEU B N 1
ATOM 7428 C CA . LEU B 1 307 ? -10.062 -15.25 -9.922 1 98.06 307 LEU B CA 1
ATOM 7429 C C . LEU B 1 307 ? -8.609 -14.922 -9.562 1 98.06 307 LEU B C 1
ATOM 7431 O O . LEU B 1 307 ? -8 -15.617 -8.75 1 98.06 307 LEU B O 1
ATOM 7435 N N . PRO B 1 308 ? -8.039 -13.883 -10.195 1 96.25 308 PRO B N 1
ATOM 7436 C CA . PRO B 1 308 ? -6.629 -13.594 -9.953 1 96.25 308 PRO B CA 1
ATOM 7437 C C . PRO B 1 308 ? -6.375 -13.031 -8.555 1 96.25 308 PRO B C 1
ATOM 7439 O O . PRO B 1 308 ? -7.289 -12.484 -7.934 1 96.25 308 PRO B O 1
ATOM 7442 N N . ASN B 1 309 ? -5.195 -13.188 -8.125 1 96 309 ASN B N 1
ATOM 7443 C CA . ASN B 1 309 ? -4.727 -12.453 -6.957 1 96 309 ASN B CA 1
ATOM 7444 C C . ASN B 1 309 ? -4.203 -11.07 -7.34 1 96 309 ASN B C 1
ATOM 7446 O O . ASN B 1 309 ? -3.031 -10.922 -7.691 1 96 309 ASN B O 1
ATOM 7450 N N . ILE B 1 310 ? -5.023 -10.133 -7.145 1 96 310 ILE B N 1
ATOM 7451 C CA . ILE B 1 310 ? -4.531 -8.773 -7.32 1 96 310 ILE B CA 1
ATOM 7452 C C . ILE B 1 310 ? -3.518 -8.438 -6.227 1 96 310 ILE B C 1
ATOM 7454 O O . ILE B 1 310 ? -2.66 -7.574 -6.41 1 96 310 ILE B O 1
ATOM 7458 N N . TYR B 1 311 ? -3.605 -9.18 -5.23 1 94.44 311 TYR B N 1
ATOM 7459 C CA . TYR B 1 311 ? -2.713 -9.227 -4.078 1 94.44 311 TYR B CA 1
ATOM 7460 C C . TYR B 1 311 ? -2.629 -10.633 -3.506 1 94.44 311 TYR B C 1
ATOM 7462 O O . TYR B 1 311 ? -3.652 -11.289 -3.295 1 94.44 311 TYR B O 1
ATOM 7470 N N . ALA B 1 312 ? -1.422 -11.062 -3.307 1 95.06 312 ALA B N 1
ATOM 7471 C CA . ALA B 1 312 ? -1.264 -12.375 -2.688 1 95.06 312 ALA B CA 1
ATOM 7472 C C . ALA B 1 312 ? -1.07 -12.258 -1.179 1 95.06 312 ALA B C 1
ATOM 7474 O O . ALA B 1 312 ? -0.272 -11.438 -0.714 1 95.06 312 ALA B O 1
ATOM 7475 N N . ILE B 1 313 ? -1.7 -13.102 -0.371 1 96.38 313 ILE B N 1
ATOM 7476 C CA . ILE B 1 313 ? -1.733 -12.938 1.079 1 96.38 313 ILE B CA 1
ATOM 7477 C C . ILE B 1 313 ? -0.382 -13.328 1.673 1 96.38 313 ILE B C 1
ATOM 7479 O O . ILE B 1 313 ? -0.113 -13.062 2.848 1 96.38 313 ILE B O 1
ATOM 7483 N N . ARG B 1 314 ? 0.492 -13.898 0.865 1 94.5 314 ARG B N 1
ATOM 7484 C CA . ARG B 1 314 ? 1.861 -14.117 1.32 1 94.5 314 ARG B CA 1
ATOM 7485 C C . ARG B 1 314 ? 2.617 -12.797 1.443 1 94.5 314 ARG B C 1
ATOM 7487 O O . ARG B 1 314 ? 3.697 -12.75 2.035 1 94.5 314 ARG B O 1
ATOM 7494 N N . GLY B 1 315 ? 2.076 -11.82 0.935 1 91.88 315 GLY B N 1
ATOM 7495 C CA . GLY B 1 315 ? 2.68 -10.5 1.05 1 91.88 315 GLY B CA 1
ATOM 7496 C C . GLY B 1 315 ? 3.395 -10.055 -0.214 1 91.88 315 GLY B C 1
ATOM 7497 O O . GLY B 1 315 ? 4.445 -10.602 -0.562 1 91.88 315 GLY B O 1
ATOM 7498 N N . THR B 1 316 ? 2.883 -9.156 -0.923 1 85.56 316 THR B N 1
ATOM 7499 C CA . THR B 1 316 ? 3.428 -8.5 -2.107 1 85.56 316 THR B CA 1
ATOM 7500 C C . THR B 1 316 ? 2.893 -7.078 -2.229 1 85.56 316 THR B C 1
ATOM 7502 O O . THR B 1 316 ? 1.964 -6.695 -1.514 1 85.56 316 THR B O 1
ATOM 7505 N N . GLU B 1 317 ? 3.553 -6.391 -3.023 1 85.38 317 GLU B N 1
ATOM 7506 C CA . GLU B 1 317 ? 2.912 -5.145 -3.43 1 85.38 317 GLU B CA 1
ATOM 7507 C C . GLU B 1 317 ? 1.641 -5.41 -4.23 1 85.38 317 GLU B C 1
ATOM 7509 O O . GLU B 1 317 ? 1.5 -6.469 -4.848 1 85.38 317 GLU B O 1
ATOM 7514 N N . THR B 1 318 ? 0.7 -4.523 -4.137 1 90.06 318 THR B N 1
ATOM 7515 C CA . THR B 1 318 ? -0.496 -4.633 -4.965 1 90.06 318 THR B CA 1
ATOM 7516 C C . THR B 1 318 ? -0.138 -4.562 -6.445 1 90.06 318 THR B C 1
ATOM 7518 O O . THR B 1 318 ? 0.634 -3.697 -6.863 1 90.06 318 THR B O 1
ATOM 7521 N N . ARG B 1 319 ? -0.659 -5.52 -7.086 1 94.06 319 ARG B N 1
ATOM 7522 C CA . ARG B 1 319 ? -0.442 -5.551 -8.531 1 94.06 319 ARG B CA 1
ATOM 7523 C C . ARG B 1 319 ? -1.274 -4.484 -9.234 1 94.06 319 ARG B C 1
ATOM 7525 O O . ARG B 1 319 ? -2.424 -4.242 -8.859 1 94.06 319 ARG B O 1
ATOM 7532 N N . ASP B 1 320 ? -0.774 -3.877 -10.242 1 94.44 320 ASP B N 1
ATOM 7533 C CA . ASP B 1 320 ? -1.473 -2.799 -10.938 1 94.44 320 ASP B CA 1
ATOM 7534 C C . ASP B 1 320 ? -2.557 -3.35 -11.859 1 94.44 320 ASP B C 1
ATOM 7536 O O . ASP B 1 320 ? -2.256 -3.951 -12.891 1 94.44 320 ASP B O 1
ATOM 7540 N N . CYS B 1 321 ? -3.771 -3.074 -11.523 1 97 321 CYS B N 1
ATOM 7541 C CA . CYS B 1 321 ? -4.902 -3.584 -12.289 1 97 321 CYS B CA 1
ATOM 7542 C C . CYS B 1 321 ? -4.887 -3.039 -13.711 1 97 321 CYS B C 1
ATOM 7544 O O . CYS B 1 321 ? -5.215 -3.758 -14.656 1 97 321 CYS B O 1
ATOM 7546 N N . ASN B 1 322 ? -4.527 -1.83 -13.906 1 95.38 322 ASN B N 1
ATOM 7547 C CA . ASN B 1 322 ? -4.551 -1.217 -15.227 1 95.38 322 ASN B CA 1
ATOM 7548 C C . ASN B 1 322 ? -3.512 -1.841 -16.156 1 95.38 322 ASN B C 1
ATOM 7550 O O . ASN B 1 322 ? -3.785 -2.074 -17.328 1 95.38 322 ASN B O 1
ATOM 7554 N N . ASP B 1 323 ? -2.328 -2.082 -15.602 1 96.62 323 ASP B N 1
ATOM 7555 C CA . ASP B 1 323 ? -1.311 -2.779 -16.391 1 96.62 323 ASP B CA 1
ATOM 7556 C C . ASP B 1 323 ? -1.793 -4.168 -16.797 1 96.62 323 ASP B C 1
ATOM 7558 O O . ASP B 1 323 ? -1.582 -4.586 -17.938 1 96.62 323 ASP B O 1
ATOM 7562 N N . TRP B 1 324 ? -2.395 -4.859 -15.867 1 98.31 324 TRP B N 1
ATOM 7563 C CA . TRP B 1 324 ? -2.885 -6.211 -16.141 1 98.31 324 TRP B CA 1
ATOM 7564 C C . TRP B 1 324 ? -3.973 -6.191 -17.203 1 98.31 324 TRP B C 1
ATOM 7566 O O . TRP B 1 324 ? -3.928 -6.973 -18.156 1 98.31 324 TRP B O 1
ATOM 7576 N N . VAL B 1 325 ? -4.898 -5.27 -17.094 1 98.12 325 VAL B N 1
ATOM 7577 C CA . VAL B 1 325 ? -5.988 -5.121 -18.047 1 98.12 325 VAL B CA 1
ATOM 7578 C C . VAL B 1 325 ? -5.418 -4.816 -19.438 1 98.12 325 VAL B C 1
ATOM 7580 O O . VAL B 1 325 ? -5.832 -5.414 -20.422 1 98.12 325 VAL B O 1
ATOM 7583 N N . ALA B 1 326 ? -4.465 -3.947 -19.5 1 97.31 326 ALA B N 1
ATOM 7584 C CA . ALA B 1 326 ? -3.844 -3.584 -20.766 1 97.31 326 ALA B CA 1
ATOM 7585 C C . ALA B 1 326 ? -3.16 -4.789 -21.406 1 97.31 326 ALA B C 1
ATOM 7587 O O . ALA B 1 326 ? -3.248 -4.988 -22.625 1 97.31 326 ALA B O 1
ATOM 7588 N N . SER B 1 327 ? -2.482 -5.543 -20.594 1 98.56 327 SER B N 1
ATOM 7589 C CA . SER B 1 327 ? -1.811 -6.738 -21.094 1 98.56 327 SER B CA 1
ATOM 7590 C C . SER B 1 327 ? -2.816 -7.758 -21.609 1 98.56 327 SER B C 1
ATOM 7592 O O . SER B 1 327 ? -2.584 -8.391 -22.641 1 98.56 327 SER B O 1
ATOM 7594 N N . LEU B 1 328 ? -3.898 -7.922 -20.922 1 98.69 328 LEU B N 1
ATOM 7595 C CA . LEU B 1 328 ? -4.938 -8.844 -21.359 1 98.69 328 LEU B CA 1
ATOM 7596 C C . LEU B 1 328 ? -5.574 -8.359 -22.656 1 98.69 328 LEU B C 1
ATOM 7598 O O . LEU B 1 328 ? -5.914 -9.164 -23.531 1 98.69 328 LEU B O 1
ATOM 7602 N N . ASP B 1 329 ? -5.742 -7.074 -22.781 1 97.5 329 ASP B N 1
ATOM 7603 C CA . ASP B 1 329 ? -6.227 -6.496 -24.031 1 97.5 329 ASP B CA 1
ATOM 7604 C C . ASP B 1 329 ? -5.293 -6.84 -25.188 1 97.5 329 ASP B C 1
ATOM 7606 O O . ASP B 1 329 ? -5.75 -7.207 -26.281 1 97.5 329 ASP B O 1
ATOM 7610 N N . PHE B 1 330 ? -4.086 -6.699 -24.922 1 97.5 330 PHE B N 1
ATOM 7611 C CA . PHE B 1 330 ? -3.105 -7.004 -25.953 1 97.5 330 PHE B CA 1
ATOM 7612 C C . PHE B 1 330 ? -3.148 -8.484 -26.312 1 97.5 330 PHE B C 1
ATOM 7614 O O . PHE B 1 330 ? -3.182 -8.836 -27.5 1 97.5 330 PHE B O 1
ATOM 7621 N N . MET B 1 331 ? -3.125 -9.367 -25.344 1 98.62 331 MET B N 1
ATOM 7622 C CA . MET B 1 331 ? -3.156 -10.812 -25.562 1 98.62 331 MET B CA 1
ATOM 7623 C C . MET B 1 331 ? -4.359 -11.219 -26.406 1 98.62 331 MET B C 1
ATOM 7625 O O . MET B 1 331 ? -4.227 -11.992 -27.359 1 98.62 331 MET B O 1
ATOM 7629 N N . ARG B 1 332 ? -5.527 -10.711 -26.047 1 97.5 332 ARG B N 1
ATOM 7630 C CA . ARG B 1 332 ? -6.715 -11.117 -26.797 1 97.5 332 ARG B CA 1
ATOM 7631 C C . ARG B 1 332 ? -6.684 -10.562 -28.219 1 97.5 332 ARG B C 1
ATOM 7633 O O . ARG B 1 332 ? -7.242 -11.164 -29.141 1 97.5 332 ARG B O 1
ATOM 7640 N N . SER B 1 333 ? -6.004 -9.422 -28.422 1 96.38 333 SER B N 1
ATOM 7641 C CA . SER B 1 333 ? -5.918 -8.812 -29.75 1 96.38 333 SER B CA 1
ATOM 7642 C C . SER B 1 333 ? -5.086 -9.672 -30.703 1 96.38 333 SER B C 1
ATOM 7644 O O . SER B 1 333 ? -5.215 -9.555 -31.922 1 96.38 333 SER B O 1
ATOM 7646 N N . LEU B 1 334 ? -4.219 -10.531 -30.156 1 97.69 334 LEU B N 1
ATOM 7647 C CA . LEU B 1 334 ? -3.381 -11.398 -30.969 1 97.69 334 LEU B CA 1
ATOM 7648 C C . LEU B 1 334 ? -4.207 -12.516 -31.594 1 97.69 334 LEU B C 1
ATOM 7650 O O . LEU B 1 334 ? -3.758 -13.172 -32.531 1 97.69 334 LEU B O 1
ATOM 7654 N N . ARG B 1 335 ? -5.363 -12.828 -31.094 1 97.94 335 ARG B N 1
ATOM 7655 C CA . ARG B 1 335 ? -6.293 -13.844 -31.594 1 97.94 335 ARG B CA 1
ATOM 7656 C C . ARG B 1 335 ? -5.609 -15.195 -31.719 1 97.94 335 ARG B C 1
ATOM 7658 O O . ARG B 1 335 ? -5.656 -15.828 -32.781 1 97.94 335 ARG B O 1
ATOM 7665 N N . PRO B 1 336 ? -5.035 -15.68 -30.625 1 98.69 336 PRO B N 1
ATOM 7666 C CA . PRO B 1 336 ? -4.355 -16.969 -30.688 1 98.69 336 PRO B CA 1
ATOM 7667 C C . PRO B 1 336 ? -5.324 -18.141 -30.859 1 98.69 336 PRO B C 1
ATOM 7669 O O . PRO B 1 336 ? -6.473 -18.062 -30.406 1 98.69 336 PRO B O 1
ATOM 7672 N N . GLU B 1 337 ? -4.816 -19.234 -31.469 1 98.56 337 GLU B N 1
ATOM 7673 C CA . GLU B 1 337 ? -5.559 -20.484 -31.578 1 98.56 337 GLU B CA 1
ATOM 7674 C C . GLU B 1 337 ? -5.27 -21.406 -30.391 1 98.56 337 GLU B C 1
ATOM 7676 O O . GLU B 1 337 ? -6.094 -22.25 -30.047 1 98.56 337 GLU B O 1
ATOM 7681 N N . VAL B 1 338 ? -4.09 -21.266 -29.859 1 98.69 338 VAL B N 1
ATOM 7682 C CA . VAL B 1 338 ? -3.658 -22.016 -28.688 1 98.69 338 VAL B CA 1
ATOM 7683 C C . VAL B 1 338 ? -3.082 -21.062 -27.641 1 98.69 338 VAL B C 1
ATOM 7685 O O . VAL B 1 338 ? -2.303 -20.172 -27.969 1 98.69 338 VAL B O 1
ATOM 7688 N N . LEU B 1 339 ? -3.547 -21.188 -26.406 1 98.81 339 LEU B N 1
ATOM 7689 C CA . LEU B 1 339 ? -3.035 -20.422 -25.281 1 98.81 339 LEU B CA 1
ATOM 7690 C C . LEU B 1 339 ? -2.479 -21.328 -24.188 1 98.81 339 LEU B C 1
ATOM 7692 O O . LEU B 1 339 ? -3.197 -22.188 -23.656 1 98.81 339 LEU B O 1
ATOM 7696 N N . LEU B 1 340 ? -1.188 -21.203 -23.984 1 98.88 340 LEU B N 1
ATOM 7697 C CA . LEU B 1 340 ? -0.527 -21.906 -22.891 1 98.88 340 LEU B CA 1
ATOM 7698 C C . LEU B 1 340 ? -0.252 -20.969 -21.719 1 98.88 340 LEU B C 1
ATOM 7700 O O . LEU B 1 340 ? -0.051 -19.766 -21.922 1 98.88 340 LEU B O 1
ATOM 7704 N N . LEU B 1 341 ? -0.316 -21.516 -20.5 1 98.56 341 LEU B N 1
ATOM 7705 C CA . LEU B 1 341 ? -0.246 -20.688 -19.297 1 98.56 341 LEU B CA 1
ATOM 7706 C C . LEU B 1 341 ? 0.656 -21.312 -18.25 1 98.56 341 LEU B C 1
ATOM 7708 O O . LEU B 1 341 ? 1.019 -22.5 -18.359 1 98.56 341 LEU B O 1
ATOM 7712 N N . GLY B 1 342 ? 1.023 -20.5 -17.281 1 98.25 342 GLY B N 1
ATOM 7713 C CA . GLY B 1 342 ? 1.995 -20.922 -16.281 1 98.25 342 GLY B CA 1
ATOM 7714 C C . GLY B 1 342 ? 1.405 -21.828 -15.219 1 98.25 342 GLY B C 1
ATOM 7715 O O . GLY B 1 342 ? 2.135 -22.547 -14.539 1 98.25 342 GLY B O 1
ATOM 7716 N N . HIS B 1 343 ? 0.071 -21.828 -15.086 1 98.19 343 HIS B N 1
ATOM 7717 C CA . HIS B 1 343 ? -0.527 -22.594 -14 1 98.19 343 HIS B CA 1
ATOM 7718 C C . HIS B 1 343 ? -1.848 -23.219 -14.422 1 98.19 343 HIS B C 1
ATOM 7720 O O . HIS B 1 343 ? -2.572 -23.781 -13.594 1 98.19 343 HIS B O 1
ATOM 7726 N N . THR B 1 344 ? -2.229 -23.047 -15.664 1 97.25 344 THR B N 1
ATOM 7727 C CA . THR B 1 344 ? -3.525 -23.469 -16.188 1 97.25 344 THR B CA 1
ATOM 7728 C C . THR B 1 344 ? -3.354 -24.406 -17.375 1 97.25 344 THR B C 1
ATOM 7730 O O . THR B 1 344 ? -2.4 -24.266 -18.141 1 97.25 344 THR B O 1
ATOM 7733 N N . ARG B 1 345 ? -4.227 -25.344 -17.562 1 97.88 345 ARG B N 1
ATOM 7734 C CA . ARG B 1 345 ? -4.199 -26.234 -18.719 1 97.88 345 ARG B CA 1
ATOM 7735 C C . ARG B 1 345 ? -4.336 -25.469 -20.016 1 97.88 345 ARG B C 1
ATOM 7737 O O . ARG B 1 345 ? -4.93 -24.391 -20.047 1 97.88 345 ARG B O 1
ATOM 7744 N N . PRO B 1 346 ? -3.82 -26.031 -21.078 1 98.31 346 PRO B N 1
ATOM 7745 C CA . PRO B 1 346 ? -3.898 -25.359 -22.375 1 98.31 346 PRO B CA 1
ATOM 7746 C C . PRO B 1 346 ? -5.336 -25.078 -22.812 1 98.31 346 PRO B C 1
ATOM 7748 O O . PRO B 1 346 ? -6.223 -25.906 -22.578 1 98.31 346 PRO B O 1
ATOM 7751 N N . LEU B 1 347 ? -5.523 -23.938 -23.391 1 98.44 347 LEU B N 1
ATOM 7752 C CA . LEU B 1 347 ? -6.793 -23.609 -24.031 1 98.44 347 LEU B CA 1
ATOM 7753 C C . LEU B 1 347 ? -6.664 -23.656 -25.547 1 98.44 347 LEU B C 1
ATOM 7755 O O . LEU B 1 347 ? -5.625 -23.297 -26.109 1 98.44 347 LEU B O 1
ATOM 7759 N N . ARG B 1 348 ? -7.746 -24.047 -26.172 1 98 348 ARG B N 1
ATOM 7760 C CA . ARG B 1 348 ? -7.777 -24.125 -27.625 1 98 348 ARG B CA 1
ATOM 7761 C C . ARG B 1 348 ? -9.031 -23.453 -28.188 1 98 348 ARG B C 1
ATOM 7763 O O . ARG B 1 348 ? -10.094 -23.5 -27.562 1 98 348 ARG B O 1
ATOM 7770 N N . GLY B 1 349 ? -8.867 -22.906 -29.375 1 98.38 349 GLY B N 1
ATOM 7771 C CA . GLY B 1 349 ? -9.961 -22.25 -30.078 1 98.38 349 GLY B CA 1
ATOM 7772 C C . GLY B 1 349 ? -9.953 -20.75 -29.906 1 98.38 349 GLY B C 1
ATOM 7773 O O . GLY B 1 349 ? -10.094 -20.234 -28.797 1 98.38 349 GLY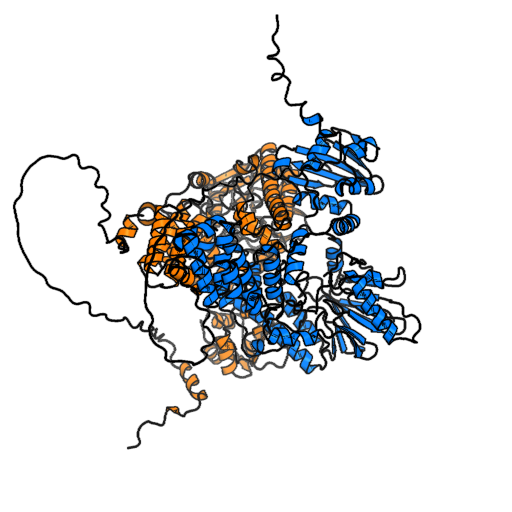 B O 1
ATOM 7774 N N . GLU B 1 350 ? -9.812 -20.125 -30.984 1 98.31 350 GLU B N 1
ATOM 7775 C CA . GLU B 1 350 ? -9.656 -18.672 -31 1 98.31 350 GLU B CA 1
ATOM 7776 C C . GLU B 1 350 ? -10.82 -17.984 -30.281 1 98.31 350 GLU B C 1
ATOM 7778 O O . GLU B 1 350 ? -10.609 -17.125 -29.438 1 98.31 350 GLU B O 1
ATOM 7783 N N . ALA B 1 351 ? -12.062 -18.359 -30.562 1 98.19 351 ALA B N 1
ATOM 7784 C CA . ALA B 1 351 ? -13.25 -17.734 -30 1 98.19 351 ALA B CA 1
ATOM 7785 C C . ALA B 1 351 ? -13.32 -17.953 -28.484 1 98.19 351 ALA B C 1
ATOM 7787 O O . ALA B 1 351 ? -13.633 -17.016 -27.734 1 98.19 351 ALA B O 1
ATOM 7788 N N . HIS B 1 352 ? -13.016 -19.156 -28.109 1 98.31 352 HIS B N 1
ATOM 7789 C CA . HIS B 1 352 ? -13.039 -19.484 -26.688 1 98.31 352 HIS B CA 1
ATOM 7790 C C . HIS B 1 352 ? -11.977 -18.703 -25.922 1 98.31 352 HIS B C 1
ATOM 7792 O O . HIS B 1 352 ? -12.25 -18.156 -24.844 1 98.31 352 HIS B O 1
ATOM 7798 N N . ILE B 1 353 ? -10.781 -18.672 -26.484 1 98.69 353 ILE B N 1
ATOM 7799 C CA . ILE B 1 353 ? -9.68 -17.969 -25.859 1 98.69 353 ILE B CA 1
ATOM 7800 C C . ILE B 1 353 ? -10 -16.484 -25.766 1 98.69 353 ILE B C 1
ATOM 7802 O O . ILE B 1 353 ? -9.812 -15.867 -24.719 1 98.69 353 ILE B O 1
ATOM 7806 N N . TYR B 1 354 ? -10.539 -15.938 -26.828 1 98.38 354 TYR B N 1
ATOM 7807 C CA . TYR B 1 354 ? -10.914 -14.531 -26.844 1 98.38 354 TYR B CA 1
ATOM 7808 C C . TYR B 1 354 ? -11.938 -14.227 -25.766 1 98.38 354 TYR B C 1
ATOM 7810 O O . TYR B 1 354 ? -11.797 -13.25 -25.016 1 98.38 354 TYR B O 1
ATOM 7818 N N . ALA B 1 355 ? -12.93 -15.039 -25.625 1 98.12 355 ALA B N 1
ATOM 7819 C CA . ALA B 1 355 ? -13.984 -14.844 -24.641 1 98.12 355 ALA B CA 1
ATOM 7820 C C . ALA B 1 355 ? -13.445 -14.969 -23.219 1 98.12 355 ALA B C 1
ATOM 7822 O O . ALA B 1 355 ? -13.82 -14.195 -22.344 1 98.12 355 ALA B O 1
ATOM 7823 N N . THR B 1 356 ? -12.594 -15.93 -23.047 1 98.69 356 THR B N 1
ATOM 7824 C CA . THR B 1 356 ? -12.031 -16.156 -21.719 1 98.69 356 THR B CA 1
ATOM 7825 C C . THR B 1 356 ? -11.164 -14.984 -21.281 1 98.69 356 THR B C 1
ATOM 7827 O O . THR B 1 356 ? -11.305 -14.484 -20.172 1 98.69 356 THR B O 1
ATOM 7830 N N . LEU B 1 357 ? -10.305 -14.516 -22.172 1 98.75 357 LEU B N 1
ATOM 7831 C CA . LEU B 1 357 ? -9.453 -13.375 -21.891 1 98.75 357 LEU B CA 1
ATOM 7832 C C . LEU B 1 357 ? -10.281 -12.117 -21.641 1 98.75 357 LEU B C 1
ATOM 7834 O O . LEU B 1 357 ? -9.938 -11.297 -20.797 1 98.75 357 LEU B O 1
ATOM 7838 N N . THR B 1 358 ? -11.367 -11.984 -22.344 1 98.06 358 THR B N 1
ATOM 7839 C CA . THR B 1 358 ? -12.242 -10.828 -22.188 1 98.06 358 THR B CA 1
ATOM 7840 C C . THR B 1 358 ? -12.914 -10.828 -20.828 1 98.06 358 THR B C 1
ATOM 7842 O O . THR B 1 358 ? -12.945 -9.812 -20.141 1 98.06 358 THR B O 1
ATOM 7845 N N . ALA B 1 359 ? -13.43 -11.992 -20.438 1 98.44 359 ALA B N 1
ATOM 7846 C CA . ALA B 1 359 ? -14.078 -12.102 -19.141 1 98.44 359 ALA B CA 1
ATOM 7847 C C . ALA B 1 359 ? -13.094 -11.805 -18 1 98.44 359 ALA B C 1
ATOM 7849 O O . ALA B 1 359 ? -13.422 -11.094 -17.062 1 98.44 359 ALA B O 1
ATOM 7850 N N . TYR B 1 360 ? -11.938 -12.359 -18.188 1 98.69 360 TYR B N 1
ATOM 7851 C CA . TYR B 1 360 ? -10.891 -12.188 -17.188 1 98.69 360 TYR B CA 1
ATOM 7852 C C . TYR B 1 360 ? -10.5 -10.727 -17.047 1 98.69 360 TYR B C 1
ATOM 7854 O O . TYR B 1 360 ? -10.406 -10.195 -15.938 1 98.69 360 TYR B O 1
ATOM 7862 N N . ARG B 1 361 ? -10.312 -10.102 -18.156 1 98.31 361 ARG B N 1
ATOM 7863 C CA . ARG B 1 361 ? -10.023 -8.672 -18.25 1 98.31 361 ARG B CA 1
ATOM 7864 C C . ARG B 1 361 ? -11.125 -7.852 -17.594 1 98.31 361 ARG B C 1
ATOM 7866 O O . ARG B 1 361 ? -10.844 -6.949 -16.797 1 98.31 361 ARG B O 1
ATOM 7873 N N . ASP B 1 362 ? -12.312 -8.102 -17.891 1 98.19 362 ASP B N 1
ATOM 7874 C CA . ASP B 1 362 ? -13.461 -7.34 -17.406 1 98.19 362 ASP B CA 1
ATOM 7875 C C . ASP B 1 362 ? -13.617 -7.496 -15.891 1 98.19 362 ASP B C 1
ATOM 7877 O O . ASP B 1 362 ? -14 -6.551 -15.203 1 98.19 362 ASP B O 1
ATOM 7881 N N . ALA B 1 363 ? -13.359 -8.625 -15.406 1 98.69 363 ALA B N 1
ATOM 7882 C CA . ALA B 1 363 ? -13.461 -8.859 -13.969 1 98.69 363 ALA B CA 1
ATOM 7883 C C . ALA B 1 363 ? -12.469 -7.996 -13.195 1 98.69 363 ALA B C 1
ATOM 7885 O O . ALA B 1 363 ? -12.828 -7.363 -12.203 1 98.69 363 ALA B O 1
ATOM 7886 N N . ILE B 1 364 ? -11.219 -7.98 -13.664 1 98.69 364 ILE B N 1
ATOM 7887 C CA . ILE B 1 364 ? -10.18 -7.188 -13.016 1 98.69 364 ILE B CA 1
ATOM 7888 C C . ILE B 1 364 ? -10.562 -5.711 -13.039 1 98.69 364 ILE B C 1
ATOM 7890 O O . ILE B 1 364 ? -10.516 -5.031 -12.008 1 98.69 364 ILE B O 1
ATOM 7894 N N . GLN B 1 365 ? -10.977 -5.246 -14.164 1 98.19 365 GLN B N 1
ATOM 7895 C CA . GLN B 1 365 ? -11.359 -3.842 -14.281 1 98.19 365 GLN B CA 1
ATOM 7896 C C . GLN B 1 365 ? -12.578 -3.525 -13.414 1 98.19 365 GLN B C 1
ATOM 7898 O O . GLN B 1 365 ? -12.641 -2.469 -12.781 1 98.19 365 GLN B O 1
ATOM 7903 N N . TYR B 1 366 ? -13.57 -4.398 -13.484 1 98.19 366 TYR B N 1
ATOM 7904 C CA . TYR B 1 366 ? -14.789 -4.191 -12.703 1 98.19 366 TYR B CA 1
ATOM 7905 C C . TYR B 1 366 ? -14.469 -4.004 -11.227 1 98.19 366 TYR B C 1
ATOM 7907 O O . TYR B 1 366 ? -14.953 -3.064 -10.594 1 98.19 366 TYR B O 1
ATOM 7915 N N . ILE B 1 367 ? -13.695 -4.887 -10.68 1 98.62 367 ILE B N 1
ATOM 7916 C CA . ILE B 1 367 ? -13.336 -4.816 -9.266 1 98.62 367 ILE B CA 1
ATOM 7917 C C . ILE B 1 367 ? -12.625 -3.494 -8.984 1 98.62 367 ILE B C 1
ATOM 7919 O O . ILE B 1 367 ? -12.953 -2.801 -8.016 1 98.62 367 ILE B O 1
ATOM 7923 N N . HIS B 1 368 ? -11.648 -3.168 -9.828 1 98.25 368 HIS B N 1
ATOM 7924 C CA . HIS B 1 368 ? -10.93 -1.906 -9.68 1 98.25 368 HIS B CA 1
ATOM 7925 C C . HIS B 1 368 ? -11.891 -0.723 -9.68 1 98.25 368 HIS B C 1
ATOM 7927 O O . HIS B 1 368 ? -11.891 0.086 -8.75 1 98.25 368 HIS B O 1
ATOM 7933 N N . ASP B 1 369 ? -12.703 -0.683 -10.695 1 97.56 369 ASP B N 1
ATOM 7934 C CA . ASP B 1 369 ? -13.523 0.498 -10.938 1 97.56 369 ASP B CA 1
ATOM 7935 C C . ASP B 1 369 ? -14.578 0.667 -9.844 1 97.56 369 ASP B C 1
ATOM 7937 O O . ASP B 1 369 ? -14.812 1.779 -9.367 1 97.56 369 ASP B O 1
ATOM 7941 N N . GLN B 1 370 ? -15.203 -0.392 -9.477 1 97.94 370 GLN B N 1
ATOM 7942 C CA . GLN B 1 370 ? -16.25 -0.317 -8.469 1 97.94 370 GLN B CA 1
ATOM 7943 C C . GLN B 1 370 ? -15.672 0.001 -7.09 1 97.94 370 GLN B C 1
ATOM 7945 O O . GLN B 1 370 ? -16.312 0.682 -6.285 1 97.94 370 GLN B O 1
ATOM 7950 N N . THR B 1 371 ? -14.508 -0.501 -6.797 1 98.12 371 THR B N 1
ATOM 7951 C CA . THR B 1 371 ? -13.844 -0.139 -5.555 1 98.12 371 THR B CA 1
ATOM 7952 C C . THR B 1 371 ? -13.578 1.363 -5.5 1 98.12 371 THR B C 1
ATOM 7954 O O . THR B 1 371 ? -13.906 2.021 -4.512 1 98.12 371 THR B O 1
ATOM 7957 N N . VAL B 1 372 ? -13.023 1.902 -6.57 1 96.62 372 VAL B N 1
ATOM 7958 C CA . VAL B 1 372 ? -12.695 3.322 -6.629 1 96.62 372 VAL B CA 1
ATOM 7959 C C . VAL B 1 372 ? -13.977 4.152 -6.559 1 96.62 372 VAL B C 1
ATOM 7961 O O . VAL B 1 372 ? -14.023 5.164 -5.855 1 96.62 372 VAL B O 1
ATOM 7964 N N . ARG B 1 373 ? -14.977 3.744 -7.254 1 95.81 373 ARG B N 1
ATOM 7965 C CA . ARG B 1 373 ? -16.25 4.438 -7.238 1 95.81 373 ARG B CA 1
ATOM 7966 C C . ARG B 1 373 ? -16.797 4.559 -5.816 1 95.81 373 ARG B C 1
ATOM 7968 O O . ARG B 1 373 ? -17.172 5.652 -5.383 1 95.81 373 ARG B O 1
ATOM 7975 N N . LEU B 1 374 ? -16.797 3.434 -5.137 1 96.38 374 LEU B N 1
ATOM 7976 C CA . LEU B 1 374 ? -17.391 3.41 -3.803 1 96.38 374 LEU B CA 1
ATOM 7977 C C . LEU B 1 374 ? -16.5 4.152 -2.809 1 96.38 374 LEU B C 1
ATOM 7979 O O . LEU B 1 374 ? -17 4.777 -1.869 1 96.38 374 LEU B O 1
ATOM 7983 N N . MET B 1 375 ? -15.211 4.105 -2.975 1 94.75 375 MET B N 1
ATOM 7984 C CA . MET B 1 375 ? -14.305 4.941 -2.191 1 94.75 375 MET B CA 1
ATOM 7985 C C . MET B 1 375 ? -14.664 6.414 -2.336 1 94.75 375 MET B C 1
ATOM 7987 O O . MET B 1 375 ? -14.695 7.152 -1.348 1 94.75 375 MET B O 1
ATOM 7991 N N . ASN B 1 376 ? -14.883 6.785 -3.541 1 92.19 376 ASN B N 1
ATOM 7992 C CA . ASN B 1 376 ? -15.188 8.18 -3.844 1 92.19 376 ASN B CA 1
ATOM 7993 C C . ASN B 1 376 ? -16.531 8.594 -3.262 1 92.19 376 ASN B C 1
ATOM 7995 O O . ASN B 1 376 ? -16.812 9.781 -3.088 1 92.19 376 ASN B O 1
ATOM 7999 N N . LYS B 1 377 ? -17.312 7.66 -2.953 1 91.81 377 LYS B N 1
ATOM 8000 C CA . LYS B 1 377 ? -18.609 7.934 -2.334 1 91.81 377 LYS B CA 1
ATOM 8001 C C . LYS B 1 377 ? -18.5 7.969 -0.813 1 91.81 377 LYS B C 1
ATOM 8003 O O . LYS B 1 377 ? -19.5 8.141 -0.114 1 91.81 377 LYS B O 1
ATOM 8008 N N . GLY B 1 378 ? -17.328 7.699 -0.312 1 91.12 378 GLY B N 1
ATOM 8009 C CA . GLY B 1 378 ? -17.078 7.859 1.11 1 91.12 378 GLY B CA 1
ATOM 8010 C C . GLY B 1 378 ? -17.234 6.57 1.895 1 91.12 378 GLY B C 1
ATOM 8011 O O . GLY B 1 378 ? -17.172 6.578 3.127 1 91.12 378 GLY B O 1
ATOM 8012 N N . MET B 1 379 ? -17.406 5.473 1.229 1 93.56 379 MET B N 1
ATOM 8013 C CA . MET B 1 379 ? -17.547 4.195 1.923 1 93.56 379 MET B CA 1
ATOM 8014 C C . MET B 1 379 ? -16.219 3.74 2.504 1 93.56 379 MET B C 1
ATOM 8016 O O . MET B 1 379 ? -15.164 4.008 1.927 1 93.56 379 MET B O 1
ATOM 8020 N N . THR B 1 380 ? -16.281 3.039 3.65 1 93.19 380 THR B N 1
ATOM 8021 C CA . THR B 1 380 ? -15.07 2.541 4.297 1 93.19 380 THR B CA 1
ATOM 8022 C C . THR B 1 380 ? -14.594 1.255 3.631 1 93.19 380 THR B C 1
ATOM 8024 O O . THR B 1 380 ? -15.352 0.61 2.9 1 93.19 380 THR B O 1
ATOM 8027 N N . LEU B 1 381 ? -13.375 0.892 3.859 1 96.31 381 LEU B N 1
ATOM 8028 C CA . LEU B 1 381 ? -12.727 -0.25 3.221 1 96.31 381 LEU B CA 1
ATOM 8029 C C . LEU B 1 381 ? -13.531 -1.526 3.455 1 96.31 381 LEU B C 1
ATOM 8031 O O . LEU B 1 381 ? -13.844 -2.252 2.508 1 96.31 381 LEU B O 1
ATOM 8035 N N . ASN B 1 382 ? -13.859 -1.808 4.711 1 95.81 382 ASN B N 1
ATOM 8036 C CA . ASN B 1 382 ? -14.57 -3.045 5.008 1 95.81 382 ASN B CA 1
ATOM 8037 C C . ASN B 1 382 ? -15.953 -3.066 4.363 1 95.81 382 ASN B C 1
ATOM 8039 O O . ASN B 1 382 ? -16.406 -4.105 3.873 1 95.81 382 ASN B O 1
ATOM 8043 N N . ASP B 1 383 ? -16.625 -1.935 4.332 1 95.5 383 ASP B N 1
ATOM 8044 C CA . ASP B 1 383 ? -17.938 -1.854 3.705 1 95.5 383 ASP B CA 1
ATOM 8045 C C . ASP B 1 383 ? -17.844 -2.072 2.197 1 95.5 383 ASP B C 1
ATOM 8047 O O . ASP B 1 383 ? -18.688 -2.742 1.607 1 95.5 383 ASP B O 1
ATOM 8051 N N . ILE B 1 384 ? -16.844 -1.543 1.593 1 97.88 384 ILE B N 1
ATOM 8052 C CA . ILE B 1 384 ? -16.641 -1.73 0.161 1 97.88 384 ILE B CA 1
ATOM 8053 C C . ILE B 1 384 ? -16.391 -3.207 -0.135 1 97.88 384 ILE B C 1
ATOM 8055 O O . ILE B 1 384 ? -16.984 -3.771 -1.061 1 97.88 384 ILE B O 1
ATOM 8059 N N . ALA B 1 385 ? -15.508 -3.852 0.7 1 97.5 385 ALA B N 1
ATOM 8060 C CA . ALA B 1 385 ? -15.148 -5.254 0.506 1 97.5 385 ALA B CA 1
ATOM 8061 C C . ALA B 1 385 ? -16.375 -6.152 0.604 1 97.5 385 ALA B C 1
ATOM 8063 O O . ALA B 1 385 ? -16.438 -7.199 -0.048 1 97.5 385 ALA B O 1
ATOM 8064 N N . GLN B 1 386 ? -17.359 -5.734 1.379 1 95.81 386 GLN B N 1
ATOM 8065 C CA . GLN B 1 386 ? -18.594 -6.508 1.543 1 95.81 386 GLN B CA 1
ATOM 8066 C C . GLN B 1 386 ? -19.594 -6.199 0.429 1 95.81 386 GLN B C 1
ATOM 8068 O O . GLN B 1 386 ? -20.453 -7.02 0.123 1 95.81 386 GLN B O 1
ATOM 8073 N N . THR B 1 387 ? -19.453 -5.059 -0.181 1 96.38 387 THR B N 1
ATOM 8074 C CA . THR B 1 387 ? -20.438 -4.566 -1.126 1 96.38 387 THR B CA 1
ATOM 8075 C C . THR B 1 387 ? -20.109 -5.004 -2.547 1 96.38 387 THR B C 1
ATOM 8077 O O . THR B 1 387 ? -20.984 -5.41 -3.307 1 96.38 387 THR B O 1
ATOM 8080 N N . VAL B 1 388 ? -18.875 -4.973 -2.961 1 98 388 VAL B N 1
ATOM 8081 C CA . VAL B 1 388 ? -18.469 -5.25 -4.336 1 98 388 VAL B CA 1
ATOM 8082 C C . VAL B 1 388 ? -18.641 -6.742 -4.629 1 98 388 VAL B C 1
ATOM 8084 O O . VAL B 1 388 ? -18.094 -7.582 -3.912 1 98 388 VAL B O 1
ATOM 8087 N N . GLN B 1 389 ? -19.391 -7.031 -5.621 1 96.62 389 GLN B N 1
ATOM 8088 C CA . GLN B 1 389 ? -19.578 -8.375 -6.156 1 96.62 389 GLN B CA 1
ATOM 8089 C C . GLN B 1 389 ? -19.516 -8.367 -7.684 1 96.62 389 GLN B C 1
ATOM 8091 O O . GLN B 1 389 ? -19.984 -7.426 -8.32 1 96.62 389 GLN B O 1
ATOM 8096 N N . LEU B 1 390 ? -18.953 -9.414 -8.172 1 97.69 390 LEU B N 1
ATOM 8097 C CA . LEU B 1 390 ? -18.969 -9.516 -9.625 1 97.69 390 LEU B CA 1
ATOM 8098 C C . LEU B 1 390 ? -20.391 -9.664 -10.148 1 97.69 390 LEU B C 1
ATOM 8100 O O . LEU B 1 390 ? -21.234 -10.297 -9.5 1 97.69 390 LEU B O 1
ATOM 8104 N N . PRO B 1 391 ? -20.703 -9.031 -11.281 1 96.56 391 PRO B N 1
ATOM 8105 C CA . PRO B 1 391 ? -22 -9.32 -11.898 1 96.56 391 PRO B CA 1
ATOM 8106 C C . PRO B 1 391 ? -22.172 -10.789 -12.25 1 96.56 391 PRO B C 1
ATOM 8108 O O . PRO B 1 391 ? -21.188 -11.523 -12.359 1 96.56 391 PRO B O 1
ATOM 8111 N N . ARG B 1 392 ? -23.344 -11.25 -12.461 1 95.38 392 ARG B N 1
ATOM 8112 C CA . ARG B 1 392 ? -23.688 -12.664 -12.57 1 95.38 392 ARG B CA 1
ATOM 8113 C C . ARG B 1 392 ? -22.891 -13.336 -13.68 1 95.38 392 ARG B C 1
ATOM 8115 O O . ARG B 1 392 ? -22.359 -14.438 -13.492 1 95.38 392 ARG B O 1
ATOM 8122 N N . HIS B 1 393 ? -22.75 -12.703 -14.844 1 95.69 393 HIS B N 1
ATOM 8123 C CA . HIS B 1 393 ? -22.109 -13.32 -15.992 1 95.69 393 HIS B CA 1
ATOM 8124 C C . HIS B 1 393 ? -20.625 -13.547 -15.719 1 95.69 393 HIS B C 1
ATOM 8126 O O . HIS B 1 393 ? -20.016 -14.461 -16.281 1 95.69 393 HIS B O 1
ATOM 8132 N N . LEU B 1 394 ? -20.031 -12.758 -14.875 1 97.81 394 LEU B N 1
ATOM 8133 C CA . LEU B 1 394 ? -18.625 -12.953 -14.5 1 97.81 394 LEU B CA 1
ATOM 8134 C C . LEU B 1 394 ? -18.5 -13.898 -13.312 1 97.81 394 LEU B C 1
ATOM 8136 O O . LEU B 1 394 ? -17.594 -14.734 -13.266 1 97.81 394 LEU B O 1
ATOM 8140 N N . ARG B 1 395 ? -19.422 -13.797 -12.406 1 96.94 395 ARG B N 1
ATOM 8141 C CA . ARG B 1 395 ? -19.391 -14.609 -11.195 1 96.94 395 ARG B CA 1
ATOM 8142 C C . ARG B 1 395 ? -19.547 -16.094 -11.531 1 96.94 395 ARG B C 1
ATOM 8144 O O . ARG B 1 395 ? -18.969 -16.938 -10.844 1 96.94 395 ARG B O 1
ATOM 8151 N N . GLU B 1 396 ? -20.234 -16.406 -12.562 1 97 396 GLU B N 1
ATOM 8152 C CA . GLU B 1 396 ? -20.516 -17.781 -12.93 1 97 396 GLU B CA 1
ATOM 8153 C C . GLU B 1 396 ? -19.469 -18.312 -13.906 1 97 396 GLU B C 1
ATOM 8155 O O . GLU B 1 396 ? -19.469 -19.5 -14.242 1 97 396 GLU B O 1
ATOM 8160 N N . ASP B 1 397 ? -18.578 -17.484 -14.32 1 97.88 397 ASP B N 1
ATOM 8161 C CA . ASP B 1 397 ? -17.531 -17.906 -15.25 1 97.88 397 ASP B CA 1
ATOM 8162 C C . ASP B 1 397 ? -16.562 -18.875 -14.578 1 97.88 397 ASP B C 1
ATOM 8164 O O . ASP B 1 397 ? -16.062 -18.609 -13.484 1 97.88 397 ASP B O 1
ATOM 8168 N N . PRO B 1 398 ? -16.25 -19.984 -15.219 1 96.94 398 PRO B N 1
ATOM 8169 C CA . PRO B 1 398 ? -15.367 -20.984 -14.617 1 96.94 398 PRO B CA 1
ATOM 8170 C C . PRO B 1 398 ? -13.961 -20.453 -14.344 1 96.94 398 PRO B C 1
ATOM 8172 O O . PRO B 1 398 ? -13.25 -20.969 -13.484 1 96.94 398 PRO B O 1
ATOM 8175 N N . PHE B 1 399 ? -13.555 -19.391 -15.031 1 98.19 399 PHE B N 1
ATOM 8176 C CA . PHE B 1 399 ? -12.211 -18.844 -14.883 1 98.19 399 PHE B CA 1
ATOM 8177 C C . PHE B 1 399 ? -12.195 -17.734 -13.852 1 98.19 399 PHE B C 1
ATOM 8179 O O . PHE B 1 399 ? -11.164 -17.062 -13.664 1 98.19 399 PHE B O 1
ATOM 8186 N N . LEU B 1 400 ? -13.305 -17.531 -13.188 1 98.56 400 LEU B N 1
ATOM 8187 C CA . LEU B 1 400 ? -13.359 -16.406 -12.25 1 98.56 400 LEU B CA 1
ATOM 8188 C C . LEU B 1 400 ? -13.875 -16.875 -10.891 1 98.56 400 LEU B C 1
ATOM 8190 O O . LEU B 1 400 ? -14.32 -16.047 -10.086 1 98.56 400 LEU B O 1
ATOM 8194 N N . GLN B 1 401 ? -13.828 -18.203 -10.688 1 98.06 401 GLN B N 1
ATOM 8195 C CA . GLN B 1 401 ? -14.195 -18.734 -9.375 1 98.06 401 GLN B CA 1
ATOM 8196 C C . GLN B 1 401 ? -13.141 -18.391 -8.328 1 98.06 401 GLN B C 1
ATOM 8198 O O . GLN B 1 401 ? -11.953 -18.297 -8.641 1 98.06 401 GLN B O 1
ATOM 8203 N N . PRO B 1 402 ? -13.523 -18.141 -7.082 1 97.56 402 PRO B N 1
ATOM 8204 C CA . PRO B 1 402 ? -12.586 -17.719 -6.043 1 97.56 402 PRO B CA 1
ATOM 8205 C C . PRO B 1 402 ? -11.773 -18.875 -5.477 1 97.56 402 PRO B C 1
ATOM 8207 O O . PRO B 1 402 ? -11.906 -19.219 -4.297 1 97.56 402 PRO B O 1
ATOM 8210 N N . LEU B 1 403 ? -10.891 -19.422 -6.215 1 98.06 403 LEU B N 1
ATOM 8211 C CA . LEU B 1 403 ? -10.109 -20.609 -5.863 1 98.06 403 LEU B CA 1
ATOM 8212 C C . LEU B 1 403 ? -8.688 -20.234 -5.465 1 98.06 403 LEU B C 1
ATOM 8214 O O . LEU B 1 403 ? -8.008 -21 -4.777 1 98.06 403 LEU B O 1
ATOM 8218 N N . TYR B 1 404 ? -8.219 -19.094 -5.977 1 97.44 404 TYR B N 1
ATOM 8219 C CA . TYR B 1 404 ? -6.898 -18.547 -5.703 1 97.44 404 TYR B CA 1
ATOM 8220 C C . TYR B 1 404 ? -7.016 -17.141 -5.102 1 97.44 404 TYR B C 1
ATOM 8222 O O . TYR B 1 404 ? -6.688 -16.938 -3.932 1 97.44 404 TYR B O 1
ATOM 8230 N N . GLY B 1 405 ? -7.59 -16.234 -5.863 1 96.75 405 GLY B N 1
ATOM 8231 C CA . GLY B 1 405 ? -7.953 -14.914 -5.355 1 96.75 405 GLY B CA 1
ATOM 8232 C C . GLY B 1 405 ? -9.43 -14.789 -5.035 1 96.75 405 GLY B C 1
ATOM 8233 O O . GLY B 1 405 ? -10.227 -15.656 -5.402 1 96.75 405 GLY B O 1
ATOM 8234 N N . THR B 1 406 ? -9.734 -13.789 -4.258 1 97.62 406 THR B N 1
ATOM 8235 C CA . THR B 1 406 ? -11.133 -13.492 -3.947 1 97.62 406 THR B CA 1
ATOM 8236 C C . THR B 1 406 ? -11.438 -12.008 -4.168 1 97.62 406 THR B C 1
ATOM 8238 O O . THR B 1 406 ? -10.523 -11.18 -4.145 1 97.62 406 THR B O 1
ATOM 8241 N N . VAL B 1 407 ? -12.727 -11.711 -4.367 1 98.19 407 VAL B N 1
ATOM 8242 C CA . VAL B 1 407 ? -13.133 -10.336 -4.637 1 98.19 407 VAL B CA 1
ATOM 8243 C C . VAL B 1 407 ? -12.836 -9.461 -3.424 1 98.19 407 VAL B C 1
ATOM 8245 O O . VAL B 1 407 ? -12.234 -8.391 -3.555 1 98.19 407 VAL B O 1
ATOM 8248 N N . PRO B 1 408 ? -13.094 -9.898 -2.152 1 97.94 408 PRO B N 1
ATOM 8249 C CA . PRO B 1 408 ? -12.789 -9.031 -1.011 1 97.94 408 PRO B CA 1
ATOM 8250 C C . PRO B 1 408 ? -11.297 -8.734 -0.881 1 97.94 408 PRO B C 1
ATOM 8252 O O . PRO B 1 408 ? -10.914 -7.621 -0.524 1 97.94 408 PRO B O 1
ATOM 8255 N N . TRP B 1 409 ? -10.477 -9.75 -1.168 1 97.62 409 TRP B N 1
ATOM 8256 C CA . TRP B 1 409 ? -9.031 -9.508 -1.128 1 97.62 409 TRP B CA 1
ATOM 8257 C C . TRP B 1 409 ? -8.625 -8.477 -2.174 1 97.62 409 TRP B C 1
ATOM 8259 O O . TRP B 1 409 ? -7.816 -7.586 -1.896 1 97.62 409 TRP B O 1
ATOM 8269 N N . ALA B 1 410 ? -9.203 -8.625 -3.35 1 98.12 410 ALA B N 1
ATOM 8270 C CA . ALA B 1 410 ? -8.891 -7.707 -4.441 1 98.12 410 ALA B CA 1
ATOM 8271 C C . ALA B 1 410 ? -9.312 -6.281 -4.105 1 98.12 410 ALA B C 1
ATOM 8273 O O . ALA B 1 410 ? -8.578 -5.328 -4.367 1 98.12 410 ALA B O 1
ATOM 8274 N N . VAL B 1 411 ? -10.484 -6.176 -3.531 1 98.38 411 VAL B N 1
ATOM 8275 C CA . VAL B 1 411 ? -11.008 -4.867 -3.143 1 98.38 411 VAL B CA 1
ATOM 8276 C C . VAL B 1 411 ? -10.062 -4.211 -2.137 1 98.38 411 VAL B C 1
ATOM 8278 O O . VAL B 1 411 ? -9.711 -3.039 -2.281 1 98.38 411 VAL B O 1
ATOM 8281 N N . ARG B 1 412 ? -9.648 -4.93 -1.148 1 97.56 412 ARG B N 1
ATOM 8282 C CA . ARG B 1 412 ? -8.75 -4.395 -0.132 1 97.56 412 ARG B CA 1
ATOM 8283 C C . ARG B 1 412 ? -7.41 -3.99 -0.742 1 97.56 412 ARG B C 1
ATOM 8285 O O . ARG B 1 412 ? -6.816 -2.99 -0.338 1 97.56 412 ARG B O 1
ATOM 8292 N N . ALA B 1 413 ? -6.969 -4.77 -1.688 1 97.25 413 ALA B N 1
ATOM 8293 C CA . ALA B 1 413 ? -5.715 -4.465 -2.375 1 97.25 413 ALA B CA 1
ATOM 8294 C C . ALA B 1 413 ? -5.82 -3.154 -3.152 1 97.25 413 ALA B C 1
ATOM 8296 O O . ALA B 1 413 ? -4.941 -2.295 -3.055 1 97.25 413 ALA B O 1
ATOM 8297 N N . VAL B 1 414 ? -6.91 -3.01 -3.908 1 97.12 414 VAL B N 1
ATOM 8298 C CA . VAL B 1 414 ? -7.117 -1.804 -4.703 1 97.12 414 VAL B CA 1
ATOM 8299 C C . VAL B 1 414 ? -7.227 -0.59 -3.781 1 97.12 414 VAL B C 1
ATOM 8301 O O . VAL B 1 414 ? -6.621 0.451 -4.043 1 97.12 414 VAL B O 1
ATOM 8304 N N . PHE B 1 415 ? -7.949 -0.714 -2.732 1 96.94 415 PHE B N 1
ATOM 8305 C CA . PHE B 1 415 ? -8.109 0.379 -1.782 1 96.94 415 PHE B CA 1
ATOM 8306 C C . PHE B 1 415 ? -6.766 0.803 -1.207 1 96.94 415 PHE B C 1
ATOM 8308 O O . PHE B 1 415 ? -6.43 1.989 -1.206 1 96.94 415 PHE B O 1
ATOM 8315 N N . THR B 1 416 ? -6.031 -0.164 -0.725 1 95.44 416 THR B N 1
ATOM 8316 C CA . THR B 1 416 ? -4.762 0.121 -0.065 1 95.44 416 THR B CA 1
ATOM 8317 C C . THR B 1 416 ? -3.758 0.707 -1.054 1 95.44 416 THR B C 1
ATOM 8319 O O . THR B 1 416 ? -2.932 1.546 -0.685 1 95.44 416 THR B O 1
ATOM 8322 N N . HIS B 1 417 ? -3.912 0.298 -2.242 1 94.12 417 HIS B N 1
ATOM 8323 C CA . HIS B 1 417 ? -3.053 0.861 -3.279 1 94.12 417 HIS B CA 1
ATOM 8324 C C . HIS B 1 417 ? -3.23 2.373 -3.381 1 94.12 417 HIS B C 1
ATOM 8326 O O . HIS B 1 417 ? -2.246 3.111 -3.471 1 94.12 417 HIS B O 1
ATOM 8332 N N . TYR B 1 418 ? -4.418 2.824 -3.287 1 93.44 418 TYR B N 1
ATOM 8333 C CA . TYR B 1 418 ? -4.703 4.234 -3.521 1 93.44 418 TYR B CA 1
ATOM 8334 C C . TYR B 1 418 ? -4.68 5.02 -2.215 1 93.44 418 TYR B C 1
ATOM 8336 O O . TYR B 1 418 ? -4.297 6.191 -2.193 1 93.44 418 TYR B O 1
ATOM 8344 N N . MET B 1 419 ? -5.098 4.336 -1.125 1 95 419 MET B N 1
ATOM 8345 C CA . MET B 1 419 ? -5.406 5.121 0.068 1 95 419 MET B CA 1
ATOM 8346 C C . MET B 1 419 ? -4.484 4.742 1.221 1 95 419 MET B C 1
ATOM 8348 O O . MET B 1 419 ? -4.461 5.422 2.25 1 95 419 MET B O 1
ATOM 8352 N N . GLY B 1 420 ? -3.74 3.656 1.078 1 94.38 420 GLY B N 1
ATOM 8353 C CA . GLY B 1 420 ? -2.883 3.209 2.164 1 94.38 420 GLY B CA 1
ATOM 8354 C C . GLY B 1 420 ? -3.615 2.373 3.197 1 94.38 420 GLY B C 1
ATOM 8355 O O . GLY B 1 420 ? -4.672 1.809 2.91 1 94.38 420 GLY B O 1
ATOM 8356 N N . TRP B 1 421 ? -3.012 2.275 4.379 1 95.31 421 TRP B N 1
ATOM 8357 C CA . TRP B 1 421 ? -3.451 1.294 5.367 1 95.31 421 TRP B CA 1
ATOM 8358 C C . TRP B 1 421 ? -4.746 1.738 6.035 1 95.31 421 TRP B C 1
ATOM 8360 O O . TRP B 1 421 ? -5.527 0.907 6.504 1 95.31 421 TRP B O 1
ATOM 8370 N N . PHE B 1 422 ? -4.957 3.084 6.156 1 97.06 422 PHE B N 1
ATOM 8371 C CA . PHE B 1 422 ? -6.059 3.607 6.957 1 97.06 422 PHE B CA 1
ATOM 8372 C C . PHE B 1 422 ? -7.363 3.57 6.168 1 97.06 422 PHE B C 1
ATOM 8374 O O . PHE B 1 422 ? -7.453 4.145 5.082 1 97.06 422 PHE B O 1
ATOM 8381 N N . SER B 1 423 ? -8.391 3.033 6.73 1 95.62 423 SER B N 1
ATOM 8382 C CA . SER B 1 423 ? -9.648 2.789 6.035 1 95.62 423 SER B CA 1
ATOM 8383 C C . SER B 1 423 ? -10.461 4.074 5.895 1 95.62 423 SER B C 1
ATOM 8385 O O . SER B 1 423 ? -11.367 4.152 5.066 1 95.62 423 SER B O 1
ATOM 8387 N N . GLY B 1 424 ? -10.164 5.031 6.746 1 94.75 424 GLY B N 1
ATOM 8388 C CA . GLY B 1 424 ? -10.961 6.246 6.797 1 94.75 424 GLY B CA 1
ATOM 8389 C C . GLY B 1 424 ? -11.938 6.273 7.957 1 94.75 424 GLY B C 1
ATOM 8390 O O . GLY B 1 424 ? -12.484 7.328 8.289 1 94.75 424 GLY B O 1
ATOM 8391 N N . ALA B 1 425 ? -12.133 5.121 8.57 1 95.62 425 ALA B N 1
ATOM 8392 C CA . ALA B 1 425 ? -13 5.066 9.75 1 95.62 425 ALA B CA 1
ATOM 8393 C C . ALA B 1 425 ? -12.258 5.559 10.992 1 95.62 425 ALA B C 1
ATOM 8395 O O . ALA B 1 425 ? -11.227 5.008 11.359 1 95.62 425 ALA B O 1
ATOM 8396 N N . ALA B 1 426 ? -12.828 6.492 11.68 1 97.12 426 ALA B N 1
ATOM 8397 C CA . ALA B 1 426 ? -12.141 7.168 12.781 1 97.12 426 ALA B CA 1
ATOM 8398 C C . ALA B 1 426 ? -11.766 6.176 13.875 1 97.12 426 ALA B C 1
ATOM 8400 O O . ALA B 1 426 ? -10.703 6.305 14.492 1 97.12 426 ALA B O 1
ATOM 8401 N N . GLU B 1 427 ? -12.617 5.156 14.141 1 96.81 427 GLU B N 1
ATOM 8402 C CA . GLU B 1 427 ? -12.383 4.215 15.234 1 96.81 427 GLU B CA 1
ATOM 8403 C C . GLU B 1 427 ? -11.203 3.299 14.93 1 96.81 427 GLU B C 1
ATOM 8405 O O . GLU B 1 427 ? -10.727 2.576 15.805 1 96.81 427 GLU B O 1
ATOM 8410 N N . GLU B 1 428 ? -10.656 3.365 13.742 1 95.88 428 GLU B N 1
ATOM 8411 C CA . GLU B 1 428 ? -9.555 2.498 13.344 1 95.88 428 GLU B CA 1
ATOM 8412 C C . GLU B 1 428 ? -8.234 3.27 13.305 1 95.88 428 GLU B C 1
ATOM 8414 O O . GLU B 1 428 ? -7.191 2.709 12.953 1 95.88 428 GLU B O 1
ATOM 8419 N N . LEU B 1 429 ? -8.234 4.527 13.609 1 96.75 429 LEU B N 1
ATOM 8420 C CA . LEU B 1 429 ? -7.039 5.359 13.477 1 96.75 429 LEU B CA 1
ATOM 8421 C C . LEU B 1 429 ? -6.035 5.059 14.578 1 96.75 429 LEU B C 1
ATOM 8423 O O . LEU B 1 429 ? -4.855 4.832 14.312 1 96.75 429 LEU B O 1
ATOM 8427 N N . THR B 1 430 ? -6.566 5.125 15.828 1 93.5 430 THR B N 1
ATOM 8428 C CA . THR B 1 430 ? -5.766 4.727 16.984 1 93.5 430 THR B CA 1
ATOM 8429 C C . THR B 1 430 ? -6.109 3.301 17.406 1 93.5 430 THR B C 1
ATOM 8431 O O . THR B 1 430 ? -7.176 3.061 17.984 1 93.5 430 THR B O 1
ATOM 8434 N N . GLN B 1 431 ? -5.383 2.346 17.062 1 92.19 431 GLN B N 1
ATOM 8435 C CA . GLN B 1 431 ? -5.73 0.95 17.297 1 92.19 431 GLN B CA 1
ATOM 8436 C C . GLN B 1 431 ? -5.238 0.489 18.672 1 92.19 431 GLN B C 1
ATOM 8438 O O . GLN B 1 431 ? -4.141 0.851 19.094 1 92.19 431 GLN B O 1
ATOM 8443 N N . LEU B 1 432 ? -6.152 -0.224 19.328 1 95.06 432 LEU B N 1
ATOM 8444 C CA . LEU B 1 432 ? -5.762 -0.887 20.578 1 95.06 432 LEU B CA 1
ATOM 8445 C C . LEU B 1 432 ? -4.703 -1.955 20.312 1 95.06 432 LEU B C 1
ATOM 8447 O O . LEU B 1 432 ? -4.688 -2.562 19.234 1 95.06 432 LEU B O 1
ATOM 8451 N N . SER B 1 433 ? -3.832 -2.131 21.297 1 94.69 433 SER B N 1
ATOM 8452 C CA . SER B 1 433 ? -2.957 -3.297 21.219 1 94.69 433 SER B CA 1
ATOM 8453 C C . SER B 1 433 ? -3.758 -4.594 21.234 1 94.69 433 SER B C 1
ATOM 8455 O O . SER B 1 433 ? -4.93 -4.598 21.609 1 94.69 433 SER B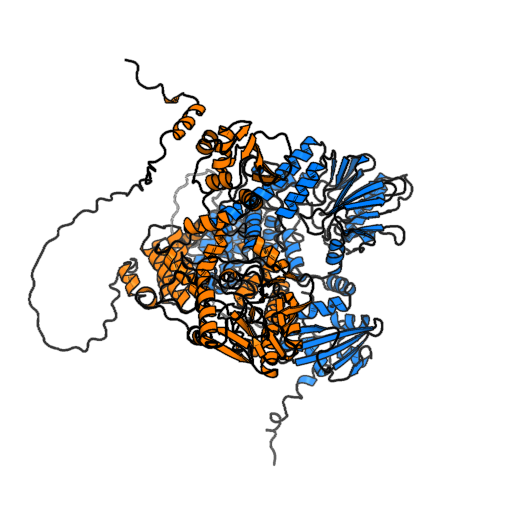 O 1
ATOM 8457 N N . THR B 1 434 ? -3.111 -5.602 20.781 1 94.5 434 THR B N 1
ATOM 8458 C CA . THR B 1 434 ? -3.748 -6.914 20.781 1 94.5 434 THR B CA 1
ATOM 8459 C C . THR B 1 434 ? -4.188 -7.305 22.188 1 94.5 434 THR B C 1
ATOM 8461 O O . THR B 1 434 ? -5.281 -7.84 22.375 1 94.5 434 THR B O 1
ATOM 8464 N N . ASP B 1 435 ? -3.398 -6.992 23.172 1 95.38 435 ASP B N 1
ATOM 8465 C CA . ASP B 1 435 ? -3.715 -7.309 24.562 1 95.38 435 ASP B CA 1
ATOM 8466 C C . ASP B 1 435 ? -4.887 -6.465 25.062 1 95.38 435 ASP B C 1
ATOM 8468 O O . ASP B 1 435 ? -5.793 -6.977 25.719 1 95.38 435 ASP B O 1
ATOM 8472 N N . GLU B 1 436 ? -4.855 -5.184 24.734 1 95.69 436 GLU B N 1
ATOM 8473 C CA . GLU B 1 436 ? -5.926 -4.289 25.172 1 95.69 436 GLU B CA 1
ATOM 8474 C C . GLU B 1 436 ? -7.262 -4.691 24.562 1 95.69 436 GLU B C 1
ATOM 8476 O O . GLU B 1 436 ? -8.297 -4.645 25.234 1 95.69 436 GLU B O 1
ATOM 8481 N N . LYS B 1 437 ? -7.23 -5.051 23.312 1 96.31 437 LYS B N 1
ATOM 8482 C CA . LYS B 1 437 ? -8.445 -5.508 22.656 1 96.31 437 LYS B CA 1
ATOM 8483 C C . LYS B 1 437 ? -8.984 -6.785 23.297 1 96.31 437 LYS B C 1
ATOM 8485 O O . LYS B 1 437 ? -10.188 -6.914 23.531 1 96.31 437 LYS B O 1
ATOM 8490 N N . ALA B 1 438 ? -8.078 -7.699 23.516 1 97.38 438 ALA B N 1
ATOM 8491 C CA . ALA B 1 438 ? -8.461 -8.945 24.172 1 97.38 438 ALA B CA 1
ATOM 8492 C C . ALA B 1 438 ? -9.07 -8.68 25.547 1 97.38 438 ALA B C 1
ATOM 8494 O O . ALA B 1 438 ? -10.094 -9.266 25.906 1 97.38 438 ALA B O 1
ATOM 8495 N N . GLU B 1 439 ? -8.461 -7.777 26.328 1 97.12 439 GLU B N 1
ATOM 8496 C CA . GLU B 1 439 ? -8.977 -7.402 27.641 1 97.12 439 GLU B CA 1
ATOM 8497 C C . GLU B 1 439 ? -10.359 -6.766 27.531 1 97.12 439 GLU B C 1
ATOM 8499 O O . GLU B 1 439 ? -11.227 -7.008 28.375 1 97.12 439 GLU B O 1
ATOM 8504 N N . GLY B 1 440 ? -10.508 -5.961 26.531 1 96.62 440 GLY B N 1
ATOM 8505 C CA . GLY B 1 440 ? -11.812 -5.375 26.266 1 96.62 440 GLY B CA 1
ATOM 8506 C C . GLY B 1 440 ? -12.891 -6.41 26.016 1 96.62 440 GLY B C 1
ATOM 8507 O O . GLY B 1 440 ? -14 -6.301 26.547 1 96.62 440 GLY B O 1
ATOM 8508 N N . LEU B 1 441 ? -12.586 -7.402 25.281 1 97.5 441 LEU B N 1
ATOM 8509 C CA . LEU B 1 441 ? -13.547 -8.453 24.969 1 97.5 441 LEU B CA 1
ATOM 8510 C C . LEU B 1 441 ? -13.883 -9.266 26.219 1 97.5 441 LEU B C 1
ATOM 8512 O O . LEU B 1 441 ? -15.039 -9.641 26.438 1 97.5 441 LEU B O 1
ATOM 8516 N N . VAL B 1 442 ? -12.875 -9.5 27.016 1 96.62 442 VAL B N 1
ATOM 8517 C CA . VAL B 1 442 ? -13.102 -10.211 28.266 1 96.62 442 VAL B CA 1
ATOM 8518 C C . VAL B 1 442 ? -14.031 -9.406 29.172 1 96.62 442 VAL B C 1
ATOM 8520 O O . VAL B 1 442 ? -14.961 -9.945 29.75 1 96.62 442 VAL B O 1
ATOM 8523 N N . SER B 1 443 ? -13.727 -8.133 29.188 1 95 443 SER B N 1
ATOM 8524 C CA . SER B 1 443 ? -14.562 -7.242 30 1 95 443 SER B CA 1
ATOM 8525 C C . SER B 1 443 ? -16 -7.215 29.484 1 95 443 SER B C 1
ATOM 8527 O O . SER B 1 443 ? -16.953 -7.238 30.266 1 95 443 SER B O 1
ATOM 8529 N N . LEU B 1 444 ? -16.188 -7.207 28.25 1 96.12 444 LEU B N 1
ATOM 8530 C CA . LEU B 1 444 ? -17.516 -7.188 27.641 1 96.12 444 LEU B CA 1
ATOM 8531 C C . LEU B 1 444 ? -18.266 -8.477 27.938 1 96.12 444 LEU B C 1
ATOM 8533 O O . LEU B 1 444 ? -19.484 -8.445 28.172 1 96.12 444 LEU B O 1
ATOM 8537 N N . ALA B 1 445 ? -17.562 -9.539 27.906 1 96.25 445 ALA B N 1
ATOM 8538 C CA . ALA B 1 445 ? -18.188 -10.852 28.094 1 96.25 445 ALA B CA 1
ATOM 8539 C C . ALA B 1 445 ? -18.531 -11.086 29.562 1 96.25 445 ALA B C 1
ATOM 8541 O O . ALA B 1 445 ? -19.359 -11.953 29.875 1 96.25 445 ALA B O 1
ATOM 8542 N N . GLY B 1 446 ? -17.891 -10.367 30.438 1 94.31 446 GLY B N 1
ATOM 8543 C CA . GLY B 1 446 ? -18.109 -10.555 31.875 1 94.31 446 GLY B CA 1
ATOM 8544 C C . GLY B 1 446 ? -17.094 -11.469 32.5 1 94.31 446 GLY B C 1
ATOM 8545 O O . GLY B 1 446 ? -17.359 -12.07 33.562 1 94.31 446 GLY B O 1
ATOM 8546 N N . GLY B 1 447 ? -15.977 -11.688 31.812 1 96 447 GLY B N 1
ATOM 8547 C CA . GLY B 1 447 ? -14.914 -12.508 32.375 1 96 447 GLY B CA 1
ATOM 8548 C C . GLY B 1 447 ? -14.328 -13.477 31.359 1 96 447 GLY B C 1
ATOM 8549 O O . GLY B 1 447 ? -14.891 -13.68 30.281 1 96 447 GLY B O 1
ATOM 8550 N N . PHE B 1 448 ? -13.195 -14.086 31.797 1 97.25 448 PHE B N 1
ATOM 8551 C CA . PHE B 1 448 ? -12.438 -14.961 30.906 1 97.25 448 PHE B CA 1
ATOM 8552 C C . PHE B 1 448 ? -13.234 -16.219 30.578 1 97.25 448 PHE B C 1
ATOM 8554 O O . PHE B 1 448 ? -13.352 -16.594 29.422 1 97.25 448 PHE B O 1
ATOM 8561 N N . LYS B 1 449 ? -13.82 -16.844 31.547 1 97.06 449 LYS B N 1
ATOM 8562 C CA . LYS B 1 449 ? -14.609 -18.062 31.344 1 97.06 449 LYS B CA 1
ATOM 8563 C C . LYS B 1 449 ? -15.844 -17.781 30.484 1 97.06 449 LYS B C 1
ATOM 8565 O O . LYS B 1 449 ? -16.203 -18.578 29.625 1 97.06 449 LYS B O 1
ATOM 8570 N N . ALA B 1 450 ? -16.422 -16.641 30.781 1 97.12 450 ALA B N 1
ATOM 8571 C CA . ALA B 1 450 ? -17.578 -16.25 30 1 97.12 450 ALA B CA 1
ATOM 8572 C C . ALA B 1 450 ? -17.219 -16.047 28.531 1 97.12 450 ALA B C 1
ATOM 8574 O O . ALA B 1 450 ? -18 -16.391 27.641 1 97.12 450 ALA B O 1
ATOM 8575 N N . LEU B 1 451 ? -16.094 -15.477 28.281 1 98 451 LEU B N 1
ATOM 8576 C CA . LEU B 1 451 ? -15.617 -15.273 26.922 1 98 451 LEU B CA 1
ATOM 8577 C C . LEU B 1 451 ? -15.438 -16.609 26.203 1 98 451 LEU B C 1
ATOM 8579 O O . LEU B 1 451 ? -15.852 -16.75 25.047 1 98 451 LEU B O 1
ATOM 8583 N N . LEU B 1 452 ? -14.812 -17.547 26.906 1 98.12 452 LEU B N 1
ATOM 8584 C CA . LEU B 1 452 ? -14.609 -18.875 26.312 1 98.12 452 LEU B CA 1
ATOM 8585 C C . LEU B 1 452 ? -15.945 -19.531 25.984 1 98.12 452 LEU B C 1
ATOM 8587 O O . LEU B 1 452 ? -16.094 -20.172 24.938 1 98.12 452 LEU B O 1
ATOM 8591 N N . GLN B 1 453 ? -16.859 -19.359 26.875 1 97.31 453 GLN B N 1
ATOM 8592 C CA . GLN B 1 453 ? -18.188 -19.922 26.625 1 97.31 453 GLN B CA 1
ATOM 8593 C C . GLN B 1 453 ? -18.828 -19.297 25.391 1 97.31 453 GLN B C 1
ATOM 8595 O O . GLN B 1 453 ? -19.453 -20 24.594 1 97.31 453 GLN B O 1
ATOM 8600 N N . LYS B 1 454 ? -18.688 -18.031 25.266 1 97.12 454 LYS B N 1
ATOM 8601 C CA . LYS B 1 454 ? -19.219 -17.344 24.094 1 97.12 454 LYS B CA 1
ATOM 8602 C C . LYS B 1 454 ? -18.531 -17.828 22.812 1 97.12 454 LYS B C 1
ATOM 8604 O O . LYS B 1 454 ? -19.156 -17.891 21.75 1 97.12 454 LYS B O 1
ATOM 8609 N N . GLY B 1 455 ? -17.219 -18.109 22.906 1 97.69 455 GLY B N 1
ATOM 8610 C CA . GLY B 1 455 ? -16.531 -18.719 21.766 1 97.69 455 GLY B CA 1
ATOM 8611 C C . GLY B 1 455 ? -17.078 -20.078 21.391 1 97.69 455 GLY B C 1
ATOM 8612 O O . GLY B 1 455 ? -17.25 -20.359 20.203 1 97.69 455 GLY B O 1
ATOM 8613 N N . LEU B 1 456 ? -17.375 -20.859 22.375 1 97.25 456 LEU B N 1
ATOM 8614 C CA . LEU B 1 456 ? -17.969 -22.172 22.156 1 97.25 456 LEU B CA 1
ATOM 8615 C C . LEU B 1 456 ? -19.344 -22.031 21.5 1 97.25 456 LEU B C 1
ATOM 8617 O O . LEU B 1 456 ? -19.672 -22.781 20.578 1 97.25 456 LEU B O 1
ATOM 8621 N N . ASP B 1 457 ? -20.109 -21.109 21.984 1 96.69 457 ASP B N 1
ATOM 8622 C CA . ASP B 1 457 ? -21.422 -20.859 21.406 1 96.69 457 ASP B CA 1
ATOM 8623 C C . ASP B 1 457 ? -21.312 -20.453 19.938 1 96.69 457 ASP B C 1
ATOM 8625 O O . ASP B 1 457 ? -22.094 -20.938 19.094 1 96.69 457 ASP B O 1
ATOM 8629 N N . ALA B 1 458 ? -20.406 -19.594 19.656 1 97.25 458 ALA B N 1
ATOM 8630 C CA . ALA B 1 458 ? -20.203 -19.141 18.281 1 97.25 458 ALA B CA 1
ATOM 8631 C C . ALA B 1 458 ? -19.844 -20.312 17.375 1 97.25 458 ALA B C 1
ATOM 8633 O O . ALA B 1 458 ? -20.328 -20.391 16.234 1 97.25 458 ALA B O 1
ATOM 8634 N N . LEU B 1 459 ? -18.984 -21.188 17.859 1 97.12 459 LEU B N 1
ATOM 8635 C CA . LEU B 1 459 ? -18.609 -22.375 17.094 1 97.12 459 LEU B CA 1
ATOM 8636 C C . LEU B 1 459 ? -19.828 -23.25 16.828 1 97.12 459 LEU B C 1
ATOM 8638 O O . LEU B 1 459 ? -20.016 -23.75 15.711 1 97.12 459 LEU B O 1
ATOM 8642 N N . SER B 1 460 ? -20.594 -23.453 17.797 1 96.75 460 SER B N 1
ATOM 8643 C CA . SER B 1 460 ? -21.781 -24.281 17.672 1 96.75 460 SER B CA 1
ATOM 8644 C C . SER B 1 460 ? -22.797 -23.688 16.703 1 96.75 460 SER B C 1
ATOM 8646 O O . SER B 1 460 ? -23.516 -24.422 16.031 1 96.75 460 SER B O 1
ATOM 8648 N N . GLU B 1 461 ? -22.812 -22.375 16.641 1 96.62 461 GLU B N 1
ATOM 8649 C CA . GLU B 1 461 ? -23.703 -21.672 15.727 1 96.62 461 GLU B CA 1
ATOM 8650 C C . GLU B 1 461 ? -23.078 -21.516 14.344 1 96.62 461 GLU B C 1
ATOM 8652 O O . GLU B 1 461 ? -23.625 -20.844 13.477 1 96.62 461 GLU B O 1
ATOM 8657 N N . ARG B 1 462 ? -21.891 -22.047 14.188 1 97 462 ARG B N 1
ATOM 8658 C CA . ARG B 1 462 ? -21.109 -22.062 12.953 1 97 462 ARG B CA 1
ATOM 8659 C C . ARG B 1 462 ? -20.75 -20.656 12.516 1 97 462 ARG B C 1
ATOM 8661 O O . ARG B 1 462 ? -20.719 -20.344 11.328 1 97 462 ARG B O 1
ATOM 8668 N N . ARG B 1 463 ? -20.688 -19.75 13.445 1 96.44 463 ARG B N 1
ATOM 8669 C CA . ARG B 1 463 ? -20.078 -18.438 13.242 1 96.44 463 ARG B CA 1
ATOM 8670 C C . ARG B 1 463 ? -18.578 -18.5 13.445 1 96.44 463 ARG B C 1
ATOM 8672 O O . ARG B 1 463 ? -18.031 -17.891 14.375 1 96.44 463 ARG B O 1
ATOM 8679 N N . PHE B 1 464 ? -17.922 -19.125 12.562 1 98.19 464 PHE B N 1
ATOM 8680 C CA . PHE B 1 464 ? -16.547 -19.594 12.727 1 98.19 464 PHE B CA 1
ATOM 8681 C C . PHE B 1 464 ? -15.586 -18.422 12.844 1 98.19 464 PHE B C 1
ATOM 8683 O O . PHE B 1 464 ? -14.656 -18.453 13.656 1 98.19 464 PHE B O 1
ATOM 8690 N N . GLN B 1 465 ? -15.773 -17.391 12.008 1 98.06 465 GLN B N 1
ATOM 8691 C CA . GLN B 1 465 ? -14.883 -16.234 12.07 1 98.06 465 GLN B CA 1
ATOM 8692 C C . GLN B 1 465 ? -14.953 -15.555 13.43 1 98.06 465 GLN B C 1
ATOM 8694 O O . GLN B 1 465 ? -13.93 -15.18 14.008 1 98.06 465 GLN B O 1
ATOM 8699 N N . TRP B 1 466 ? -16.141 -15.344 13.93 1 97.75 466 TRP B N 1
ATOM 8700 C CA . TRP B 1 466 ? -16.328 -14.734 15.25 1 97.75 466 TRP B CA 1
ATOM 8701 C C . TRP B 1 466 ? -15.727 -15.617 16.344 1 97.75 466 TRP B C 1
ATOM 8703 O O . TRP B 1 466 ? -15.094 -15.125 17.266 1 97.75 466 TRP B O 1
ATOM 8713 N N . ALA B 1 467 ? -15.938 -16.938 16.219 1 98.25 467 ALA B N 1
ATOM 8714 C CA . ALA B 1 467 ? -15.344 -17.891 17.156 1 98.25 467 ALA B CA 1
ATOM 8715 C C . ALA B 1 467 ? -13.828 -17.75 17.188 1 98.25 467 ALA B C 1
ATOM 8717 O O . ALA B 1 467 ? -13.211 -17.781 18.25 1 98.25 467 ALA B O 1
ATOM 8718 N N . LEU B 1 468 ? -13.266 -17.641 16.016 1 98.56 468 LEU B N 1
ATOM 8719 C CA . LEU B 1 468 ? -11.812 -17.516 15.938 1 98.56 468 LEU B CA 1
ATOM 8720 C C . LEU B 1 468 ? -11.344 -16.219 16.609 1 98.56 468 LEU B C 1
ATOM 8722 O O . LEU B 1 468 ? -10.336 -16.219 17.312 1 98.56 468 LEU B O 1
ATOM 8726 N N . GLU B 1 469 ? -12.047 -15.109 16.359 1 97.88 469 GLU B N 1
ATOM 8727 C CA . GLU B 1 469 ? -11.672 -13.852 16.984 1 97.88 469 GLU B CA 1
ATOM 8728 C C . GLU B 1 469 ? -11.703 -13.953 18.516 1 97.88 469 GLU B C 1
ATOM 8730 O O . GLU B 1 469 ? -10.781 -13.5 19.188 1 97.88 469 GLU B O 1
ATOM 8735 N N . ILE B 1 470 ? -12.75 -14.578 19.047 1 98.12 470 ILE B N 1
ATOM 8736 C CA . ILE B 1 470 ? -12.906 -14.742 20.484 1 98.12 470 ILE B CA 1
ATOM 8737 C C . ILE B 1 470 ? -11.812 -15.664 21.016 1 98.12 470 ILE B C 1
ATOM 8739 O O . ILE B 1 470 ? -11.148 -15.344 22.016 1 98.12 470 ILE B O 1
ATOM 8743 N N . ALA B 1 471 ? -11.617 -16.797 20.375 1 98.56 471 ALA B N 1
ATOM 8744 C CA . ALA B 1 471 ? -10.625 -17.781 20.812 1 98.56 471 ALA B CA 1
ATOM 8745 C C . ALA B 1 471 ? -9.219 -17.172 20.781 1 98.56 471 ALA B C 1
ATOM 8747 O O . ALA B 1 471 ? -8.414 -17.438 21.672 1 98.56 471 ALA B O 1
ATOM 8748 N N . THR B 1 472 ? -8.969 -16.406 19.734 1 98.25 472 THR B N 1
ATOM 8749 C CA . THR B 1 472 ? -7.668 -15.758 19.625 1 98.25 472 THR B CA 1
ATOM 8750 C C . THR B 1 472 ? -7.453 -14.781 20.781 1 98.25 472 THR B C 1
ATOM 8752 O O . THR B 1 472 ? -6.371 -14.734 21.375 1 98.25 472 THR B O 1
ATOM 8755 N N . ALA B 1 473 ? -8.438 -13.984 21.078 1 98.06 473 ALA B N 1
ATOM 8756 C CA . ALA B 1 473 ? -8.344 -13.039 22.188 1 98.06 473 ALA B CA 1
ATOM 8757 C C . ALA B 1 473 ? -8.078 -13.766 23.516 1 98.06 473 ALA B C 1
ATOM 8759 O O . ALA B 1 473 ? -7.211 -13.359 24.281 1 98.06 473 ALA B O 1
ATOM 8760 N N . ALA B 1 474 ? -8.789 -14.828 23.75 1 98.44 474 ALA B N 1
ATOM 8761 C CA . ALA B 1 474 ? -8.625 -15.602 24.984 1 98.44 474 ALA B CA 1
ATOM 8762 C C . ALA B 1 474 ? -7.223 -16.203 25.062 1 98.44 474 ALA B C 1
ATOM 8764 O O . ALA B 1 474 ? -6.57 -16.125 26.109 1 98.44 474 ALA B O 1
ATOM 8765 N N . HIS B 1 475 ? -6.812 -16.781 24 1 98.06 475 HIS B N 1
ATOM 8766 C CA . HIS B 1 475 ? -5.496 -17.422 23.969 1 98.06 475 HIS B CA 1
ATOM 8767 C C . HIS B 1 475 ? -4.383 -16.391 24.109 1 98.06 475 HIS B C 1
ATOM 8769 O O . HIS B 1 475 ? -3.338 -16.672 24.688 1 98.06 475 HIS B O 1
ATOM 8775 N N . THR B 1 476 ? -4.625 -15.203 23.609 1 96.81 476 THR B N 1
ATOM 8776 C CA . THR B 1 476 ? -3.67 -14.109 23.734 1 96.81 476 THR B CA 1
ATOM 8777 C C . THR B 1 476 ? -3.496 -13.711 25.203 1 96.81 476 THR B C 1
ATOM 8779 O O . THR B 1 476 ? -2.373 -13.516 25.656 1 96.81 476 THR B O 1
ATOM 8782 N N . LEU B 1 477 ? -4.508 -13.641 25.922 1 97.06 477 LEU B N 1
ATOM 8783 C CA . LEU B 1 477 ? -4.477 -13.188 27.297 1 97.06 477 LEU B CA 1
ATOM 8784 C C . LEU B 1 477 ? -3.926 -14.273 28.219 1 97.06 477 LEU B C 1
ATOM 8786 O O . LEU B 1 477 ? -3.266 -13.969 29.219 1 97.06 477 LEU B O 1
ATOM 8790 N N . GLN B 1 478 ? -4.27 -15.539 27.875 1 97.31 478 GLN B N 1
ATOM 8791 C CA . GLN B 1 478 ? -3.777 -16.672 28.641 1 97.31 478 GLN B CA 1
ATOM 8792 C C . GLN B 1 478 ? -3.184 -17.75 27.734 1 97.31 478 GLN B C 1
ATOM 8794 O O . GLN B 1 478 ? -3.791 -18.797 27.531 1 97.31 478 GLN B O 1
ATOM 8799 N N . PRO B 1 479 ? -2.021 -17.578 27.359 1 95.56 479 PRO B N 1
ATOM 8800 C CA . PRO B 1 479 ? -1.397 -18.5 26.406 1 95.56 479 PRO B CA 1
ATOM 8801 C C . PRO B 1 479 ? -1.224 -19.906 26.969 1 95.56 479 PRO B C 1
ATOM 8803 O O . PRO B 1 479 ? -1.081 -20.859 26.203 1 95.56 479 PRO B O 1
ATOM 8806 N N . GLN B 1 480 ? -1.29 -20.094 28.266 1 96.25 480 GLN B N 1
ATOM 8807 C CA . GLN B 1 480 ? -1.091 -21.391 28.875 1 96.25 480 GLN B CA 1
ATOM 8808 C C . GLN B 1 480 ? -2.406 -22.172 28.969 1 96.25 480 GLN B C 1
ATOM 8810 O O . GLN B 1 480 ? -2.412 -23.359 29.281 1 96.25 480 GLN B O 1
ATOM 8815 N N . SER B 1 481 ? -3.512 -21.5 28.688 1 97.25 481 SER B N 1
ATOM 8816 C CA . SER B 1 481 ? -4.809 -22.172 28.75 1 97.25 481 SER B CA 1
ATOM 8817 C C . SER B 1 481 ? -4.953 -23.188 27.625 1 97.25 481 SER B C 1
ATOM 8819 O O . SER B 1 481 ? -5.109 -22.812 26.453 1 97.25 481 SER B O 1
ATOM 8821 N N . GLU B 1 482 ? -5.094 -24.438 28 1 97.19 482 GLU B N 1
ATOM 8822 C CA . GLU B 1 482 ? -5.262 -25.5 27.016 1 97.19 482 GLU B CA 1
ATOM 8823 C C . GLU B 1 482 ? -6.609 -25.391 26.312 1 97.19 482 GLU B C 1
ATOM 8825 O O . GLU B 1 482 ? -6.723 -25.688 25.125 1 97.19 482 GLU B O 1
ATOM 8830 N N . PHE B 1 483 ? -7.547 -24.984 27.062 1 97.44 483 PHE B N 1
ATOM 8831 C CA . PHE B 1 483 ? -8.883 -24.859 26.5 1 97.44 483 PHE B CA 1
ATOM 8832 C C . PHE B 1 483 ? -8.914 -23.766 25.438 1 97.44 483 PHE B C 1
ATOM 8834 O O . PHE B 1 483 ? -9.461 -23.953 24.344 1 97.44 483 PHE B O 1
ATOM 8841 N N . ALA B 1 484 ? -8.375 -22.594 25.781 1 98.19 484 ALA B N 1
ATOM 8842 C CA . ALA B 1 484 ? -8.328 -21.484 24.828 1 98.19 484 ALA B CA 1
ATOM 8843 C C . ALA B 1 484 ? -7.562 -21.875 23.562 1 98.19 484 ALA B C 1
ATOM 8845 O O . ALA B 1 484 ? -7.984 -21.562 22.453 1 98.19 484 ALA B O 1
ATOM 8846 N N . ARG B 1 485 ? -6.488 -22.562 23.75 1 98.06 485 ARG B N 1
ATOM 8847 C CA . ARG B 1 485 ? -5.676 -23.016 22.625 1 98.06 485 ARG B CA 1
ATOM 8848 C C . ARG B 1 485 ? -6.469 -23.953 21.734 1 98.06 485 ARG B C 1
ATOM 8850 O O . ARG B 1 485 ? -6.469 -23.797 20.516 1 98.06 485 ARG B O 1
ATOM 8857 N N . GLU B 1 486 ? -7.102 -24.938 22.375 1 97.81 486 GLU B N 1
ATOM 8858 C CA . GLU B 1 486 ? -7.859 -25.906 21.594 1 97.81 486 GLU B CA 1
ATOM 8859 C C . GLU B 1 486 ? -9.031 -25.266 20.875 1 97.81 486 GLU B C 1
ATOM 8861 O O . GLU B 1 486 ? -9.32 -25.594 19.719 1 97.81 486 GLU B O 1
ATOM 8866 N N . LEU B 1 487 ? -9.719 -24.359 21.547 1 98.31 487 LEU B N 1
ATOM 8867 C CA . LEU B 1 487 ? -10.812 -23.625 20.922 1 98.31 487 LEU B CA 1
ATOM 8868 C C . LEU B 1 487 ? -10.32 -22.875 19.688 1 98.31 487 LEU B C 1
ATOM 8870 O O . LEU B 1 487 ? -11.016 -22.844 18.672 1 98.31 487 LEU B O 1
ATOM 8874 N N . ARG B 1 488 ? -9.148 -22.281 19.766 1 98.56 488 ARG B N 1
ATOM 8875 C CA . ARG B 1 488 ? -8.555 -21.547 18.656 1 98.56 488 ARG B CA 1
ATOM 8876 C C . ARG B 1 488 ? -8.211 -22.484 17.5 1 98.56 488 ARG B C 1
ATOM 8878 O O . ARG B 1 488 ? -8.484 -22.172 16.344 1 98.56 488 ARG B O 1
ATOM 8885 N N . VAL B 1 489 ? -7.656 -23.625 17.812 1 98.19 489 VAL B N 1
ATOM 8886 C CA . VAL B 1 489 ? -7.305 -24.609 16.797 1 98.19 489 VAL B CA 1
ATOM 8887 C C . VAL B 1 489 ? -8.562 -25.078 16.062 1 98.19 489 VAL B C 1
ATOM 8889 O O . VAL B 1 489 ? -8.594 -25.109 14.828 1 98.19 489 VAL B O 1
ATOM 8892 N N . ILE B 1 490 ? -9.57 -25.391 16.828 1 98.19 490 ILE B N 1
ATOM 8893 C CA . ILE B 1 490 ? -10.82 -25.875 16.25 1 98.19 490 ILE B CA 1
ATOM 8894 C C . ILE B 1 490 ? -11.438 -24.797 15.367 1 98.19 490 ILE B C 1
ATOM 8896 O O . ILE B 1 490 ? -11.906 -25.078 14.266 1 98.19 490 ILE B O 1
ATOM 8900 N N . ALA B 1 491 ? -11.43 -23.562 15.852 1 98.56 491 ALA B N 1
ATOM 8901 C CA . ALA B 1 491 ? -11.992 -22.453 15.078 1 98.56 491 ALA B CA 1
ATOM 8902 C C . ALA B 1 491 ? -11.234 -22.266 13.773 1 98.56 491 ALA B C 1
ATOM 8904 O O . ALA B 1 491 ? -11.836 -22 12.727 1 98.56 491 ALA B O 1
ATOM 8905 N N . LEU B 1 492 ? -9.922 -22.359 13.781 1 98.56 492 LEU B N 1
ATOM 8906 C CA . LEU B 1 492 ? -9.094 -22.25 12.586 1 98.56 492 LEU B CA 1
ATOM 8907 C C . LEU B 1 492 ? -9.445 -23.344 11.578 1 98.56 492 LEU B C 1
ATOM 8909 O O . LEU B 1 492 ? -9.641 -23.062 10.398 1 98.56 492 LEU B O 1
ATOM 8913 N N . ARG B 1 493 ? -9.539 -24.531 12.047 1 98.25 493 ARG B N 1
ATOM 8914 C CA . ARG B 1 493 ? -9.836 -25.656 11.18 1 98.25 493 ARG B CA 1
ATOM 8915 C C . ARG B 1 493 ? -11.266 -25.562 10.641 1 98.25 493 ARG B C 1
ATOM 8917 O O . ARG B 1 493 ? -11.516 -25.906 9.484 1 98.25 493 ARG B O 1
ATOM 8924 N N . ALA B 1 494 ? -12.188 -25.125 11.477 1 98.19 494 ALA B N 1
ATOM 8925 C CA . ALA B 1 494 ? -13.562 -24.922 11.031 1 98.19 494 ALA B CA 1
ATOM 8926 C C . ALA B 1 494 ? -13.633 -23.891 9.906 1 98.19 494 ALA B C 1
ATOM 8928 O O . ALA B 1 494 ? -14.328 -24.109 8.906 1 98.19 494 ALA B O 1
ATOM 8929 N N . LEU B 1 495 ? -12.953 -22.828 10.055 1 97.81 495 LEU B N 1
ATOM 8930 C CA . LEU B 1 495 ? -12.914 -21.812 9.008 1 97.81 495 LEU B CA 1
ATOM 8931 C C . LEU B 1 495 ? -12.289 -22.359 7.734 1 97.81 495 LEU B C 1
ATOM 8933 O O . LEU B 1 495 ? -12.742 -22.047 6.633 1 97.81 495 LEU B O 1
ATOM 8937 N N . ALA B 1 496 ? -11.258 -23.141 7.859 1 98.25 496 ALA B N 1
ATOM 8938 C CA . ALA B 1 496 ? -10.617 -23.781 6.707 1 98.25 496 ALA B CA 1
ATOM 8939 C C . ALA B 1 496 ? -11.617 -24.625 5.926 1 98.25 496 ALA B C 1
ATOM 8941 O O . ALA B 1 496 ? -11.586 -24.656 4.695 1 98.25 496 ALA B O 1
ATOM 8942 N N . SER B 1 497 ? -12.508 -25.312 6.578 1 97.81 497 SER B N 1
ATOM 8943 C CA . SER B 1 497 ? -13.422 -26.281 5.973 1 97.81 497 SER B CA 1
ATOM 8944 C C . SER B 1 497 ? -14.398 -25.594 5.023 1 97.81 497 SER B C 1
ATOM 8946 O O . SER B 1 497 ? -14.977 -26.234 4.145 1 97.81 497 SER B O 1
ATOM 8948 N N . VAL B 1 498 ? -14.547 -24.25 5.172 1 97.31 498 VAL B N 1
ATOM 8949 C CA . VAL B 1 498 ? -15.57 -23.594 4.367 1 97.31 498 VAL B CA 1
ATOM 8950 C C . VAL B 1 498 ? -14.906 -22.688 3.336 1 97.31 498 VAL B C 1
ATOM 8952 O O . VAL B 1 498 ? -15.586 -21.922 2.641 1 97.31 498 VAL B O 1
ATOM 8955 N N . GLN B 1 499 ? -13.594 -22.75 3.258 1 97.5 499 GLN B N 1
ATOM 8956 C CA . GLN B 1 499 ? -12.891 -21.875 2.32 1 97.5 499 GLN B CA 1
ATOM 8957 C C . GLN B 1 499 ? -12.859 -22.484 0.92 1 97.5 499 GLN B C 1
ATOM 8959 O O . GLN B 1 499 ? -12.445 -23.641 0.744 1 97.5 499 GLN B O 1
ATOM 8964 N N . THR B 1 500 ? -13.227 -21.672 -0.054 1 96.81 500 THR B N 1
ATOM 8965 C CA . THR B 1 500 ? -13.094 -22.094 -1.442 1 96.81 500 THR B CA 1
ATOM 8966 C C . THR B 1 500 ? -11.719 -21.734 -1.991 1 96.81 500 THR B C 1
ATOM 8968 O O . THR B 1 500 ? -11.195 -22.406 -2.883 1 96.81 500 THR B O 1
ATOM 8971 N N . ALA B 1 501 ? -11.164 -20.703 -1.526 1 97.88 501 ALA B N 1
ATOM 8972 C CA . ALA B 1 501 ? -9.82 -20.312 -1.941 1 97.88 501 ALA B CA 1
ATOM 8973 C C . ALA B 1 501 ? -8.766 -21.188 -1.271 1 97.88 501 ALA B C 1
ATOM 8975 O O . ALA B 1 501 ? -8.648 -21.188 -0.043 1 97.88 501 ALA B O 1
ATOM 8976 N N . ALA B 1 502 ? -8.008 -21.812 -2.021 1 98.38 502 ALA B N 1
ATOM 8977 C CA . ALA B 1 502 ? -6.988 -22.719 -1.5 1 98.38 502 ALA B CA 1
ATOM 8978 C C . ALA B 1 502 ? -6.008 -21.984 -0.587 1 98.38 502 ALA B C 1
ATOM 8980 O O . ALA B 1 502 ? -5.699 -22.453 0.509 1 98.38 502 ALA B O 1
ATOM 8981 N N . PRO B 1 503 ? -5.492 -20.828 -0.979 1 98.12 503 PRO B N 1
ATOM 8982 C CA . PRO B 1 503 ? -4.547 -20.125 -0.101 1 98.12 503 PRO B CA 1
ATOM 8983 C C . PRO B 1 503 ? -5.133 -19.828 1.278 1 98.12 503 PRO B C 1
ATOM 8985 O O . PRO B 1 503 ? -4.434 -19.953 2.287 1 98.12 503 PRO B O 1
ATOM 8988 N N . ALA B 1 504 ? -6.41 -19.453 1.351 1 98.5 504 ALA B N 1
ATOM 8989 C CA . ALA B 1 504 ? -7.043 -19.203 2.641 1 98.5 504 ALA B CA 1
ATOM 8990 C C . ALA B 1 504 ? -7.117 -20.469 3.48 1 98.5 504 ALA B C 1
ATOM 8992 O O . ALA B 1 504 ? -6.766 -20.469 4.664 1 98.5 504 ALA B O 1
ATOM 8993 N N . ARG B 1 505 ? -7.629 -21.516 2.854 1 98.38 505 ARG B N 1
ATOM 8994 C CA . ARG B 1 505 ? -7.707 -22.812 3.531 1 98.38 505 ARG B CA 1
ATOM 8995 C C . ARG B 1 505 ? -6.348 -23.219 4.078 1 98.38 505 ARG B C 1
ATOM 8997 O O . ARG B 1 505 ? -6.227 -23.578 5.25 1 98.38 505 ARG B O 1
ATOM 9004 N N . ASN B 1 506 ? -5.371 -23.156 3.225 1 98.38 506 ASN B N 1
ATOM 9005 C CA . ASN B 1 506 ? -4.016 -23.531 3.6 1 98.38 506 ASN B CA 1
ATOM 9006 C C . ASN B 1 506 ? -3.473 -22.672 4.727 1 98.38 506 ASN B C 1
ATOM 9008 O O . ASN B 1 506 ? -2.795 -23.156 5.629 1 98.38 506 ASN B O 1
ATOM 9012 N N . TRP B 1 507 ? -3.762 -21.406 4.656 1 98.44 507 TRP B N 1
ATOM 9013 C CA . TRP B 1 507 ? -3.316 -20.484 5.695 1 98.44 507 TRP B CA 1
ATOM 9014 C C . TRP B 1 507 ? -3.904 -20.875 7.051 1 98.44 507 TRP B C 1
ATOM 9016 O O . TRP B 1 507 ? -3.178 -20.969 8.039 1 98.44 507 TRP B O 1
ATOM 9026 N N . TYR B 1 508 ? -5.188 -21.094 7.129 1 98.56 508 TYR B N 1
ATOM 9027 C CA . TYR B 1 508 ? -5.859 -21.438 8.375 1 98.56 508 TYR B CA 1
ATOM 9028 C C . TYR B 1 508 ? -5.344 -22.766 8.922 1 98.56 508 TYR B C 1
ATOM 9030 O O . TYR B 1 508 ? -5.109 -22.891 10.125 1 98.56 508 TYR B O 1
ATOM 9038 N N . LEU B 1 509 ? -5.168 -23.719 8.062 1 98.12 509 LEU B N 1
ATOM 9039 C CA . LEU B 1 509 ? -4.703 -25.031 8.508 1 98.12 509 LEU B CA 1
ATOM 9040 C C . LEU B 1 509 ? -3.271 -24.953 9.023 1 98.12 509 LEU B C 1
ATOM 9042 O O . LEU B 1 509 ? -2.938 -25.578 10.031 1 98.12 509 LEU B O 1
ATOM 9046 N N . THR B 1 510 ? -2.406 -24.25 8.312 1 97.31 510 THR B N 1
ATOM 9047 C CA . THR B 1 510 ? -1.035 -24.078 8.781 1 97.31 510 THR B CA 1
ATOM 9048 C C . THR B 1 510 ? -1.003 -23.328 10.102 1 97.31 510 THR B C 1
ATOM 9050 O O . THR B 1 510 ? -0.247 -23.672 11.008 1 97.31 510 THR B O 1
ATOM 9053 N N . ALA B 1 511 ? -1.824 -22.281 10.188 1 97.5 511 ALA B N 1
ATOM 9054 C CA . ALA B 1 511 ? -1.922 -21.547 11.453 1 97.5 511 ALA B CA 1
ATOM 9055 C C . ALA B 1 511 ? -2.346 -22.469 12.594 1 97.5 511 ALA B C 1
ATOM 9057 O O . ALA B 1 511 ? -1.854 -22.344 13.711 1 97.5 511 ALA B O 1
ATOM 9058 N N . ALA B 1 512 ? -3.275 -23.359 12.336 1 97.62 512 ALA B N 1
ATOM 9059 C CA . ALA B 1 512 ? -3.697 -24.312 13.344 1 97.62 512 ALA B CA 1
ATOM 9060 C C . ALA B 1 512 ? -2.521 -25.172 13.812 1 97.62 512 ALA B C 1
ATOM 9062 O O . ALA B 1 512 ? -2.346 -25.391 15.016 1 97.62 512 ALA B O 1
ATOM 9063 N N . LEU B 1 513 ? -1.715 -25.625 12.875 1 96.56 513 LEU B N 1
ATOM 9064 C CA . LEU B 1 513 ? -0.536 -26.406 13.203 1 96.56 513 LEU B CA 1
ATOM 9065 C C . LEU B 1 513 ? 0.428 -25.609 14.078 1 96.56 513 LEU B C 1
ATOM 9067 O O . LEU B 1 513 ? 1.022 -26.156 15.008 1 96.56 513 LEU B O 1
ATOM 9071 N N . GLU B 1 514 ? 0.6 -24.359 13.773 1 95.69 514 GLU B N 1
ATOM 9072 C CA . GLU B 1 514 ? 1.488 -23.484 14.547 1 95.69 514 GLU B CA 1
ATOM 9073 C C . GLU B 1 514 ? 0.965 -23.297 15.969 1 95.69 514 GLU B C 1
ATOM 9075 O O . GLU B 1 514 ? 1.737 -23.328 16.922 1 95.69 514 GLU B O 1
ATOM 9080 N N . VAL B 1 515 ? -0.346 -23.062 16.109 1 96.56 515 VAL B N 1
ATOM 9081 C CA . VAL B 1 515 ? -0.954 -22.875 17.422 1 96.56 515 VAL B CA 1
ATOM 9082 C C . VAL B 1 515 ? -0.799 -24.156 18.25 1 96.56 515 VAL B C 1
ATOM 9084 O O . VAL B 1 515 ? -0.582 -24.094 19.453 1 96.56 515 VAL B O 1
ATOM 9087 N N . GLU B 1 516 ? -0.847 -25.281 17.609 1 93.94 516 GLU B N 1
ATOM 9088 C CA . GLU B 1 516 ? -0.677 -26.578 18.266 1 93.94 516 GLU B CA 1
ATOM 9089 C C . GLU B 1 516 ? 0.78 -26.812 18.641 1 93.94 516 GLU B C 1
ATOM 9091 O O . GLU B 1 516 ? 1.074 -27.672 19.484 1 93.94 516 GLU B O 1
ATOM 9096 N N . GLY B 1 517 ? 1.677 -26.094 18.016 1 90.31 517 GLY B N 1
ATOM 9097 C CA . GLY B 1 517 ? 3.098 -26.281 18.25 1 90.31 517 GLY B CA 1
ATOM 9098 C C . GLY B 1 517 ? 3.705 -27.406 17.438 1 90.31 517 GLY B C 1
ATOM 9099 O O . GLY B 1 517 ? 4.805 -27.875 17.75 1 90.31 517 GLY B O 1
ATOM 9100 N N . SER B 1 518 ? 3.08 -27.828 16.422 1 86.62 518 SER B N 1
ATOM 9101 C CA . SER B 1 518 ? 3.521 -28.984 15.648 1 86.62 518 SER B CA 1
ATOM 9102 C C . SER B 1 518 ? 4.422 -28.562 14.492 1 86.62 518 SER B C 1
ATOM 9104 O O . SER B 1 518 ? 5.02 -29.422 13.828 1 86.62 518 SER B O 1
ATOM 9106 N N . THR B 1 519 ? 4.523 -27.312 14.203 1 83.25 519 THR B N 1
ATOM 9107 C CA . THR B 1 519 ? 5.379 -26.875 13.109 1 83.25 519 THR B CA 1
ATOM 9108 C C . THR B 1 519 ? 5.977 -25.5 13.406 1 83.25 519 THR B C 1
ATOM 9110 O O . THR B 1 519 ? 5.414 -24.734 14.188 1 83.25 519 THR B O 1
ATOM 9113 N N . ARG B 1 520 ? 7.184 -25.328 12.883 1 78 520 ARG B N 1
ATOM 9114 C CA . ARG B 1 520 ? 7.852 -24.031 12.898 1 78 520 ARG B CA 1
ATOM 9115 C C . ARG B 1 520 ? 8.312 -23.641 11.508 1 78 520 ARG B C 1
ATOM 9117 O O . ARG B 1 520 ? 8.961 -24.422 10.812 1 78 520 ARG B O 1
ATOM 9124 N N . LEU B 1 521 ? 7.953 -22.453 11.172 1 82.75 521 LEU B N 1
ATOM 9125 C CA . LEU B 1 521 ? 8.242 -21.984 9.82 1 82.75 521 LEU B CA 1
ATOM 9126 C C . LEU B 1 521 ? 9.562 -21.203 9.789 1 82.75 521 LEU B C 1
ATOM 9128 O O . LEU B 1 521 ? 9.562 -19.969 9.82 1 82.75 521 LEU B O 1
ATOM 9132 N N . MET B 1 522 ? 10.625 -21.844 9.805 1 75.81 522 MET B N 1
ATOM 9133 C CA . MET B 1 522 ? 11.953 -21.25 9.742 1 75.81 522 MET B CA 1
ATOM 9134 C C . MET B 1 522 ? 12.852 -22.016 8.773 1 75.81 522 MET B C 1
ATOM 9136 O O . MET B 1 522 ? 12.664 -23.219 8.57 1 75.81 522 MET B O 1
ATOM 9140 N N . LEU B 1 523 ? 13.734 -21.281 8.234 1 72 523 LEU B N 1
ATOM 9141 C CA . LEU B 1 523 ? 14.727 -21.938 7.387 1 72 523 LEU B CA 1
ATOM 9142 C C . LEU B 1 523 ? 15.656 -22.812 8.219 1 72 523 LEU B C 1
ATOM 9144 O O . LEU B 1 523 ? 16.016 -22.453 9.344 1 72 523 LEU B O 1
ATOM 9148 N N . SER B 1 524 ? 16.047 -23.938 7.609 1 70.12 524 SER B N 1
ATOM 9149 C CA . SER B 1 524 ? 17.062 -24.766 8.25 1 70.12 524 SER B CA 1
ATOM 9150 C C . SER B 1 524 ? 18.438 -24.078 8.188 1 70.12 524 SER B C 1
ATOM 9152 O O . SER B 1 524 ? 18.641 -23.172 7.387 1 70.12 524 SER B O 1
ATOM 9154 N N . GLU B 1 525 ? 19.281 -24.438 9.031 1 71.12 525 GLU B N 1
ATOM 9155 C CA . GLU B 1 525 ? 20.641 -23.906 9.008 1 71.12 525 GLU B CA 1
ATOM 9156 C C . GLU B 1 525 ? 21.312 -24.141 7.664 1 71.12 525 GLU B C 1
ATOM 9158 O O . GLU B 1 525 ? 22.062 -23.297 7.172 1 71.12 525 GLU B O 1
ATOM 9163 N N . SER B 1 526 ? 21.031 -25.297 7.094 1 69.5 526 SER B N 1
ATOM 9164 C CA . SER B 1 526 ? 21.578 -25.625 5.789 1 69.5 526 SER B CA 1
ATOM 9165 C C . SER B 1 526 ? 21.047 -24.703 4.707 1 69.5 526 SER B C 1
ATOM 9167 O O . SER B 1 526 ? 21.797 -24.234 3.848 1 69.5 526 SER B O 1
ATOM 9169 N N . GLN B 1 527 ? 19.797 -24.453 4.719 1 69.44 527 GLN B N 1
ATOM 9170 C CA . GLN B 1 527 ? 19.188 -23.562 3.74 1 69.44 527 GLN B CA 1
ATOM 9171 C C . GLN B 1 527 ? 19.734 -22.141 3.885 1 69.44 527 GLN B C 1
ATOM 9173 O O . GLN B 1 527 ? 20.016 -21.484 2.887 1 69.44 527 GLN B O 1
ATOM 9178 N N . LYS B 1 528 ? 19.875 -21.734 5.082 1 73.06 528 LYS B N 1
ATOM 9179 C CA . LYS B 1 528 ? 20.422 -20.422 5.352 1 73.06 528 LYS B CA 1
ATOM 9180 C C . LYS B 1 528 ? 21.828 -20.281 4.777 1 73.06 528 LYS B C 1
ATOM 9182 O O . LYS B 1 528 ? 22.156 -19.266 4.156 1 73.06 528 LYS B O 1
ATOM 9187 N N . SER B 1 529 ? 22.578 -21.312 5.051 1 72.31 529 SER B N 1
ATOM 9188 C CA . SER B 1 529 ? 23.953 -21.328 4.555 1 72.31 529 SER B CA 1
ATOM 9189 C C . SER B 1 529 ? 23.984 -21.266 3.031 1 72.31 529 SER B C 1
ATOM 9191 O O . SER B 1 529 ? 24.812 -20.547 2.451 1 72.31 529 SER B O 1
ATOM 9193 N N . GLN B 1 530 ? 23.156 -21.969 2.436 1 69.62 530 GLN B N 1
ATOM 9194 C CA . GLN B 1 530 ? 23.109 -21.984 0.979 1 69.62 530 GLN B CA 1
ATOM 9195 C C . GLN B 1 530 ? 22.734 -20.609 0.424 1 69.62 530 GLN B C 1
ATOM 9197 O O . GLN B 1 530 ? 23.297 -20.172 -0.579 1 69.62 530 GLN B O 1
ATOM 9202 N N . VAL B 1 531 ? 21.859 -20.031 1.058 1 73.38 531 VAL B N 1
ATOM 9203 C CA . VAL B 1 531 ? 21.422 -18.703 0.61 1 73.38 531 VAL B CA 1
ATOM 9204 C C . VAL B 1 531 ? 22.547 -17.703 0.794 1 73.38 531 VAL B C 1
ATOM 9206 O O . VAL B 1 531 ? 22.828 -16.891 -0.098 1 73.38 531 VAL B O 1
ATOM 9209 N N . LEU B 1 532 ? 23.219 -17.75 1.892 1 76.25 532 LEU B N 1
ATOM 9210 C CA . LEU B 1 532 ? 24.281 -16.812 2.203 1 76.25 532 LEU B CA 1
ATOM 9211 C C . LEU B 1 532 ? 25.438 -16.953 1.223 1 76.25 532 LEU B C 1
ATOM 9213 O O . LEU B 1 532 ? 26.094 -15.961 0.871 1 76.25 532 LEU B O 1
ATOM 9217 N N . GLN B 1 533 ? 25.641 -18.156 0.823 1 74.62 533 GLN B N 1
ATOM 9218 C CA . GLN B 1 533 ? 26.75 -18.422 -0.091 1 74.62 533 GLN B CA 1
ATOM 9219 C C . GLN B 1 533 ? 26.484 -17.828 -1.469 1 74.62 533 GLN B C 1
ATOM 9221 O O . GLN B 1 533 ? 27.422 -17.578 -2.238 1 74.62 533 GLN B O 1
ATOM 9226 N N . ARG B 1 534 ? 25.312 -17.516 -1.655 1 75.94 534 ARG B N 1
ATOM 9227 C CA . ARG B 1 534 ? 24.953 -17 -2.971 1 75.94 534 ARG B CA 1
ATOM 9228 C C . ARG B 1 534 ? 24.906 -15.469 -2.965 1 75.94 534 ARG B C 1
ATOM 9230 O O . ARG B 1 534 ? 24.797 -14.844 -4.02 1 75.94 534 ARG B O 1
ATOM 9237 N N . LEU B 1 535 ? 25.062 -14.914 -1.857 1 82.31 535 LEU B N 1
ATOM 9238 C CA . LEU B 1 535 ? 25 -13.461 -1.757 1 82.31 535 LEU B CA 1
ATOM 9239 C C . LEU B 1 535 ? 26.359 -12.836 -2.039 1 82.31 535 LEU B C 1
ATOM 9241 O O . LEU B 1 535 ? 27.391 -13.375 -1.621 1 82.31 535 LEU B O 1
ATOM 9245 N N . SER B 1 536 ? 26.328 -11.773 -2.787 1 82.44 536 SER B N 1
ATOM 9246 C CA . SER B 1 536 ? 27.531 -10.969 -2.938 1 82.44 536 SER B CA 1
ATOM 9247 C C . SER B 1 536 ? 27.859 -10.211 -1.656 1 82.44 536 SER B C 1
ATOM 9249 O O . SER B 1 536 ? 27 -10.086 -0.772 1 82.44 536 SER B O 1
ATOM 9251 N N . VAL B 1 537 ? 29.109 -9.766 -1.605 1 84.62 537 VAL B N 1
ATOM 9252 C CA . VAL B 1 537 ? 29.531 -8.961 -0.461 1 84.62 537 VAL B CA 1
ATOM 9253 C C . VAL B 1 537 ? 28.625 -7.73 -0.333 1 84.62 537 VAL B C 1
ATOM 9255 O O . VAL B 1 537 ? 28.172 -7.406 0.762 1 84.62 537 VAL B O 1
ATOM 9258 N N . GLY B 1 538 ? 28.391 -7.082 -1.43 1 86.38 538 GLY B N 1
ATOM 9259 C CA . GLY B 1 538 ? 27.516 -5.918 -1.418 1 86.38 538 GLY B CA 1
ATOM 9260 C C . GLY B 1 538 ? 26.125 -6.223 -0.903 1 86.38 538 GLY B C 1
ATOM 9261 O O . GLY B 1 538 ? 25.547 -5.441 -0.137 1 86.38 538 GLY B O 1
ATOM 9262 N N . GLN B 1 539 ? 25.594 -7.324 -1.251 1 86.5 539 GLN B N 1
ATOM 9263 C CA . GLN B 1 539 ? 24.266 -7.727 -0.829 1 86.5 539 GLN B CA 1
ATOM 9264 C C . GLN B 1 539 ? 24.219 -8.023 0.668 1 86.5 539 GLN B C 1
ATOM 9266 O O . GLN B 1 539 ? 23.234 -7.695 1.344 1 86.5 539 GLN B O 1
ATOM 9271 N N . ILE B 1 540 ? 25.203 -8.617 1.087 1 87.06 540 ILE B N 1
ATOM 9272 C CA . ILE B 1 540 ? 25.297 -8.93 2.51 1 87.06 540 ILE B CA 1
ATOM 9273 C C . ILE B 1 540 ? 25.25 -7.641 3.324 1 87.06 540 ILE B C 1
ATOM 9275 O O . ILE B 1 540 ? 24.484 -7.535 4.293 1 87.06 540 ILE B O 1
ATOM 9279 N N . PHE B 1 541 ? 26.031 -6.691 2.908 1 90.88 541 PHE B N 1
ATOM 9280 C CA . PHE B 1 541 ? 26.094 -5.438 3.65 1 90.88 541 PHE B CA 1
ATOM 9281 C C . PHE B 1 541 ? 24.781 -4.664 3.527 1 90.88 541 PHE B C 1
ATOM 9283 O O . PHE B 1 541 ? 24.391 -3.945 4.449 1 90.88 541 PHE B O 1
ATOM 9290 N N . SER B 1 542 ? 24.078 -4.867 2.467 1 90.06 542 SER B N 1
ATOM 9291 C CA . SER B 1 542 ? 22.812 -4.172 2.256 1 90.06 542 SER B CA 1
ATOM 9292 C C . SER B 1 542 ? 21.734 -4.691 3.199 1 90.06 542 SER B C 1
ATOM 9294 O O . SER B 1 542 ? 20.703 -4.043 3.385 1 90.06 542 SER B O 1
ATOM 9296 N N . LEU B 1 543 ? 21.938 -5.828 3.83 1 90.31 543 LEU B N 1
ATOM 9297 C CA . LEU B 1 543 ? 20.969 -6.43 4.727 1 90.31 543 LEU B CA 1
ATOM 9298 C C . LEU B 1 543 ? 21.203 -6.004 6.168 1 90.31 543 LEU B C 1
ATOM 9300 O O . LEU B 1 543 ? 20.359 -6.207 7.035 1 90.31 543 LEU B O 1
ATOM 9304 N N . LEU B 1 544 ? 22.297 -5.371 6.414 1 91.88 544 LEU B N 1
ATOM 9305 C CA . LEU B 1 544 ? 22.703 -5.055 7.777 1 91.88 544 LEU B CA 1
ATOM 9306 C C . LEU B 1 544 ? 21.688 -4.148 8.461 1 91.88 544 LEU B C 1
ATOM 9308 O O . LEU B 1 544 ? 21.328 -4.367 9.617 1 91.88 544 LEU B O 1
ATOM 9312 N N . PRO B 1 545 ? 21.125 -3.209 7.723 1 94.56 545 PRO B N 1
ATOM 9313 C CA . PRO B 1 545 ? 20.25 -2.246 8.398 1 94.56 545 PRO B CA 1
ATOM 9314 C C . PRO B 1 545 ? 19.031 -2.904 9.039 1 94.56 545 PRO B C 1
ATOM 9316 O O . PRO B 1 545 ? 18.594 -2.494 10.117 1 94.56 545 PRO B O 1
ATOM 9319 N N . VAL B 1 546 ? 18.516 -3.941 8.461 1 94.75 546 VAL B N 1
ATOM 9320 C CA . VAL B 1 546 ? 17.266 -4.527 8.945 1 94.75 546 VAL B CA 1
ATOM 9321 C C . VAL B 1 546 ? 17.578 -5.676 9.898 1 94.75 546 VAL B C 1
ATOM 9323 O O . VAL B 1 546 ? 16.703 -6.504 10.18 1 94.75 546 VAL B O 1
ATOM 9326 N N . ARG B 1 547 ? 18.812 -5.73 10.414 1 93.31 547 ARG B N 1
ATOM 9327 C CA . ARG B 1 547 ? 19.234 -6.781 11.336 1 93.31 547 ARG B CA 1
ATOM 9328 C C . ARG B 1 547 ? 19.812 -6.191 12.617 1 93.31 547 ARG B C 1
ATOM 9330 O O . ARG B 1 547 ? 20.391 -6.914 13.43 1 93.31 547 ARG B O 1
ATOM 9337 N N . VAL B 1 548 ? 19.641 -4.961 12.805 1 95.31 548 VAL B N 1
ATOM 9338 C CA . VAL B 1 548 ? 20.219 -4.262 13.945 1 95.31 548 VAL B CA 1
ATOM 9339 C C . VAL B 1 548 ? 19.328 -4.418 15.172 1 95.31 548 VAL B C 1
ATOM 9341 O O . VAL B 1 548 ? 18.141 -4.094 15.125 1 95.31 548 VAL B O 1
ATOM 9344 N N . ASN B 1 549 ? 19.875 -4.941 16.203 1 94.88 549 ASN B N 1
ATOM 9345 C CA . ASN B 1 549 ? 19.219 -4.906 17.516 1 94.88 549 ASN B CA 1
ATOM 9346 C C . ASN B 1 549 ? 19.312 -3.52 18.141 1 94.88 549 ASN B C 1
ATOM 9348 O O . ASN B 1 549 ? 20.391 -3.08 18.531 1 94.88 549 ASN B O 1
ATOM 9352 N N . PRO B 1 550 ? 18.219 -2.891 18.281 1 92.75 550 PRO B N 1
ATOM 9353 C CA . PRO B 1 550 ? 18.266 -1.482 18.688 1 92.75 550 PRO B CA 1
ATOM 9354 C C . PRO B 1 550 ? 18.828 -1.293 20.094 1 92.75 550 PRO B C 1
ATOM 9356 O O . PRO B 1 550 ? 19.531 -0.309 20.359 1 92.75 550 PRO B O 1
ATOM 9359 N N . GLU B 1 551 ? 18.578 -2.199 21.016 1 92.19 551 GLU B N 1
ATOM 9360 C CA . GLU B 1 551 ? 19.078 -2.084 22.375 1 92.19 551 GLU B CA 1
ATOM 9361 C C . GLU B 1 551 ? 20.609 -2.221 22.406 1 92.19 551 GLU B C 1
ATOM 9363 O O . GLU B 1 551 ? 21.281 -1.428 23.062 1 92.19 551 GLU B O 1
ATOM 9368 N N . ALA B 1 552 ? 21.062 -3.189 21.672 1 93.75 552 ALA B N 1
ATOM 9369 C CA . ALA B 1 552 ? 22.5 -3.43 21.625 1 93.75 552 ALA B CA 1
ATOM 9370 C C . ALA B 1 552 ? 23.219 -2.295 20.922 1 93.75 552 ALA B C 1
ATOM 9372 O O . ALA B 1 552 ? 24.391 -2.012 21.203 1 93.75 552 ALA B O 1
ATOM 9373 N N . ALA B 1 553 ? 22.547 -1.62 20.016 1 94.88 553 ALA B N 1
ATOM 9374 C CA . ALA B 1 553 ? 23.188 -0.608 19.188 1 94.88 553 ALA B CA 1
ATOM 9375 C C . ALA B 1 553 ? 22.953 0.792 19.75 1 94.88 553 ALA B C 1
ATOM 9377 O O . ALA B 1 553 ? 23.469 1.776 19.203 1 94.88 553 ALA B O 1
ATOM 9378 N N . GLU B 1 554 ? 22.234 0.937 20.797 1 93.19 554 GLU B N 1
ATOM 9379 C CA . GLU B 1 554 ? 21.75 2.225 21.281 1 93.19 554 GLU B CA 1
ATOM 9380 C C . GLU B 1 554 ? 22.922 3.166 21.578 1 93.19 554 GLU B C 1
ATOM 9382 O O . GLU B 1 554 ? 22.844 4.363 21.312 1 93.19 554 GLU B O 1
ATOM 9387 N N . ALA B 1 555 ? 24 2.627 22.125 1 93.5 555 ALA B N 1
ATOM 9388 C CA . ALA B 1 555 ? 25.125 3.469 22.547 1 93.5 555 ALA B CA 1
ATOM 9389 C C . ALA B 1 555 ? 26.266 3.406 21.531 1 93.5 555 ALA B C 1
ATOM 9391 O O . ALA B 1 555 ? 27.297 4.035 21.734 1 93.5 555 ALA B O 1
ATOM 9392 N N . LEU B 1 556 ? 26.062 2.711 20.484 1 95.75 556 LEU B N 1
ATOM 9393 C CA . LEU B 1 556 ? 27.156 2.488 19.547 1 95.75 556 LEU B CA 1
ATOM 9394 C C . LEU B 1 556 ? 27.219 3.619 18.516 1 95.75 556 LEU B C 1
ATOM 9396 O O . LEU B 1 556 ? 26.203 4.051 17.984 1 95.75 556 LEU B O 1
ATOM 9400 N N . ASN B 1 557 ? 28.328 4.199 18.297 1 95.81 557 ASN B N 1
ATOM 9401 C CA . ASN B 1 557 ? 28.688 5.137 17.25 1 95.81 557 ASN B CA 1
ATOM 9402 C C . ASN B 1 557 ? 30.062 4.816 16.656 1 95.81 557 ASN B C 1
ATOM 9404 O O . ASN B 1 557 ? 31.094 5.066 17.297 1 95.81 557 ASN B O 1
ATOM 9408 N N . ALA B 1 558 ? 30.078 4.211 15.477 1 96.75 558 ALA B N 1
ATOM 9409 C CA . ALA B 1 558 ? 31.344 3.73 14.906 1 96.75 558 ALA B CA 1
ATOM 9410 C C . ALA B 1 558 ? 31.281 3.758 13.383 1 96.75 558 ALA B C 1
ATOM 9412 O O . ALA B 1 558 ? 30.219 3.6 12.781 1 96.75 558 ALA B O 1
ATOM 9413 N N . VAL B 1 559 ? 32.375 4.039 12.766 1 97.62 559 VAL B N 1
ATOM 9414 C CA . VAL B 1 559 ? 32.594 3.895 11.328 1 97.62 559 VAL B CA 1
ATOM 9415 C C . VAL B 1 559 ? 33.625 2.803 11.07 1 97.62 559 VAL B C 1
ATOM 9417 O O . VAL B 1 559 ? 34.75 2.893 11.539 1 97.62 559 VAL B O 1
ATOM 9420 N N . ILE B 1 560 ? 33.25 1.747 10.375 1 96.88 560 ILE B N 1
ATOM 9421 C CA . ILE B 1 560 ? 34.125 0.596 10.109 1 96.88 560 ILE B CA 1
ATOM 9422 C C . ILE B 1 560 ? 34.312 0.426 8.609 1 96.88 560 ILE B C 1
ATOM 9424 O O . ILE B 1 560 ? 33.344 0.213 7.871 1 96.88 560 ILE B O 1
ATOM 9428 N N . LEU B 1 561 ? 35.531 0.474 8.148 1 96.81 561 LEU B N 1
ATOM 9429 C CA . LEU B 1 561 ? 35.844 0.276 6.742 1 96.81 561 LEU B CA 1
ATOM 9430 C C . LEU B 1 561 ? 36.281 -1.155 6.48 1 96.81 561 LEU B C 1
ATOM 9432 O O . LEU B 1 561 ? 37.281 -1.609 7.062 1 96.81 561 LEU B O 1
ATOM 9436 N N . PHE B 1 562 ? 35.594 -1.869 5.66 1 95.31 562 PHE B N 1
ATOM 9437 C CA . PHE B 1 562 ? 36 -3.203 5.215 1 95.31 562 PHE B CA 1
ATOM 9438 C C . PHE B 1 562 ? 36.656 -3.143 3.85 1 95.31 562 PHE B C 1
ATOM 9440 O O . PHE B 1 562 ? 36.094 -2.604 2.896 1 95.31 562 PHE B O 1
ATOM 9447 N N . ARG B 1 563 ? 37.812 -3.662 3.791 1 94.69 563 ARG B N 1
ATOM 9448 C CA . ARG B 1 563 ? 38.531 -3.791 2.541 1 94.69 563 ARG B CA 1
ATOM 9449 C C . ARG B 1 563 ? 38.656 -5.254 2.131 1 94.69 563 ARG B C 1
ATOM 9451 O O . ARG B 1 563 ? 39.344 -6.035 2.805 1 94.69 563 ARG B O 1
ATOM 9458 N N . PHE B 1 564 ? 38.062 -5.527 1.082 1 91.81 564 PHE B N 1
ATOM 9459 C CA . PHE B 1 564 ? 38.125 -6.895 0.578 1 91.81 564 PHE B CA 1
ATOM 9460 C C . PHE B 1 564 ? 39.219 -7.016 -0.502 1 91.81 564 PHE B C 1
ATOM 9462 O O . PHE B 1 564 ? 39.188 -6.277 -1.488 1 91.81 564 PHE B O 1
ATOM 9469 N N . GLU B 1 565 ? 40.219 -7.688 -0.352 1 76.5 565 GLU B N 1
ATOM 9470 C CA . GLU B 1 565 ? 41.406 -7.797 -1.166 1 76.5 565 GLU B CA 1
ATOM 9471 C C . GLU B 1 565 ? 41.094 -8.188 -2.602 1 76.5 565 GLU B C 1
ATOM 9473 O O . GLU B 1 565 ? 41.562 -7.57 -3.551 1 76.5 565 GLU B O 1
ATOM 9478 N N . SER B 1 566 ? 40.469 -9.227 -2.799 1 65.75 566 SER B N 1
ATOM 9479 C CA . SER B 1 566 ? 40.312 -9.781 -4.137 1 65.75 566 SER B CA 1
ATOM 9480 C C . SER B 1 566 ? 39.438 -8.898 -5.004 1 65.75 566 SER B C 1
ATOM 9482 O O . SER B 1 566 ? 39.594 -8.844 -6.223 1 65.75 566 SER B O 1
ATOM 9484 N N . GLU B 1 567 ? 38.531 -8.211 -4.387 1 65.81 567 GLU B N 1
ATOM 9485 C CA . GLU B 1 567 ? 37.5 -7.594 -5.215 1 65.81 567 GLU B CA 1
ATOM 9486 C C . GLU B 1 567 ? 37.656 -6.074 -5.246 1 65.81 567 GLU B C 1
ATOM 9488 O O . GLU B 1 567 ? 36.875 -5.387 -5.918 1 65.81 567 GLU B O 1
ATOM 9493 N N . GLU B 1 568 ? 38.781 -5.617 -4.703 1 74.44 568 GLU B N 1
ATOM 9494 C CA . GLU B 1 568 ? 38.938 -4.172 -4.582 1 74.44 568 GLU B CA 1
ATOM 9495 C C . GLU B 1 568 ? 37.625 -3.51 -4.176 1 74.44 568 GLU B C 1
ATOM 9497 O O . GLU B 1 568 ? 37.219 -2.494 -4.754 1 74.44 568 GLU B O 1
ATOM 9502 N N . GLN B 1 569 ? 36.938 -4.246 -3.4 1 87.12 569 GLN B N 1
ATOM 9503 C CA . GLN B 1 569 ? 35.656 -3.721 -2.936 1 87.12 569 GLN B CA 1
ATOM 9504 C C . GLN B 1 569 ? 35.781 -3.102 -1.548 1 87.12 569 GLN B C 1
ATOM 9506 O O . GLN B 1 569 ? 36.469 -3.646 -0.682 1 87.12 569 GLN B O 1
ATOM 9511 N N . LEU B 1 570 ? 35.312 -1.878 -1.452 1 91.75 570 LEU B N 1
ATOM 9512 C CA . LEU B 1 570 ? 35.281 -1.167 -0.179 1 91.75 570 LEU B CA 1
ATOM 9513 C C . LEU B 1 570 ? 33.844 -1.017 0.316 1 91.75 570 LEU B C 1
ATOM 9515 O O . LEU B 1 570 ? 32.938 -0.755 -0.475 1 91.75 570 LEU B O 1
ATOM 9519 N N . GLN B 1 571 ? 33.656 -1.394 1.571 1 94.56 571 GLN B N 1
ATOM 9520 C CA . GLN B 1 571 ? 32.375 -1.155 2.246 1 94.56 571 GLN B CA 1
ATOM 9521 C C . GLN B 1 571 ? 32.594 -0.411 3.562 1 94.56 571 GLN B C 1
ATOM 9523 O O . GLN B 1 571 ? 33.25 -0.927 4.48 1 94.56 571 GLN B O 1
ATOM 9528 N N . CYS B 1 572 ? 32.094 0.755 3.6 1 96.5 572 CYS B N 1
ATOM 9529 C CA . CYS B 1 572 ? 32.156 1.521 4.84 1 96.5 572 CYS B CA 1
ATOM 9530 C C . CYS B 1 572 ? 30.844 1.446 5.609 1 96.5 572 CYS B C 1
ATOM 9532 O O . CYS B 1 572 ? 29.828 1.973 5.16 1 96.5 572 CYS B O 1
ATOM 9534 N N . VAL B 1 573 ? 30.875 0.833 6.777 1 96.62 573 VAL B N 1
ATOM 9535 C CA . VAL B 1 573 ? 29.688 0.643 7.613 1 96.62 573 VAL B CA 1
ATOM 9536 C C . VAL B 1 573 ? 29.625 1.74 8.672 1 96.62 573 VAL B C 1
ATOM 9538 O O . VAL B 1 573 ? 30.562 1.93 9.438 1 96.62 573 VAL B O 1
ATOM 9541 N N . HIS B 1 574 ? 28.562 2.475 8.633 1 97.12 574 HIS B N 1
ATOM 9542 C CA . HIS B 1 574 ? 28.297 3.49 9.641 1 97.12 574 HIS B CA 1
ATOM 9543 C C . HIS B 1 574 ? 27.266 2.996 10.656 1 97.12 574 HIS B C 1
ATOM 9545 O O . HIS B 1 574 ? 26.172 2.551 10.281 1 97.12 574 HIS B O 1
ATOM 9551 N N . ILE B 1 575 ? 27.625 3.004 11.883 1 96.81 575 ILE B N 1
ATOM 9552 C CA . ILE B 1 575 ? 26.734 2.686 12.992 1 96.81 575 ILE B CA 1
ATOM 9553 C C . ILE B 1 575 ? 26.5 3.934 13.836 1 96.81 575 ILE B C 1
ATOM 9555 O O . ILE B 1 575 ? 27.453 4.527 14.359 1 96.81 575 ILE B O 1
ATOM 9559 N N . ARG B 1 576 ? 25.281 4.352 13.898 1 96.12 576 ARG B N 1
ATOM 9560 C CA . ARG B 1 576 ? 24.953 5.555 14.664 1 96.12 576 ARG B CA 1
ATOM 9561 C C . ARG B 1 576 ? 23.719 5.336 15.539 1 96.12 576 ARG B C 1
ATOM 9563 O O . ARG B 1 576 ? 22.594 5.566 15.102 1 96.12 576 ARG B O 1
ATOM 9570 N N . ARG B 1 577 ? 23.875 4.91 16.781 1 94.75 577 ARG B N 1
ATOM 9571 C CA . ARG B 1 577 ? 22.906 4.793 17.875 1 94.75 577 ARG B CA 1
ATOM 9572 C C . ARG B 1 577 ? 21.609 4.176 17.375 1 94.75 577 ARG B C 1
ATOM 9574 O O . ARG B 1 577 ? 20.531 4.773 17.531 1 94.75 577 ARG B O 1
ATOM 9581 N N . GLY B 1 578 ? 21.656 3.035 16.812 1 94.06 578 GLY B N 1
ATOM 9582 C CA . GLY B 1 578 ? 20.453 2.289 16.484 1 94.06 578 GLY B CA 1
ATOM 9583 C C . GLY B 1 578 ? 20.219 2.168 14.984 1 94.06 578 GLY B C 1
ATOM 9584 O O . GLY B 1 578 ? 19.359 1.415 14.547 1 94.06 578 GLY B O 1
ATOM 9585 N N . VAL B 1 579 ? 20.984 2.967 14.148 1 96.06 579 VAL B N 1
ATOM 9586 C CA . VAL B 1 579 ? 20.891 2.828 12.695 1 96.06 579 VAL B CA 1
ATOM 9587 C C . VAL B 1 579 ? 22.234 2.406 12.125 1 96.06 579 VAL B C 1
ATOM 9589 O O . VAL B 1 579 ? 23.281 2.797 12.641 1 96.06 579 VAL B O 1
ATOM 9592 N N . VAL B 1 580 ? 22.188 1.595 11.125 1 96.38 580 VAL B N 1
ATOM 9593 C CA . VAL B 1 580 ? 23.375 1.155 10.391 1 96.38 580 VAL B CA 1
ATOM 9594 C C . VAL B 1 580 ? 23.156 1.365 8.891 1 96.38 580 VAL B C 1
ATOM 9596 O O . VAL B 1 580 ? 22.062 1.113 8.375 1 96.38 580 VAL B O 1
ATOM 9599 N N . TYR B 1 581 ? 24.062 1.951 8.25 1 95.12 581 TYR B N 1
ATOM 9600 C CA . TYR B 1 581 ? 24.016 2.074 6.801 1 95.12 581 TYR B CA 1
ATOM 9601 C C . TYR B 1 581 ? 25.406 1.968 6.195 1 95.12 581 TYR B C 1
ATOM 9603 O O . TYR B 1 581 ? 26.406 2.176 6.887 1 95.12 581 TYR B O 1
ATOM 9611 N N . THR B 1 582 ? 25.484 1.561 4.965 1 94.69 582 THR B N 1
ATOM 9612 C CA . THR B 1 582 ? 26.75 1.304 4.285 1 94.69 582 THR B CA 1
ATOM 9613 C C . THR B 1 582 ? 26.922 2.236 3.09 1 94.69 582 THR B C 1
ATOM 9615 O O . THR B 1 582 ? 25.953 2.584 2.424 1 94.69 582 THR B O 1
ATOM 9618 N N . ARG B 1 583 ? 28.156 2.662 2.916 1 93.12 583 ARG B N 1
ATOM 9619 C CA . ARG B 1 583 ? 28.562 3.453 1.762 1 93.12 583 ARG B CA 1
ATOM 9620 C C . ARG B 1 583 ? 29.891 2.945 1.193 1 93.12 583 ARG B C 1
ATOM 9622 O O . ARG B 1 583 ? 30.578 2.145 1.828 1 93.12 583 ARG B O 1
ATOM 9629 N N . ASN B 1 584 ? 30.172 3.414 -0.037 1 88.25 584 ASN B N 1
ATOM 9630 C CA . ASN B 1 584 ? 31.469 3.086 -0.626 1 88.25 584 ASN B CA 1
ATOM 9631 C C . ASN B 1 584 ? 32.594 3.916 -0.014 1 88.25 584 ASN B C 1
ATOM 9633 O O . ASN B 1 584 ? 33.719 3.461 0.067 1 88.25 584 ASN B O 1
ATOM 9637 N N . THR B 1 585 ? 32.188 5.125 0.359 1 91 585 THR B N 1
ATOM 9638 C CA . THR B 1 585 ? 33.156 6.012 0.998 1 91 585 THR B CA 1
ATOM 9639 C C . THR B 1 585 ? 32.688 6.391 2.402 1 91 585 THR B C 1
ATOM 9641 O O . THR B 1 585 ? 31.516 6.629 2.631 1 91 585 THR B O 1
ATOM 9644 N N . CYS B 1 586 ? 33.656 6.355 3.283 1 94.62 586 CYS B N 1
ATOM 9645 C CA . CYS B 1 586 ? 33.344 6.699 4.664 1 94.62 586 CYS B CA 1
ATOM 9646 C C . CYS B 1 586 ? 33.062 8.188 4.809 1 94.62 586 CYS B C 1
ATOM 9648 O O . CYS B 1 586 ? 33.719 9.016 4.172 1 94.62 586 CYS B O 1
ATOM 9650 N N . GLU B 1 587 ? 32.156 8.547 5.59 1 92.25 587 GLU B N 1
ATOM 9651 C CA . GLU B 1 587 ? 31.766 9.938 5.805 1 92.25 587 GLU B CA 1
ATOM 9652 C C . GLU B 1 587 ? 32.812 10.68 6.625 1 92.25 587 GLU B C 1
ATOM 9654 O O . GLU B 1 587 ? 32.875 11.906 6.594 1 92.25 587 GLU B O 1
ATOM 9659 N N . ARG B 1 588 ? 33.531 9.938 7.398 1 93.38 588 ARG B N 1
ATOM 9660 C CA . ARG B 1 588 ? 34.625 10.438 8.195 1 93.38 588 ARG B CA 1
ATOM 9661 C C . ARG B 1 588 ? 35.719 9.375 8.344 1 93.38 588 ARG B C 1
ATOM 9663 O O . ARG B 1 588 ? 35.594 8.266 7.82 1 93.38 588 ARG B O 1
ATOM 9670 N N . GLU B 1 589 ? 36.719 9.773 9.031 1 96 589 GLU B N 1
ATOM 9671 C CA . GLU B 1 589 ? 37.812 8.805 9.266 1 96 589 GLU B CA 1
ATOM 9672 C C . GLU B 1 589 ? 37.281 7.582 10.016 1 96 589 GLU B C 1
ATOM 9674 O O . GLU B 1 589 ? 36.625 7.711 11.055 1 96 589 GLU B O 1
ATOM 9679 N N . PRO B 1 590 ? 37.5 6.43 9.445 1 97.56 590 PRO B N 1
ATOM 9680 C CA . PRO B 1 590 ? 37 5.227 10.094 1 97.56 590 PRO B CA 1
ATOM 9681 C C . PRO B 1 590 ? 37.625 4.969 11.461 1 97.56 590 PRO B C 1
ATOM 9683 O O . PRO B 1 590 ? 38.812 5.23 11.641 1 97.56 590 PRO B O 1
ATOM 9686 N N . ASP B 1 591 ? 36.875 4.441 12.352 1 97.81 591 ASP B N 1
ATOM 9687 C CA . ASP B 1 591 ? 37.375 4.035 13.664 1 97.81 591 ASP B CA 1
ATOM 9688 C C . ASP B 1 591 ? 38.125 2.709 13.578 1 97.81 591 ASP B C 1
ATOM 9690 O O . ASP B 1 591 ? 39.031 2.455 14.375 1 97.81 591 ASP B O 1
ATOM 9694 N N . ILE B 1 592 ? 37.625 1.851 12.664 1 96.94 592 ILE B N 1
ATOM 9695 C CA . ILE B 1 592 ? 38.219 0.532 12.438 1 96.94 592 ILE B CA 1
ATOM 9696 C C . ILE B 1 592 ? 38.375 0.293 10.945 1 96.94 592 ILE B C 1
ATOM 9698 O O . ILE B 1 592 ? 37.531 0.671 10.141 1 96.94 592 ILE B O 1
ATOM 9702 N N . VAL B 1 593 ? 39.469 -0.28 10.57 1 96.62 593 VAL B N 1
ATOM 9703 C CA . VAL B 1 593 ? 39.688 -0.784 9.219 1 96.62 593 VAL B CA 1
ATOM 9704 C C . VAL B 1 593 ? 39.906 -2.295 9.258 1 96.62 593 VAL B C 1
ATOM 9706 O O . VAL B 1 593 ? 40.781 -2.783 9.969 1 96.62 593 VAL B O 1
ATOM 9709 N N . VAL B 1 594 ? 39.125 -2.963 8.562 1 95.5 594 VAL B N 1
ATOM 9710 C CA . VAL B 1 594 ? 39.219 -4.422 8.516 1 95.5 594 VAL B CA 1
ATOM 9711 C C . VAL B 1 594 ? 39.625 -4.871 7.117 1 95.5 594 VAL B C 1
ATOM 9713 O O . VAL B 1 594 ? 38.969 -4.543 6.125 1 95.5 594 VAL B O 1
ATOM 9716 N N . ARG B 1 595 ? 40.656 -5.555 6.992 1 95.38 595 ARG B N 1
ATOM 9717 C CA . ARG B 1 595 ? 41.094 -6.219 5.762 1 95.38 595 ARG B CA 1
ATOM 9718 C C . ARG B 1 595 ? 40.781 -7.711 5.812 1 95.38 595 ARG B C 1
ATOM 9720 O O . ARG B 1 595 ? 41.156 -8.391 6.766 1 95.38 595 ARG B O 1
ATOM 9727 N N . THR B 1 596 ? 40.094 -8.156 4.922 1 93.31 596 THR B N 1
ATOM 9728 C CA . THR B 1 596 ? 39.688 -9.555 4.945 1 93.31 596 THR B CA 1
ATOM 9729 C C . THR B 1 596 ? 39.312 -10.031 3.541 1 93.31 596 THR B C 1
ATOM 9731 O O . THR B 1 596 ? 39.562 -9.32 2.561 1 93.31 596 THR B O 1
ATOM 9734 N N . THR B 1 597 ? 38.875 -11.305 3.424 1 91.38 597 THR B N 1
ATOM 9735 C CA . THR B 1 597 ? 38.375 -11.875 2.189 1 91.38 597 THR B CA 1
ATOM 9736 C C . THR B 1 597 ? 36.875 -12.164 2.316 1 91.38 597 THR B C 1
ATOM 9738 O O . THR B 1 597 ? 36.344 -12.258 3.426 1 91.38 597 THR B O 1
ATOM 9741 N N . ALA B 1 598 ? 36.25 -12.211 1.178 1 88.81 598 ALA B N 1
ATOM 9742 C CA . ALA B 1 598 ? 34.844 -12.531 1.169 1 88.81 598 ALA B CA 1
ATOM 9743 C C . ALA B 1 598 ? 34.562 -13.852 1.888 1 88.81 598 ALA B C 1
ATOM 9745 O O . ALA B 1 598 ? 33.594 -13.969 2.648 1 88.81 598 ALA B O 1
ATOM 9746 N N . ALA B 1 599 ? 35.406 -14.812 1.69 1 86.81 599 ALA B N 1
ATOM 9747 C CA . ALA B 1 599 ? 35.25 -16.125 2.293 1 86.81 599 ALA B CA 1
ATOM 9748 C C . ALA B 1 599 ? 35.375 -16.062 3.811 1 86.81 599 ALA B C 1
ATOM 9750 O O . ALA B 1 599 ? 34.594 -16.672 4.539 1 86.81 599 ALA B O 1
ATOM 9751 N N . ALA B 1 600 ? 36.375 -15.375 4.23 1 89.38 600 ALA B N 1
ATOM 9752 C CA . ALA B 1 600 ? 36.594 -15.242 5.668 1 89.38 600 ALA B CA 1
ATOM 9753 C C . ALA B 1 600 ? 35.438 -14.523 6.332 1 89.38 600 ALA B C 1
ATOM 9755 O O . ALA B 1 600 ? 35 -14.914 7.414 1 89.38 600 ALA B O 1
ATOM 9756 N N . TRP B 1 601 ? 35 -13.5 5.727 1 88.88 601 TRP B N 1
ATOM 9757 C CA . TRP B 1 601 ? 33.875 -12.727 6.258 1 88.88 601 TRP B CA 1
ATOM 9758 C C . TRP B 1 601 ? 32.625 -13.57 6.332 1 88.88 601 TRP B C 1
ATOM 9760 O O . TRP B 1 601 ? 31.875 -13.5 7.309 1 88.88 601 TRP B O 1
ATOM 9770 N N . LEU B 1 602 ? 32.375 -14.328 5.293 1 84.12 602 LEU B N 1
ATOM 9771 C CA . LEU B 1 602 ? 31.203 -15.211 5.266 1 84.12 602 LEU B CA 1
ATOM 9772 C C . LEU B 1 602 ? 31.25 -16.203 6.426 1 84.12 602 LEU B C 1
ATOM 9774 O O . LEU B 1 602 ? 30.219 -16.516 7.012 1 84.12 602 LEU B O 1
ATOM 9778 N N . ARG B 1 603 ? 32.375 -16.688 6.746 1 85.69 603 ARG B N 1
ATOM 9779 C CA . ARG B 1 603 ? 32.5 -17.625 7.852 1 85.69 603 ARG B CA 1
ATOM 9780 C C . ARG B 1 603 ? 32.156 -16.969 9.18 1 85.69 603 ARG B C 1
ATOM 9782 O O . ARG B 1 603 ? 31.641 -17.625 10.086 1 85.69 603 ARG B O 1
ATOM 9789 N N . ILE B 1 604 ? 32.469 -15.742 9.273 1 84.94 604 ILE B N 1
ATOM 9790 C CA . ILE B 1 604 ? 32.125 -15 10.477 1 84.94 604 ILE B CA 1
ATOM 9791 C C . ILE B 1 604 ? 30.625 -14.805 10.555 1 84.94 604 ILE B C 1
ATOM 9793 O O . ILE B 1 604 ? 30.016 -15.016 11.602 1 84.94 604 ILE B O 1
ATOM 9797 N N . LEU B 1 605 ? 30.031 -14.5 9.445 1 81 605 LEU B N 1
ATOM 9798 C CA . LEU B 1 605 ? 28.594 -14.227 9.391 1 81 605 LEU B CA 1
ATOM 9799 C C . LEU B 1 605 ? 27.797 -15.5 9.625 1 81 605 LEU B C 1
ATOM 9801 O O . LEU B 1 605 ? 26.703 -15.445 10.195 1 81 605 LEU B O 1
ATOM 9805 N N . THR B 1 606 ? 28.312 -16.641 9.156 1 77.62 606 THR B N 1
ATOM 9806 C CA . THR B 1 606 ? 27.641 -17.922 9.352 1 77.62 606 THR B CA 1
ATOM 9807 C C . THR B 1 606 ? 27.969 -18.5 10.719 1 77.62 606 THR B C 1
ATOM 9809 O O . THR B 1 606 ? 27.547 -19.609 11.047 1 77.62 606 THR B O 1
ATOM 9812 N N . ARG B 1 607 ? 28.859 -17.812 11.438 1 79.44 607 ARG B N 1
ATOM 9813 C CA . ARG B 1 607 ? 29.281 -18.156 12.797 1 79.44 607 ARG B CA 1
ATOM 9814 C C . ARG B 1 607 ? 30.156 -19.406 12.805 1 79.44 607 ARG B C 1
ATOM 9816 O O . ARG B 1 607 ? 30.234 -20.109 13.812 1 79.44 607 ARG B O 1
ATOM 9823 N N . GLU B 1 608 ? 30.594 -19.703 11.68 1 82.69 608 GLU B N 1
ATOM 9824 C CA . GLU B 1 608 ? 31.578 -20.781 11.641 1 82.69 608 GLU B CA 1
ATOM 9825 C C . GLU B 1 608 ? 32.812 -20.422 12.453 1 82.69 608 GLU B C 1
ATOM 9827 O O . GLU B 1 608 ? 33.5 -21.297 13.008 1 82.69 608 GLU B O 1
ATOM 9832 N N . THR B 1 609 ? 33.156 -19.156 12.406 1 87.75 609 THR B N 1
ATOM 9833 C CA . THR B 1 609 ? 34.281 -18.641 13.203 1 87.75 609 THR B CA 1
ATOM 9834 C C . THR B 1 609 ? 33.906 -17.297 13.828 1 87.75 609 THR B C 1
ATOM 9836 O O . THR B 1 609 ? 33.125 -16.531 13.258 1 87.75 609 THR B O 1
ATOM 9839 N N . GLY B 1 610 ? 34.406 -17.047 15.016 1 87.12 610 GLY B N 1
ATOM 9840 C CA . GLY B 1 610 ? 34.219 -15.75 15.633 1 87.12 610 GLY B CA 1
ATOM 9841 C C . GLY B 1 610 ? 35.219 -14.719 15.156 1 87.12 610 GLY B C 1
ATOM 9842 O O . GLY B 1 610 ? 36.281 -15.062 14.641 1 87.12 610 GLY B O 1
ATOM 9843 N N . PRO B 1 611 ? 34.812 -13.484 15.32 1 88.06 611 PRO B N 1
ATOM 9844 C CA . PRO B 1 611 ? 35.719 -12.422 14.875 1 88.06 611 PRO B CA 1
ATOM 9845 C C . PRO B 1 611 ? 37.062 -12.461 15.578 1 88.06 611 PRO B C 1
ATOM 9847 O O . PRO B 1 611 ? 38.094 -12.195 14.953 1 88.06 611 PRO B O 1
ATOM 9850 N N . VAL B 1 612 ? 37.125 -12.828 16.828 1 91.38 612 VAL B N 1
ATOM 9851 C CA . VAL B 1 612 ? 38.344 -12.891 17.594 1 91.38 612 VAL B CA 1
ATOM 9852 C C . VAL B 1 612 ? 39.25 -14.008 17.047 1 91.38 612 VAL B C 1
ATOM 9854 O O . VAL B 1 612 ? 40.438 -13.797 16.812 1 91.38 612 VAL B O 1
ATOM 9857 N N . ALA B 1 613 ? 38.625 -15.102 16.875 1 93.5 613 ALA B N 1
ATOM 9858 C CA . ALA B 1 613 ? 39.344 -16.234 16.312 1 93.5 613 ALA B CA 1
ATOM 9859 C C . ALA B 1 613 ? 39.875 -15.922 14.906 1 93.5 613 ALA B C 1
ATOM 9861 O O . ALA B 1 613 ? 41 -16.297 14.547 1 93.5 613 ALA B O 1
ATOM 9862 N N . ALA B 1 614 ? 39.062 -15.305 14.125 1 93.12 614 ALA B N 1
ATOM 9863 C CA . ALA B 1 614 ? 39.469 -14.938 12.766 1 93.12 614 ALA B CA 1
ATOM 9864 C C . ALA B 1 614 ? 40.656 -13.977 12.773 1 93.12 614 ALA B C 1
ATOM 9866 O O . ALA B 1 614 ? 41.531 -14.062 11.922 1 93.12 614 ALA B O 1
ATOM 9867 N N . ALA B 1 615 ? 40.625 -13.055 13.695 1 91.75 615 ALA B N 1
ATOM 9868 C CA . ALA B 1 615 ? 41.719 -12.117 13.836 1 91.75 615 ALA B CA 1
ATOM 9869 C C . ALA B 1 615 ? 43 -12.828 14.258 1 91.75 615 ALA B C 1
ATOM 9871 O O . ALA B 1 615 ? 44.094 -12.531 13.742 1 91.75 615 ALA B O 1
ATOM 9872 N N . ALA B 1 616 ? 42.875 -13.734 15.117 1 92 616 ALA B N 1
ATOM 9873 C CA . ALA B 1 616 ? 44 -14.492 15.625 1 92 616 ALA B CA 1
ATOM 9874 C C . ALA B 1 616 ? 44.656 -15.32 14.516 1 92 616 ALA B C 1
ATOM 9876 O O . ALA B 1 616 ? 45.875 -15.484 14.484 1 92 616 ALA B O 1
ATOM 9877 N N . ARG B 1 617 ? 43.812 -15.805 13.617 1 93.56 617 ARG B N 1
ATOM 9878 C CA . ARG B 1 617 ? 44.312 -16.656 12.531 1 93.56 617 ARG B CA 1
ATOM 9879 C C . ARG B 1 617 ? 44.781 -15.82 11.352 1 93.56 617 ARG B C 1
ATOM 9881 O O . ARG B 1 617 ? 45.344 -16.359 10.391 1 93.56 617 ARG B O 1
ATOM 9888 N N . GLY B 1 618 ? 44.5 -14.523 11.422 1 92.25 618 GLY B N 1
ATOM 9889 C CA . GLY B 1 618 ? 44.938 -13.648 10.336 1 92.25 618 GLY B CA 1
ATOM 9890 C C . GLY B 1 618 ? 43.938 -13.57 9.203 1 92.25 618 GLY B C 1
ATOM 9891 O O . GLY B 1 618 ? 44.219 -12.969 8.164 1 92.25 618 GLY B O 1
ATOM 9892 N N . ASP B 1 619 ? 42.812 -14.195 9.398 1 92.62 619 ASP B N 1
ATOM 9893 C CA . ASP B 1 619 ? 41.75 -14.117 8.391 1 92.62 619 ASP B CA 1
ATOM 9894 C C . ASP B 1 619 ? 41.219 -12.695 8.258 1 92.62 619 ASP B C 1
ATOM 9896 O O . ASP B 1 619 ? 40.688 -12.32 7.215 1 92.62 619 ASP B O 1
ATOM 9900 N N . ILE B 1 620 ? 41.312 -11.984 9.406 1 92.94 620 ILE B N 1
ATOM 9901 C CA . ILE B 1 620 ? 41 -10.562 9.398 1 92.94 620 ILE B CA 1
ATOM 9902 C C . ILE B 1 620 ? 42.156 -9.766 9.992 1 92.94 620 ILE B C 1
ATOM 9904 O O . ILE B 1 620 ? 42.781 -10.195 10.977 1 92.94 620 ILE B O 1
ATOM 9908 N N . ILE B 1 621 ? 42.562 -8.781 9.328 1 94.12 621 ILE B N 1
ATOM 9909 C CA . ILE B 1 621 ? 43.562 -7.836 9.82 1 94.12 621 ILE B CA 1
ATOM 9910 C C . ILE B 1 621 ? 42.906 -6.516 10.195 1 94.12 621 ILE B C 1
ATOM 9912 O O . ILE B 1 621 ? 42.188 -5.922 9.383 1 94.12 621 ILE B O 1
ATOM 9916 N N . LEU B 1 622 ? 43.156 -6.09 11.352 1 93.81 622 LEU B N 1
ATOM 9917 C CA . LEU B 1 622 ? 42.375 -4.969 11.875 1 93.81 622 LEU B CA 1
ATOM 9918 C C . LEU B 1 622 ? 43.312 -3.818 12.281 1 93.81 622 LEU B C 1
ATOM 9920 O O . LEU B 1 622 ? 44.375 -4.043 12.844 1 93.81 622 LEU B O 1
ATOM 9924 N N . LYS B 1 623 ? 43 -2.689 11.906 1 95.44 623 LYS B N 1
ATOM 9925 C CA . LYS B 1 623 ? 43.5 -1.449 12.5 1 95.44 623 LYS B CA 1
ATOM 9926 C C . LYS B 1 623 ? 42.438 -0.763 13.32 1 95.44 623 LYS B C 1
ATOM 9928 O O . LYS B 1 623 ? 41.375 -0.37 12.781 1 95.44 623 LYS B O 1
ATOM 9933 N N . GLY B 1 624 ? 42.625 -0.636 14.648 1 95.06 624 GLY B N 1
ATOM 9934 C CA . GLY B 1 624 ? 41.625 -0.08 15.547 1 95.06 624 GLY B CA 1
ATOM 9935 C C . GLY B 1 624 ? 41.219 -1.032 16.656 1 95.06 624 GLY B C 1
ATOM 9936 O O . GLY B 1 624 ? 41.938 -2 16.938 1 95.06 624 GLY B O 1
ATOM 9937 N N . SER B 1 625 ? 40.125 -0.797 17.281 1 94.62 625 SER B N 1
ATOM 9938 C CA . SER B 1 625 ? 39.688 -1.547 18.453 1 94.62 625 SER B CA 1
ATOM 9939 C C . SER B 1 625 ? 38.938 -2.822 18.062 1 94.62 625 SER B C 1
ATOM 9941 O O . SER B 1 625 ? 37.844 -2.764 17.516 1 94.62 625 SER B O 1
ATOM 9943 N N . LEU B 1 626 ? 39.5 -3.965 18.406 1 93.25 626 LEU B N 1
ATOM 9944 C CA . LEU B 1 626 ? 38.812 -5.246 18.188 1 93.25 626 LEU B CA 1
ATOM 9945 C C . LEU B 1 626 ? 37.531 -5.34 19 1 93.25 626 LEU B C 1
ATOM 9947 O O . LEU B 1 626 ? 36.562 -5.91 18.547 1 93.25 626 LEU B O 1
ATOM 9951 N N . MET B 1 627 ? 37.562 -4.777 20.188 1 94.12 627 MET B N 1
ATOM 9952 C CA . MET B 1 627 ? 36.375 -4.805 21.047 1 94.12 627 MET B CA 1
ATOM 9953 C C . MET B 1 627 ? 35.219 -4.039 20.406 1 94.12 627 MET B C 1
ATOM 9955 O O . MET B 1 627 ? 34.062 -4.465 20.484 1 94.12 627 MET B O 1
ATOM 9959 N N . LEU B 1 628 ? 35.531 -2.943 19.828 1 95.31 628 LEU B N 1
ATOM 9960 C CA . LEU B 1 628 ? 34.5 -2.17 19.141 1 95.31 628 LEU B CA 1
ATOM 9961 C C . LEU B 1 628 ? 33.938 -2.961 17.984 1 95.31 628 LEU B C 1
ATOM 9963 O O . LEU B 1 628 ? 32.719 -2.918 17.734 1 95.31 628 LEU B O 1
ATOM 9967 N N . LEU B 1 629 ? 34.781 -3.658 17.266 1 94.38 629 LEU B N 1
ATOM 9968 C CA . LEU B 1 629 ? 34.312 -4.5 16.188 1 94.38 629 LEU B CA 1
ATOM 9969 C C . LEU B 1 629 ? 33.375 -5.59 16.703 1 94.38 629 LEU B C 1
ATOM 9971 O O . LEU B 1 629 ? 32.312 -5.824 16.141 1 94.38 629 LEU B O 1
ATOM 9975 N N . VAL B 1 630 ? 33.781 -6.246 17.734 1 93.56 630 VAL B N 1
ATOM 9976 C CA . VAL B 1 630 ? 33 -7.332 18.328 1 93.56 630 VAL B CA 1
ATOM 9977 C C . VAL B 1 630 ? 31.656 -6.801 18.812 1 93.56 630 VAL B C 1
ATOM 9979 O O . VAL B 1 630 ? 30.609 -7.414 18.547 1 93.56 630 VAL B O 1
ATOM 9982 N N . ARG B 1 631 ? 31.641 -5.676 19.484 1 94.19 631 ARG B N 1
ATOM 9983 C CA . ARG B 1 631 ? 30.406 -5.066 19.969 1 94.19 631 ARG B CA 1
ATOM 9984 C C . ARG B 1 631 ? 29.5 -4.699 18.797 1 94.19 631 ARG B C 1
ATOM 9986 O O . ARG B 1 631 ? 28.281 -4.867 18.875 1 94.19 631 ARG B O 1
ATOM 9993 N N . SER B 1 632 ? 30.094 -4.141 17.781 1 94.19 632 SER B N 1
ATOM 9994 C CA . SER B 1 632 ? 29.328 -3.762 16.594 1 94.19 632 SER B CA 1
ATOM 9995 C C . SER B 1 632 ? 28.688 -4.977 15.938 1 94.19 632 SER B C 1
ATOM 9997 O O . SER B 1 632 ? 27.516 -4.934 15.562 1 94.19 632 SER B O 1
ATOM 9999 N N . LEU B 1 633 ? 29.438 -6.059 15.797 1 91.06 633 LEU B N 1
ATOM 10000 C CA . LEU B 1 633 ? 28.922 -7.27 15.18 1 91.06 633 LEU B CA 1
ATOM 10001 C C . LEU B 1 633 ? 27.859 -7.93 16.078 1 91.06 633 LEU B C 1
ATOM 10003 O O . LEU B 1 633 ? 26.922 -8.539 15.578 1 91.06 633 LEU B O 1
ATOM 10007 N N . ALA B 1 634 ? 27.969 -7.793 17.375 1 90.94 634 ALA B N 1
ATOM 10008 C CA . ALA B 1 634 ? 27.031 -8.359 18.328 1 90.94 634 ALA B CA 1
ATOM 10009 C C . ALA B 1 634 ? 25.672 -7.656 18.25 1 90.94 634 ALA B C 1
ATOM 10011 O O . ALA B 1 634 ? 24.656 -8.219 18.641 1 90.94 634 ALA B O 1
ATOM 10012 N N . ALA B 1 635 ? 25.719 -6.438 17.766 1 94.12 635 ALA B N 1
ATOM 10013 C CA . ALA B 1 635 ? 24.484 -5.664 17.641 1 94.12 635 ALA B CA 1
ATOM 10014 C C . ALA B 1 635 ? 23.719 -6.062 16.391 1 94.12 635 ALA B C 1
ATOM 10016 O O . ALA B 1 635 ? 22.578 -5.621 16.172 1 94.12 635 ALA B O 1
ATOM 10017 N N . ILE B 1 636 ? 24.297 -6.848 15.562 1 91.44 636 ILE B N 1
ATOM 10018 C CA . ILE B 1 636 ? 23.672 -7.312 14.336 1 91.44 636 ILE B CA 1
ATOM 10019 C C . ILE B 1 636 ? 23.172 -8.742 14.516 1 91.44 636 ILE B C 1
ATOM 10021 O O . ILE B 1 636 ? 23.938 -9.633 14.875 1 91.44 636 ILE B O 1
ATOM 10025 N N . GLU B 1 637 ? 21.922 -8.891 14.328 1 87.31 637 GLU B N 1
ATOM 10026 C CA . GLU B 1 637 ? 21.328 -10.227 14.414 1 87.31 637 GLU B CA 1
ATOM 10027 C C . GLU B 1 637 ? 21.688 -11.062 13.188 1 87.31 637 GLU B C 1
ATOM 10029 O O . GLU B 1 637 ? 21.312 -10.711 12.062 1 87.31 637 GLU B O 1
ATOM 10034 N N . LEU B 1 638 ? 22.5 -11.961 13.383 1 71.56 638 LEU B N 1
ATOM 10035 C CA . LEU B 1 638 ? 22.953 -12.789 12.273 1 71.56 638 LEU B CA 1
ATOM 10036 C C . LEU B 1 638 ? 22.031 -14 12.094 1 71.56 638 LEU B C 1
ATOM 10038 O O . LEU B 1 638 ? 22.219 -14.789 11.164 1 71.56 638 LEU B O 1
ATOM 10042 N N . ASP B 1 639 ? 21.047 -14.117 13.023 1 58.84 639 ASP B N 1
ATOM 10043 C CA . ASP B 1 639 ? 20.172 -15.266 12.828 1 58.84 639 ASP B CA 1
ATOM 10044 C C . ASP B 1 639 ? 19.219 -15.039 11.656 1 58.84 639 ASP B C 1
ATOM 10046 O O . ASP B 1 639 ? 18.875 -13.898 11.344 1 58.84 639 ASP B O 1
ATOM 10050 N N . VAL B 1 640 ? 19.453 -15.789 10.617 1 55.31 640 VAL B N 1
ATOM 10051 C CA . VAL B 1 640 ? 18.766 -15.648 9.336 1 55.31 640 VAL B CA 1
ATOM 10052 C C . VAL B 1 640 ? 17.25 -15.672 9.57 1 55.31 640 VAL B C 1
ATOM 10054 O O . VAL B 1 640 ? 16.469 -15.773 8.617 1 55.31 640 VAL B O 1
ATOM 10057 N N . ASP B 1 641 ? 16.75 -15.414 10.734 1 51.44 641 ASP B N 1
ATOM 10058 C CA . ASP B 1 641 ? 15.32 -15.18 10.523 1 51.44 641 ASP B CA 1
ATOM 10059 C C . ASP B 1 641 ? 15.078 -13.844 9.82 1 51.44 641 ASP B C 1
ATOM 10061 O O . ASP B 1 641 ? 15.773 -12.859 10.094 1 51.44 641 ASP B O 1
#

InterPro domains:
  IPR001279 Metallo-beta-lactamase [PF00753] (123-343)
  IPR001279 Metallo-beta-lactamase [SM00849] (126-343)
  IPR029228 Alkyl sulfatase dimerisation domain [PF14863] (380-516)
  IPR029229 Alkyl sulfatase, C-terminal [PF14864] (527-636)
  IPR036527 SCP2 sterol-binding domain superfamily [G3DSA:3.30.1050.10] (520-638)
  IPR036527 SCP2 sterol-binding domain superfamily [SSF55718] (530-632)
  IPR036866 Ribonuclease Z/Hydroxyacylglutathione hydrolase-like [SSF56281] (102-518)
  IPR038536 Alkyl/aryl-sulfatase, dimerisation domain superfamily [G3DSA:1.25.40.880] (379-518)
  IPR044097 Alkyl/aryl-sulfatase Bds1/ SdsA1 , MBL-fold [cd07710] (110-349)
  IPR052195 Bacterial Alkyl/Aryl-Sulfatase [PTHR43223] (93-636)

Sequence (1282 aa):
MWGPTLYTRLPPTLRQLSLFAFPGLRVFIPLPFPARSHPLSLCTGTQPGFFEALFSLHKGEEAPLSRRTGAGAGELPTVDALRAEFGEFRERAIEAPPLLLQHKEEFKKGLVKVDEGVFVALGFGLANCIILEGTEGVVVVDTMESTETMSEVWKAWTDYNQGQGKQHVKGIIYTHFHTDHTFGAAAIYEEGITEVHAHVLTKIEMEKVLTVTAGTTYRRGMRQFGVYIHSNDFVHAGIGPALRYSKGSGIGTVLPTHLMRGKRKTVRLAGLEMELIHAPGESRDQVIVWIQKKRLLIGADNLYKSLPNIYAIRGTETRDCNDWVASLDFMRSLRPEVLLLGHTRPLRGEAHIYATLTAYRDAIQYIHDQTVRLMNKGMTLNDIAQTVQLPRHLREDPFLQPLYGTVPWAVRAVFTHYMGWFSGAAEELTQLSTDEKAEGLVSLAGGFKALLQKGLDALSERRFQWALEIATAAHTLQPQSEFARELRVIALRALASVQTAAPARNWYLTAALEVEGSTRLMLSESQKSQVLQRLSVGQIFSLLPVRVNPEAAEALNAVILFRFESEEQLQCVHIRRGVVYTRNTCEREPDIVVRTTAAAWLRILTRETGPVAAAARGDIILKGSLMLLVRSLAAIELDVDMWGPTLYTRLPPTLRQLSLFAFPGLRVFIPLPFPARSHPLSLCTGTQPGFFEALFSLHKGEEAPLSRRTGAGAGELPTVDALRAEFGEFRERAIEAPPLLLQHKEEFKKGLVKVDEGVFVALGFGLANCIILEGTEGVVVVDTMESTETMSEVWKAWTDYNQGQGKQHVKGIIYTHFHTDHTFGAAAIYEEGITEVHAHVLTKIEMEKVLTVTAGTTYRRGMRQFGVYIHSNDFVHAGIGPALRYSKGSGIGTVLPTHLMRGKRKTVRLAGLEMELIHAPGESRDQVIVWIQKKRLLIGADNLYKSLPNIYAIRGTETRDCNDWVASLDFMRSLRPEVLLLGHTRPLRGEAHIYATLTAYRDAIQYIHDQTVRLMNKGMTLNDIAQTVQLPRHLREDPFLQPLYGTVPWAVRAVFTHYMGWFSGAAEELTQLSTDEKAEGLVSLAGGFKALLQKGLDALSERRFQWALEIATAAHTLQPQSEFARELRVIALRALASVQTAAPARNWYLTAALEVEGSTRLMLSESQKSQVLQRLSVGQIFSLLPVRVNPEAAEALNAVILFRFESEEQLQCVHIRRGVVYTRNTCEREPDIVVRTTAAAWLRILTRETGPVAAAARGDIILKGSLMLLVRSLAAIELDVD

Secondary structure (DSSP, 8-state):
---STTGGGS-TTSGGGGGGS---------------------------------------------------TT-PPPHHHHHHHTHHHHTSPPP--HHHHHGGGGG--EEEEEETTEEEEESSSSS-EEEEE-SS-EEEE---SSHHHHHHHHHHHHHHTTTS-PPPEEEEE-SS--HHHHTTGGGT--TTT-EEEEEHHHHHHHHTSS-TTHHHHHHHHHHHHTTTS-TTT----SSSS-----TT--------SEEE-SSEEEEEETTEEEEEEE--SSSTT-EEEEEGGGTEEE-TTS--SS---SS-TT--PPP-HHHHHHHHHHHHHT--SEEE-SSS--EE-HHHHHHHHHHHHHHHHHHHHHHHHHHHTT--HHHHHHH----HHHHT-GGGSSSS--HHHHHHHHHHHHH-S--S-GGGTSPPPHHHHHHHHHHHHTSHHHHHHHHHHHHHTT-HHHHHHHHHHHHHH-TT-HHHHHHHHHHHHHHHHT--SHHHHHHHHHHHHHHHT-------HHHHHHHHHHS-HHHHHHTGGGGB-HHHHTT-EEEEEEEETTTTEEEEEEEETTEEEEESS-SS--SEEEEE-HHHHHHHHTTSS-HHHHHHHTSSEEES-HHHHHHHHHTB--S--/---STTGGGS-GGGGGGGGGS---------------------------------------------------TT-PPPHHHHHHHTHHHHTSPPP--HHHHHGGGGG--EEEEEETTEEEEESSSSS-EEEEE-SSSEEEE---SSHHHHHHHHHHHHHHTTTS-PPPEEEEE-SS--HHHHTTGGGT--TTT-EEEEEHHHHHHHHTSS-TTHHHHHHHHHHHHTTTS-TTT----SSSS-----TT--------SEEE-SSEEEEEETTEEEEEEE--SSSTT-EEEEEGGGTEEE-TTS--SS---SS-TT--PPP-HHHHHHHHHHHHHT--SEEE-SSS--EE-HHHHHHHHHHHHHHHHHHHHHHHHHHHTT--HHHHHHH----HHHHT-GGGSSSS--HHHHHHHHHHHHH-S--S-GGGTSPPPHHHHHHHHHHHHTSHHHHHHHHHHHHHTT-HHHHHHHHHHHHHH-TT-HHHHHHHHHHHHHHHHT--SHHHHHHHHHHHHHHHT-------HHHHHHHHHHS-HHHHHHTGGGGB-HHHHTT-EEEEEEEETTTTEEEEEEEETTEEEEESS-SS--SEEEEE-HHHHHHHHTTSS-HHHHHHHTSSEEES-HHHHHHHHHTB--S--

Organism: NCBI:txid88456

Nearest PDB structures (foldseek):
  2cfz-assembly1_A  TM=8.642E-01  e=6.073E-42  Pseudomonas aeruginosa PAO1
  4av7-assembly3_E  TM=8.777E-01  e=1.300E-41  Pseudomonas sp. DSM 6611
  2cg2-assembly1_A-2  TM=8.513E-01  e=1.593E-41  Pseudomonas aeruginosa PAO1
  5a23-assembly1_C  TM=8.675E-01  e=1.152E-40  Pseudomonas aeruginosa
  2yhe-assembly3_C  TM=8.725E-01  e=3.518E-40  Pseudomonas sp. DSM 6611